Protein AF-A0A7S4BLP1-F1 (afdb_monomer_lite)

Radius of gyration: 31.44 Å; chains: 1; bounding box: 98×102×88 Å

pLDDT: mean 79.46, std 25.0, range [18.89, 98.88]

Structure (mmCIF, N/CA/C/O backbone):
data_AF-A0A7S4BLP1-F1
#
_entry.id   AF-A0A7S4BLP1-F1
#
loop_
_atom_site.group_PDB
_atom_site.id
_atom_site.type_symbol
_atom_site.label_atom_id
_atom_site.label_alt_id
_atom_site.label_comp_id
_atom_site.label_asym_id
_atom_site.label_entity_id
_atom_site.label_seq_id
_atom_site.pdbx_PDB_ins_code
_atom_site.Cartn_x
_atom_site.Cartn_y
_atom_site.Cartn_z
_atom_site.occupancy
_atom_site.B_iso_or_equiv
_atom_site.auth_seq_id
_atom_site.auth_comp_id
_atom_site.auth_asym_id
_atom_site.auth_atom_id
_atom_site.pdbx_PDB_model_num
ATOM 1 N N . GLN A 1 1 ? 25.844 -42.478 -13.214 1.00 31.22 1 GLN A N 1
ATOM 2 C CA . GLN A 1 1 ? 24.657 -43.185 -13.730 1.00 31.22 1 GLN A CA 1
ATOM 3 C C . GLN A 1 1 ? 24.084 -42.334 -14.843 1.00 31.22 1 GLN A C 1
ATOM 5 O O . GLN A 1 1 ? 23.686 -41.203 -14.614 1.00 31.22 1 GLN A O 1
ATOM 10 N N . PHE A 1 2 ? 24.258 -42.838 -16.055 1.00 18.89 2 PHE A N 1
ATOM 11 C CA . PHE A 1 2 ? 23.967 -42.209 -17.337 1.00 18.89 2 PHE A CA 1
ATOM 12 C C . PHE A 1 2 ? 22.534 -42.569 -17.782 1.00 18.89 2 PHE A C 1
ATOM 14 O O . PHE A 1 2 ? 22.037 -43.622 -17.389 1.00 18.89 2 PHE A O 1
ATOM 21 N N . LEU A 1 3 ? 22.015 -41.784 -18.738 1.00 21.33 3 LEU A N 1
ATOM 22 C CA . LEU A 1 3 ? 21.142 -42.179 -19.863 1.00 21.33 3 LEU A CA 1
ATOM 23 C C . LEU A 1 3 ? 19.593 -42.028 -19.774 1.00 21.33 3 LEU A C 1
ATOM 25 O O . LEU A 1 3 ? 18.916 -42.580 -18.917 1.00 21.33 3 LEU A O 1
ATOM 29 N N . VAL A 1 4 ? 19.100 -41.390 -20.855 1.00 23.88 4 VAL A N 1
ATOM 30 C CA . VAL A 1 4 ? 17.775 -41.396 -21.526 1.00 23.88 4 VAL A CA 1
ATOM 31 C C . VAL A 1 4 ? 16.712 -40.363 -21.111 1.00 23.88 4 VAL A C 1
ATOM 33 O O . VAL A 1 4 ? 15.869 -40.607 -20.258 1.00 23.88 4 VAL A O 1
ATOM 36 N N . LEU A 1 5 ? 16.638 -39.272 -21.886 1.00 23.25 5 LEU A N 1
ATOM 37 C CA . LEU A 1 5 ? 15.420 -38.480 -22.101 1.00 23.25 5 LEU A CA 1
ATOM 38 C C . LEU A 1 5 ? 15.256 -38.229 -23.610 1.00 23.25 5 LEU A C 1
ATOM 40 O O . LEU A 1 5 ? 15.847 -37.315 -24.174 1.00 23.25 5 LEU A O 1
ATOM 44 N N . ALA A 1 6 ? 14.481 -39.092 -24.269 1.00 23.00 6 ALA A N 1
ATOM 45 C CA . ALA A 1 6 ? 13.895 -38.847 -25.585 1.00 23.00 6 ALA A CA 1
ATOM 46 C C . ALA A 1 6 ? 12.719 -39.811 -25.818 1.00 23.00 6 ALA A C 1
ATOM 48 O O . ALA A 1 6 ? 12.950 -40.997 -26.035 1.00 23.00 6 ALA A O 1
ATOM 49 N N . ARG A 1 7 ? 11.479 -39.294 -25.808 1.00 21.62 7 ARG A N 1
ATOM 50 C CA . ARG A 1 7 ? 10.425 -39.482 -26.838 1.00 21.62 7 ARG A CA 1
ATOM 51 C C . ARG A 1 7 ? 9.001 -39.284 -26.293 1.00 21.62 7 ARG A C 1
ATOM 53 O O . ARG A 1 7 ? 8.615 -39.900 -25.311 1.00 21.62 7 ARG A O 1
ATOM 60 N N . HIS A 1 8 ? 8.236 -38.538 -27.100 1.00 22.56 8 HIS A N 1
ATOM 61 C CA . HIS A 1 8 ? 6.769 -38.402 -27.171 1.00 22.56 8 HIS A CA 1
ATOM 62 C C . HIS A 1 8 ? 6.143 -37.537 -26.062 1.00 22.56 8 HIS A C 1
ATOM 64 O O . HIS A 1 8 ? 6.372 -37.759 -24.887 1.00 22.56 8 HIS A O 1
ATOM 70 N N . VAL A 1 9 ? 5.403 -36.466 -26.374 1.00 22.56 9 VAL A N 1
ATOM 71 C CA . VAL A 1 9 ? 4.152 -36.465 -27.154 1.00 22.56 9 VAL A CA 1
ATOM 72 C C . VAL A 1 9 ? 4.018 -35.201 -28.023 1.00 22.56 9 VAL A C 1
ATOM 74 O O . VAL A 1 9 ? 3.982 -34.085 -27.517 1.00 22.56 9 VAL A O 1
ATOM 77 N N . LEU A 1 10 ? 3.872 -35.396 -29.337 1.00 25.16 10 LEU A N 1
ATOM 78 C CA . LEU A 1 10 ? 3.205 -34.464 -30.250 1.00 25.16 10 LEU A CA 1
ATOM 79 C C . LEU A 1 10 ? 1.748 -34.926 -30.366 1.00 25.16 10 LEU A C 1
ATOM 81 O O . LEU A 1 10 ? 1.500 -36.013 -30.886 1.00 25.16 10 LEU A O 1
ATOM 85 N N . LEU A 1 11 ? 0.794 -34.115 -29.910 1.00 23.36 11 LEU A N 1
ATOM 86 C CA . LEU A 1 11 ? -0.616 -34.222 -30.293 1.00 23.36 11 LEU A CA 1
ATOM 87 C C . LEU A 1 11 ? -1.167 -32.808 -30.552 1.00 23.36 11 LEU A C 1
ATOM 89 O O . LEU A 1 11 ? -0.959 -31.918 -29.728 1.00 23.36 11 LEU A O 1
ATOM 93 N N . PRO A 1 12 ? -1.850 -32.579 -31.689 1.00 25.97 12 PRO A N 1
ATOM 94 C CA . PRO A 1 12 ? -2.329 -31.263 -32.085 1.00 25.97 12 PRO A CA 1
ATOM 95 C C . PRO A 1 12 ? -3.640 -30.919 -31.367 1.00 25.97 12 PRO A C 1
ATOM 97 O O . PRO A 1 12 ? -4.594 -31.704 -31.365 1.00 25.97 12 PRO A O 1
ATOM 100 N N . LEU A 1 13 ? -3.720 -29.711 -30.808 1.00 23.73 13 LEU A N 1
ATOM 101 C CA . LEU A 1 13 ? -4.974 -29.125 -30.337 1.00 23.73 13 LEU A CA 1
ATOM 102 C C . LEU A 1 13 ? -5.891 -28.863 -31.543 1.00 23.73 13 LEU A C 1
ATOM 104 O O . LEU A 1 13 ? -5.728 -27.899 -32.287 1.00 23.73 13 LEU A O 1
ATOM 108 N N . ARG A 1 14 ? -6.871 -29.751 -31.744 1.00 24.14 14 ARG A N 1
ATOM 109 C CA . ARG A 1 14 ? -8.018 -29.521 -32.630 1.00 24.14 14 ARG A CA 1
ATOM 110 C C . ARG A 1 14 ? -8.888 -28.408 -32.044 1.00 24.14 14 ARG A C 1
ATOM 112 O O . ARG A 1 14 ? -9.509 -28.597 -30.999 1.00 24.14 14 ARG A O 1
ATOM 119 N N . ALA A 1 15 ? -8.998 -27.293 -32.761 1.00 27.09 15 ALA A N 1
ATOM 120 C CA . ALA A 1 15 ? -10.042 -26.300 -32.545 1.00 27.09 15 ALA A CA 1
ATOM 121 C C . ALA A 1 15 ? -11.425 -26.959 -32.712 1.00 27.09 15 ALA A C 1
ATOM 123 O O . ALA A 1 15 ? -11.778 -27.428 -33.798 1.00 27.09 15 ALA A O 1
ATOM 124 N N . ARG A 1 16 ? -12.216 -27.021 -31.635 1.00 25.55 16 ARG A N 1
ATOM 125 C CA . ARG A 1 16 ? -13.634 -27.389 -31.714 1.00 25.55 16 ARG A CA 1
ATOM 126 C C . ARG A 1 16 ? -14.407 -26.187 -32.255 1.00 25.55 16 ARG A C 1
ATOM 128 O O . ARG A 1 16 ? -14.534 -25.175 -31.578 1.00 25.55 16 ARG A O 1
ATOM 135 N N . ARG A 1 17 ? -14.920 -26.311 -33.482 1.00 26.41 17 ARG A N 1
ATOM 136 C CA . ARG A 1 17 ? -15.955 -25.426 -34.029 1.00 26.41 17 ARG A CA 1
ATOM 137 C C . ARG A 1 17 ? -17.260 -25.658 -33.258 1.00 26.41 17 ARG A C 1
ATOM 139 O O . ARG A 1 17 ? -17.723 -26.795 -33.194 1.00 26.41 17 ARG A O 1
ATOM 146 N N . CYS A 1 18 ? -17.858 -24.599 -32.716 1.00 26.31 18 CYS A N 1
ATOM 147 C CA . CYS A 1 18 ? -19.278 -24.604 -32.359 1.00 26.31 18 CYS A CA 1
ATOM 148 C C . CYS A 1 18 ? -20.124 -24.686 -33.646 1.00 26.31 18 CYS A C 1
ATOM 150 O O . CYS A 1 18 ? -19.774 -24.026 -34.629 1.00 26.31 18 CYS A O 1
ATOM 152 N N . PRO A 1 19 ? -21.213 -25.474 -33.682 1.00 26.70 19 PRO A N 1
ATOM 153 C CA . PRO A 1 19 ? -22.122 -25.489 -34.822 1.00 26.70 19 PRO A CA 1
ATOM 154 C C . PRO A 1 19 ? -23.013 -24.231 -34.808 1.00 26.70 19 PRO A C 1
ATOM 156 O O . PRO A 1 19 ? -23.399 -23.779 -33.727 1.00 26.70 19 PRO A O 1
ATOM 159 N N . PRO A 1 20 ? -23.371 -23.660 -35.973 1.00 27.92 20 PRO A N 1
ATOM 160 C CA . PRO A 1 20 ? -24.327 -22.564 -36.029 1.00 27.92 20 PRO A CA 1
ATOM 161 C C . PRO A 1 20 ? -25.741 -23.118 -35.814 1.00 27.92 20 PRO A C 1
ATOM 163 O O . PRO A 1 20 ? -26.139 -24.079 -36.472 1.00 27.92 20 PRO A O 1
ATOM 166 N N . GLN A 1 21 ? -26.511 -22.515 -34.907 1.00 27.33 21 GLN A N 1
ATOM 167 C CA . GLN A 1 21 ? -27.965 -22.682 -34.906 1.00 27.33 21 GLN A CA 1
ATOM 168 C C . GLN A 1 21 ? -28.602 -21.637 -35.834 1.00 27.33 21 GLN A C 1
ATOM 170 O O . GLN A 1 21 ? -28.181 -20.477 -35.803 1.00 27.33 21 GLN A O 1
ATOM 175 N N . PRO A 1 22 ? -29.595 -22.011 -36.660 1.00 28.11 22 PRO A N 1
ATOM 176 C CA . PRO A 1 22 ? -30.297 -21.066 -37.511 1.00 28.11 22 PRO A CA 1
ATOM 177 C C . PRO A 1 22 ? -31.365 -20.314 -36.708 1.00 28.11 22 PRO A C 1
ATOM 179 O O . PRO A 1 22 ? -32.176 -20.910 -36.003 1.00 28.11 22 PRO A O 1
ATOM 182 N N . PHE A 1 23 ? -31.357 -18.991 -36.842 1.00 25.31 23 PHE A N 1
ATOM 183 C CA . PHE A 1 23 ? -32.433 -18.108 -36.403 1.00 25.31 23 PHE A CA 1
ATOM 184 C C . PHE A 1 23 ? -33.606 -18.270 -37.383 1.00 25.31 23 PHE A C 1
ATOM 186 O O . PHE A 1 23 ? -33.492 -17.873 -38.543 1.00 25.31 23 PHE A O 1
ATOM 193 N N . ASP A 1 24 ? -34.712 -18.862 -36.933 1.00 25.02 24 ASP A N 1
ATOM 194 C CA . ASP A 1 24 ? -35.983 -18.851 -37.661 1.00 25.02 24 ASP A CA 1
ATOM 195 C C . ASP A 1 24 ? -36.857 -17.712 -37.122 1.00 25.02 24 ASP A C 1
ATOM 197 O O . ASP A 1 24 ? -37.000 -17.516 -35.914 1.00 25.02 24 ASP A O 1
ATOM 201 N N . SER A 1 25 ? -37.408 -16.924 -38.037 1.00 29.22 25 SER A N 1
ATOM 202 C CA . SER A 1 25 ? -38.233 -15.760 -37.742 1.00 29.22 25 SER A CA 1
ATOM 203 C C . SER A 1 25 ? -39.579 -15.941 -38.426 1.00 29.22 25 SER A C 1
ATOM 205 O O . SER A 1 25 ? -39.685 -15.711 -39.629 1.00 29.22 25 SER A O 1
ATOM 207 N N . ARG A 1 26 ? -40.612 -16.339 -37.663 1.00 24.73 26 ARG A N 1
ATOM 208 C CA . ARG A 1 26 ? -42.035 -16.030 -37.926 1.00 24.73 26 ARG A CA 1
ATOM 209 C C . ARG A 1 26 ? -42.996 -16.605 -36.874 1.00 24.73 26 ARG A C 1
ATOM 211 O O . ARG A 1 26 ? -42.962 -17.792 -36.574 1.00 24.73 26 ARG A O 1
ATOM 218 N N . SER A 1 27 ? -43.970 -15.754 -36.518 1.00 24.70 27 SER A N 1
ATOM 219 C CA . SER A 1 27 ? -45.305 -16.043 -35.940 1.00 24.70 27 SER A CA 1
ATOM 220 C C . SER A 1 27 ? -45.343 -16.402 -34.441 1.00 24.70 27 SER A C 1
ATOM 222 O O . SER A 1 27 ? -44.474 -17.116 -33.974 1.00 24.70 27 SER A O 1
ATOM 224 N N . LEU A 1 28 ? -46.279 -15.980 -33.579 1.00 25.36 28 LEU A N 1
ATOM 225 C CA . LEU A 1 28 ? -47.500 -15.154 -33.603 1.00 25.36 28 LEU A CA 1
ATOM 226 C C . LEU A 1 28 ? -47.819 -14.844 -32.112 1.00 25.36 28 LEU A C 1
ATOM 228 O O . LEU A 1 28 ? -47.749 -15.736 -31.279 1.00 25.36 28 LEU A O 1
ATOM 232 N N . LEU A 1 29 ? -48.000 -13.572 -31.744 1.00 25.80 29 LEU A N 1
ATOM 233 C CA . LEU A 1 29 ? -49.212 -12.951 -31.171 1.00 25.80 29 LEU A CA 1
ATOM 234 C C . LEU A 1 29 ? -49.813 -13.479 -29.836 1.00 25.80 29 LEU A C 1
ATOM 236 O O . LEU A 1 29 ? -50.162 -14.640 -29.679 1.00 25.80 29 LEU A O 1
ATOM 240 N N . THR A 1 30 ? -50.120 -12.484 -28.984 1.00 25.67 30 THR A N 1
ATOM 241 C CA . THR A 1 30 ? -51.085 -12.397 -27.858 1.00 25.67 30 THR A CA 1
ATOM 242 C C . THR A 1 30 ? -50.697 -12.913 -26.463 1.00 25.67 30 THR A C 1
ATOM 244 O O . THR A 1 30 ? -50.749 -14.099 -26.186 1.00 25.67 30 THR A O 1
ATOM 247 N N . SER A 1 31 ? -50.451 -11.989 -25.521 1.00 24.89 31 SER A N 1
ATOM 248 C CA . SER A 1 31 ? -51.402 -11.680 -24.431 1.00 24.89 31 SER A CA 1
ATOM 249 C C . SER A 1 31 ? -50.915 -10.480 -23.603 1.00 24.89 31 SER A C 1
ATOM 251 O O . SER A 1 31 ? -49.738 -10.364 -23.273 1.00 24.89 31 SER A O 1
ATOM 253 N N . THR A 1 32 ? -51.839 -9.577 -23.307 1.00 26.11 32 THR A N 1
ATOM 254 C CA . THR A 1 32 ? -51.706 -8.336 -22.536 1.00 26.11 32 THR A CA 1
ATOM 255 C C . THR A 1 32 ? -51.706 -8.569 -21.020 1.00 26.11 32 THR A C 1
ATOM 257 O O . THR A 1 32 ? -52.640 -9.192 -20.525 1.00 26.11 32 THR A O 1
ATOM 260 N N . SER A 1 33 ? -50.790 -7.942 -20.269 1.00 25.08 33 SER A N 1
ATOM 261 C CA . SER A 1 33 ? -51.113 -7.368 -18.947 1.00 25.08 33 SER A CA 1
ATOM 262 C C . SER A 1 33 ? -50.096 -6.302 -18.513 1.00 25.08 33 SER A C 1
ATOM 264 O O . SER A 1 33 ? -48.889 -6.528 -18.529 1.00 25.08 33 SER A O 1
ATOM 266 N N . THR A 1 34 ? -50.623 -5.148 -18.124 1.00 26.06 34 THR A N 1
ATOM 267 C CA . THR A 1 34 ? -49.995 -3.893 -17.679 1.00 26.06 34 THR A CA 1
ATOM 268 C C . THR A 1 34 ? -49.392 -3.938 -16.265 1.00 26.06 34 THR A C 1
ATOM 270 O O . THR A 1 34 ? -50.111 -4.286 -15.332 1.00 26.06 34 THR A O 1
ATOM 273 N N . ILE A 1 35 ? -48.139 -3.473 -16.094 1.00 28.88 35 ILE A N 1
ATOM 274 C CA . ILE A 1 35 ? -47.472 -3.090 -14.818 1.00 28.88 35 ILE A CA 1
ATOM 275 C C . ILE A 1 35 ? -46.548 -1.853 -15.093 1.00 28.88 35 ILE A C 1
ATOM 277 O O . ILE A 1 35 ? -46.034 -1.761 -16.209 1.00 28.88 35 ILE A O 1
ATOM 281 N N . PRO A 1 36 ? -46.378 -0.872 -14.165 1.00 27.00 36 PRO A N 1
ATOM 282 C CA . PRO A 1 36 ? -45.900 0.505 -14.430 1.00 27.00 36 PRO A CA 1
ATOM 283 C C . PRO A 1 36 ? -44.358 0.660 -14.525 1.00 27.00 36 PRO A C 1
ATOM 285 O O . PRO A 1 36 ? -43.639 -0.302 -14.257 1.00 27.00 36 PRO A O 1
ATOM 288 N N . PRO A 1 37 ? -43.812 1.834 -14.936 1.00 27.03 37 PRO A N 1
ATOM 289 C CA . PRO A 1 37 ? -42.485 1.911 -15.544 1.00 27.03 37 PRO A CA 1
ATOM 290 C C . PRO A 1 37 ? -41.358 1.810 -14.511 1.00 27.03 37 PRO A C 1
ATOM 292 O O . PRO A 1 37 ? -41.108 2.733 -13.738 1.00 27.03 37 PRO A O 1
ATOM 295 N N . SER A 1 38 ? -40.623 0.700 -14.547 1.00 26.56 38 SER A N 1
ATOM 296 C CA . SER A 1 38 ? -39.283 0.610 -13.974 1.00 26.56 38 SER A CA 1
ATOM 297 C C . SER A 1 38 ? -38.298 1.373 -14.859 1.00 26.56 38 SER A C 1
ATOM 299 O O . SER A 1 38 ? -38.238 1.138 -16.068 1.00 26.56 38 SER A O 1
ATOM 301 N N . GLN A 1 39 ? -37.513 2.261 -14.246 1.00 28.36 39 GLN A N 1
ATOM 302 C CA . GLN A 1 39 ? -36.346 2.886 -14.859 1.00 28.36 39 GLN A CA 1
ATOM 303 C C . GLN A 1 39 ? -35.482 1.819 -15.535 1.00 28.36 39 GLN A C 1
ATOM 305 O O . GLN A 1 39 ? -35.074 0.835 -14.919 1.00 28.36 39 GLN A O 1
ATOM 310 N N . SER A 1 40 ? -35.243 2.015 -16.828 1.00 24.00 40 SER A N 1
ATOM 311 C CA . SER A 1 40 ? -34.421 1.144 -17.650 1.00 24.00 40 SER A CA 1
ATOM 312 C C . SER A 1 40 ? -33.007 1.075 -17.076 1.00 24.00 40 SER A C 1
ATOM 314 O O . SER A 1 40 ? -32.254 2.050 -17.148 1.00 24.00 40 SER A O 1
ATOM 316 N N . PHE A 1 41 ? -32.628 -0.091 -16.558 1.00 23.39 41 PHE A N 1
ATOM 317 C CA . PHE A 1 41 ? -31.229 -0.483 -16.480 1.00 23.39 41 PHE A CA 1
ATOM 318 C C . PHE A 1 41 ? -30.679 -0.464 -17.910 1.00 23.39 41 PHE A C 1
ATOM 320 O O . PHE A 1 41 ? -31.031 -1.310 -18.733 1.00 23.39 41 PHE A O 1
ATOM 327 N N . LYS A 1 42 ? -29.853 0.537 -18.234 1.00 24.19 42 LYS A N 1
ATOM 328 C CA . LYS A 1 42 ? -28.989 0.448 -19.410 1.00 24.19 42 LYS A CA 1
ATOM 329 C C . LYS A 1 42 ? -28.015 -0.709 -19.152 1.00 24.19 42 LYS A C 1
ATOM 331 O O . LYS A 1 42 ? -27.390 -0.713 -18.090 1.00 24.19 42 LYS A O 1
ATOM 336 N N . PRO A 1 43 ? -27.870 -1.678 -20.071 1.00 25.75 43 PRO A N 1
ATOM 337 C CA . PRO A 1 43 ? -26.743 -2.597 -20.007 1.00 25.75 43 PRO A CA 1
ATOM 338 C C . PRO A 1 43 ? -25.434 -1.784 -20.050 1.00 25.75 43 PRO A C 1
ATOM 340 O O . PRO A 1 43 ? -25.444 -0.658 -20.569 1.00 25.75 43 PRO A O 1
ATOM 343 N N . PRO A 1 44 ? -24.321 -2.308 -19.501 1.00 27.34 44 PRO A N 1
ATOM 344 C CA . PRO A 1 44 ? -23.029 -1.637 -19.603 1.00 27.34 44 PRO A CA 1
ATOM 345 C C . PRO A 1 44 ? -22.751 -1.331 -21.080 1.00 27.34 44 PRO A C 1
ATOM 347 O O . PRO A 1 44 ? -23.166 -2.119 -21.941 1.00 27.34 44 PRO A O 1
ATOM 350 N N . PRO A 1 45 ? -22.113 -0.191 -21.410 1.00 26.80 45 PRO A N 1
ATOM 351 C CA . PRO A 1 45 ? -21.783 0.093 -22.793 1.00 26.80 45 PRO A CA 1
ATOM 352 C C . PRO A 1 45 ? -20.985 -1.095 -23.322 1.00 26.80 45 PRO A C 1
ATOM 354 O O . PRO A 1 45 ? -19.997 -1.517 -22.720 1.00 26.80 45 PRO A O 1
ATOM 357 N N . ALA A 1 46 ? -21.489 -1.668 -24.415 1.00 24.86 46 ALA A N 1
ATOM 358 C CA . ALA A 1 46 ? -20.800 -2.684 -25.180 1.00 24.86 46 ALA A CA 1
ATOM 359 C C . ALA A 1 46 ? -19.334 -2.273 -25.347 1.00 24.86 46 ALA A C 1
ATOM 361 O O . ALA A 1 46 ? -19.052 -1.091 -25.571 1.00 24.86 46 ALA A O 1
ATOM 362 N N . CYS A 1 47 ? -18.421 -3.246 -25.255 1.00 25.41 47 CYS A N 1
ATOM 363 C CA . CYS A 1 47 ? -17.064 -3.101 -25.763 1.00 25.41 47 CYS A CA 1
ATOM 364 C C . CYS A 1 47 ? -17.132 -2.312 -27.072 1.00 25.41 47 CYS A C 1
ATOM 366 O O . CYS A 1 47 ? -17.793 -2.745 -28.019 1.00 25.41 47 CYS A O 1
ATOM 368 N N . PHE A 1 48 ? -16.514 -1.131 -27.090 1.00 27.16 48 PHE A N 1
ATOM 369 C CA . PHE A 1 48 ? -16.406 -0.293 -28.275 1.00 27.16 48 PHE A CA 1
ATOM 370 C C . PHE A 1 48 ? -15.559 -1.050 -29.310 1.00 27.16 48 PHE A C 1
ATOM 372 O O . PHE A 1 48 ? -14.348 -0.904 -29.403 1.00 27.16 48 PHE A O 1
ATOM 379 N N . CYS A 1 49 ? -16.212 -1.925 -30.064 1.00 23.31 49 CYS A N 1
ATOM 380 C CA . CYS A 1 49 ? -15.718 -2.574 -31.268 1.00 23.31 49 CYS A CA 1
ATOM 381 C C . CYS A 1 49 ? -16.732 -2.299 -32.378 1.00 23.31 49 CYS A C 1
ATOM 383 O O . CYS A 1 49 ? -17.293 -3.215 -32.965 1.00 23.31 49 CYS A O 1
ATOM 385 N N . CYS A 1 50 ? -17.001 -1.018 -32.635 1.00 22.14 50 CYS A N 1
ATOM 386 C CA . CYS A 1 50 ? -17.699 -0.584 -33.837 1.00 22.14 50 CYS A CA 1
ATOM 387 C C . CYS A 1 50 ? -16.935 0.585 -34.459 1.00 22.14 50 CYS A C 1
ATOM 389 O O . CYS A 1 50 ? -16.821 1.661 -33.877 1.00 22.14 50 CYS A O 1
ATOM 391 N N . VAL A 1 51 ? -16.399 0.273 -35.637 1.00 32.09 51 VAL A N 1
ATOM 392 C CA . VAL A 1 51 ? -15.728 1.088 -36.651 1.00 32.09 51 VAL A CA 1
ATOM 393 C C . VAL A 1 51 ? -16.121 2.571 -36.592 1.00 32.09 51 VAL A C 1
ATOM 395 O O . VAL A 1 51 ? -17.192 2.964 -37.048 1.00 32.09 51 VAL A O 1
ATOM 398 N N . GLN A 1 52 ? -15.224 3.394 -36.053 1.00 29.84 52 GLN A N 1
ATOM 399 C CA . GLN A 1 52 ? -15.141 4.816 -36.380 1.00 29.84 52 GLN A CA 1
ATOM 400 C C . GLN A 1 52 ? -13.946 5.001 -37.309 1.00 29.84 52 GLN A C 1
ATOM 402 O O . GLN A 1 52 ? -12.956 4.299 -37.158 1.00 29.84 52 GLN A O 1
ATOM 407 N N . ASP A 1 53 ? -14.055 5.915 -38.268 1.00 36.62 53 ASP A N 1
ATOM 408 C CA . ASP A 1 53 ? -13.027 6.208 -39.270 1.00 36.62 53 ASP A CA 1
ATOM 409 C C . ASP A 1 53 ? -11.697 6.569 -38.577 1.00 36.62 53 ASP A C 1
ATOM 411 O O . ASP A 1 53 ? -11.502 7.663 -38.026 1.00 36.62 53 ASP A O 1
ATOM 415 N N . PHE A 1 54 ? -10.820 5.573 -38.484 1.00 47.56 54 PHE A N 1
ATOM 416 C CA . PHE A 1 54 ? -9.541 5.667 -37.803 1.00 47.56 54 PHE A CA 1
ATOM 417 C C . PHE A 1 54 ? -8.607 6.495 -38.688 1.00 47.56 54 PHE A C 1
ATOM 419 O O . PHE A 1 54 ? -8.705 6.462 -39.910 1.00 47.56 54 PHE A O 1
ATOM 426 N N . GLY A 1 55 ? -7.681 7.255 -38.103 1.00 47.09 55 GLY A N 1
ATOM 427 C CA . GLY A 1 55 ? -6.607 7.915 -38.860 1.00 47.09 55 GLY A CA 1
ATOM 428 C C . GLY A 1 55 ? -5.596 6.891 -39.395 1.00 47.09 55 GLY A C 1
ATOM 429 O O . GLY A 1 55 ? -4.412 6.960 -39.067 1.00 47.09 55 GLY A O 1
ATOM 430 N N . THR A 1 56 ? -6.087 5.900 -40.132 1.00 54.72 56 THR A N 1
ATOM 431 C CA . THR A 1 56 ? -5.394 4.714 -40.609 1.00 54.72 56 THR A CA 1
ATOM 432 C C . THR A 1 56 ? -5.319 4.826 -42.116 1.00 54.72 56 THR A C 1
ATOM 434 O O . THR A 1 56 ? -6.330 4.806 -42.816 1.00 54.72 56 THR A O 1
ATOM 437 N N . LEU A 1 57 ? -4.102 4.952 -42.631 1.00 57.97 57 LEU A N 1
ATOM 438 C CA . LEU A 1 57 ? -3.882 4.847 -44.060 1.00 57.97 57 LEU A CA 1
ATOM 439 C C . LEU A 1 57 ? -3.748 3.355 -44.374 1.00 57.97 57 LEU A C 1
ATOM 441 O O . LEU A 1 57 ? -2.754 2.719 -44.015 1.00 57.97 57 LEU A O 1
ATOM 445 N N . HIS A 1 58 ? -4.772 2.773 -44.995 1.00 60.09 58 HIS A N 1
ATOM 446 C CA . HIS A 1 58 ? -4.696 1.394 -45.467 1.00 60.09 58 HIS A CA 1
ATOM 447 C C . HIS A 1 58 ? -3.715 1.306 -46.639 1.00 60.09 58 HIS A C 1
ATOM 449 O O . HIS A 1 58 ? -3.945 1.894 -47.697 1.00 60.09 58 HIS A O 1
ATOM 455 N N . VAL A 1 59 ? -2.638 0.536 -46.468 1.00 61.31 59 VAL A N 1
ATOM 456 C CA . VAL A 1 59 ? -1.749 0.170 -47.574 1.00 61.31 59 VAL A CA 1
ATOM 457 C C . VAL A 1 59 ? -2.233 -1.169 -48.107 1.00 61.31 59 VAL A C 1
ATOM 459 O O . VAL A 1 59 ? -1.965 -2.225 -47.542 1.00 61.31 59 VAL A O 1
ATOM 462 N N . SER A 1 60 ? -2.994 -1.127 -49.196 1.00 54.91 60 SER A N 1
ATOM 463 C CA . SER A 1 60 ? -3.734 -2.278 -49.731 1.00 54.91 60 SER A CA 1
ATOM 464 C C . SER A 1 60 ? -2.872 -3.374 -50.378 1.00 54.91 60 SER A C 1
ATOM 466 O O . SER A 1 60 ? -3.432 -4.323 -50.921 1.00 54.91 60 SER A O 1
ATOM 468 N N . ARG A 1 61 ? -1.534 -3.265 -50.366 1.00 64.31 61 ARG A N 1
ATOM 469 C CA . ARG A 1 61 ? -0.628 -4.179 -51.091 1.00 64.31 61 ARG A CA 1
ATOM 470 C C . ARG A 1 61 ? 0.744 -4.387 -50.432 1.00 64.31 61 ARG A C 1
ATOM 472 O O . ARG A 1 61 ? 1.743 -4.356 -51.136 1.00 64.31 61 ARG A O 1
ATOM 479 N N . ALA A 1 62 ? 0.822 -4.562 -49.115 1.00 71.12 62 ALA A N 1
ATOM 480 C CA . ALA A 1 62 ? 2.046 -5.132 -48.543 1.00 71.12 62 ALA A CA 1
ATOM 481 C C . ALA A 1 62 ? 1.948 -6.662 -48.603 1.00 71.12 62 ALA A C 1
ATOM 483 O O . ALA A 1 62 ? 0.986 -7.224 -48.079 1.00 71.12 62 ALA A O 1
ATOM 484 N N . ALA A 1 63 ? 2.907 -7.317 -49.250 1.00 77.38 63 ALA A N 1
ATOM 485 C CA . ALA A 1 63 ? 3.002 -8.772 -49.317 1.00 77.38 63 ALA A CA 1
ATOM 486 C C . ALA A 1 63 ? 3.472 -9.383 -47.986 1.00 77.38 63 ALA A C 1
ATOM 488 O O . ALA A 1 63 ? 3.126 -10.523 -47.675 1.00 77.38 63 ALA A O 1
ATOM 489 N N . ASP A 1 64 ? 4.228 -8.619 -47.194 1.00 83.44 64 ASP A N 1
ATOM 490 C CA . ASP A 1 64 ? 4.754 -9.031 -45.899 1.00 83.44 64 ASP A CA 1
ATOM 491 C C . ASP A 1 64 ? 4.954 -7.846 -44.927 1.00 83.44 64 ASP A C 1
ATOM 493 O O . ASP A 1 64 ? 4.685 -6.673 -45.223 1.00 83.44 64 ASP A O 1
ATOM 497 N N . ALA A 1 65 ? 5.432 -8.168 -43.724 1.00 82.06 65 ALA A N 1
ATOM 498 C CA . ALA A 1 65 ? 5.748 -7.199 -42.682 1.00 82.06 65 ALA A CA 1
ATOM 499 C C . ALA A 1 65 ? 6.860 -6.211 -43.082 1.00 82.06 65 ALA A C 1
ATOM 501 O O . ALA A 1 65 ? 6.835 -5.057 -42.649 1.00 82.06 65 ALA A O 1
ATOM 502 N N . THR A 1 66 ? 7.818 -6.636 -43.907 1.00 83.12 66 THR A N 1
ATOM 503 C CA . THR A 1 66 ? 8.953 -5.814 -44.340 1.00 83.12 66 THR A CA 1
ATOM 504 C C . THR A 1 66 ? 8.488 -4.716 -45.295 1.00 83.12 66 THR A C 1
ATOM 506 O O . THR A 1 66 ? 8.857 -3.552 -45.116 1.00 83.12 66 THR A O 1
ATOM 509 N N . GLU A 1 67 ? 7.613 -5.037 -46.248 1.00 86.56 67 GLU A N 1
ATOM 510 C CA . GLU A 1 67 ? 6.973 -4.043 -47.116 1.00 86.56 67 GLU A CA 1
ATOM 511 C C . GLU A 1 67 ? 6.081 -3.081 -46.320 1.00 86.56 67 GLU A C 1
ATOM 513 O O . GLU A 1 67 ? 6.093 -1.869 -46.561 1.00 86.56 67 GLU A O 1
ATOM 518 N N . CYS A 1 68 ? 5.351 -3.592 -45.323 1.00 85.69 68 CYS A N 1
ATOM 519 C CA . CYS A 1 68 ? 4.519 -2.759 -44.456 1.00 85.69 68 CYS A CA 1
ATOM 520 C C . CYS A 1 68 ? 5.354 -1.753 -43.649 1.00 85.69 68 CYS A C 1
ATOM 522 O O . CYS A 1 68 ? 5.038 -0.558 -43.592 1.00 85.69 68 CYS A O 1
ATOM 524 N N . TYR A 1 69 ? 6.471 -2.214 -43.083 1.00 86.19 69 TYR A N 1
ATOM 525 C CA . TYR A 1 69 ? 7.441 -1.353 -42.423 1.00 86.19 69 TYR A CA 1
ATOM 526 C C . TYR A 1 69 ? 8.028 -0.307 -43.377 1.00 86.19 69 TYR A C 1
ATOM 528 O O . TYR A 1 69 ? 8.078 0.874 -43.031 1.00 86.19 69 TYR A O 1
ATOM 536 N N . ALA A 1 70 ? 8.443 -0.702 -44.584 1.00 85.56 70 ALA A N 1
ATOM 537 C CA . ALA A 1 70 ? 9.005 0.216 -45.573 1.00 85.56 70 ALA A CA 1
ATOM 538 C C . ALA A 1 70 ? 8.011 1.328 -45.945 1.00 85.56 70 ALA A C 1
ATOM 540 O O . ALA A 1 70 ? 8.385 2.504 -46.003 1.00 85.56 70 ALA A O 1
ATOM 541 N N . ALA A 1 71 ? 6.731 0.978 -46.109 1.00 87.19 71 ALA A N 1
ATOM 542 C CA . ALA A 1 71 ? 5.662 1.937 -46.356 1.00 87.19 71 ALA A CA 1
ATOM 543 C C . ALA A 1 71 ? 5.480 2.911 -45.176 1.00 87.19 71 ALA A C 1
ATOM 545 O O . ALA A 1 71 ? 5.351 4.121 -45.381 1.00 87.19 71 ALA A O 1
ATOM 546 N N . CYS A 1 72 ? 5.546 2.419 -43.934 1.00 85.75 72 CYS A N 1
ATOM 547 C CA . CYS A 1 72 ? 5.555 3.272 -42.746 1.00 85.75 72 CYS A CA 1
ATOM 548 C C . CYS A 1 72 ? 6.783 4.192 -42.701 1.00 85.75 72 CYS A C 1
ATOM 550 O O . CYS A 1 72 ? 6.651 5.392 -42.481 1.00 85.75 72 CYS A O 1
ATOM 552 N N . LYS A 1 73 ? 7.985 3.670 -42.953 1.00 84.12 73 LYS A N 1
ATOM 553 C CA . LYS A 1 73 ? 9.236 4.439 -42.928 1.00 84.12 73 LYS A CA 1
ATOM 554 C C . LYS A 1 73 ? 9.235 5.583 -43.946 1.00 84.12 73 LYS A C 1
ATOM 556 O O . LYS A 1 73 ? 9.685 6.683 -43.615 1.00 84.12 73 LYS A O 1
ATOM 561 N N . ALA A 1 74 ? 8.714 5.327 -45.147 1.00 85.50 74 ALA A N 1
ATOM 562 C CA . ALA A 1 74 ? 8.561 6.315 -46.214 1.00 85.50 74 ALA A CA 1
ATOM 563 C C . ALA A 1 74 ? 7.511 7.390 -45.883 1.00 85.50 74 ALA A C 1
ATOM 565 O O . ALA A 1 74 ? 7.603 8.522 -46.359 1.00 85.50 74 ALA A O 1
ATOM 566 N N . ASN A 1 75 ? 6.528 7.062 -45.044 1.00 83.62 75 ASN A N 1
ATOM 567 C CA . ASN A 1 75 ? 5.505 7.998 -44.615 1.00 83.62 75 ASN A CA 1
ATOM 568 C C . ASN A 1 75 ? 5.976 8.794 -43.385 1.00 83.62 75 ASN A C 1
ATOM 570 O O . ASN A 1 75 ? 6.041 8.289 -42.265 1.00 83.62 75 ASN A O 1
ATOM 574 N N . VAL A 1 76 ? 6.257 10.087 -43.572 1.00 79.38 76 VAL A N 1
ATOM 575 C CA . VAL A 1 76 ? 6.694 10.975 -42.480 1.00 79.38 76 VAL A CA 1
ATOM 576 C C . VAL A 1 76 ? 5.659 11.152 -41.369 1.00 79.38 76 VAL A C 1
ATOM 578 O O . VAL A 1 76 ? 6.041 11.489 -40.250 1.00 79.38 76 VAL A O 1
ATOM 581 N N . ALA A 1 77 ? 4.384 10.898 -41.660 1.00 79.25 77 ALA A N 1
ATOM 582 C CA . ALA A 1 77 ? 3.310 10.894 -40.680 1.00 79.25 77 ALA A CA 1
ATOM 583 C C . ALA A 1 77 ? 3.131 9.524 -40.013 1.00 79.25 77 ALA A C 1
ATOM 585 O O . ALA A 1 77 ? 2.360 9.430 -39.064 1.00 79.25 77 ALA A O 1
ATOM 586 N N . CYS A 1 78 ? 3.814 8.463 -40.471 1.00 80.81 78 CYS A N 1
ATOM 587 C CA . CYS A 1 78 ? 3.699 7.163 -39.825 1.00 80.81 78 CYS A CA 1
ATOM 588 C C . CYS A 1 78 ? 4.197 7.237 -38.384 1.00 80.81 78 CYS A C 1
ATOM 590 O O . CYS A 1 78 ? 5.331 7.620 -38.080 1.00 80.81 78 CYS A O 1
ATOM 592 N N . ALA A 1 79 ? 3.307 6.803 -37.516 1.00 75.56 79 ALA A N 1
ATOM 593 C CA . ALA A 1 79 ? 3.473 6.642 -36.101 1.00 75.56 79 ALA A CA 1
ATOM 594 C C . ALA A 1 79 ? 3.857 5.180 -35.807 1.00 75.56 79 ALA A C 1
ATOM 596 O O . ALA A 1 79 ? 4.927 4.889 -35.257 1.00 75.56 79 ALA A O 1
ATOM 597 N N . ALA A 1 80 ? 3.000 4.259 -36.235 1.00 80.12 80 ALA A N 1
ATOM 598 C CA . ALA A 1 80 ? 3.154 2.826 -36.056 1.00 80.12 80 ALA A CA 1
ATOM 599 C C . ALA A 1 80 ? 2.600 2.074 -37.265 1.00 80.12 80 ALA A C 1
ATOM 601 O O . ALA A 1 80 ? 1.913 2.648 -38.110 1.00 80.12 80 ALA A O 1
ATOM 602 N N . TRP A 1 81 ? 2.876 0.781 -37.327 1.00 84.31 81 TRP A N 1
ATOM 603 C CA . TRP A 1 81 ? 2.398 -0.091 -38.383 1.00 84.31 81 TRP A CA 1
ATOM 604 C C . TRP A 1 81 ? 2.032 -1.461 -37.824 1.00 84.31 81 TRP A C 1
ATOM 606 O O . TRP A 1 81 ? 2.600 -1.922 -36.831 1.00 84.31 81 TRP A O 1
ATOM 616 N N . SER A 1 82 ? 1.077 -2.114 -38.469 1.00 83.69 82 SER A N 1
ATOM 617 C CA . SER A 1 82 ? 0.701 -3.491 -38.171 1.00 83.69 82 SER A CA 1
ATOM 618 C C . SER A 1 82 ? 0.420 -4.245 -39.459 1.00 83.69 82 SER A C 1
ATOM 620 O O . SER A 1 82 ? -0.233 -3.732 -40.365 1.00 83.69 82 SER A O 1
ATOM 622 N N . PHE A 1 83 ? 0.919 -5.469 -39.518 1.00 82.75 83 PHE A N 1
ATOM 623 C CA . PHE A 1 83 ? 0.697 -6.441 -40.567 1.00 82.75 83 PHE A CA 1
ATOM 624 C C . PHE A 1 83 ? 0.073 -7.682 -39.934 1.00 82.75 83 PHE A C 1
ATOM 626 O O . PHE A 1 83 ? 0.662 -8.273 -39.034 1.00 82.75 83 PHE A O 1
ATOM 633 N N . ASP A 1 84 ? -1.121 -8.071 -40.368 1.00 80.12 84 ASP A N 1
ATOM 634 C CA . ASP A 1 84 ? -1.870 -9.193 -39.775 1.00 80.12 84 ASP A CA 1
ATOM 635 C C . ASP A 1 84 ? -1.627 -10.544 -40.478 1.00 80.12 84 ASP A C 1
ATOM 637 O O . ASP A 1 84 ? -2.314 -11.525 -40.199 1.00 80.12 84 ASP A O 1
ATOM 641 N N . GLY A 1 85 ? -0.652 -10.597 -41.390 1.00 77.62 85 GLY A N 1
ATOM 642 C CA . GLY A 1 85 ? -0.416 -11.731 -42.287 1.00 77.62 85 GLY A CA 1
ATOM 643 C C . GLY A 1 85 ? -1.058 -11.565 -43.670 1.00 77.62 85 GLY A C 1
ATOM 644 O O . GLY A 1 85 ? -0.738 -12.329 -44.577 1.00 77.62 85 GLY A O 1
ATOM 645 N N . SER A 1 86 ? -1.939 -10.576 -43.853 1.00 79.94 86 SER A N 1
ATOM 646 C CA . SER A 1 86 ? -2.651 -10.334 -45.115 1.00 79.94 86 SER A CA 1
ATOM 647 C C . SER A 1 86 ? -2.790 -8.860 -45.502 1.00 79.94 86 SER A C 1
ATOM 649 O O . SER A 1 86 ? -2.881 -8.543 -46.687 1.00 79.94 86 SER A O 1
ATOM 651 N N . ALA A 1 87 ? -2.805 -7.952 -44.526 1.00 82.62 87 ALA A N 1
ATOM 652 C CA . ALA A 1 87 ? -3.025 -6.531 -44.734 1.00 82.62 87 ALA A CA 1
ATOM 653 C C . ALA A 1 87 ? -2.053 -5.690 -43.908 1.00 82.62 87 ALA A C 1
ATOM 655 O O . ALA A 1 87 ? -1.776 -5.989 -42.747 1.00 82.62 87 ALA A O 1
ATOM 656 N N . CYS A 1 88 ? -1.578 -4.596 -44.508 1.00 85.69 88 CYS A N 1
ATOM 657 C CA . CYS A 1 88 ? -0.781 -3.582 -43.831 1.00 85.69 88 CYS A CA 1
ATOM 658 C C . CYS A 1 88 ? -1.633 -2.379 -43.433 1.00 85.69 88 CYS A C 1
ATOM 660 O O . CYS A 1 88 ? -2.359 -1.791 -44.243 1.00 85.69 88 CYS A O 1
ATOM 662 N N . GLN A 1 89 ? -1.488 -1.977 -42.178 1.00 85.00 89 GLN A N 1
ATOM 663 C CA . GLN A 1 89 ? -2.097 -0.785 -41.615 1.00 85.00 89 GLN A CA 1
ATOM 664 C C . GLN A 1 89 ? -0.992 0.171 -41.179 1.00 85.00 89 GLN A C 1
ATOM 666 O O . GLN A 1 89 ? -0.158 -0.181 -40.344 1.00 85.00 89 GLN A O 1
ATOM 671 N N . ILE A 1 90 ? -1.000 1.383 -41.735 1.00 84.62 90 ILE A N 1
ATOM 672 C CA . ILE A 1 90 ? -0.167 2.485 -41.259 1.00 84.62 90 ILE A CA 1
ATOM 673 C C . ILE A 1 90 ? -1.026 3.368 -40.373 1.00 84.62 90 ILE A C 1
ATOM 675 O O . ILE A 1 90 ? -2.034 3.931 -40.805 1.00 84.62 90 ILE A O 1
ATOM 679 N N . HIS A 1 91 ? -0.579 3.538 -39.140 1.00 81.19 91 HIS A N 1
ATOM 680 C CA . HIS A 1 91 ? -1.197 4.437 -38.186 1.00 81.19 91 HIS A CA 1
ATOM 681 C C . HIS A 1 91 ? -0.443 5.754 -38.229 1.00 81.19 91 HIS A C 1
ATOM 683 O O . HIS A 1 91 ? 0.778 5.752 -38.077 1.00 81.19 91 HIS A O 1
ATOM 689 N N . THR A 1 92 ? -1.142 6.871 -38.439 1.00 76.06 92 THR A N 1
ATOM 690 C CA . THR A 1 92 ? -0.525 8.212 -38.451 1.00 76.06 92 THR A CA 1
ATOM 691 C C . THR A 1 92 ? -0.824 9.027 -37.194 1.00 76.06 92 THR A C 1
ATOM 693 O O . THR A 1 92 ? -0.297 10.122 -37.024 1.00 76.06 92 THR A O 1
ATOM 696 N N . ASN A 1 93 ? -1.668 8.506 -36.299 1.00 70.06 93 ASN A N 1
ATOM 697 C CA . ASN A 1 93 ? -2.014 9.129 -35.025 1.00 70.06 93 ASN A CA 1
ATOM 698 C C . ASN A 1 93 ? -2.033 8.077 -33.902 1.00 70.06 93 ASN A C 1
ATOM 700 O O . ASN A 1 93 ? -2.780 7.105 -33.993 1.00 70.06 93 ASN A O 1
ATOM 704 N N . PHE A 1 94 ? -1.245 8.296 -32.843 1.00 61.91 94 PHE A N 1
ATOM 705 C CA . PHE A 1 94 ? -1.167 7.406 -31.677 1.00 61.91 94 PHE A CA 1
ATOM 706 C C . PHE A 1 94 ? -2.442 7.339 -30.855 1.00 61.91 94 PHE A C 1
ATOM 708 O O . PHE A 1 94 ? -2.751 6.272 -30.334 1.00 61.91 94 PHE A O 1
ATOM 715 N N . ASP A 1 95 ? -3.209 8.425 -30.805 1.00 55.16 95 ASP A N 1
ATOM 716 C CA . ASP A 1 95 ? -4.464 8.494 -30.047 1.00 55.16 95 ASP A CA 1
ATOM 717 C C . ASP A 1 95 ? -5.548 7.584 -30.645 1.00 55.16 95 ASP A C 1
ATOM 719 O O . ASP A 1 95 ? -6.634 7.435 -30.088 1.00 55.16 95 ASP A O 1
ATOM 723 N N . ARG A 1 96 ? -5.280 7.017 -31.828 1.00 57.50 96 ARG A N 1
ATOM 724 C CA . ARG A 1 96 ? -6.212 6.213 -32.621 1.00 57.50 96 ARG A CA 1
ATOM 725 C C . ARG A 1 96 ? -5.620 4.878 -33.071 1.00 57.50 96 ARG A C 1
ATOM 727 O O . ARG A 1 96 ? -6.208 4.235 -33.937 1.00 57.50 96 ARG A O 1
ATOM 734 N N . ILE A 1 97 ? -4.476 4.466 -32.514 1.00 59.03 97 ILE A N 1
ATOM 735 C CA . ILE A 1 97 ? -3.942 3.120 -32.748 1.00 59.03 97 ILE A CA 1
ATOM 736 C C . ILE A 1 97 ? -4.855 2.129 -32.016 1.00 59.03 97 ILE A C 1
ATOM 738 O O . ILE A 1 97 ? -5.045 2.279 -30.806 1.00 59.03 97 ILE A O 1
ATOM 742 N N . PRO A 1 98 ? -5.422 1.121 -32.703 1.00 53.75 98 PRO A N 1
ATOM 743 C CA . PRO A 1 98 ? -6.163 0.059 -32.037 1.00 53.75 98 PRO A CA 1
ATOM 744 C C . PRO A 1 98 ? -5.281 -0.600 -30.966 1.00 53.75 98 PRO A C 1
ATOM 746 O O . PRO A 1 98 ? -4.078 -0.750 -31.203 1.00 53.75 98 PRO A O 1
ATOM 749 N N . PRO A 1 99 ? -5.829 -1.029 -29.812 1.00 50.53 99 PRO A N 1
ATOM 750 C CA . PRO A 1 99 ? -5.085 -1.844 -28.854 1.00 50.53 99 PRO A CA 1
ATOM 751 C C . PRO A 1 99 ? -4.376 -2.960 -29.619 1.00 50.53 99 PRO A C 1
ATOM 753 O O . PRO A 1 99 ? -5.030 -3.649 -30.402 1.00 50.53 99 PRO A O 1
ATOM 756 N N . ALA A 1 100 ? -3.050 -3.051 -29.471 1.00 44.53 100 ALA A N 1
ATOM 757 C CA . ALA A 1 100 ? -2.189 -3.832 -30.353 1.00 44.53 100 ALA A CA 1
ATOM 758 C C . ALA A 1 100 ? -2.832 -5.176 -30.725 1.00 44.53 100 ALA A C 1
ATOM 760 O O . ALA A 1 100 ? -3.128 -5.994 -29.850 1.00 44.53 100 ALA A O 1
ATOM 761 N N . HIS A 1 101 ? -3.043 -5.396 -32.025 1.00 45.09 101 HIS A N 1
ATOM 762 C CA . HIS A 1 101 ? -3.456 -6.680 -32.579 1.00 45.09 101 HIS A CA 1
ATOM 763 C C . HIS A 1 101 ? -2.292 -7.674 -32.465 1.00 45.09 101 HIS A C 1
ATOM 765 O O . HIS A 1 101 ? -1.737 -8.123 -33.463 1.00 45.09 101 HIS A O 1
ATOM 771 N N . ASN A 1 102 ? -1.919 -8.042 -31.237 1.00 43.09 102 ASN A N 1
ATOM 772 C CA . ASN A 1 102 ? -1.094 -9.211 -30.959 1.00 43.09 102 ASN A CA 1
ATOM 773 C C . ASN A 1 102 ? -1.960 -10.460 -31.170 1.00 43.09 102 ASN A C 1
ATOM 775 O O . ASN A 1 102 ? -2.218 -11.241 -30.256 1.00 43.09 102 ASN A O 1
ATOM 779 N N . CYS A 1 103 ? -2.493 -10.616 -32.377 1.00 47.78 103 CYS A N 1
ATOM 780 C CA . CYS A 1 103 ? -3.118 -11.850 -32.792 1.00 47.78 103 CYS A CA 1
ATOM 781 C C . CYS A 1 103 ? -1.984 -12.841 -33.054 1.00 47.78 103 CYS A C 1
ATOM 783 O O . CYS A 1 103 ? -1.033 -12.523 -33.764 1.00 47.78 103 CYS A O 1
ATOM 785 N N . ALA A 1 104 ? -2.076 -14.041 -32.482 1.00 55.28 104 ALA A N 1
ATOM 786 C CA . ALA A 1 104 ? -1.135 -15.131 -32.735 1.00 55.28 104 ALA A CA 1
ATOM 787 C C . ALA A 1 104 ? -1.343 -15.709 -34.150 1.00 55.28 104 ALA A C 1
ATOM 789 O O . ALA A 1 104 ? -1.732 -16.864 -34.319 1.00 55.28 104 ALA A O 1
ATOM 790 N N . VAL A 1 105 ? -1.148 -14.878 -35.172 1.00 67.06 105 VAL A N 1
ATOM 791 C CA . VAL A 1 105 ? -1.205 -15.245 -36.586 1.00 67.06 105 VAL A CA 1
ATOM 792 C C . VAL A 1 105 ? 0.228 -15.337 -37.092 1.00 67.06 105 VAL A C 1
ATOM 794 O O . VAL A 1 105 ? 1.035 -14.432 -36.896 1.00 67.06 105 VAL A O 1
ATOM 797 N N . VAL A 1 106 ? 0.565 -16.463 -37.718 1.00 66.38 106 VAL A N 1
ATOM 798 C CA . VAL A 1 106 ? 1.899 -16.684 -38.289 1.00 66.38 106 VAL A CA 1
ATOM 799 C C . VAL A 1 106 ? 2.174 -15.617 -39.349 1.00 66.38 106 VAL A C 1
ATOM 801 O O . VAL A 1 106 ? 1.366 -15.424 -40.251 1.00 66.38 106 VAL A O 1
ATOM 804 N N . GLY A 1 107 ? 3.313 -14.933 -39.235 1.00 69.62 107 GLY A N 1
ATOM 805 C CA . GLY A 1 107 ? 3.700 -13.854 -40.147 1.00 69.62 107 GLY A CA 1
ATOM 806 C C . GLY A 1 107 ? 3.109 -12.485 -39.804 1.00 69.62 107 GLY A C 1
ATOM 807 O O . GLY A 1 107 ? 3.508 -11.506 -40.428 1.00 69.62 107 GLY A O 1
ATOM 808 N N . ALA A 1 108 ? 2.223 -12.385 -38.806 1.00 75.50 108 ALA A N 1
ATOM 809 C CA . ALA A 1 108 ? 1.808 -11.090 -38.291 1.00 75.50 108 ALA A CA 1
ATOM 810 C C . ALA A 1 108 ? 2.969 -10.403 -37.561 1.00 75.50 108 ALA A C 1
ATOM 812 O O . ALA A 1 108 ? 3.746 -11.035 -36.841 1.00 75.50 108 ALA A O 1
ATOM 813 N N . ALA A 1 109 ? 3.076 -9.095 -37.746 1.00 77.75 109 ALA A N 1
ATOM 814 C CA . ALA A 1 109 ? 4.072 -8.262 -37.101 1.00 77.75 109 ALA A CA 1
ATOM 815 C C . ALA A 1 109 ? 3.493 -6.874 -36.861 1.00 77.75 109 ALA A C 1
ATOM 817 O O . ALA A 1 109 ? 2.669 -6.378 -37.622 1.00 77.75 109 ALA A O 1
ATOM 818 N N . SER A 1 110 ? 3.956 -6.209 -35.817 1.00 78.88 110 SER A N 1
ATOM 819 C CA . SER A 1 110 ? 3.645 -4.803 -35.598 1.00 78.88 110 SER A CA 1
ATOM 820 C C . SER A 1 110 ? 4.871 -4.100 -35.061 1.00 78.88 110 SER A C 1
ATOM 822 O O . SER A 1 110 ? 5.709 -4.719 -34.403 1.00 78.88 110 SER A O 1
ATOM 824 N N . GLY A 1 111 ? 4.968 -2.808 -35.325 1.00 76.19 111 GLY A N 1
ATOM 825 C CA . GLY A 1 111 ? 6.081 -2.010 -34.859 1.00 76.19 111 GLY A CA 1
ATOM 826 C C . GLY A 1 111 ? 5.757 -0.529 -34.845 1.00 76.19 111 GLY A C 1
ATOM 827 O O . GLY A 1 111 ? 4.721 -0.068 -35.322 1.00 76.19 111 GLY A O 1
ATOM 828 N N . VAL A 1 112 ? 6.681 0.238 -34.286 1.00 76.56 112 VAL A N 1
ATOM 829 C CA . VAL A 1 112 ? 6.678 1.697 -34.385 1.00 76.56 112 VAL A CA 1
ATOM 830 C C . VAL A 1 112 ? 7.629 2.132 -35.494 1.00 76.56 112 VAL A C 1
ATOM 832 O O . VAL A 1 112 ? 8.477 1.358 -35.937 1.00 76.56 112 VAL A O 1
ATOM 835 N N . ARG A 1 113 ? 7.510 3.378 -35.953 1.00 79.44 113 ARG A N 1
ATOM 836 C CA . ARG A 1 113 ? 8.495 3.951 -36.874 1.00 79.44 113 ARG A CA 1
ATOM 837 C C . ARG A 1 113 ? 9.857 4.116 -36.182 1.00 79.44 113 ARG A C 1
ATOM 839 O O . ARG A 1 113 ? 9.936 4.780 -35.149 1.00 79.44 113 ARG A O 1
ATOM 846 N N . GLY A 1 114 ? 10.912 3.576 -36.791 1.00 79.81 114 GLY A N 1
ATOM 847 C CA . GLY A 1 114 ? 12.307 3.693 -36.353 1.00 79.81 114 GLY A CA 1
ATOM 848 C C . GLY A 1 114 ? 13.128 2.471 -36.774 1.00 79.81 114 GLY A C 1
ATOM 849 O O . GLY A 1 114 ? 12.565 1.398 -36.964 1.00 79.81 114 GLY A O 1
ATOM 850 N N . ASP A 1 115 ? 14.445 2.637 -36.916 1.00 83.50 115 ASP A N 1
ATOM 851 C CA . ASP A 1 115 ? 15.370 1.523 -37.148 1.00 83.50 115 ASP A CA 1
ATOM 852 C C . ASP A 1 115 ? 16.210 1.267 -35.892 1.00 83.50 115 ASP A C 1
ATOM 854 O O . ASP A 1 115 ? 16.703 2.205 -35.260 1.00 83.50 115 ASP A O 1
ATOM 858 N N . TRP A 1 116 ? 16.437 -0.005 -35.581 1.00 85.75 116 TRP A N 1
ATOM 859 C CA . TRP A 1 116 ? 17.540 -0.415 -34.726 1.00 85.75 116 TRP A CA 1
ATOM 860 C C . TRP A 1 116 ? 18.860 -0.141 -35.437 1.00 85.75 116 TRP A C 1
ATOM 862 O O . TRP A 1 116 ? 18.976 -0.369 -36.640 1.00 85.75 116 TRP A O 1
ATOM 872 N N . GLY A 1 117 ? 19.863 0.310 -34.697 1.00 83.38 117 GLY A N 1
ATOM 873 C CA . GLY A 1 117 ? 21.218 0.496 -35.196 1.00 83.38 117 GLY A CA 1
ATOM 874 C C . GLY A 1 117 ? 22.241 0.452 -34.070 1.00 83.38 117 GLY A C 1
ATOM 875 O O . GLY A 1 117 ? 21.909 0.621 -32.894 1.00 83.38 117 GLY A O 1
ATOM 876 N N . ALA A 1 118 ? 23.502 0.206 -34.426 1.00 78.06 118 ALA A N 1
ATOM 877 C CA . ALA A 1 118 ? 24.600 0.351 -33.477 1.00 78.06 118 ALA A CA 1
ATOM 878 C C . ALA A 1 118 ? 24.680 1.808 -32.994 1.00 78.06 118 ALA A C 1
ATOM 880 O O . ALA A 1 118 ? 24.392 2.740 -33.752 1.00 78.06 118 ALA A O 1
ATOM 881 N N . GLU A 1 119 ? 25.075 2.008 -31.736 1.00 68.62 119 GLU A N 1
ATOM 882 C CA . GLU A 1 119 ? 25.261 3.349 -31.182 1.00 68.62 119 GLU A CA 1
ATOM 883 C C . GLU A 1 119 ? 26.214 4.153 -32.079 1.00 68.62 119 GLU A C 1
ATOM 885 O O . GLU A 1 119 ? 27.358 3.758 -32.323 1.00 68.62 119 GLU A O 1
ATOM 890 N N . LYS A 1 120 ? 25.747 5.295 -32.596 1.00 56.16 120 LYS A N 1
ATOM 891 C CA . LYS A 1 120 ? 26.627 6.238 -33.285 1.00 56.16 120 LYS A CA 1
ATOM 892 C C . LYS A 1 120 ? 27.519 6.850 -32.216 1.00 56.16 120 LYS A C 1
ATOM 894 O O . LYS A 1 120 ? 27.061 7.704 -31.463 1.00 56.16 120 LYS A O 1
ATOM 899 N N . GLY A 1 121 ? 28.765 6.394 -32.123 1.00 40.84 121 GLY A N 1
ATOM 900 C CA . GLY A 1 121 ? 29.716 6.892 -31.137 1.00 40.84 121 GLY A CA 1
ATOM 901 C C . GLY A 1 121 ? 29.833 8.415 -31.193 1.00 40.84 121 GLY A C 1
ATOM 902 O O . GLY A 1 121 ? 30.559 8.958 -32.019 1.00 40.84 121 GLY A O 1
ATOM 903 N N . ARG A 1 122 ? 29.165 9.124 -30.279 1.00 35.91 122 ARG A N 1
ATOM 904 C CA . ARG A 1 122 ? 29.624 10.441 -29.833 1.00 35.91 122 ARG A CA 1
ATOM 905 C C . ARG A 1 122 ? 30.749 10.187 -28.838 1.00 35.91 122 ARG A C 1
ATOM 907 O O . ARG A 1 122 ? 30.563 10.269 -27.630 1.00 35.91 122 ARG A O 1
ATOM 914 N N . LEU A 1 123 ? 31.920 9.834 -29.366 1.00 30.67 123 LEU A N 1
ATOM 915 C CA . LEU A 1 123 ? 33.175 10.028 -28.649 1.00 30.67 123 LEU A CA 1
ATOM 916 C C . LEU A 1 123 ? 33.268 11.524 -28.345 1.00 30.67 123 LEU A C 1
ATOM 918 O O . LEU A 1 123 ? 33.341 12.345 -29.259 1.00 30.67 123 LEU A O 1
ATOM 922 N N . GLY A 1 124 ? 33.179 11.877 -27.065 1.00 26.41 124 GLY A N 1
ATOM 923 C CA . GLY A 1 124 ? 33.373 13.244 -26.618 1.00 26.41 124 GLY A CA 1
ATOM 924 C C . GLY A 1 124 ? 34.762 13.723 -27.026 1.00 26.41 124 GLY A C 1
ATOM 925 O O . GLY A 1 124 ? 35.766 13.172 -26.581 1.00 26.41 124 GLY A O 1
ATOM 926 N N . ARG A 1 125 ? 34.825 14.784 -27.834 1.00 24.97 125 ARG A N 1
ATOM 927 C CA . ARG A 1 125 ? 35.899 15.754 -27.649 1.00 24.97 125 ARG A CA 1
ATOM 928 C C . ARG A 1 125 ? 35.615 16.437 -26.320 1.00 24.97 125 ARG A C 1
ATOM 930 O O . ARG A 1 125 ? 34.625 17.148 -26.184 1.00 24.97 125 ARG A O 1
ATOM 937 N N . GLN A 1 126 ? 36.467 16.172 -25.339 1.00 28.50 126 GLN A N 1
ATOM 938 C CA . GLN A 1 126 ? 36.748 17.136 -24.289 1.00 28.50 126 GLN A CA 1
ATOM 939 C C . GLN A 1 126 ? 37.330 18.370 -24.992 1.00 28.50 126 GLN A C 1
ATOM 941 O O . GLN A 1 126 ? 38.516 18.408 -25.303 1.00 28.50 126 GLN A O 1
ATOM 946 N N . GLU A 1 127 ? 36.484 19.342 -25.324 1.00 27.06 127 GLU A N 1
ATOM 947 C CA . GLU A 1 127 ? 36.945 20.713 -25.513 1.00 27.06 127 GLU A CA 1
ATOM 948 C C . GLU A 1 127 ? 37.015 21.332 -24.121 1.00 27.06 127 GLU A C 1
ATOM 950 O O . GLU A 1 127 ? 36.014 21.644 -23.479 1.00 27.06 127 GLU A O 1
ATOM 955 N N . SER A 1 128 ? 38.241 21.387 -23.611 1.00 33.03 128 SER A N 1
ATOM 956 C CA . SER A 1 128 ? 38.636 22.306 -22.562 1.00 33.03 128 SER A CA 1
ATOM 957 C C . SER A 1 128 ? 38.558 23.724 -23.128 1.00 33.03 128 SER A C 1
ATOM 959 O O . SER A 1 128 ? 39.499 24.167 -23.781 1.00 33.03 128 SER A O 1
ATOM 961 N N . GLU A 1 129 ? 37.461 24.429 -22.881 1.00 29.31 129 GLU A N 1
ATOM 962 C CA . GLU A 1 129 ? 37.445 25.887 -22.959 1.00 29.31 129 GLU A CA 1
ATOM 963 C C . GLU A 1 129 ? 36.885 26.464 -21.659 1.00 29.31 129 GLU A C 1
ATOM 965 O O . GLU A 1 129 ? 35.763 26.179 -21.234 1.00 29.31 129 GLU A O 1
ATOM 970 N N . ASP A 1 130 ? 37.751 27.246 -21.017 1.00 34.91 130 ASP A N 1
ATOM 971 C CA . ASP A 1 130 ? 37.448 28.216 -19.978 1.00 34.91 130 ASP A CA 1
ATOM 972 C C . ASP A 1 130 ? 36.212 29.042 -20.352 1.00 34.91 130 ASP A C 1
ATOM 974 O O . ASP A 1 130 ? 36.219 29.790 -21.325 1.00 34.91 130 ASP A O 1
ATOM 978 N N . MET A 1 131 ? 35.177 28.973 -19.521 1.00 27.80 131 MET A N 1
ATOM 979 C CA . MET A 1 131 ? 34.087 29.948 -19.498 1.00 27.80 131 MET A CA 1
ATOM 980 C C . MET A 1 131 ? 33.889 30.415 -18.058 1.00 27.80 131 MET A C 1
ATOM 982 O O . MET A 1 131 ? 32.904 30.111 -17.383 1.00 27.80 131 MET A O 1
ATOM 986 N N . GLY A 1 132 ? 34.873 31.174 -17.580 1.00 27.22 132 GLY A N 1
ATOM 987 C CA . GLY A 1 132 ? 34.598 32.258 -16.652 1.00 27.22 132 GLY A CA 1
ATOM 988 C C . GLY A 1 132 ? 33.962 33.418 -17.420 1.00 27.22 132 GLY A C 1
ATOM 989 O O . GLY A 1 132 ? 34.484 33.829 -18.450 1.00 27.22 132 GLY A O 1
ATOM 990 N N . GLY A 1 133 ? 32.864 33.969 -16.900 1.00 25.44 133 GLY A N 1
ATOM 991 C CA . GLY A 1 133 ? 32.415 35.315 -17.266 1.00 25.44 133 GLY A CA 1
ATOM 992 C C . GLY A 1 133 ? 30.968 35.446 -17.745 1.00 25.44 133 GLY A C 1
ATOM 993 O O . GLY A 1 133 ? 30.666 35.250 -18.911 1.00 25.44 133 GLY A O 1
ATOM 994 N N . GLY A 1 134 ? 30.114 35.926 -16.836 1.00 24.69 134 GLY A N 1
ATOM 995 C CA . GLY A 1 134 ? 29.228 37.059 -17.121 1.00 24.69 134 GLY A CA 1
ATOM 996 C C . GLY A 1 134 ? 27.905 36.791 -17.840 1.00 24.69 134 GLY A C 1
ATOM 997 O O . GLY A 1 134 ? 27.806 36.951 -19.048 1.00 24.69 134 GLY A O 1
ATOM 998 N N . ILE A 1 135 ? 26.832 36.593 -17.066 1.00 27.47 135 ILE A N 1
ATOM 999 C CA . ILE A 1 135 ? 25.511 37.110 -17.454 1.00 27.47 135 ILE A CA 1
ATOM 1000 C C . ILE A 1 135 ? 25.300 38.400 -16.663 1.00 27.47 135 ILE A C 1
ATOM 1002 O O . ILE A 1 135 ? 24.930 38.377 -15.490 1.00 27.47 135 ILE A O 1
ATOM 1006 N N . GLY A 1 136 ? 25.586 39.525 -17.318 1.00 24.50 136 GLY A N 1
ATOM 1007 C CA . GLY A 1 136 ? 25.091 40.831 -16.911 1.00 24.50 136 GLY A CA 1
ATOM 1008 C C . GLY A 1 136 ? 23.589 40.906 -17.177 1.00 24.50 136 GLY A C 1
ATOM 1009 O O . GLY A 1 136 ? 23.129 40.609 -18.278 1.00 24.50 136 GLY A O 1
ATOM 1010 N N . ARG A 1 137 ? 22.826 41.296 -16.156 1.00 29.14 137 ARG A N 1
ATOM 1011 C CA . ARG A 1 137 ? 21.489 41.868 -16.316 1.00 29.14 137 ARG A CA 1
ATOM 1012 C C . ARG A 1 137 ? 21.601 43.360 -16.049 1.00 29.14 137 ARG A C 1
ATOM 1014 O O . ARG A 1 137 ? 22.010 43.759 -14.962 1.00 29.14 137 ARG A O 1
ATOM 1021 N N . GLU A 1 138 ? 21.232 44.144 -17.052 1.00 27.61 138 GLU A N 1
ATOM 1022 C CA . GLU A 1 138 ? 20.907 45.559 -16.927 1.00 27.61 138 GLU A CA 1
ATOM 1023 C C . GLU A 1 138 ? 19.765 45.736 -15.917 1.00 27.61 138 GLU A C 1
ATOM 1025 O O . GLU A 1 138 ? 18.680 45.179 -16.088 1.00 27.61 138 GLU A O 1
ATOM 1030 N N . LEU A 1 139 ? 20.005 46.535 -14.881 1.00 30.36 139 LEU A N 1
ATOM 1031 C CA . LEU A 1 139 ? 18.980 47.308 -14.188 1.00 30.36 139 LEU A CA 1
ATOM 1032 C C . LEU A 1 139 ? 19.552 48.711 -13.982 1.00 30.36 139 LEU A C 1
ATOM 1034 O O . LEU A 1 139 ? 20.688 48.867 -13.538 1.00 30.36 139 LEU A O 1
ATOM 1038 N N . GLY A 1 140 ? 18.771 49.694 -14.421 1.00 27.58 140 GLY A N 1
ATOM 1039 C CA . GLY A 1 140 ? 19.162 51.085 -14.578 1.00 27.58 140 GLY A CA 1
ATOM 1040 C C . GLY A 1 140 ? 19.393 51.861 -13.282 1.00 27.58 140 GLY A C 1
ATOM 1041 O O . GLY A 1 140 ? 19.021 51.445 -12.187 1.00 27.58 140 GLY A O 1
ATOM 1042 N N . ASP A 1 141 ? 20.017 53.013 -13.512 1.00 26.98 141 ASP A N 1
ATOM 1043 C CA . ASP A 1 141 ? 20.381 54.106 -12.615 1.00 26.98 141 ASP A CA 1
ATOM 1044 C C . ASP A 1 141 ? 19.374 54.479 -11.519 1.00 26.98 141 ASP A C 1
ATOM 1046 O O . ASP A 1 141 ? 18.159 54.480 -11.719 1.00 26.98 141 ASP A O 1
ATOM 1050 N N . GLY A 1 142 ? 19.922 54.961 -10.396 1.00 26.91 142 GLY A N 1
ATOM 1051 C CA . GLY A 1 142 ? 19.150 55.655 -9.365 1.00 26.91 142 GLY A CA 1
ATOM 1052 C C . GLY A 1 142 ? 19.919 56.019 -8.092 1.00 26.91 142 GLY A C 1
ATOM 1053 O O . GLY A 1 142 ? 19.614 55.493 -7.033 1.00 26.91 142 GLY A O 1
ATOM 1054 N N . THR A 1 143 ? 20.901 56.919 -8.214 1.00 28.59 143 THR A N 1
ATOM 1055 C CA . THR A 1 143 ? 21.285 57.983 -7.251 1.00 28.59 143 THR A CA 1
ATOM 1056 C C . THR A 1 143 ?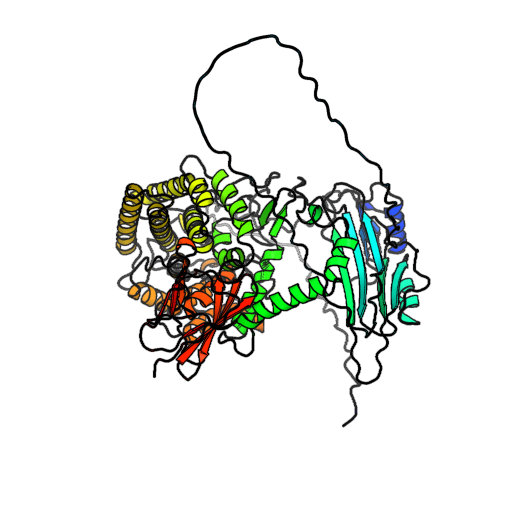 21.379 57.705 -5.733 1.00 28.59 143 THR A C 1
ATOM 1058 O O . THR A 1 143 ? 20.371 57.563 -5.057 1.00 28.59 143 THR A O 1
ATOM 1061 N N . GLY A 1 144 ? 22.598 57.878 -5.195 1.00 26.22 144 GLY A N 1
ATOM 1062 C CA . GLY A 1 144 ? 22.932 58.809 -4.097 1.00 26.22 144 GLY A CA 1
ATOM 1063 C C . GLY A 1 144 ? 22.364 58.582 -2.685 1.00 26.22 144 GLY A C 1
ATOM 1064 O O . GLY A 1 144 ? 21.166 58.687 -2.464 1.00 26.22 144 GLY A O 1
ATOM 1065 N N . GLY A 1 145 ? 23.250 58.453 -1.689 1.00 26.36 145 GLY A N 1
ATOM 1066 C CA . GLY A 1 145 ? 22.878 58.664 -0.284 1.00 26.36 145 GLY A CA 1
ATOM 1067 C C . GLY A 1 145 ? 23.853 58.068 0.726 1.00 26.36 145 GLY A C 1
ATOM 1068 O O . GLY A 1 145 ? 23.915 56.858 0.906 1.00 26.36 145 GLY A O 1
ATOM 1069 N N . THR A 1 146 ? 24.611 58.938 1.382 1.00 27.39 146 THR A N 1
ATOM 1070 C CA . THR A 1 146 ? 25.444 58.684 2.563 1.00 27.39 146 THR A CA 1
ATOM 1071 C C . THR A 1 146 ? 24.621 58.580 3.858 1.00 27.39 146 THR A C 1
ATOM 1073 O O . THR A 1 146 ? 23.543 59.155 3.943 1.00 27.39 146 THR A O 1
ATOM 1076 N N . GLU A 1 147 ? 25.247 57.968 4.876 1.00 27.98 147 GLU A N 1
ATOM 1077 C CA . GLU A 1 147 ? 24.969 58.016 6.331 1.00 27.98 147 GLU A CA 1
ATOM 1078 C C . GLU A 1 147 ? 23.917 57.075 6.954 1.00 27.98 147 GLU A C 1
ATOM 1080 O O . GLU A 1 147 ? 22.792 56.948 6.488 1.00 27.98 147 GLU A O 1
ATOM 1085 N N . GLY A 1 148 ? 24.281 56.516 8.124 1.00 26.53 148 GLY A N 1
ATOM 1086 C CA . GLY A 1 148 ? 23.334 56.335 9.233 1.00 26.53 148 GLY A CA 1
ATOM 1087 C C . GLY A 1 148 ? 23.213 54.937 9.851 1.00 26.53 148 GLY A C 1
ATOM 1088 O O . GLY A 1 148 ? 22.483 54.090 9.363 1.00 26.53 148 GLY A O 1
ATOM 1089 N N . ALA A 1 149 ? 23.893 54.754 10.984 1.00 26.22 149 ALA A N 1
ATOM 1090 C CA . ALA A 1 149 ? 23.797 53.693 11.996 1.00 26.22 149 ALA A CA 1
ATOM 1091 C C . ALA A 1 149 ? 22.416 53.040 12.279 1.00 26.22 149 ALA A C 1
ATOM 1093 O O . ALA A 1 149 ? 21.397 53.722 12.306 1.00 26.22 149 ALA A O 1
ATOM 1094 N N . GLY A 1 150 ? 22.430 51.764 12.715 1.00 25.38 150 GLY A N 1
ATOM 1095 C CA . GLY A 1 150 ? 21.412 51.227 13.644 1.00 25.38 150 GLY A CA 1
ATOM 1096 C C . GLY A 1 150 ? 21.036 49.737 13.522 1.00 25.38 150 GLY A C 1
ATOM 1097 O O . GLY A 1 150 ? 20.235 49.371 12.679 1.00 25.38 150 GLY A O 1
ATOM 1098 N N . ALA A 1 151 ? 21.601 48.916 14.417 1.00 27.08 151 ALA A N 1
ATOM 1099 C CA . ALA A 1 151 ? 21.180 47.607 14.963 1.00 27.08 151 ALA A CA 1
ATOM 1100 C C . ALA A 1 151 ? 19.953 46.830 14.405 1.00 27.08 151 ALA A C 1
ATOM 1102 O O . ALA A 1 151 ? 18.833 47.321 14.447 1.00 27.08 151 ALA A O 1
ATOM 1103 N N . HIS A 1 152 ? 20.140 45.533 14.097 1.00 28.06 152 HIS A N 1
ATOM 1104 C CA . HIS A 1 152 ? 19.560 44.364 14.806 1.00 28.06 152 HIS A CA 1
ATOM 1105 C C . HIS A 1 152 ? 19.836 43.051 14.037 1.00 28.06 152 HIS A C 1
ATOM 1107 O O . HIS A 1 152 ? 19.839 43.020 12.810 1.00 28.06 152 HIS A O 1
ATOM 1113 N N . GLY A 1 153 ? 20.130 41.971 14.770 1.00 26.05 153 GLY A N 1
ATOM 1114 C CA . GLY A 1 153 ? 20.588 40.690 14.221 1.00 26.05 153 GLY A CA 1
ATOM 1115 C C . GLY A 1 153 ? 19.493 39.720 13.771 1.00 26.05 153 GLY A C 1
ATOM 1116 O O . GLY A 1 153 ? 18.365 39.783 14.244 1.00 26.05 153 GLY A O 1
ATOM 1117 N N . ALA A 1 154 ? 19.882 38.767 12.920 1.00 28.11 154 ALA A N 1
ATOM 1118 C CA . ALA A 1 154 ? 19.316 37.419 12.815 1.00 28.11 154 ALA A CA 1
ATOM 1119 C C . ALA A 1 154 ? 20.257 36.540 11.966 1.00 28.11 154 ALA A C 1
ATOM 1121 O O . ALA A 1 154 ? 20.712 36.953 10.900 1.00 28.11 154 ALA A O 1
ATOM 1122 N N . GLY A 1 155 ? 20.587 35.351 12.477 1.00 25.16 155 GLY A N 1
ATOM 1123 C CA . GLY A 1 155 ? 21.531 34.404 11.883 1.00 25.16 155 GLY A CA 1
ATOM 1124 C C . GLY A 1 155 ? 20.982 33.688 10.647 1.00 25.16 155 GLY A C 1
ATOM 1125 O O . GLY A 1 155 ? 19.868 33.170 10.653 1.00 25.16 155 GLY A O 1
ATOM 1126 N N . GLY A 1 156 ? 21.801 33.645 9.596 1.00 25.67 156 GLY A N 1
ATOM 1127 C CA . GLY A 1 156 ? 21.549 32.900 8.367 1.00 25.67 156 GLY A CA 1
ATOM 1128 C C . GLY A 1 156 ? 21.868 31.412 8.518 1.00 25.67 156 GLY A C 1
ATOM 1129 O O . GLY A 1 156 ? 22.971 31.032 8.911 1.00 25.67 156 GLY A O 1
ATOM 1130 N N . ALA A 1 157 ? 20.891 30.578 8.167 1.00 27.20 157 ALA A N 1
ATOM 1131 C CA . ALA A 1 157 ? 21.031 29.142 7.988 1.00 27.20 157 ALA A CA 1
ATOM 1132 C C . ALA A 1 157 ? 21.786 28.840 6.681 1.00 27.20 157 ALA A C 1
ATOM 1134 O O . ALA A 1 157 ? 21.375 29.251 5.596 1.00 27.20 157 ALA A O 1
ATOM 1135 N N . GLY A 1 158 ? 22.897 28.112 6.792 1.00 25.75 158 GLY A N 1
ATOM 1136 C CA . GLY A 1 158 ? 23.650 27.591 5.656 1.00 25.75 158 GLY A CA 1
ATOM 1137 C C . GLY A 1 158 ? 22.958 26.378 5.033 1.00 25.75 158 GLY A C 1
ATOM 1138 O O . GLY A 1 158 ? 22.804 25.342 5.678 1.00 25.75 158 GLY A O 1
ATOM 1139 N N . GLY A 1 159 ? 22.585 26.488 3.757 1.00 25.95 159 GLY A N 1
ATOM 1140 C CA . GLY A 1 159 ? 22.170 25.357 2.931 1.00 25.95 159 GLY A CA 1
ATOM 1141 C C . GLY A 1 159 ? 23.361 24.450 2.615 1.00 25.95 159 GLY A C 1
ATOM 1142 O O . GLY A 1 159 ? 24.224 24.800 1.809 1.00 25.95 159 GLY A O 1
ATOM 1143 N N . ARG A 1 160 ? 23.421 23.274 3.250 1.00 25.88 160 ARG A N 1
ATOM 1144 C CA . ARG A 1 160 ? 24.377 22.212 2.908 1.00 25.88 160 ARG A CA 1
ATOM 1145 C C . ARG A 1 160 ? 23.936 21.515 1.622 1.00 25.88 160 ARG A C 1
ATOM 1147 O O . ARG A 1 160 ? 22.921 20.828 1.592 1.00 25.88 160 ARG A O 1
ATOM 1154 N N . ARG A 1 161 ? 24.753 21.667 0.576 1.00 25.20 161 ARG A N 1
ATOM 1155 C CA . ARG A 1 161 ? 24.797 20.767 -0.583 1.00 25.20 161 ARG A CA 1
ATOM 1156 C C . ARG A 1 161 ? 25.118 19.350 -0.104 1.00 25.20 161 ARG A C 1
ATOM 1158 O O . ARG A 1 161 ? 26.081 19.155 0.635 1.00 25.20 161 ARG A O 1
ATOM 1165 N N . VAL A 1 162 ? 24.331 18.380 -0.556 1.00 25.48 162 VAL A N 1
ATOM 1166 C CA . VAL A 1 162 ? 24.618 16.949 -0.424 1.00 25.48 162 VAL A CA 1
ATOM 1167 C C . VAL A 1 162 ? 25.823 16.643 -1.314 1.00 25.48 162 VAL A C 1
ATOM 1169 O O . VAL A 1 162 ? 25.732 16.690 -2.539 1.00 25.48 162 VAL A O 1
ATOM 1172 N N . GLY A 1 163 ? 26.978 16.426 -0.689 1.00 24.16 163 GLY A N 1
ATOM 1173 C CA . GLY A 1 163 ? 28.180 15.948 -1.359 1.00 24.16 163 GLY A CA 1
ATOM 1174 C C . GLY A 1 163 ? 28.077 14.443 -1.575 1.00 24.16 163 GLY A C 1
ATOM 1175 O O . GLY A 1 163 ? 27.928 13.693 -0.615 1.00 24.16 163 GLY A O 1
ATOM 1176 N N . VAL A 1 164 ? 28.166 14.015 -2.832 1.00 26.88 164 VAL A N 1
ATOM 1177 C CA . VAL A 1 164 ? 28.425 12.620 -3.195 1.00 26.88 164 VAL A CA 1
ATOM 1178 C C . VAL A 1 164 ? 29.828 12.278 -2.690 1.00 26.88 164 VAL A C 1
ATOM 1180 O O . VAL A 1 164 ? 30.812 12.898 -3.098 1.00 26.88 164 VAL A O 1
ATOM 1183 N N . GLY A 1 165 ? 29.902 11.355 -1.733 1.00 25.22 165 GLY A N 1
ATOM 1184 C CA . GLY A 1 165 ? 31.148 10.891 -1.138 1.00 25.22 165 GLY A CA 1
ATOM 1185 C C . GLY A 1 165 ? 32.016 10.179 -2.171 1.00 25.22 165 GLY A C 1
ATOM 1186 O O . GLY A 1 165 ? 31.580 9.246 -2.834 1.00 25.22 165 GLY A O 1
ATOM 1187 N N . ARG A 1 166 ? 33.261 10.638 -2.294 1.00 23.58 166 ARG A N 1
ATOM 1188 C CA . ARG A 1 166 ? 34.344 9.963 -3.013 1.00 23.58 166 ARG A CA 1
ATOM 1189 C C . ARG A 1 166 ? 34.720 8.717 -2.203 1.00 23.58 166 ARG A C 1
ATOM 1191 O O . ARG A 1 166 ? 35.317 8.859 -1.138 1.00 23.58 166 ARG A O 1
ATOM 1198 N N . VAL A 1 167 ? 34.358 7.525 -2.672 1.00 27.23 167 VAL A N 1
ATOM 1199 C CA . VAL A 1 167 ? 34.843 6.265 -2.089 1.00 27.23 167 VAL A CA 1
ATOM 1200 C C . VAL A 1 167 ? 36.241 5.990 -2.646 1.00 27.23 167 VAL A C 1
ATOM 1202 O O . VAL A 1 167 ? 36.493 6.139 -3.842 1.00 27.23 167 VAL A O 1
ATOM 1205 N N . GLY A 1 168 ? 37.177 5.720 -1.735 1.00 25.48 168 GLY A N 1
ATOM 1206 C CA . GLY A 1 168 ? 38.592 5.513 -2.020 1.00 25.48 168 GLY A CA 1
ATOM 1207 C C . GLY A 1 168 ? 38.847 4.228 -2.802 1.00 25.48 168 GLY A C 1
ATOM 1208 O O . GLY A 1 168 ? 38.185 3.218 -2.589 1.00 25.48 168 GLY A O 1
ATOM 1209 N N . GLY A 1 169 ? 39.829 4.288 -3.703 1.00 27.53 169 GLY A N 1
ATOM 1210 C CA . GLY A 1 169 ? 40.294 3.137 -4.465 1.00 27.53 169 GLY A CA 1
ATOM 1211 C C . GLY A 1 169 ? 40.873 2.061 -3.550 1.00 27.53 169 GLY A C 1
ATOM 1212 O O . GLY A 1 169 ? 41.760 2.339 -2.742 1.00 27.53 169 GLY A O 1
ATOM 1213 N N . SER A 1 170 ? 40.365 0.842 -3.707 1.00 26.50 170 SER A N 1
ATOM 1214 C CA . SER A 1 170 ? 40.936 -0.382 -3.151 1.00 26.50 170 SER A CA 1
ATOM 1215 C C . SER A 1 170 ? 41.651 -1.167 -4.253 1.00 26.50 170 SER A C 1
ATOM 1217 O O . SER A 1 170 ? 41.359 -1.017 -5.438 1.00 26.50 170 SER A O 1
ATOM 1219 N N . ALA A 1 171 ? 42.646 -1.933 -3.825 1.00 26.14 171 ALA A N 1
ATOM 1220 C CA . ALA A 1 171 ? 43.709 -2.535 -4.607 1.00 26.14 171 ALA A CA 1
ATOM 1221 C C . ALA A 1 171 ? 43.231 -3.528 -5.679 1.00 26.14 171 ALA A C 1
ATOM 1223 O O . ALA A 1 171 ? 42.275 -4.276 -5.507 1.00 26.14 171 ALA A O 1
ATOM 1224 N N . ILE A 1 172 ? 43.977 -3.517 -6.780 1.00 27.81 172 ILE A N 1
ATOM 1225 C CA . ILE A 1 172 ? 43.847 -4.376 -7.951 1.00 27.81 172 ILE A CA 1
ATOM 1226 C C . ILE A 1 172 ? 44.323 -5.781 -7.557 1.00 27.81 172 ILE A C 1
ATOM 1228 O O . ILE A 1 172 ? 45.490 -5.946 -7.205 1.00 27.81 172 ILE A O 1
ATOM 1232 N N . ASP A 1 173 ? 43.432 -6.771 -7.616 1.00 26.73 173 ASP A N 1
ATOM 1233 C CA . ASP A 1 173 ? 43.803 -8.189 -7.608 1.00 26.73 173 ASP A CA 1
ATOM 1234 C C . ASP A 1 173 ? 44.219 -8.607 -9.033 1.00 26.73 173 ASP A C 1
ATOM 1236 O O . ASP A 1 173 ? 43.508 -8.373 -10.015 1.00 26.73 173 ASP A O 1
ATOM 1240 N N . GLU A 1 174 ? 45.416 -9.178 -9.158 1.00 30.97 174 GLU A N 1
ATOM 1241 C CA . GLU A 1 174 ? 46.095 -9.530 -10.411 1.00 30.97 174 GLU A CA 1
ATOM 1242 C C . GLU A 1 174 ? 45.647 -10.904 -10.954 1.00 30.97 174 GLU A C 1
ATOM 1244 O O . GLU A 1 174 ? 46.463 -11.773 -11.262 1.00 30.97 174 GLU A O 1
ATOM 1249 N N . SER A 1 175 ? 44.340 -11.104 -11.147 1.00 31.89 175 SER A N 1
ATOM 1250 C CA . SER A 1 175 ? 43.791 -12.225 -11.934 1.00 31.89 175 SER A CA 1
ATOM 1251 C C . SER A 1 175 ? 42.871 -11.705 -13.048 1.00 31.89 175 SER A C 1
ATOM 1253 O O . SER A 1 175 ? 41.656 -11.865 -13.061 1.00 31.89 175 SER A O 1
ATOM 1255 N N . GLY A 1 176 ? 43.481 -10.996 -14.000 1.00 33.47 176 GLY A N 1
ATOM 1256 C CA . GLY A 1 176 ? 42.794 -10.220 -15.031 1.00 33.47 176 GLY A CA 1
ATOM 1257 C C . GLY A 1 176 ? 41.909 -11.024 -15.991 1.00 33.47 176 GLY A C 1
ATOM 1258 O O . GLY A 1 176 ? 42.380 -11.524 -17.011 1.00 33.47 176 GLY A O 1
ATOM 1259 N N . ALA A 1 177 ? 40.600 -10.992 -15.749 1.00 34.47 177 ALA A N 1
ATOM 1260 C CA . ALA A 1 177 ? 39.579 -10.981 -16.791 1.00 34.47 177 ALA A CA 1
ATOM 1261 C C . ALA A 1 177 ? 38.973 -9.568 -16.830 1.00 34.47 177 ALA A C 1
ATOM 1263 O O . ALA A 1 177 ? 38.157 -9.205 -15.992 1.00 34.47 177 ALA A O 1
ATOM 1264 N N . ARG A 1 178 ? 39.406 -8.718 -17.771 1.00 40.31 178 ARG A N 1
ATOM 1265 C CA . ARG A 1 178 ? 38.735 -7.426 -17.999 1.00 40.31 178 ARG A CA 1
ATOM 1266 C C . ARG A 1 178 ? 37.357 -7.698 -18.599 1.00 40.31 178 ARG A C 1
ATOM 1268 O O . ARG A 1 178 ? 37.291 -8.263 -19.690 1.00 40.31 178 ARG A O 1
ATOM 1275 N N . ALA A 1 179 ? 36.296 -7.245 -17.932 1.00 47.25 179 ALA A N 1
ATOM 1276 C CA . ALA A 1 179 ? 34.959 -7.178 -18.510 1.00 47.25 179 ALA A CA 1
ATOM 1277 C C . ALA A 1 179 ? 35.013 -6.471 -19.879 1.00 47.25 179 ALA A C 1
ATOM 1279 O O . ALA A 1 179 ? 35.639 -5.414 -20.032 1.00 47.25 179 ALA A O 1
ATOM 1280 N N . SER A 1 180 ? 34.400 -7.067 -20.904 1.00 50.81 180 SER A N 1
ATOM 1281 C CA . SER A 1 180 ? 34.296 -6.422 -22.215 1.00 50.81 180 SER A CA 1
ATOM 1282 C C . SER A 1 180 ? 33.390 -5.196 -22.104 1.00 50.81 180 SER A C 1
ATOM 1284 O O . SER A 1 180 ? 32.319 -5.295 -21.509 1.00 50.81 180 SER A O 1
ATOM 1286 N N . SER A 1 181 ? 33.762 -4.057 -22.702 1.00 60.84 181 SER A N 1
ATOM 1287 C CA . SER A 1 181 ? 32.871 -2.890 -22.742 1.00 60.84 181 SER A CA 1
ATOM 1288 C C . SER A 1 181 ? 31.505 -3.278 -23.340 1.00 60.84 181 SER A C 1
ATOM 1290 O O . SER A 1 181 ? 31.488 -3.852 -24.435 1.00 60.84 181 SER A O 1
ATOM 1292 N N . PRO A 1 182 ? 30.371 -2.964 -22.678 1.00 72.31 182 PRO A N 1
ATOM 1293 C CA . PRO A 1 182 ? 29.054 -3.399 -23.129 1.00 72.31 182 PRO A CA 1
ATOM 1294 C C . PRO A 1 182 ? 28.766 -2.925 -24.552 1.00 72.31 182 PRO A C 1
ATOM 1296 O O . PRO A 1 182 ? 28.853 -1.725 -24.846 1.00 72.31 182 PRO A O 1
ATOM 1299 N N . ARG A 1 183 ? 28.379 -3.849 -25.437 1.00 84.75 183 ARG A N 1
ATOM 1300 C CA . ARG A 1 183 ? 27.936 -3.494 -26.793 1.00 84.75 183 ARG A CA 1
ATOM 1301 C C . ARG A 1 183 ? 26.426 -3.373 -26.807 1.00 84.75 183 ARG A C 1
ATOM 1303 O O . ARG A 1 183 ? 25.727 -4.273 -26.349 1.00 84.75 183 ARG A O 1
ATOM 1310 N N . CYS A 1 184 ? 25.949 -2.259 -27.348 1.00 90.56 184 CYS A N 1
ATOM 1311 C CA . CYS A 1 184 ? 24.540 -1.909 -27.360 1.00 90.56 184 CYS A CA 1
ATOM 1312 C C . CYS A 1 184 ? 24.026 -1.724 -28.787 1.00 90.56 184 CYS A C 1
ATOM 1314 O O . CYS A 1 184 ? 24.705 -1.154 -29.645 1.00 90.56 184 CYS A O 1
ATOM 1316 N N . LEU A 1 185 ? 22.793 -2.164 -29.001 1.00 93.00 185 LEU A N 1
ATOM 1317 C CA . LEU A 1 185 ? 21.972 -1.848 -30.157 1.00 93.00 185 LEU A CA 1
ATOM 1318 C C . LEU A 1 185 ? 20.832 -0.948 -29.690 1.00 93.00 185 LEU A C 1
ATOM 1320 O O . LEU A 1 185 ? 20.159 -1.284 -28.718 1.00 93.00 185 LEU A O 1
ATOM 1324 N N . SER A 1 186 ? 20.607 0.171 -30.368 1.00 91.94 186 SER A N 1
ATOM 1325 C CA . SER A 1 186 ? 19.618 1.168 -29.961 1.00 91.94 186 SER A CA 1
ATOM 1326 C C . SER A 1 186 ? 18.600 1.421 -31.063 1.00 91.94 186 SER A C 1
ATOM 1328 O O . SER A 1 186 ? 18.943 1.510 -32.239 1.00 91.94 186 SER A O 1
ATOM 1330 N N . LEU A 1 187 ? 17.350 1.579 -30.655 1.00 89.75 187 LEU A N 1
ATOM 1331 C CA . LEU A 1 187 ? 16.253 2.115 -31.442 1.00 89.75 187 LEU A CA 1
ATOM 1332 C C . LEU A 1 187 ? 15.970 3.524 -30.927 1.00 89.75 187 LEU A C 1
ATOM 1334 O O . LEU A 1 187 ? 15.615 3.697 -29.761 1.00 89.75 187 LEU A O 1
ATOM 1338 N N . GLU A 1 188 ? 16.111 4.527 -31.789 1.00 86.38 188 GLU A N 1
ATOM 1339 C CA . GLU A 1 188 ? 15.787 5.914 -31.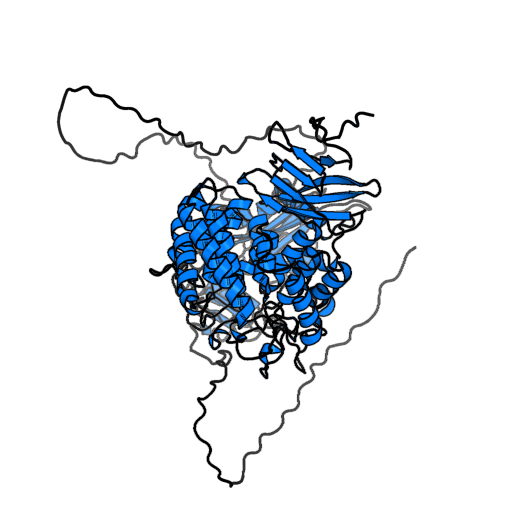457 1.00 86.38 188 GLU A CA 1
ATOM 1340 C C . GLU A 1 188 ? 14.532 6.379 -32.173 1.00 86.38 188 GLU A C 1
ATOM 1342 O O . GLU A 1 188 ? 14.302 6.106 -33.354 1.00 86.38 188 GLU A O 1
ATOM 1347 N N . ARG A 1 189 ? 13.735 7.153 -31.444 1.00 81.44 189 ARG A N 1
ATOM 1348 C CA . ARG A 1 189 ? 12.499 7.717 -31.938 1.00 81.44 189 ARG A CA 1
ATOM 1349 C C . ARG A 1 189 ? 12.378 9.184 -31.560 1.00 81.44 189 ARG A C 1
ATOM 1351 O O . ARG A 1 189 ? 12.054 9.535 -30.428 1.00 81.44 189 ARG A O 1
ATOM 1358 N N . VAL A 1 190 ? 12.590 10.040 -32.553 1.00 80.44 190 VAL A N 1
ATOM 1359 C CA . VAL A 1 190 ? 12.486 11.495 -32.413 1.00 80.44 190 VAL A CA 1
ATOM 1360 C C . VAL A 1 190 ? 11.021 11.917 -32.251 1.00 80.44 190 VAL A C 1
ATOM 1362 O O . VAL A 1 190 ? 10.126 11.359 -32.889 1.00 80.44 190 VAL A O 1
ATOM 1365 N N . GLY A 1 191 ? 10.773 12.913 -31.402 1.00 80.56 191 GLY A N 1
ATOM 1366 C CA . GLY A 1 191 ? 9.464 13.536 -31.210 1.00 80.56 191 GLY A CA 1
ATOM 1367 C C . GLY A 1 191 ? 9.237 13.979 -29.768 1.00 80.56 191 GLY A C 1
ATOM 1368 O O . GLY A 1 191 ? 10.156 13.930 -28.954 1.00 80.56 191 GLY A O 1
ATOM 1369 N N . THR A 1 192 ? 8.008 14.396 -29.473 1.00 82.25 192 THR A N 1
ATOM 1370 C CA . THR A 1 192 ? 7.565 14.872 -28.146 1.00 82.25 192 THR A CA 1
ATOM 1371 C C . THR A 1 192 ? 6.305 14.162 -27.635 1.00 82.25 192 THR A C 1
ATOM 1373 O O . THR A 1 192 ? 5.766 14.521 -26.593 1.00 82.25 192 THR A O 1
ATOM 1376 N N . HIS A 1 193 ? 5.826 13.146 -28.355 1.00 81.12 193 HIS A N 1
ATOM 1377 C CA . HIS A 1 193 ? 4.721 12.267 -27.956 1.00 81.12 193 HIS A CA 1
ATOM 1378 C C . HIS A 1 193 ? 5.202 11.159 -27.001 1.00 81.12 193 HIS A C 1
ATOM 1380 O O . HIS A 1 193 ? 6.397 10.884 -26.919 1.00 81.12 193 HIS A O 1
ATOM 1386 N N . ALA A 1 194 ? 4.286 10.468 -26.315 1.00 82.88 194 ALA A N 1
ATOM 1387 C CA . ALA A 1 194 ? 4.618 9.518 -25.239 1.00 82.88 194 ALA A CA 1
ATOM 1388 C C . ALA A 1 194 ? 5.566 8.376 -25.619 1.00 82.88 194 ALA A C 1
ATOM 1390 O O . ALA A 1 194 ? 6.335 7.897 -24.789 1.00 82.88 194 ALA A O 1
ATOM 1391 N N . GLN A 1 195 ? 5.528 7.948 -26.875 1.00 79.31 195 GLN A N 1
ATOM 1392 C CA . GLN A 1 195 ? 6.385 6.894 -27.406 1.00 79.31 195 GLN A CA 1
ATOM 1393 C C . GLN A 1 195 ? 7.694 7.433 -28.021 1.00 79.31 195 GLN A C 1
ATOM 1395 O O . GLN A 1 195 ? 8.479 6.646 -28.547 1.00 79.31 195 GLN A O 1
ATOM 1400 N N . ALA A 1 196 ? 7.926 8.752 -28.035 1.00 85.62 196 ALA A N 1
ATOM 1401 C CA . ALA A 1 196 ? 9.219 9.325 -28.409 1.00 85.62 196 ALA A CA 1
ATOM 1402 C C . ALA A 1 196 ? 10.243 9.060 -27.304 1.00 85.62 196 ALA A C 1
ATOM 1404 O O . ALA A 1 196 ? 9.923 9.125 -26.116 1.00 85.62 196 ALA A O 1
ATOM 1405 N N . GLY A 1 197 ? 11.477 8.760 -27.699 1.00 90.31 197 GLY A N 1
ATOM 1406 C CA . GLY A 1 197 ? 12.497 8.268 -26.790 1.00 90.31 197 GLY A CA 1
ATOM 1407 C C . GLY A 1 197 ? 13.423 7.262 -27.453 1.00 90.31 197 GLY A C 1
ATOM 1408 O O . GLY A 1 197 ? 13.655 7.314 -28.660 1.00 90.31 197 GLY A O 1
ATOM 1409 N N . SER A 1 198 ? 13.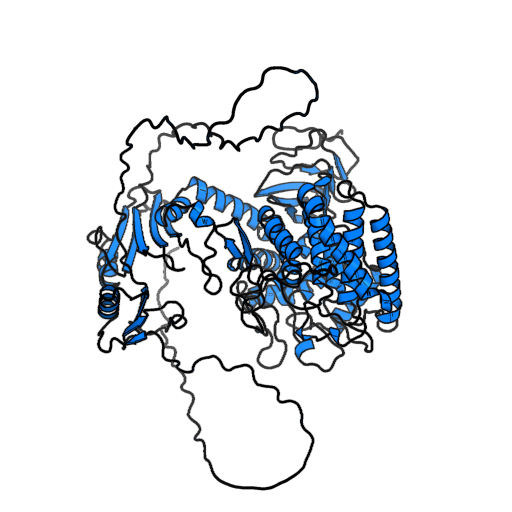944 6.335 -26.661 1.00 91.94 198 SER A N 1
ATOM 1410 C CA . SER A 1 198 ? 14.788 5.258 -27.164 1.00 91.94 198 SER A CA 1
ATOM 1411 C C . SER A 1 198 ? 14.633 3.966 -26.366 1.00 91.94 198 SER A C 1
ATOM 1413 O O . SER A 1 198 ? 14.191 3.978 -25.215 1.00 91.94 198 SER A O 1
ATOM 1415 N N . ALA A 1 199 ? 14.982 2.848 -26.996 1.00 93.19 199 ALA A N 1
ATOM 1416 C CA . ALA A 1 199 ? 15.136 1.538 -26.372 1.00 93.19 199 ALA A CA 1
ATOM 1417 C C . ALA A 1 199 ? 16.480 0.938 -26.799 1.00 93.19 199 ALA A C 1
ATOM 1419 O O . ALA A 1 199 ? 16.891 1.116 -27.944 1.00 93.19 199 ALA A O 1
ATOM 1420 N N . SER A 1 200 ? 17.170 0.236 -25.904 1.00 94.12 200 SER A N 1
ATOM 1421 C CA . SER A 1 200 ? 18.470 -0.372 -26.191 1.00 94.12 200 SER A CA 1
ATOM 1422 C C . SER A 1 200 ? 18.570 -1.779 -25.632 1.00 94.12 200 SER A C 1
ATOM 1424 O O . SER A 1 200 ? 18.166 -2.027 -24.499 1.00 94.12 200 SER A O 1
ATOM 1426 N N . LEU A 1 201 ? 19.166 -2.672 -26.417 1.00 93.69 201 LEU A N 1
ATOM 1427 C CA . LEU A 1 201 ? 19.596 -4.001 -26.000 1.00 93.69 201 LEU A CA 1
ATOM 1428 C C . LEU A 1 201 ? 21.112 -3.986 -25.858 1.00 93.69 201 LEU A C 1
ATOM 1430 O O . LEU A 1 201 ? 21.811 -3.681 -26.823 1.00 93.69 201 LEU A O 1
ATOM 1434 N N . CYS A 1 202 ? 21.616 -4.306 -24.675 1.00 92.69 202 CYS A N 1
ATOM 1435 C CA . CYS A 1 202 ? 23.045 -4.338 -24.397 1.00 92.69 202 CYS A CA 1
ATOM 1436 C C . CYS A 1 202 ? 23.457 -5.717 -23.886 1.00 92.69 202 CYS A C 1
ATOM 1438 O O . CYS A 1 202 ? 22.710 -6.345 -23.140 1.00 92.69 202 CYS A O 1
ATOM 1440 N N . GLY A 1 203 ? 24.642 -6.175 -24.287 1.00 90.19 203 GLY A N 1
ATOM 1441 C CA . GLY A 1 203 ? 25.237 -7.427 -23.824 1.00 90.19 203 GLY A CA 1
ATOM 1442 C C . GLY A 1 203 ? 26.535 -7.181 -23.060 1.00 90.19 203 GLY A C 1
ATOM 1443 O O . GLY A 1 203 ? 27.323 -6.316 -23.456 1.00 90.19 203 GLY A O 1
ATOM 1444 N N . SER A 1 204 ? 26.743 -7.944 -21.989 1.00 87.44 204 SER A N 1
ATOM 1445 C CA . SER A 1 204 ? 27.969 -7.997 -21.180 1.00 87.44 204 SER A CA 1
ATOM 1446 C C . SER A 1 204 ? 28.148 -9.405 -20.591 1.00 87.44 204 SER A C 1
ATOM 1448 O O . SER A 1 204 ? 27.300 -10.277 -20.785 1.00 87.44 204 SER A O 1
ATOM 1450 N N . GLY A 1 205 ? 29.235 -9.643 -19.868 1.00 75.94 205 GLY A N 1
ATOM 1451 C CA . GLY A 1 205 ? 29.456 -10.874 -19.118 1.00 75.94 205 GLY A CA 1
ATOM 1452 C C . GLY A 1 205 ? 30.866 -10.969 -18.551 1.00 75.94 205 GLY A C 1
ATOM 1453 O O . GLY A 1 205 ? 31.731 -10.141 -18.845 1.00 75.94 205 GLY A O 1
ATOM 1454 N N . GLU A 1 206 ? 31.097 -12.033 -17.791 1.00 69.06 206 GLU A N 1
ATOM 1455 C CA . GLU A 1 206 ? 32.390 -12.360 -17.203 1.00 69.06 206 GLU A CA 1
ATOM 1456 C C . GLU A 1 206 ? 32.737 -13.813 -17.541 1.00 69.06 206 GLU A C 1
ATOM 1458 O O . GLU A 1 206 ? 32.193 -14.765 -16.974 1.00 69.06 206 GLU A O 1
ATOM 1463 N N . ALA A 1 207 ? 33.615 -13.999 -18.530 1.00 67.56 207 ALA A N 1
ATOM 1464 C CA . ALA A 1 207 ? 34.194 -15.295 -18.873 1.00 67.56 207 ALA A CA 1
ATOM 1465 C C . ALA A 1 207 ? 35.371 -15.150 -19.848 1.00 67.56 207 ALA A C 1
ATOM 1467 O O . ALA A 1 207 ? 35.412 -14.241 -20.682 1.00 67.56 207 ALA A O 1
ATOM 1468 N N . ALA A 1 208 ? 36.298 -16.110 -19.809 1.00 65.38 208 ALA A N 1
ATOM 1469 C CA . ALA A 1 208 ? 37.307 -16.253 -20.851 1.00 65.38 208 ALA A CA 1
ATOM 1470 C C . ALA A 1 208 ? 36.635 -16.572 -22.202 1.00 65.38 208 ALA A C 1
ATOM 1472 O O . ALA A 1 208 ? 35.827 -17.494 -22.305 1.00 65.38 208 ALA A O 1
ATOM 1473 N N . GLY A 1 209 ? 36.973 -15.809 -23.246 1.00 71.19 209 GLY A N 1
ATOM 1474 C CA . GLY A 1 209 ? 36.388 -15.986 -24.581 1.00 71.19 209 GLY A CA 1
ATOM 1475 C C . GLY A 1 209 ? 34.955 -15.461 -24.728 1.00 71.19 209 GLY A C 1
ATOM 1476 O O . GLY A 1 209 ? 34.236 -15.931 -25.608 1.00 71.19 209 GLY A O 1
ATOM 1477 N N . LEU A 1 210 ? 34.531 -14.523 -23.874 1.00 83.69 210 LEU A N 1
ATOM 1478 C CA . LEU A 1 210 ? 33.275 -13.793 -24.037 1.00 83.69 210 LEU A CA 1
ATOM 1479 C C . LEU A 1 210 ? 33.277 -12.985 -25.345 1.00 83.69 210 LEU A C 1
ATOM 1481 O O . LEU A 1 210 ? 34.135 -12.130 -25.568 1.00 83.69 210 LEU A O 1
ATOM 1485 N N . GLU A 1 211 ? 32.266 -13.212 -26.176 1.00 88.38 211 GLU A N 1
ATOM 1486 C CA . GLU A 1 211 ? 32.012 -12.470 -27.407 1.00 88.38 211 GLU A CA 1
ATOM 1487 C C . GLU A 1 211 ? 30.630 -11.815 -27.318 1.00 88.38 211 GLU A C 1
ATOM 1489 O O . GLU A 1 211 ? 29.613 -12.496 -27.175 1.00 88.38 211 GLU A O 1
ATOM 1494 N N . VAL A 1 212 ? 30.579 -10.486 -27.430 1.00 89.75 212 VAL A N 1
ATOM 1495 C CA . VAL A 1 212 ? 29.317 -9.750 -27.574 1.00 89.75 212 VAL A CA 1
ATOM 1496 C C . VAL A 1 212 ? 29.180 -9.283 -29.019 1.00 89.75 212 VAL A C 1
ATOM 1498 O O . VAL A 1 212 ? 30.042 -8.575 -29.555 1.00 89.75 212 VAL A O 1
ATOM 1501 N N . SER A 1 213 ? 28.065 -9.638 -29.647 1.00 91.19 213 SER A N 1
ATOM 1502 C CA . SER A 1 213 ? 27.714 -9.206 -30.998 1.00 91.19 213 SER A CA 1
ATOM 1503 C C . SER A 1 213 ? 26.322 -8.581 -31.015 1.00 91.19 213 SER A C 1
ATOM 1505 O O . SER A 1 213 ? 25.427 -8.962 -30.261 1.00 91.19 213 SER A O 1
ATOM 1507 N N . VAL A 1 214 ? 26.155 -7.571 -31.862 1.00 92.38 214 VAL A N 1
ATOM 1508 C CA . VAL A 1 214 ? 24.890 -6.867 -32.082 1.00 92.38 214 VAL A CA 1
ATOM 1509 C C . VAL A 1 214 ? 24.623 -6.811 -33.574 1.00 92.38 214 VAL A C 1
ATOM 1511 O O . VAL A 1 214 ? 25.559 -6.707 -34.370 1.00 92.38 214 VAL A O 1
ATOM 1514 N N . GLY A 1 215 ? 23.353 -6.858 -33.953 1.00 92.06 215 GLY A N 1
ATOM 1515 C CA . GLY A 1 215 ? 22.957 -6.810 -35.351 1.00 92.06 215 GLY A CA 1
ATOM 1516 C C . GLY A 1 215 ? 21.522 -6.349 -35.522 1.00 92.06 215 GLY A C 1
ATOM 1517 O O . GLY A 1 215 ? 20.676 -6.580 -34.657 1.00 92.06 215 GLY A O 1
ATOM 1518 N N . ALA A 1 216 ? 21.257 -5.706 -36.652 1.00 92.62 216 ALA A N 1
ATOM 1519 C CA . ALA A 1 216 ? 19.913 -5.371 -37.094 1.00 92.62 216 ALA A CA 1
ATOM 1520 C C . ALA A 1 216 ? 19.694 -5.891 -38.516 1.00 92.62 216 ALA A C 1
ATOM 1522 O O . ALA A 1 216 ? 20.652 -6.025 -39.275 1.00 92.62 216 ALA A O 1
ATOM 1523 N N . ALA A 1 217 ? 18.447 -6.195 -38.868 1.00 90.56 217 ALA A N 1
ATOM 1524 C CA . ALA A 1 217 ? 18.089 -6.668 -40.203 1.00 90.56 217 ALA A CA 1
ATOM 1525 C C . ALA A 1 217 ? 16.649 -6.294 -40.580 1.00 90.56 217 ALA A C 1
ATOM 1527 O O . ALA A 1 217 ? 15.844 -5.892 -39.732 1.00 90.56 217 ALA A O 1
ATOM 1528 N N . ALA A 1 218 ? 16.331 -6.455 -41.867 1.00 84.62 218 ALA A N 1
ATOM 1529 C CA . ALA A 1 218 ? 14.999 -6.243 -42.434 1.00 84.62 218 ALA A CA 1
ATOM 1530 C C . ALA A 1 218 ? 13.966 -7.297 -41.995 1.00 84.62 218 ALA A C 1
ATOM 1532 O O . ALA A 1 218 ? 12.771 -7.007 -42.000 1.00 84.62 218 ALA A O 1
ATOM 1533 N N . ASP A 1 219 ? 14.424 -8.484 -41.592 1.00 83.25 219 ASP A N 1
ATOM 1534 C CA . ASP A 1 219 ? 13.594 -9.616 -41.188 1.00 83.25 219 ASP A CA 1
ATOM 1535 C C . ASP A 1 219 ? 14.298 -10.481 -40.116 1.00 83.25 219 ASP A C 1
ATOM 1537 O O . ASP A 1 219 ? 15.526 -10.479 -39.981 1.00 83.25 219 ASP A O 1
ATOM 1541 N N . LEU A 1 220 ? 13.515 -11.240 -39.342 1.00 84.94 220 LEU A N 1
ATOM 1542 C CA . LEU A 1 220 ? 14.033 -12.105 -38.271 1.00 84.94 220 LEU A CA 1
ATOM 1543 C C . LEU A 1 220 ? 14.807 -13.330 -38.789 1.00 84.94 220 LEU A C 1
ATOM 1545 O O . LEU A 1 220 ? 15.655 -13.857 -38.068 1.00 84.94 220 LEU A O 1
ATOM 1549 N N . SER A 1 221 ? 14.537 -13.793 -40.014 1.00 88.12 221 SER A N 1
ATOM 1550 C CA . SER A 1 221 ? 15.190 -14.981 -40.582 1.00 88.12 221 SER A CA 1
ATOM 1551 C C . SER A 1 221 ? 16.660 -14.716 -40.912 1.00 88.12 221 SER A C 1
ATOM 1553 O O . SER A 1 221 ? 17.508 -15.580 -40.678 1.00 88.12 221 SER A O 1
ATOM 1555 N N . THR A 1 222 ? 16.984 -13.494 -41.338 1.00 90.50 222 THR A N 1
ATOM 1556 C CA . THR A 1 222 ? 18.356 -13.021 -41.532 1.00 90.50 222 THR A CA 1
ATOM 1557 C C . THR A 1 222 ? 19.124 -13.034 -40.208 1.00 90.50 222 THR A C 1
ATOM 1559 O O . THR A 1 222 ? 20.198 -13.631 -40.127 1.00 90.50 222 THR A O 1
ATOM 1562 N N . ILE A 1 223 ? 18.551 -12.473 -39.134 1.00 91.38 223 ILE A N 1
ATOM 1563 C CA . ILE A 1 223 ? 19.158 -12.508 -37.788 1.00 91.38 223 ILE A CA 1
ATOM 1564 C C . ILE A 1 223 ? 19.405 -13.953 -37.341 1.00 91.38 223 ILE A C 1
ATOM 1566 O O . ILE A 1 223 ? 20.502 -14.291 -36.894 1.00 91.38 223 ILE A O 1
ATOM 1570 N N . TRP A 1 224 ? 18.401 -14.819 -37.498 1.00 93.44 224 TRP A N 1
ATOM 1571 C CA . TRP A 1 224 ? 18.502 -16.225 -37.119 1.00 93.44 224 TRP A CA 1
ATOM 1572 C C . TRP A 1 224 ? 19.563 -16.982 -37.924 1.00 93.44 224 TRP A C 1
ATOM 1574 O O . TRP A 1 224 ? 20.291 -17.798 -37.364 1.00 93.44 224 TRP A O 1
ATOM 1584 N N . THR A 1 225 ? 19.694 -16.696 -39.220 1.00 93.75 225 THR A N 1
ATOM 1585 C CA . THR A 1 225 ? 20.702 -17.327 -40.084 1.00 93.75 225 THR A CA 1
ATOM 1586 C C . THR A 1 225 ? 22.111 -17.036 -39.578 1.00 93.75 225 THR A C 1
ATOM 1588 O O . THR A 1 225 ? 22.890 -17.969 -39.414 1.00 93.75 225 THR A O 1
ATOM 1591 N N . HIS A 1 226 ? 22.419 -15.780 -39.240 1.00 92.94 226 HIS A N 1
ATOM 1592 C CA . HIS A 1 226 ? 23.717 -15.432 -38.653 1.00 92.94 226 HIS A CA 1
ATOM 1593 C C . HIS A 1 226 ? 23.928 -16.120 -37.296 1.00 92.94 226 HIS A C 1
ATOM 1595 O O . HIS A 1 226 ? 24.918 -16.829 -37.115 1.00 92.94 226 HIS A O 1
ATOM 1601 N N . PHE A 1 227 ? 22.955 -16.010 -36.385 1.00 94.81 227 PHE A N 1
ATOM 1602 C CA . PHE A 1 227 ? 23.064 -16.589 -35.045 1.00 94.81 227 PHE A CA 1
ATOM 1603 C C . PHE A 1 227 ? 23.220 -18.119 -35.059 1.00 94.81 227 PHE A C 1
ATOM 1605 O O . PHE A 1 227 ? 24.049 -18.668 -34.338 1.00 94.81 227 PHE A O 1
ATOM 1612 N N . SER A 1 228 ? 22.451 -18.823 -35.891 1.00 95.25 228 SER A N 1
ATOM 1613 C CA . SER A 1 228 ? 22.423 -20.293 -35.923 1.00 95.25 228 SER A CA 1
ATOM 1614 C C . SER A 1 228 ? 23.721 -20.935 -36.424 1.00 95.25 228 SER A C 1
ATOM 1616 O O . SER A 1 228 ? 23.979 -22.095 -36.104 1.00 95.25 228 SER A O 1
ATOM 1618 N N . LEU A 1 229 ? 24.551 -20.201 -37.174 1.00 91.31 229 LEU A N 1
ATOM 1619 C CA . LEU A 1 229 ? 25.802 -20.723 -37.728 1.00 91.31 229 LEU A CA 1
ATOM 1620 C C . LEU A 1 229 ? 26.929 -20.792 -36.692 1.00 91.31 229 LEU A C 1
ATOM 1622 O O . LEU A 1 229 ? 27.696 -21.754 -36.686 1.00 91.31 229 LEU A O 1
ATOM 1626 N N . ASN A 1 230 ? 27.069 -19.775 -35.839 1.00 87.12 230 ASN A N 1
ATOM 1627 C CA . ASN A 1 230 ? 28.227 -19.645 -34.944 1.00 87.12 230 ASN A CA 1
ATOM 1628 C C . ASN A 1 230 ? 27.911 -19.036 -33.563 1.00 87.12 230 ASN A C 1
ATOM 1630 O O . ASN A 1 230 ? 28.841 -18.758 -32.796 1.00 87.12 230 ASN A O 1
ATOM 1634 N N . GLY A 1 231 ? 26.631 -18.822 -33.244 1.00 90.50 231 GLY A N 1
ATOM 1635 C CA . GLY A 1 231 ? 26.182 -18.158 -32.019 1.00 90.50 231 GLY A CA 1
ATOM 1636 C C . GLY A 1 231 ? 26.489 -16.657 -31.974 1.00 90.50 231 GLY A C 1
ATOM 1637 O O . GLY A 1 231 ? 26.490 -16.083 -30.889 1.00 90.50 231 GLY A O 1
ATOM 1638 N N . SER A 1 232 ? 26.791 -16.031 -33.117 1.00 91.12 232 SER A N 1
ATOM 1639 C CA . SER A 1 232 ? 27.176 -14.622 -33.243 1.00 91.12 232 SER A CA 1
ATOM 1640 C C . SER A 1 232 ? 26.329 -13.900 -34.296 1.00 91.12 232 SER A C 1
ATOM 1642 O O . SER A 1 232 ? 25.744 -14.503 -35.191 1.00 91.12 232 SER A O 1
ATOM 1644 N N . LEU A 1 233 ? 26.270 -12.577 -34.188 1.00 92.38 233 LEU A N 1
ATOM 1645 C CA . LEU A 1 233 ? 25.631 -11.668 -35.141 1.00 92.38 233 LEU A CA 1
ATOM 1646 C C . LEU A 1 233 ? 26.661 -10.971 -36.045 1.00 92.38 233 LEU A C 1
ATOM 1648 O O . LEU A 1 233 ? 26.371 -9.940 -36.658 1.00 92.38 233 LEU A O 1
ATOM 1652 N N . ASP A 1 234 ? 27.879 -11.510 -36.126 1.00 85.50 234 ASP A N 1
ATOM 1653 C CA . ASP A 1 234 ? 28.923 -10.993 -37.008 1.00 85.50 234 ASP A CA 1
ATOM 1654 C C . ASP A 1 234 ? 28.446 -10.957 -38.466 1.00 85.50 234 ASP A C 1
ATOM 1656 O O . ASP A 1 234 ? 27.819 -11.889 -38.972 1.00 85.50 234 ASP A O 1
ATOM 1660 N N . GLY A 1 235 ? 28.716 -9.838 -39.140 1.00 83.38 235 GLY A N 1
ATOM 1661 C CA . GLY A 1 235 ? 28.178 -9.526 -40.470 1.00 83.38 235 GLY A CA 1
ATOM 1662 C C . GLY A 1 235 ? 26.891 -8.693 -40.457 1.00 83.38 235 GLY A C 1
ATOM 1663 O O . GLY A 1 235 ? 26.600 -8.036 -41.455 1.00 83.38 235 GLY A O 1
ATOM 1664 N N . LEU A 1 236 ? 26.173 -8.627 -39.328 1.00 88.31 236 LEU A N 1
ATOM 1665 C CA . LEU A 1 236 ? 25.020 -7.728 -39.139 1.00 88.31 236 LEU A CA 1
ATOM 1666 C C . LEU A 1 236 ? 25.371 -6.449 -38.364 1.00 88.31 236 LEU A C 1
ATOM 1668 O O . LEU A 1 236 ? 24.555 -5.532 -38.252 1.00 88.31 236 LEU A O 1
ATOM 1672 N N . ASN A 1 237 ? 26.589 -6.361 -37.832 1.00 82.81 237 ASN A N 1
ATOM 1673 C CA . ASN A 1 237 ? 27.055 -5.185 -37.108 1.00 82.81 237 ASN A CA 1
ATOM 1674 C C . ASN A 1 237 ? 27.113 -3.948 -38.028 1.00 82.81 237 ASN A C 1
ATOM 1676 O O . ASN A 1 237 ? 27.659 -4.006 -39.128 1.00 82.81 237 ASN A O 1
ATOM 1680 N N . GLY A 1 238 ? 26.575 -2.820 -37.560 1.00 79.75 238 GLY A N 1
ATOM 1681 C CA . GLY A 1 238 ? 26.495 -1.570 -38.326 1.00 79.75 238 GLY A CA 1
ATOM 1682 C C . GLY A 1 238 ? 25.346 -1.503 -39.339 1.00 79.75 238 GLY A C 1
ATOM 1683 O O . GLY A 1 238 ? 25.116 -0.436 -39.907 1.00 79.75 238 GLY A O 1
ATOM 1684 N N . GLN A 1 239 ? 24.599 -2.594 -39.536 1.00 86.12 239 GLN A N 1
ATOM 1685 C CA . GLN A 1 239 ? 23.346 -2.558 -40.287 1.00 86.12 239 GLN A CA 1
ATOM 1686 C C . GLN A 1 239 ? 22.247 -1.861 -39.475 1.00 86.12 239 GLN A C 1
ATOM 1688 O O . GLN A 1 239 ? 22.337 -1.738 -38.248 1.00 86.12 239 GLN A O 1
ATOM 1693 N N . THR A 1 240 ? 21.203 -1.407 -40.168 1.00 86.25 240 THR A N 1
ATOM 1694 C CA . THR A 1 240 ? 19.995 -0.865 -39.546 1.00 86.25 240 THR A CA 1
ATOM 1695 C C . THR A 1 240 ? 18.749 -1.577 -40.057 1.00 86.25 240 THR A C 1
ATOM 1697 O O . THR A 1 240 ? 18.711 -2.032 -41.201 1.00 86.25 240 THR A O 1
ATOM 1700 N N . GLY A 1 241 ? 17.720 -1.691 -39.220 1.00 85.31 241 GLY A N 1
ATOM 1701 C CA . GLY A 1 241 ? 16.475 -2.344 -39.621 1.00 85.31 241 GLY A CA 1
ATOM 1702 C C . GLY A 1 241 ? 15.388 -2.363 -38.545 1.00 85.31 241 GLY A C 1
ATOM 1703 O O . GLY A 1 241 ? 15.638 -1.968 -37.407 1.00 85.31 241 GLY A O 1
ATOM 1704 N N . PRO A 1 242 ? 14.171 -2.823 -38.884 1.00 79.44 242 PRO A N 1
ATOM 1705 C CA . PRO A 1 242 ? 13.041 -2.923 -37.957 1.00 79.44 242 PRO A CA 1
ATOM 1706 C C . PRO A 1 242 ? 13.237 -3.991 -36.872 1.00 79.44 242 PRO A C 1
ATOM 1708 O O . PRO A 1 242 ? 12.586 -3.928 -35.828 1.00 79.44 242 PRO A O 1
ATOM 1711 N N . HIS A 1 243 ? 14.144 -4.946 -37.088 1.00 86.38 243 HIS A N 1
ATOM 1712 C CA . HIS A 1 243 ? 14.483 -5.985 -36.123 1.00 86.38 243 HIS A CA 1
ATOM 1713 C C . HIS A 1 243 ? 15.909 -5.799 -35.618 1.00 86.38 243 HIS A C 1
ATOM 1715 O O . HIS A 1 243 ? 16.823 -5.553 -36.405 1.00 86.38 243 HIS A O 1
ATOM 1721 N N . GLY A 1 244 ? 16.093 -5.949 -34.308 1.00 89.38 244 GLY A N 1
ATOM 1722 C CA . GLY A 1 244 ? 17.380 -5.835 -33.639 1.00 89.38 244 GLY A CA 1
ATOM 1723 C C . GLY A 1 244 ? 17.616 -6.993 -32.677 1.00 89.38 244 GLY A C 1
ATOM 1724 O O . GLY A 1 244 ? 16.675 -7.486 -32.057 1.00 89.38 244 GLY A O 1
ATOM 1725 N N . ALA A 1 245 ? 18.870 -7.423 -32.558 1.00 92.94 245 ALA A N 1
ATOM 1726 C CA . ALA A 1 245 ? 19.282 -8.485 -31.654 1.00 92.94 245 ALA A CA 1
ATOM 1727 C C . ALA A 1 245 ? 20.652 -8.204 -31.023 1.00 92.94 245 ALA A C 1
ATOM 1729 O O . ALA A 1 245 ? 21.517 -7.544 -31.609 1.00 92.94 245 ALA A O 1
ATOM 1730 N N . VAL A 1 246 ? 20.842 -8.758 -29.827 1.00 93.06 246 VAL A N 1
ATOM 1731 C CA . VAL A 1 246 ? 22.130 -8.870 -29.143 1.00 93.06 246 VAL A CA 1
ATOM 1732 C C . VAL A 1 246 ? 22.371 -10.339 -28.825 1.00 93.06 246 VAL A C 1
ATOM 1734 O O . VAL A 1 246 ? 21.452 -11.040 -28.402 1.00 93.06 246 VAL A O 1
ATOM 1737 N N . ALA A 1 247 ? 23.593 -10.807 -29.047 1.00 92.19 247 ALA A N 1
ATOM 1738 C CA . ALA A 1 247 ? 24.026 -12.141 -28.672 1.00 92.19 247 ALA A CA 1
ATOM 1739 C C . ALA A 1 247 ? 25.272 -12.034 -27.796 1.00 92.19 247 ALA A C 1
ATOM 1741 O O . ALA A 1 247 ? 26.223 -11.316 -28.121 1.00 92.19 247 ALA A O 1
ATOM 1742 N N . VAL A 1 248 ? 25.245 -12.763 -26.685 1.00 91.00 248 VAL A N 1
ATOM 1743 C CA . VAL A 1 248 ? 26.388 -12.954 -25.799 1.00 91.00 248 VAL A CA 1
ATOM 1744 C C . VAL A 1 248 ? 26.779 -14.417 -25.891 1.00 91.00 248 VAL A C 1
ATOM 1746 O O . VAL A 1 248 ? 25.963 -15.304 -25.636 1.00 91.00 248 VAL A O 1
ATOM 1749 N N . LYS A 1 249 ? 28.019 -14.667 -26.287 1.00 89.38 249 LYS A N 1
ATOM 1750 C CA . LYS A 1 249 ? 28.564 -16.002 -26.478 1.00 89.38 249 LYS A CA 1
ATOM 1751 C C . LYS A 1 249 ? 29.701 -16.214 -25.496 1.00 89.38 249 LYS A C 1
ATOM 1753 O O . LYS A 1 249 ? 30.610 -15.399 -25.396 1.00 89.38 249 LYS A O 1
ATOM 1758 N N . VAL A 1 250 ? 29.629 -17.325 -24.776 1.00 87.62 250 VAL A N 1
ATOM 1759 C CA . VAL A 1 250 ? 30.614 -17.734 -23.776 1.00 87.62 250 VAL A CA 1
ATOM 1760 C C . VAL A 1 250 ? 31.033 -19.162 -24.073 1.00 87.62 250 VAL A C 1
ATOM 1762 O O . VAL A 1 250 ? 30.197 -20.010 -24.390 1.00 87.62 250 VAL A O 1
ATOM 1765 N N . ARG A 1 251 ? 32.330 -19.442 -23.946 1.00 86.62 251 ARG A N 1
ATOM 1766 C CA . ARG A 1 251 ? 32.855 -20.804 -23.954 1.00 86.62 251 ARG A CA 1
ATOM 1767 C C . ARG A 1 251 ? 33.074 -21.263 -22.515 1.00 86.62 251 ARG A C 1
ATOM 1769 O O . ARG A 1 251 ? 33.857 -20.663 -21.788 1.00 86.62 251 ARG A O 1
ATOM 1776 N N . LEU A 1 252 ? 32.393 -22.336 -22.123 1.00 87.75 252 LEU A N 1
ATOM 1777 C CA . LEU A 1 252 ? 32.564 -22.965 -20.815 1.00 87.75 252 LEU A CA 1
ATOM 1778 C C . LEU A 1 252 ? 33.360 -24.258 -20.977 1.00 87.75 252 LEU A C 1
ATOM 1780 O O . LEU A 1 252 ? 32.990 -25.124 -21.770 1.00 87.75 252 LEU A O 1
ATOM 1784 N N . GLU A 1 253 ? 34.447 -24.380 -20.226 1.00 89.12 253 GLU A N 1
ATOM 1785 C CA . GLU A 1 253 ? 35.168 -25.642 -20.097 1.00 89.12 253 GLU A CA 1
ATOM 1786 C C . GLU A 1 253 ? 34.403 -26.575 -19.133 1.00 89.12 253 GLU A C 1
ATOM 1788 O O . GLU A 1 253 ? 33.573 -26.112 -18.340 1.00 89.12 253 GLU A O 1
ATOM 1793 N N . PRO A 1 254 ? 34.623 -27.903 -19.183 1.00 91.88 254 PRO A N 1
ATOM 1794 C CA . PRO A 1 254 ? 33.941 -28.824 -18.283 1.00 91.88 254 PRO A CA 1
ATOM 1795 C C . PRO A 1 254 ? 34.105 -28.407 -16.818 1.00 91.88 254 PRO A C 1
ATOM 1797 O O . PRO A 1 254 ? 35.213 -28.135 -16.364 1.00 91.88 254 PRO A O 1
ATOM 1800 N N . MET A 1 255 ? 32.996 -28.400 -16.075 1.00 89.94 255 MET A N 1
ATOM 1801 C CA . MET A 1 255 ? 32.942 -28.026 -14.654 1.00 89.94 255 MET A CA 1
ATOM 1802 C C . MET A 1 255 ? 33.245 -26.549 -14.340 1.00 89.94 255 MET A C 1
ATOM 1804 O O . MET A 1 255 ? 33.371 -26.213 -13.162 1.00 89.94 255 MET A O 1
ATOM 1808 N N . THR A 1 256 ? 33.312 -25.653 -15.333 1.00 88.31 256 THR A N 1
ATOM 1809 C CA . THR A 1 256 ? 33.418 -24.206 -15.081 1.00 88.31 256 THR A CA 1
ATOM 1810 C C . THR A 1 256 ? 32.055 -23.510 -15.084 1.00 88.31 256 THR A C 1
ATOM 1812 O O . THR A 1 256 ? 31.041 -24.054 -15.527 1.00 88.31 256 THR A O 1
ATOM 1815 N N . ARG A 1 257 ? 32.024 -22.291 -14.538 1.00 82.81 257 ARG A N 1
ATOM 1816 C CA . ARG A 1 257 ? 30.874 -21.379 -14.567 1.00 82.81 257 ARG A CA 1
ATOM 1817 C C . ARG A 1 257 ? 31.287 -20.096 -15.282 1.00 82.81 257 ARG A C 1
ATOM 1819 O O . ARG A 1 257 ? 32.454 -19.722 -15.235 1.00 82.81 257 ARG A O 1
ATOM 1826 N N . GLY A 1 258 ? 30.330 -19.439 -15.918 1.00 78.88 258 GLY A N 1
ATOM 1827 C CA . GLY A 1 258 ? 30.497 -18.115 -16.509 1.00 78.88 258 GLY A CA 1
ATOM 1828 C C . GLY A 1 258 ? 29.147 -17.415 -16.573 1.00 78.88 258 GLY A C 1
ATOM 1829 O O . GLY A 1 258 ? 28.108 -18.084 -16.573 1.00 78.88 258 GLY A O 1
ATOM 1830 N N . SER A 1 259 ? 29.165 -16.087 -16.595 1.00 79.44 259 SER A N 1
ATOM 1831 C CA . SER A 1 259 ? 27.966 -15.254 -16.673 1.00 79.44 259 SER A CA 1
ATOM 1832 C C . SER A 1 259 ? 27.853 -14.614 -18.058 1.00 79.44 259 SER A C 1
ATOM 1834 O O . SER A 1 259 ? 28.839 -14.200 -18.669 1.00 79.44 259 SER A O 1
ATOM 1836 N N . ALA A 1 260 ? 26.627 -14.557 -18.571 1.00 84.94 260 ALA A N 1
ATOM 1837 C CA . ALA A 1 260 ? 26.278 -13.843 -19.789 1.00 84.94 260 ALA A CA 1
ATOM 1838 C C . ALA A 1 260 ? 25.025 -13.022 -19.496 1.00 84.94 260 ALA A C 1
ATOM 1840 O O . ALA A 1 260 ? 23.988 -13.580 -19.132 1.00 84.94 260 ALA A O 1
ATOM 1841 N N . SER A 1 261 ? 25.130 -11.708 -19.655 1.00 86.19 261 SER A N 1
ATOM 1842 C CA . SER A 1 261 ? 24.107 -10.755 -19.240 1.00 86.19 261 SER A CA 1
ATOM 1843 C C . SER A 1 261 ? 23.585 -9.987 -20.444 1.00 86.19 261 SER A C 1
ATOM 1845 O O . SER A 1 261 ? 24.348 -9.478 -21.267 1.00 86.19 261 SER A O 1
ATOM 1847 N N . VAL A 1 262 ? 22.262 -9.882 -20.535 1.00 90.81 262 VAL A N 1
ATOM 1848 C CA . VAL A 1 262 ? 21.573 -9.035 -21.508 1.00 90.81 262 VAL A CA 1
ATOM 1849 C C . VAL A 1 262 ? 20.657 -8.093 -20.747 1.00 90.81 262 VAL A C 1
ATOM 1851 O O . VAL A 1 262 ? 19.850 -8.539 -19.935 1.00 90.81 262 VAL A O 1
ATOM 1854 N N . ALA A 1 263 ? 20.756 -6.800 -21.040 1.00 91.81 263 ALA A N 1
ATOM 1855 C CA . ALA A 1 263 ? 19.897 -5.778 -20.462 1.00 91.81 263 ALA A CA 1
ATOM 1856 C C . ALA A 1 263 ? 19.072 -5.080 -21.544 1.00 91.81 263 ALA A C 1
ATOM 1858 O O . ALA A 1 263 ? 19.586 -4.714 -22.606 1.00 91.81 263 ALA A O 1
ATOM 1859 N N . LEU A 1 264 ? 17.792 -4.863 -21.238 1.00 93.88 264 LEU A N 1
ATOM 1860 C CA . LEU A 1 264 ? 16.898 -3.987 -21.985 1.00 93.88 264 LEU A CA 1
ATOM 1861 C C . LEU A 1 264 ? 16.748 -2.680 -21.207 1.00 93.88 264 LEU A C 1
ATOM 1863 O O . LEU A 1 264 ? 16.179 -2.665 -20.119 1.00 93.88 264 LEU A O 1
ATOM 1867 N N . GLY A 1 265 ? 17.229 -1.584 -21.782 1.00 93.62 265 GLY A N 1
ATOM 1868 C CA . GLY A 1 265 ? 17.022 -0.238 -21.255 1.00 93.62 265 GLY A CA 1
ATOM 1869 C C . GLY A 1 265 ? 16.053 0.544 -22.126 1.00 93.62 265 GLY A C 1
ATOM 1870 O O . GLY A 1 265 ? 15.991 0.351 -23.341 1.00 93.62 265 GLY A O 1
ATOM 1871 N N . TRP A 1 266 ? 15.309 1.466 -21.526 1.00 94.62 266 TRP A N 1
ATOM 1872 C CA . TRP A 1 266 ? 14.436 2.384 -22.250 1.00 94.62 266 TRP A CA 1
ATOM 1873 C C . TRP A 1 266 ? 14.487 3.783 -21.658 1.00 94.62 266 TRP A C 1
ATOM 1875 O O . TRP A 1 266 ? 14.764 3.977 -20.475 1.00 94.62 266 TRP A O 1
ATOM 1885 N N . ARG A 1 267 ? 14.181 4.774 -22.495 1.00 94.38 267 ARG A N 1
ATOM 1886 C CA . ARG A 1 267 ? 14.011 6.158 -22.071 1.00 94.38 267 ARG A CA 1
ATOM 1887 C C . ARG A 1 267 ? 12.891 6.823 -22.860 1.00 94.38 267 ARG A C 1
ATOM 1889 O O . ARG A 1 267 ? 13.126 7.286 -23.971 1.00 94.38 267 ARG A O 1
ATOM 1896 N N . PHE A 1 268 ? 11.705 6.935 -22.262 1.00 93.94 268 PHE A N 1
ATOM 1897 C CA . PHE A 1 268 ? 10.543 7.611 -22.850 1.00 93.94 268 PHE A CA 1
ATOM 1898 C C . PHE A 1 268 ? 10.180 8.860 -22.030 1.00 93.94 268 PHE A C 1
ATOM 1900 O O . PHE A 1 268 ? 9.397 8.772 -21.082 1.00 93.94 268 PHE A O 1
ATOM 1907 N N . PRO A 1 269 ? 10.772 10.032 -22.321 1.00 94.25 269 PRO A N 1
ATOM 1908 C CA . PRO A 1 269 ? 10.656 11.208 -21.458 1.00 94.25 269 PRO A CA 1
ATOM 1909 C C . PRO A 1 269 ? 9.256 11.826 -21.387 1.00 94.25 269 PRO A C 1
ATOM 1911 O O . PRO A 1 269 ? 8.953 12.473 -20.391 1.00 94.25 269 PRO A O 1
ATOM 1914 N N . PHE A 1 270 ? 8.400 11.630 -22.392 1.00 93.12 270 PHE A N 1
ATOM 1915 C CA . PHE A 1 270 ? 7.170 12.410 -22.574 1.00 93.12 270 PHE A CA 1
ATOM 1916 C C . PHE A 1 270 ? 5.888 11.672 -22.159 1.00 93.12 270 PHE A C 1
ATOM 1918 O O . PHE A 1 270 ? 4.922 11.681 -22.915 1.00 93.12 270 PHE A O 1
ATOM 1925 N N . ARG A 1 271 ? 5.853 11.022 -20.983 1.00 92.50 271 ARG A N 1
ATOM 1926 C CA . ARG A 1 271 ? 4.633 10.354 -20.472 1.00 92.50 271 ARG A CA 1
ATOM 1927 C C . ARG A 1 271 ? 3.396 11.228 -20.683 1.00 92.50 271 ARG A C 1
ATOM 1929 O O . ARG A 1 271 ? 3.378 12.377 -20.244 1.00 92.50 271 ARG A O 1
ATOM 1936 N N . ASP A 1 272 ? 2.381 10.634 -21.297 1.00 89.94 272 ASP A N 1
ATOM 1937 C CA . ASP A 1 272 ? 1.066 11.235 -21.459 1.00 89.94 272 ASP A CA 1
ATOM 1938 C C . ASP A 1 272 ? 0.161 10.904 -20.269 1.00 89.94 272 ASP A C 1
ATOM 1940 O O . ASP A 1 272 ? 0.192 9.794 -19.727 1.00 89.94 272 ASP A O 1
ATOM 1944 N N . PHE A 1 273 ? -0.651 11.880 -19.891 1.00 89.56 273 PHE A N 1
ATOM 1945 C CA . PHE A 1 273 ? -1.811 11.726 -19.038 1.00 89.56 273 PHE A CA 1
ATOM 1946 C C . PHE A 1 273 ? -2.993 12.414 -19.723 1.00 89.56 273 PHE A C 1
ATOM 1948 O O . PHE A 1 273 ? -3.134 13.634 -19.665 1.00 89.56 273 PHE A O 1
ATOM 1955 N N . MET A 1 274 ? -3.842 11.631 -20.390 1.00 86.31 274 MET A N 1
ATOM 1956 C CA . MET A 1 274 ? -5.083 12.108 -21.014 1.00 86.31 274 MET A CA 1
ATOM 1957 C C . MET A 1 274 ? -4.866 13.276 -21.999 1.00 86.31 274 MET A C 1
ATOM 1959 O O . MET A 1 274 ? -5.651 14.229 -22.045 1.00 86.31 274 MET A O 1
ATOM 1963 N N . GLY A 1 275 ? -3.796 13.207 -22.795 1.00 82.31 275 GLY A N 1
ATOM 1964 C CA . GLY A 1 275 ? -3.404 14.230 -23.768 1.00 82.31 275 GLY A CA 1
ATOM 1965 C C . GLY A 1 275 ? -2.506 15.341 -23.210 1.00 82.31 275 GLY A C 1
ATOM 1966 O O . GLY A 1 275 ? -2.124 16.241 -23.960 1.00 82.31 275 GLY A O 1
ATOM 1967 N N . ALA A 1 276 ? -2.192 15.324 -21.911 1.00 87.25 276 ALA A N 1
ATOM 1968 C CA . ALA A 1 276 ? -1.238 16.234 -21.289 1.00 87.25 276 ALA A CA 1
ATOM 1969 C C . ALA A 1 276 ? 0.096 15.524 -21.017 1.00 87.25 276 ALA A C 1
ATOM 1971 O O . ALA A 1 276 ? 0.154 14.510 -20.321 1.00 87.25 276 ALA A O 1
ATOM 1972 N N . THR A 1 277 ? 1.200 16.089 -21.504 1.00 91.25 277 THR A N 1
ATOM 1973 C CA . THR A 1 277 ? 2.539 15.560 -21.222 1.00 91.25 277 THR A CA 1
ATOM 1974 C C . THR A 1 277 ? 2.954 15.880 -19.784 1.00 91.25 277 THR A C 1
ATOM 1976 O O . THR A 1 277 ? 3.309 17.015 -19.474 1.00 91.25 277 THR A O 1
ATOM 1979 N N . VAL A 1 278 ? 2.958 14.868 -18.914 1.00 93.81 278 VAL A N 1
ATOM 1980 C CA . VAL A 1 278 ? 3.437 14.946 -17.516 1.00 93.81 278 VAL A CA 1
ATOM 1981 C C . VAL A 1 278 ? 4.881 14.458 -17.353 1.00 93.81 278 VAL A C 1
ATOM 1983 O O . VAL A 1 278 ? 5.560 14.782 -16.380 1.00 93.81 278 VAL A O 1
ATOM 1986 N N . GLY A 1 279 ? 5.372 13.693 -18.330 1.00 95.19 279 GLY A N 1
ATOM 1987 C CA . GLY A 1 279 ? 6.746 13.207 -18.379 1.00 95.19 279 GLY A CA 1
ATOM 1988 C C . GLY A 1 279 ? 7.097 12.118 -17.353 1.00 95.19 279 GLY A C 1
ATOM 1989 O O . GLY A 1 279 ? 6.310 11.780 -16.472 1.00 95.19 279 GLY A O 1
ATOM 1990 N N . ASN A 1 280 ? 8.285 11.524 -17.496 1.00 95.62 280 ASN A N 1
ATOM 1991 C CA . ASN A 1 280 ? 8.811 10.507 -16.574 1.00 95.62 280 ASN A CA 1
ATOM 1992 C C . ASN A 1 280 ? 10.020 11.038 -15.791 1.00 95.62 280 ASN A C 1
ATOM 1994 O O . ASN A 1 280 ? 10.962 11.546 -16.396 1.00 95.62 280 ASN A O 1
ATOM 1998 N N . TYR A 1 281 ? 10.042 10.824 -14.473 1.00 95.19 281 TYR A N 1
ATOM 1999 C CA . TYR A 1 281 ? 11.133 11.242 -13.582 1.00 95.19 281 TYR A CA 1
ATOM 2000 C C . TYR A 1 281 ? 12.496 10.680 -14.000 1.00 95.19 281 TYR A C 1
ATOM 2002 O O . TYR A 1 281 ? 13.485 11.409 -14.075 1.00 95.19 281 TYR A O 1
ATOM 2010 N N . TYR A 1 282 ? 12.541 9.392 -14.366 1.00 93.69 282 TYR A N 1
ATOM 2011 C CA . TYR A 1 282 ? 13.786 8.726 -14.760 1.00 93.69 282 TYR A CA 1
ATOM 2012 C C . TYR A 1 282 ? 14.474 9.402 -15.955 1.00 93.69 282 TYR A C 1
ATOM 2014 O O . TYR A 1 282 ? 15.673 9.230 -16.143 1.00 93.69 282 TYR A O 1
ATOM 2022 N N . ALA A 1 283 ? 13.761 10.193 -16.765 1.00 93.62 283 ALA A N 1
ATOM 2023 C CA . ALA A 1 283 ? 14.357 10.888 -17.900 1.00 93.62 283 ALA A CA 1
ATOM 2024 C C . ALA A 1 283 ? 15.352 11.987 -17.493 1.00 93.62 283 ALA A C 1
ATOM 2026 O O . ALA A 1 283 ? 16.169 12.383 -18.327 1.00 93.62 283 ALA A O 1
ATOM 2027 N N . GLY A 1 284 ? 15.285 12.464 -16.245 1.00 92.19 284 GLY A N 1
ATOM 2028 C CA . GLY A 1 284 ? 16.299 13.327 -15.637 1.00 92.19 284 GLY A CA 1
ATOM 2029 C C . GLY A 1 284 ? 17.479 12.563 -15.023 1.00 92.19 284 GLY A C 1
ATOM 2030 O O . GLY A 1 284 ? 18.490 13.181 -14.713 1.00 92.19 284 GLY A O 1
ATOM 2031 N N . ILE A 1 285 ? 17.364 11.238 -14.863 1.00 90.56 285 ILE A N 1
ATOM 2032 C CA . ILE A 1 285 ? 18.392 10.368 -14.268 1.00 90.56 285 ILE A CA 1
ATOM 2033 C C . ILE A 1 285 ? 19.250 9.723 -15.360 1.00 90.56 285 ILE A C 1
ATOM 2035 O O . ILE A 1 285 ? 20.475 9.771 -15.305 1.00 90.56 285 ILE A O 1
ATOM 2039 N N . VAL A 1 286 ? 18.608 9.132 -16.372 1.00 91.94 286 VAL A N 1
ATOM 2040 C CA . VAL A 1 286 ? 19.294 8.463 -17.486 1.00 91.94 286 VAL A CA 1
ATOM 2041 C C . VAL A 1 286 ? 19.303 9.351 -18.726 1.00 91.94 286 VAL A C 1
ATOM 2043 O O . VAL A 1 286 ? 18.295 9.966 -19.087 1.00 91.94 286 VAL A O 1
ATOM 2046 N N . ARG A 1 287 ? 20.447 9.406 -19.413 1.00 90.38 287 ARG A N 1
ATOM 2047 C CA . ARG A 1 287 ? 20.638 10.241 -20.610 1.00 90.38 287 ARG A CA 1
ATOM 2048 C C . ARG A 1 287 ? 19.919 9.663 -21.828 1.00 90.38 287 ARG A C 1
ATOM 2050 O O . ARG A 1 287 ? 19.268 10.389 -22.574 1.00 90.38 287 ARG A O 1
ATOM 2057 N N . ASP A 1 288 ? 20.036 8.355 -22.009 1.00 90.25 288 ASP A N 1
ATOM 2058 C CA . ASP A 1 288 ? 19.494 7.574 -23.122 1.00 90.25 288 ASP A CA 1
ATOM 2059 C C . ASP A 1 288 ? 19.236 6.118 -22.683 1.00 90.25 288 ASP A C 1
ATOM 2061 O O . ASP A 1 288 ? 19.641 5.698 -21.596 1.00 90.25 288 ASP A O 1
ATOM 2065 N N . SER A 1 289 ? 18.538 5.336 -23.507 1.00 93.62 289 SER A N 1
ATOM 2066 C CA . SER A 1 289 ? 18.235 3.933 -23.209 1.00 93.62 289 SER A CA 1
ATOM 2067 C C . SER A 1 289 ? 19.469 3.040 -23.068 1.00 93.62 289 SER A C 1
ATOM 2069 O O . SER A 1 289 ? 19.418 2.074 -22.311 1.00 93.62 289 SER A O 1
ATOM 2071 N N . ALA A 1 290 ? 20.580 3.357 -23.740 1.00 92.31 290 ALA A N 1
ATOM 2072 C CA . ALA A 1 290 ? 21.819 2.590 -23.624 1.00 92.31 290 ALA A CA 1
ATOM 2073 C C . ALA A 1 290 ? 22.481 2.832 -22.263 1.00 92.31 290 ALA A C 1
ATOM 2075 O O . ALA A 1 290 ? 22.935 1.889 -21.625 1.00 92.31 290 ALA A O 1
ATOM 2076 N N . SER A 1 291 ? 22.482 4.076 -21.776 1.00 90.62 291 SER A N 1
ATOM 2077 C CA . SER A 1 291 ? 22.910 4.406 -20.416 1.00 90.62 291 SER A CA 1
ATOM 2078 C C . SER A 1 291 ? 22.035 3.717 -19.368 1.00 90.62 291 SER A C 1
ATOM 2080 O O . SER A 1 291 ? 22.576 3.166 -18.419 1.00 90.62 291 SER A O 1
ATOM 2082 N N . ALA A 1 292 ? 20.715 3.647 -19.583 1.00 91.88 292 ALA A N 1
ATOM 2083 C CA . ALA A 1 292 ? 19.807 2.919 -18.697 1.00 91.88 292 ALA A CA 1
ATOM 2084 C C . ALA A 1 292 ? 20.108 1.411 -18.665 1.00 91.88 292 ALA A C 1
ATOM 2086 O O . ALA A 1 292 ? 20.178 0.824 -17.594 1.00 91.88 292 ALA A O 1
ATOM 2087 N N . ALA A 1 293 ? 20.336 0.792 -19.828 1.00 91.75 293 ALA A N 1
ATOM 2088 C CA . ALA A 1 293 ? 20.696 -0.623 -19.916 1.00 91.75 293 ALA A CA 1
ATOM 2089 C C . ALA A 1 293 ? 22.050 -0.916 -19.252 1.00 91.75 293 ALA A C 1
ATOM 2091 O O . ALA A 1 293 ? 22.195 -1.924 -18.572 1.00 91.75 293 ALA A O 1
ATOM 2092 N N . ARG A 1 294 ? 23.038 -0.031 -19.432 1.00 88.19 294 ARG A N 1
ATOM 2093 C CA . ARG A 1 294 ? 24.377 -0.183 -18.849 1.00 88.19 294 ARG A CA 1
ATOM 2094 C C . ARG A 1 294 ? 24.380 -0.113 -17.328 1.00 88.19 294 ARG A C 1
ATOM 2096 O O . ARG A 1 294 ? 25.193 -0.803 -16.739 1.00 88.19 294 ARG A O 1
ATOM 2103 N N . LEU A 1 295 ? 23.474 0.646 -16.706 1.00 83.81 295 LEU A N 1
ATOM 2104 C CA . LEU A 1 295 ? 23.329 0.646 -15.242 1.00 83.81 295 LEU A CA 1
ATOM 2105 C C . LEU A 1 295 ? 22.999 -0.751 -14.691 1.00 83.81 295 LEU A C 1
ATOM 2107 O O . LEU A 1 295 ? 23.462 -1.096 -13.617 1.00 83.81 295 LEU A O 1
ATOM 2111 N N . LEU A 1 296 ? 22.246 -1.563 -15.442 1.00 79.81 296 LEU A N 1
ATOM 2112 C CA . LEU A 1 296 ? 21.905 -2.949 -15.079 1.00 79.81 296 LEU A CA 1
ATOM 2113 C C . LEU A 1 296 ? 22.951 -3.981 -15.533 1.00 79.81 296 LEU A C 1
ATOM 2115 O O . LEU A 1 296 ? 22.793 -5.173 -15.291 1.00 79.81 296 LEU A O 1
ATOM 2119 N N . LEU A 1 297 ? 23.967 -3.549 -16.281 1.00 82.75 297 LEU A N 1
ATOM 2120 C CA . LEU A 1 297 ? 25.120 -4.376 -16.657 1.00 82.75 297 LEU A CA 1
ATOM 2121 C C . LEU A 1 297 ? 26.365 -4.008 -15.852 1.00 82.75 297 LEU A C 1
ATOM 2123 O O . LEU A 1 297 ? 27.413 -4.609 -16.057 1.00 82.75 297 LEU A O 1
ATOM 2127 N N . ASP A 1 298 ? 26.257 -2.992 -15.000 1.00 73.81 298 ASP A N 1
ATOM 2128 C CA . ASP A 1 298 ? 27.252 -2.672 -13.998 1.00 73.81 298 ASP A CA 1
ATOM 2129 C C . ASP A 1 298 ? 27.122 -3.698 -12.871 1.00 73.81 298 ASP A C 1
ATOM 2131 O O . ASP A 1 298 ? 26.084 -3.770 -12.199 1.00 73.81 298 ASP A O 1
ATOM 2135 N N . ASP A 1 299 ? 28.148 -4.538 -12.727 1.00 70.62 299 ASP A N 1
ATOM 2136 C CA . ASP A 1 299 ? 28.119 -5.671 -11.802 1.00 70.62 299 ASP A CA 1
ATOM 2137 C C . ASP A 1 299 ? 28.002 -5.206 -10.348 1.00 70.62 299 ASP A C 1
ATOM 2139 O O . ASP A 1 299 ? 27.333 -5.870 -9.560 1.00 70.62 299 ASP A O 1
ATOM 2143 N N . GLU A 1 300 ? 28.554 -4.041 -9.992 1.00 77.81 300 GLU A N 1
ATOM 2144 C CA . GLU A 1 300 ? 28.441 -3.481 -8.640 1.00 77.81 300 GLU A CA 1
ATOM 2145 C C . GLU A 1 300 ? 26.994 -3.072 -8.328 1.00 77.81 300 GLU A C 1
ATOM 2147 O O . GLU A 1 300 ? 26.396 -3.586 -7.382 1.00 77.81 300 GLU A O 1
ATOM 2152 N N . THR A 1 301 ? 26.390 -2.213 -9.158 1.00 78.00 301 THR A N 1
ATOM 2153 C CA . THR A 1 301 ? 25.007 -1.744 -8.955 1.00 78.00 301 THR A CA 1
ATOM 2154 C C . THR A 1 301 ? 24.009 -2.903 -8.949 1.00 78.00 301 THR A C 1
ATOM 2156 O O . THR A 1 301 ? 23.149 -2.993 -8.072 1.00 78.00 301 THR A O 1
ATOM 2159 N N . SER A 1 302 ? 24.138 -3.824 -9.906 1.00 78.81 302 SER A N 1
ATOM 2160 C CA . SER A 1 302 ? 23.210 -4.950 -10.049 1.00 78.81 302 SER A CA 1
ATOM 2161 C C . SER A 1 302 ? 23.363 -5.966 -8.919 1.00 78.81 302 SER A C 1
ATOM 2163 O O . SER A 1 302 ? 22.362 -6.498 -8.438 1.00 78.81 302 SER A O 1
ATOM 2165 N N . SER A 1 303 ? 24.595 -6.223 -8.465 1.00 81.25 303 SER A N 1
ATOM 2166 C CA . SER A 1 303 ? 24.839 -7.109 -7.321 1.00 81.25 303 SER A CA 1
ATOM 2167 C C . SER A 1 303 ? 24.260 -6.528 -6.038 1.00 81.25 303 SER A C 1
ATOM 2169 O O . SER A 1 303 ? 23.607 -7.264 -5.306 1.00 81.25 303 SER A O 1
ATOM 2171 N N . LEU A 1 304 ? 24.413 -5.219 -5.804 1.00 82.69 304 LEU A N 1
ATOM 2172 C CA . LEU A 1 304 ? 23.818 -4.543 -4.648 1.00 82.69 304 LEU A CA 1
ATOM 2173 C C . LEU A 1 304 ? 22.284 -4.617 -4.667 1.00 82.69 304 LEU A C 1
ATOM 2175 O O . LEU A 1 304 ? 21.667 -4.921 -3.647 1.00 82.69 304 LEU A O 1
ATOM 2179 N N . ASP A 1 305 ? 21.651 -4.391 -5.822 1.00 84.50 305 ASP A N 1
ATOM 2180 C CA . ASP A 1 305 ? 20.195 -4.516 -5.956 1.00 84.50 305 ASP A CA 1
ATOM 2181 C C . ASP A 1 305 ? 19.718 -5.954 -5.691 1.00 84.50 305 ASP A C 1
ATOM 2183 O O . ASP A 1 305 ? 18.738 -6.162 -4.966 1.00 84.50 305 ASP A O 1
ATOM 2187 N N . ILE A 1 306 ? 20.415 -6.955 -6.241 1.00 87.44 306 ILE A N 1
ATOM 2188 C CA . ILE A 1 306 ? 20.117 -8.377 -6.015 1.00 87.44 306 ILE A CA 1
ATOM 2189 C C . ILE A 1 306 ? 20.313 -8.744 -4.544 1.00 87.44 306 ILE A C 1
ATOM 2191 O O . ILE A 1 306 ? 19.463 -9.428 -3.975 1.00 87.44 306 ILE A O 1
ATOM 2195 N N . GLU A 1 307 ? 21.402 -8.299 -3.920 1.00 87.88 307 GLU A N 1
ATOM 2196 C CA . GLU A 1 307 ? 21.709 -8.559 -2.516 1.00 87.88 307 GLU A CA 1
ATOM 2197 C C . GLU A 1 307 ? 20.634 -7.968 -1.602 1.00 87.88 307 GLU A C 1
ATOM 2199 O O . GLU A 1 307 ? 20.059 -8.690 -0.785 1.00 87.88 307 GLU A O 1
ATOM 2204 N N . HIS A 1 308 ? 20.281 -6.694 -1.785 1.00 88.44 308 HIS A N 1
ATOM 2205 C CA . HIS A 1 308 ? 19.243 -6.042 -0.991 1.00 88.44 308 HIS A CA 1
ATOM 2206 C C . HIS A 1 308 ? 17.881 -6.727 -1.149 1.00 88.44 308 HIS A C 1
ATOM 2208 O O . HIS A 1 308 ? 17.208 -6.998 -0.151 1.00 88.44 308 HIS A O 1
ATOM 2214 N N . TRP A 1 309 ? 17.464 -7.052 -2.377 1.00 92.12 309 TRP A N 1
ATOM 2215 C CA . TRP A 1 309 ? 16.195 -7.752 -2.599 1.00 92.12 309 TRP A CA 1
ATOM 2216 C C . TRP A 1 309 ? 16.218 -9.197 -2.105 1.00 92.12 309 TRP A C 1
ATOM 2218 O O . TRP A 1 309 ? 15.202 -9.680 -1.601 1.00 92.12 309 TRP A O 1
ATOM 2228 N N . SER A 1 310 ? 17.363 -9.876 -2.186 1.00 93.00 310 SER A N 1
ATOM 2229 C CA . SER A 1 310 ? 17.570 -11.180 -1.557 1.00 93.00 310 SER A CA 1
ATOM 2230 C C . SER A 1 310 ? 17.381 -11.068 -0.043 1.00 93.00 310 SER A C 1
ATOM 2232 O O . SER A 1 310 ? 16.585 -11.816 0.527 1.00 93.00 310 SER A O 1
ATOM 2234 N N . GLY A 1 311 ? 17.980 -10.050 0.584 1.00 91.94 311 GLY A N 1
ATOM 2235 C CA . GLY A 1 311 ? 17.791 -9.700 1.990 1.00 91.94 311 GLY A CA 1
ATOM 2236 C C . GLY A 1 311 ? 16.317 -9.519 2.353 1.00 91.94 311 GLY A C 1
ATOM 2237 O O . GLY A 1 311 ? 15.821 -10.233 3.225 1.00 91.94 311 GLY A O 1
ATOM 2238 N N . VAL A 1 312 ? 15.588 -8.657 1.631 1.00 93.88 312 VAL A N 1
ATOM 2239 C CA . VAL A 1 312 ? 14.137 -8.459 1.819 1.00 93.88 312 VAL A CA 1
ATOM 2240 C C . VAL A 1 312 ? 13.382 -9.779 1.674 1.00 93.88 312 VAL A C 1
ATOM 2242 O O . VAL A 1 312 ? 12.625 -10.151 2.566 1.00 93.88 312 VAL A O 1
ATOM 2245 N N . SER A 1 313 ? 13.588 -10.510 0.574 1.00 95.44 313 SER A N 1
ATOM 2246 C CA . SER A 1 313 ? 12.852 -11.747 0.296 1.00 95.44 313 SER A CA 1
ATOM 2247 C C . SER A 1 313 ? 13.102 -12.825 1.354 1.00 95.44 313 SER A C 1
ATOM 2249 O O . SER A 1 313 ? 12.162 -13.505 1.769 1.00 95.44 313 SER A O 1
ATOM 2251 N N . SER A 1 314 ? 14.332 -12.924 1.869 1.00 95.38 314 SER A N 1
ATOM 2252 C CA . SER A 1 314 ? 14.708 -13.901 2.891 1.00 95.38 314 SER A CA 1
ATOM 2253 C C . SER A 1 314 ? 13.916 -13.732 4.190 1.00 95.38 314 SER A C 1
ATOM 2255 O O . SER A 1 314 ? 13.580 -14.733 4.818 1.00 95.38 314 SER A O 1
ATOM 2257 N N . CYS A 1 315 ? 13.514 -12.505 4.544 1.00 96.06 315 CYS A N 1
ATOM 2258 C CA . CYS A 1 315 ? 12.685 -12.250 5.723 1.00 96.06 315 CYS A CA 1
ATOM 2259 C C . CYS A 1 315 ? 11.282 -12.875 5.617 1.00 96.06 315 CYS A C 1
ATOM 2261 O O . CYS A 1 315 ? 10.691 -13.260 6.628 1.00 96.06 315 CYS A O 1
ATOM 2263 N N . PHE A 1 316 ? 10.731 -12.964 4.401 1.00 97.00 316 PHE A N 1
ATOM 2264 C CA . PHE A 1 316 ? 9.344 -13.389 4.172 1.00 97.00 316 PHE A CA 1
ATOM 2265 C C . PHE A 1 316 ? 9.214 -14.831 3.677 1.00 97.00 316 PHE A C 1
ATOM 2267 O O . PHE A 1 316 ? 8.237 -15.493 4.015 1.00 97.00 316 PHE A O 1
ATOM 2274 N N . ILE A 1 317 ? 10.158 -15.306 2.858 1.00 96.56 317 ILE A N 1
ATOM 2275 C CA . ILE A 1 317 ? 10.105 -16.634 2.217 1.00 96.56 317 ILE A CA 1
ATOM 2276 C C . ILE A 1 317 ? 11.378 -17.466 2.418 1.00 96.56 317 ILE A C 1
ATOM 2278 O O . ILE A 1 317 ? 11.504 -18.535 1.817 1.00 96.56 317 ILE A O 1
ATOM 2282 N N . GLY A 1 318 ? 12.331 -16.989 3.225 1.00 94.88 318 GLY A N 1
ATOM 2283 C CA . GLY A 1 318 ? 13.534 -17.747 3.565 1.00 94.88 318 GLY A CA 1
ATOM 2284 C C . GLY A 1 318 ? 13.215 -18.997 4.387 1.00 94.88 318 GLY A C 1
ATOM 2285 O O . GLY A 1 318 ? 12.200 -19.052 5.077 1.00 94.88 318 GLY A O 1
ATOM 2286 N N . GLU A 1 319 ? 14.104 -19.993 4.348 1.00 94.06 319 GLU A N 1
ATOM 2287 C CA . GLU A 1 319 ? 13.913 -21.278 5.047 1.00 94.06 319 GLU A CA 1
ATOM 2288 C C . GLU A 1 319 ? 13.734 -21.130 6.566 1.00 94.06 319 GLU A C 1
ATOM 2290 O O . GLU A 1 319 ? 13.061 -21.949 7.186 1.00 94.06 319 GLU A O 1
ATOM 2295 N N . ALA A 1 320 ? 14.320 -20.085 7.158 1.00 93.81 320 ALA A N 1
ATOM 2296 C CA . ALA A 1 320 ? 14.204 -19.785 8.582 1.00 93.81 320 ALA A CA 1
ATOM 2297 C C . ALA A 1 320 ? 12.917 -19.023 8.949 1.00 93.81 320 ALA A C 1
ATOM 2299 O O . ALA A 1 320 ? 12.539 -19.019 10.120 1.00 93.81 320 ALA A O 1
ATOM 2300 N N . SER A 1 321 ? 12.237 -18.399 7.977 1.00 96.88 321 SER A N 1
ATOM 2301 C CA . SER A 1 321 ? 11.055 -17.570 8.231 1.00 96.88 321 SER A CA 1
ATOM 2302 C C . SER A 1 321 ? 9.922 -18.400 8.832 1.00 96.88 321 SER A C 1
ATOM 2304 O O . SER A 1 321 ? 9.587 -19.482 8.352 1.00 96.88 321 SER A O 1
ATOM 2306 N N . SER A 1 322 ? 9.286 -17.872 9.877 1.00 97.75 322 SER A N 1
ATOM 2307 C CA . SER A 1 322 ? 8.111 -18.488 10.504 1.00 97.75 322 SER A CA 1
ATOM 2308 C C . SER A 1 322 ? 6.792 -18.105 9.837 1.00 97.75 322 SER A C 1
ATOM 2310 O O . SER A 1 322 ? 5.729 -18.549 10.278 1.00 97.75 322 SER A O 1
ATOM 2312 N N . LEU A 1 323 ? 6.825 -17.294 8.776 1.00 98.19 323 LEU A N 1
ATOM 2313 C CA . LEU A 1 323 ? 5.641 -17.080 7.955 1.00 98.19 323 LEU A CA 1
ATOM 2314 C C . LEU A 1 323 ? 5.342 -18.342 7.132 1.00 98.19 323 LEU A C 1
ATOM 2316 O O . LEU A 1 323 ? 6.254 -18.929 6.547 1.00 98.19 323 LEU A O 1
ATOM 2320 N N . PRO A 1 324 ? 4.067 -18.755 6.996 1.00 97.38 324 PRO A N 1
ATOM 2321 C CA . PRO A 1 324 ? 3.714 -19.755 6.003 1.00 97.38 324 PRO A CA 1
ATOM 2322 C C . PRO A 1 324 ? 4.173 -19.302 4.618 1.00 97.38 324 PRO A C 1
ATOM 2324 O O . PRO A 1 324 ? 3.932 -18.159 4.227 1.00 97.38 324 PRO A O 1
ATOM 2327 N N . ARG A 1 325 ? 4.769 -20.211 3.840 1.00 95.94 325 ARG A N 1
ATOM 2328 C CA . ARG A 1 325 ? 5.322 -19.878 2.517 1.00 95.94 325 ARG A CA 1
ATOM 2329 C C . ARG A 1 325 ? 4.314 -19.181 1.600 1.00 95.94 325 ARG A C 1
ATOM 2331 O O . ARG A 1 325 ? 4.678 -18.259 0.881 1.00 95.94 325 ARG A O 1
ATOM 2338 N N . TRP A 1 326 ? 3.040 -19.580 1.656 1.00 96.94 326 TRP A N 1
ATOM 2339 C CA . TRP A 1 326 ? 1.988 -18.936 0.870 1.00 96.94 326 TRP A CA 1
ATOM 2340 C C . TRP A 1 326 ? 1.780 -17.462 1.239 1.00 96.94 326 TRP A C 1
ATOM 2342 O O . TRP A 1 326 ? 1.481 -16.660 0.356 1.00 96.94 326 TRP A O 1
ATOM 2352 N N . LEU A 1 327 ? 1.949 -17.097 2.515 1.00 98.25 327 LEU A N 1
ATOM 2353 C CA . LEU A 1 327 ? 1.789 -15.727 2.992 1.00 98.25 327 LEU A CA 1
ATOM 2354 C C . LEU A 1 327 ? 2.972 -14.886 2.527 1.00 98.25 327 LEU A C 1
ATOM 2356 O O . LEU A 1 327 ? 2.756 -13.852 1.906 1.00 98.25 327 LEU A O 1
ATOM 2360 N N . GLY A 1 328 ? 4.202 -15.359 2.749 1.00 97.56 328 GLY A N 1
ATOM 2361 C CA . GLY A 1 328 ? 5.408 -14.672 2.281 1.00 97.56 328 GLY A CA 1
ATOM 2362 C C . GLY A 1 328 ? 5.407 -14.445 0.765 1.00 97.56 328 GLY A C 1
ATOM 2363 O O . GLY A 1 328 ? 5.638 -13.324 0.311 1.00 97.56 328 GLY A O 1
ATOM 2364 N N . ASP A 1 329 ? 5.052 -15.475 -0.014 1.00 96.38 329 ASP A N 1
ATOM 2365 C CA . ASP A 1 329 ? 4.896 -15.370 -1.470 1.00 96.38 329 ASP A CA 1
ATOM 2366 C C . ASP A 1 329 ? 3.841 -14.313 -1.837 1.00 96.38 329 ASP A C 1
ATOM 2368 O O . ASP A 1 329 ? 4.086 -13.479 -2.710 1.00 96.38 329 ASP A O 1
ATOM 2372 N N . SER A 1 330 ? 2.679 -14.327 -1.172 1.00 96.94 330 SER A N 1
ATOM 2373 C CA . SER A 1 330 ? 1.586 -13.381 -1.443 1.00 96.94 330 SER A CA 1
ATOM 2374 C C . SER A 1 330 ? 1.985 -11.940 -1.124 1.00 96.94 330 SER A C 1
ATOM 2376 O O . SER A 1 330 ? 1.710 -11.046 -1.920 1.00 96.94 330 SER A O 1
ATOM 2378 N N . LEU A 1 331 ? 2.676 -11.706 -0.002 1.00 97.00 331 LEU A N 1
ATOM 2379 C CA . LEU A 1 331 ? 3.161 -10.381 0.390 1.00 97.00 331 LEU A CA 1
ATOM 2380 C C . LEU A 1 331 ? 4.142 -9.828 -0.651 1.00 97.00 331 LEU A C 1
ATOM 2382 O O . LEU A 1 331 ? 3.901 -8.755 -1.205 1.00 97.00 331 LEU A O 1
ATOM 2386 N N . LEU A 1 332 ? 5.190 -10.580 -1.000 1.00 95.50 332 LEU A N 1
ATOM 2387 C CA . LEU A 1 332 ? 6.197 -10.128 -1.968 1.00 95.50 332 LEU A CA 1
ATOM 2388 C C . LEU A 1 332 ? 5.597 -9.915 -3.360 1.00 95.50 332 LEU A C 1
ATOM 2390 O O . LEU A 1 332 ? 5.878 -8.908 -4.009 1.00 95.50 332 LEU A O 1
ATOM 2394 N N . ASN A 1 333 ? 4.728 -10.824 -3.813 1.00 95.06 333 ASN A N 1
ATOM 2395 C CA . ASN A 1 333 ? 4.088 -10.672 -5.115 1.00 95.06 333 ASN A CA 1
ATOM 2396 C C . ASN A 1 333 ? 3.054 -9.545 -5.137 1.00 95.06 333 ASN A C 1
ATOM 2398 O O . ASN A 1 333 ? 2.876 -8.954 -6.197 1.00 95.06 333 ASN A O 1
ATOM 2402 N N . SER A 1 334 ? 2.430 -9.170 -4.014 1.00 94.38 334 SER A N 1
ATOM 2403 C CA . SER A 1 334 ? 1.496 -8.031 -3.964 1.00 94.38 334 SER A CA 1
ATOM 2404 C C . SER A 1 334 ? 2.144 -6.695 -4.353 1.00 94.38 334 SER A C 1
ATOM 2406 O O . SER A 1 334 ? 1.473 -5.802 -4.875 1.00 94.38 334 SER A O 1
ATOM 2408 N N . LEU A 1 335 ? 3.473 -6.584 -4.218 1.00 92.75 335 LEU A N 1
ATOM 2409 C CA . LEU A 1 335 ? 4.235 -5.411 -4.648 1.00 92.75 335 LEU A CA 1
ATOM 2410 C C . LEU A 1 335 ? 4.117 -5.148 -6.156 1.00 92.75 335 LEU A C 1
ATOM 2412 O O . LEU A 1 335 ? 4.363 -4.019 -6.581 1.00 92.75 335 LEU A O 1
ATOM 2416 N N . HIS A 1 336 ? 3.677 -6.121 -6.971 1.00 89.50 336 HIS A N 1
ATOM 2417 C CA . HIS A 1 336 ? 3.411 -5.909 -8.400 1.00 89.50 336 HIS A CA 1
ATOM 2418 C C . HIS A 1 336 ? 2.455 -4.733 -8.662 1.00 89.50 336 HIS A C 1
ATOM 2420 O O . HIS A 1 336 ? 2.538 -4.114 -9.722 1.00 89.50 336 HIS A O 1
ATOM 2426 N N . HIS A 1 337 ? 1.574 -4.401 -7.711 1.00 89.25 337 HIS A N 1
ATOM 2427 C CA . HIS A 1 337 ? 0.611 -3.308 -7.839 1.00 89.25 337 HIS A CA 1
ATOM 2428 C C . HIS A 1 337 ? 1.291 -1.946 -8.110 1.00 89.25 337 HIS A C 1
ATOM 2430 O O . HIS A 1 337 ? 0.754 -1.107 -8.836 1.00 89.25 337 HIS A O 1
ATOM 2436 N N . THR A 1 338 ? 2.530 -1.767 -7.640 1.00 88.12 338 THR A N 1
ATOM 2437 C CA . THR A 1 338 ? 3.382 -0.577 -7.863 1.00 88.12 338 THR A CA 1
ATOM 2438 C C . THR A 1 338 ? 3.773 -0.356 -9.327 1.00 88.12 338 THR A C 1
ATOM 2440 O O . THR A 1 338 ? 4.223 0.719 -9.711 1.00 88.12 338 THR A O 1
ATOM 2443 N N . ARG A 1 339 ? 3.543 -1.339 -10.207 1.00 88.31 339 ARG A N 1
ATOM 2444 C CA . ARG A 1 339 ? 3.722 -1.174 -11.661 1.00 88.31 339 ARG A CA 1
ATOM 2445 C C . ARG A 1 339 ? 2.746 -0.169 -12.271 1.00 88.31 339 ARG A C 1
ATOM 2447 O O . ARG A 1 339 ? 2.980 0.311 -13.376 1.00 88.31 339 ARG A O 1
ATOM 2454 N N . SER A 1 340 ? 1.657 0.138 -11.565 1.00 88.38 340 SER A N 1
ATOM 2455 C CA . SER A 1 340 ? 0.704 1.187 -11.939 1.00 88.38 340 SER A CA 1
ATOM 2456 C C . SER A 1 340 ? 1.129 2.590 -11.481 1.00 88.38 340 SER A C 1
ATOM 2458 O O . SER A 1 340 ? 0.471 3.573 -11.832 1.00 88.38 340 SER A O 1
ATOM 2460 N N . SER A 1 341 ? 2.213 2.702 -10.705 1.00 90.75 341 SER A N 1
ATOM 2461 C CA . SER A 1 341 ? 2.707 3.974 -10.194 1.00 90.75 341 SER A CA 1
ATOM 2462 C C . SER A 1 341 ? 3.399 4.803 -11.283 1.00 90.75 341 SER A C 1
ATOM 2464 O O . SER A 1 341 ? 3.942 4.306 -12.272 1.00 90.75 341 SER A O 1
ATOM 2466 N N . MET A 1 342 ? 3.372 6.114 -11.097 1.00 92.94 342 MET A N 1
ATOM 2467 C CA . MET A 1 342 ? 3.849 7.135 -12.011 1.00 92.94 342 MET A CA 1
ATOM 2468 C C . MET A 1 342 ? 4.757 8.084 -11.236 1.00 92.94 342 MET A C 1
ATOM 2470 O O . MET A 1 342 ? 4.279 8.901 -10.450 1.00 92.94 342 MET A O 1
ATOM 2474 N N . TRP A 1 343 ? 6.063 8.005 -11.488 1.00 94.00 343 TRP A N 1
ATOM 2475 C CA . TRP A 1 343 ? 6.996 9.042 -11.057 1.00 94.00 343 TRP A CA 1
ATOM 2476 C C . TRP A 1 343 ? 7.172 10.053 -12.184 1.00 94.00 343 TRP A C 1
ATOM 2478 O O . TRP A 1 343 ? 7.709 9.731 -13.249 1.00 94.00 343 TRP A O 1
ATOM 2488 N N . LEU A 1 344 ? 6.664 11.260 -11.968 1.00 95.25 344 LEU A N 1
ATOM 2489 C CA . LEU A 1 344 ? 6.525 12.289 -12.991 1.00 95.25 344 LEU A CA 1
ATOM 2490 C C . LEU A 1 344 ? 7.774 13.158 -13.104 1.00 95.25 344 LEU A C 1
ATOM 2492 O O . LEU A 1 344 ? 8.586 13.226 -12.183 1.00 95.25 344 LEU A O 1
ATOM 2496 N N . ALA A 1 345 ? 7.932 13.832 -14.244 1.00 95.31 345 ALA A N 1
ATOM 2497 C CA . ALA A 1 345 ? 9.118 14.649 -14.513 1.00 95.31 345 ALA A CA 1
ATOM 2498 C C . ALA A 1 345 ? 9.315 15.793 -13.498 1.00 95.31 345 ALA A C 1
ATOM 2500 O O . ALA A 1 345 ? 10.445 16.210 -13.263 1.00 95.31 345 ALA A O 1
ATOM 2501 N N . ASP A 1 346 ? 8.235 16.264 -12.874 1.00 93.56 346 ASP A N 1
ATOM 2502 C CA . ASP A 1 346 ? 8.247 17.291 -11.825 1.00 93.56 346 ASP A CA 1
ATOM 2503 C C . ASP A 1 346 ? 8.465 16.734 -10.403 1.00 93.56 346 ASP A C 1
ATOM 2505 O O . ASP A 1 346 ? 8.388 17.473 -9.423 1.00 93.56 346 ASP A O 1
ATOM 2509 N N . GLY A 1 347 ? 8.741 15.434 -10.278 1.00 92.25 347 GLY A N 1
ATOM 2510 C CA . GLY A 1 347 ? 9.009 14.765 -9.009 1.00 92.25 347 GLY A CA 1
ATOM 2511 C C . GLY A 1 347 ? 7.765 14.270 -8.272 1.00 92.25 347 GLY A C 1
ATOM 2512 O O . GLY A 1 347 ? 7.921 13.566 -7.272 1.00 92.25 347 GLY A O 1
ATOM 2513 N N . ARG A 1 348 ? 6.544 14.562 -8.749 1.00 94.94 348 ARG A N 1
ATOM 2514 C CA . ARG A 1 348 ? 5.322 13.995 -8.159 1.00 94.94 348 ARG A CA 1
ATOM 2515 C C . ARG A 1 348 ? 5.277 12.477 -8.338 1.00 94.94 348 ARG A C 1
ATOM 2517 O O . ARG A 1 348 ? 5.654 11.948 -9.385 1.00 94.94 348 ARG A O 1
ATOM 2524 N N . TRP A 1 349 ? 4.759 11.788 -7.325 1.00 93.44 349 TRP A N 1
ATOM 2525 C CA . TRP A 1 349 ? 4.453 10.359 -7.372 1.00 93.44 349 TRP A CA 1
ATOM 2526 C C . TRP A 1 349 ? 2.944 10.156 -7.342 1.00 93.44 349 TRP A C 1
ATOM 2528 O O . TRP A 1 349 ? 2.283 10.631 -6.416 1.00 93.44 349 TRP A O 1
ATOM 2538 N N . ARG A 1 350 ? 2.405 9.470 -8.348 1.00 94.31 350 ARG A N 1
ATOM 2539 C CA . ARG A 1 350 ? 0.979 9.149 -8.457 1.00 94.31 350 ARG A CA 1
ATOM 2540 C C . ARG A 1 350 ? 0.754 7.691 -8.773 1.00 94.31 350 ARG A C 1
ATOM 2542 O O . ARG A 1 350 ? 1.674 7.020 -9.225 1.00 94.31 350 ARG A O 1
ATOM 2549 N N . GLN A 1 351 ? -0.457 7.196 -8.592 1.00 92.94 351 GLN A N 1
ATOM 2550 C CA . GLN A 1 351 ? -0.768 5.822 -8.952 1.00 92.94 351 GLN A CA 1
ATOM 2551 C C . GLN A 1 351 ? -2.218 5.651 -9.381 1.00 92.94 351 GLN A C 1
ATOM 2553 O O . GLN A 1 351 ? -3.122 6.267 -8.820 1.00 92.94 351 GLN A O 1
ATOM 2558 N N . TRP A 1 352 ? -2.442 4.799 -10.380 1.00 91.88 352 TRP A N 1
ATOM 2559 C CA . TRP A 1 352 ? -3.795 4.379 -10.726 1.00 91.88 352 TRP A CA 1
ATOM 2560 C C . TRP A 1 352 ? -4.378 3.474 -9.642 1.00 91.88 352 TRP A C 1
ATOM 2562 O O . TRP A 1 352 ? -3.679 2.658 -9.049 1.00 91.88 352 TRP A O 1
ATOM 2572 N N . GLU A 1 353 ? -5.680 3.577 -9.416 1.00 91.12 353 GLU A N 1
ATOM 2573 C CA . GLU A 1 353 ? -6.403 2.689 -8.514 1.00 91.12 353 GLU A CA 1
ATOM 2574 C C . GLU A 1 353 ? -6.213 1.222 -8.917 1.00 91.12 353 GLU A C 1
ATOM 2576 O O . GLU A 1 353 ? -5.912 0.389 -8.064 1.00 91.12 353 GLU A O 1
ATOM 2581 N N . SER A 1 354 ? -6.331 0.916 -10.213 1.00 89.62 354 SER A N 1
ATOM 2582 C CA . SER A 1 354 ? -5.998 -0.388 -10.791 1.00 89.62 354 SER A CA 1
ATOM 2583 C C . SER A 1 354 ? -5.879 -0.317 -12.318 1.00 89.62 354 SER A C 1
ATOM 2585 O O . SER A 1 354 ? -6.071 0.735 -12.922 1.00 89.62 354 SER A O 1
ATOM 2587 N N . PHE A 1 355 ? -5.607 -1.444 -12.983 1.00 85.19 355 PHE A N 1
ATOM 2588 C CA . PHE A 1 355 ? -5.598 -1.499 -14.455 1.00 85.19 355 PHE A CA 1
ATOM 2589 C C . PHE A 1 355 ? -7.000 -1.399 -15.074 1.00 85.19 355 PHE A C 1
ATOM 2591 O O . PHE A 1 355 ? -7.143 -1.043 -16.240 1.00 85.19 355 PHE A O 1
ATOM 2598 N N . SER A 1 356 ? -8.038 -1.696 -14.294 1.00 82.88 356 SER A N 1
ATOM 2599 C CA . SER A 1 356 ? -9.445 -1.640 -14.710 1.00 82.88 356 SER A CA 1
ATOM 2600 C C . SER A 1 356 ? -10.182 -0.401 -14.206 1.00 82.88 356 SER A C 1
ATOM 2602 O O . SER A 1 356 ? -11.313 -0.162 -14.620 1.00 82.88 356 SER A O 1
ATOM 2604 N N . CYS A 1 357 ? -9.568 0.372 -13.309 1.00 86.25 357 CYS A N 1
ATOM 2605 C CA . CYS A 1 357 ? -10.150 1.583 -12.754 1.00 86.25 357 CYS A CA 1
ATOM 2606 C C . CYS A 1 357 ? -9.115 2.712 -12.791 1.00 86.25 357 CYS A C 1
ATOM 2608 O O . CYS A 1 357 ? -8.140 2.732 -12.044 1.00 86.25 357 CYS A O 1
ATOM 2610 N N . VAL A 1 358 ? -9.354 3.658 -13.696 1.00 87.62 358 VAL A N 1
ATOM 2611 C CA . VAL A 1 358 ? -8.496 4.808 -14.010 1.00 87.62 358 VAL A CA 1
ATOM 2612 C C . VAL A 1 358 ? -8.732 5.996 -13.064 1.00 87.62 358 VAL A C 1
ATOM 2614 O O . VAL A 1 358 ? -8.655 7.154 -13.469 1.00 87.62 358 VAL A O 1
ATOM 2617 N N . ASN A 1 359 ? -9.064 5.733 -11.803 1.00 91.94 359 ASN A N 1
ATOM 2618 C CA . ASN A 1 359 ? -8.981 6.755 -10.765 1.00 91.94 359 ASN A CA 1
ATOM 2619 C C . ASN A 1 359 ? -7.517 6.910 -10.334 1.00 91.94 359 ASN A C 1
ATOM 2621 O O . ASN A 1 359 ? -6.758 5.945 -10.400 1.00 91.94 359 ASN A O 1
ATOM 2625 N N . VAL A 1 360 ? -7.104 8.101 -9.903 1.00 94.38 360 VAL A N 1
ATOM 2626 C CA . VAL A 1 360 ? -5.727 8.342 -9.433 1.00 94.38 360 VAL A CA 1
ATOM 2627 C C . VAL A 1 360 ? -5.722 8.570 -7.931 1.00 94.38 360 VAL A C 1
ATOM 2629 O O . VAL A 1 360 ? -6.419 9.467 -7.464 1.00 94.38 360 VAL A O 1
ATOM 2632 N N . ASP A 1 361 ? -4.905 7.798 -7.212 1.00 93.94 361 ASP A N 1
ATOM 2633 C CA . ASP A 1 361 ? -4.643 7.926 -5.772 1.00 93.94 361 ASP A CA 1
ATOM 2634 C C . ASP A 1 361 ? -5.905 8.182 -4.945 1.00 93.94 361 ASP A C 1
ATOM 2636 O O . ASP A 1 361 ? -6.047 9.221 -4.295 1.00 93.94 361 ASP A O 1
ATOM 2640 N N . SER A 1 362 ? -6.862 7.259 -4.998 1.00 93.56 362 SER A N 1
ATOM 2641 C CA . SER A 1 362 ? -8.015 7.318 -4.104 1.00 93.56 362 SER A CA 1
ATOM 2642 C C . SER A 1 362 ? -7.555 7.081 -2.665 1.00 93.56 362 SER A C 1
ATOM 2644 O O . SER A 1 362 ? -6.921 6.064 -2.382 1.00 93.56 362 SER A O 1
ATOM 2646 N N . VAL A 1 363 ? -7.876 8.003 -1.753 1.00 95.88 363 VAL A N 1
ATOM 2647 C CA . VAL A 1 363 ? -7.321 8.040 -0.385 1.00 95.88 363 VAL A CA 1
ATOM 2648 C C . VAL A 1 363 ? -7.599 6.741 0.378 1.00 95.88 363 VAL A C 1
ATOM 2650 O O . VAL A 1 363 ? -6.719 6.209 1.049 1.00 95.88 363 VAL A O 1
ATOM 2653 N N . HIS A 1 364 ? -8.822 6.216 0.259 1.00 92.44 364 HIS A N 1
ATOM 2654 C CA . HIS A 1 364 ? -9.254 4.991 0.942 1.00 92.44 364 HIS A CA 1
ATOM 2655 C C . HIS A 1 364 ? -8.569 3.731 0.388 1.00 92.44 364 HIS A C 1
ATOM 2657 O O . HIS A 1 364 ? -8.154 2.890 1.175 1.00 92.44 364 HIS A O 1
ATOM 2663 N N . ASN A 1 365 ? -8.346 3.661 -0.928 1.00 90.88 365 ASN A N 1
ATOM 2664 C CA . ASN A 1 365 ? -7.638 2.555 -1.579 1.00 90.88 365 ASN A CA 1
ATOM 2665 C C . ASN A 1 365 ? -6.144 2.574 -1.266 1.00 90.88 365 ASN A C 1
ATOM 2667 O O . ASN A 1 365 ? -5.526 1.531 -1.063 1.00 90.88 365 ASN A O 1
ATOM 2671 N N . ASP A 1 366 ? -5.543 3.770 -1.228 1.00 90.38 366 ASP A N 1
ATOM 2672 C CA . ASP A 1 366 ? -4.198 3.913 -0.683 1.00 90.38 366 ASP A CA 1
ATOM 2673 C C . ASP A 1 366 ? -4.157 3.370 0.739 1.00 90.38 366 ASP A C 1
ATOM 2675 O O . ASP A 1 366 ? -3.251 2.585 1.033 1.00 90.38 366 ASP A O 1
ATOM 2679 N N . GLY A 1 367 ? -5.216 3.668 1.514 1.00 87.06 367 GLY A N 1
ATOM 2680 C CA . GLY A 1 367 ? -5.568 3.114 2.825 1.00 87.06 367 GLY A CA 1
ATOM 2681 C C . GLY A 1 367 ? -5.218 1.651 3.030 1.00 87.06 367 GLY A C 1
ATOM 2682 O O . GLY A 1 367 ? -4.748 1.297 4.101 1.00 87.06 367 GLY A O 1
ATOM 2683 N N . GLU A 1 368 ? -5.384 0.798 2.028 1.00 89.88 368 GLU A N 1
ATOM 2684 C CA . GLU A 1 368 ? -5.184 -0.652 2.143 1.00 89.88 368 GLU A CA 1
ATOM 2685 C C . GLU A 1 368 ? -3.793 -1.122 1.685 1.00 89.88 368 GLU A C 1
ATOM 2687 O O . GLU A 1 368 ? -3.412 -2.266 1.926 1.00 89.88 368 GLU A O 1
ATOM 2692 N N . ARG A 1 369 ? -3.008 -0.247 1.041 1.00 90.62 369 ARG A N 1
ATOM 2693 C CA . ARG A 1 369 ? -1.694 -0.551 0.437 1.00 90.62 369 ARG A CA 1
ATOM 2694 C C . ARG A 1 369 ? -0.525 0.274 0.991 1.00 90.62 369 ARG A C 1
ATOM 2696 O O . ARG A 1 369 ? 0.598 0.105 0.517 1.00 90.62 369 ARG A O 1
ATOM 2703 N N . HIS A 1 370 ? -0.747 1.142 1.982 1.00 92.56 370 HIS A N 1
ATOM 2704 C CA . HIS A 1 370 ? 0.304 2.013 2.535 1.00 92.56 370 HIS A CA 1
ATOM 2705 C C . HIS A 1 370 ? 1.506 1.303 3.127 1.00 92.56 370 HIS A C 1
ATOM 2707 O O . HIS A 1 370 ? 2.605 1.812 2.939 1.00 92.56 370 HIS A O 1
ATOM 2713 N N . VAL A 1 371 ? 1.330 0.199 3.862 1.00 95.06 371 VAL A N 1
ATOM 2714 C CA . VAL A 1 371 ? 2.424 -0.407 4.642 1.00 95.06 371 VAL A CA 1
ATOM 2715 C C . VAL A 1 371 ? 3.682 -0.615 3.787 1.00 95.06 371 VAL A C 1
ATOM 2717 O O . VAL A 1 371 ? 4.729 -0.053 4.122 1.00 95.06 371 VAL A O 1
ATOM 2720 N N . PRO A 1 372 ? 3.621 -1.319 2.638 1.00 93.75 372 PRO A N 1
ATOM 2721 C CA . PRO A 1 372 ? 4.792 -1.454 1.782 1.00 93.75 372 PRO A CA 1
ATOM 2722 C C . PRO A 1 372 ? 5.238 -0.135 1.137 1.00 93.75 372 PRO A C 1
ATOM 2724 O O . PRO A 1 372 ? 6.411 -0.001 0.807 1.00 93.75 372 PRO A O 1
ATOM 2727 N N . TYR A 1 373 ? 4.358 0.853 0.954 1.00 91.69 373 TYR A N 1
ATOM 2728 C CA . TYR A 1 373 ? 4.732 2.134 0.339 1.00 91.69 373 TYR A CA 1
ATOM 2729 C C . TYR A 1 373 ? 5.506 3.017 1.307 1.00 91.69 373 TYR A C 1
ATOM 2731 O O . TYR A 1 373 ? 6.479 3.653 0.915 1.00 91.69 373 TYR A O 1
ATOM 2739 N N . LEU A 1 374 ? 5.118 3.014 2.575 1.00 92.12 374 LEU A N 1
ATOM 2740 C CA . LEU A 1 374 ? 5.829 3.695 3.643 1.00 92.12 374 LEU A CA 1
ATOM 2741 C C . LEU A 1 374 ? 7.141 2.978 3.983 1.00 92.12 374 LEU A C 1
ATOM 2743 O O . LEU A 1 374 ? 8.146 3.630 4.263 1.00 92.12 374 LEU A O 1
ATOM 2747 N N . MET A 1 375 ? 7.158 1.647 3.883 1.00 92.62 375 MET A N 1
ATOM 2748 C CA . MET A 1 375 ? 8.370 0.840 4.019 1.00 92.62 375 MET A CA 1
ATOM 2749 C C . MET A 1 375 ? 9.377 1.106 2.887 1.00 92.62 375 MET A C 1
ATOM 2751 O O . MET A 1 375 ? 10.547 1.344 3.170 1.00 92.62 375 MET A O 1
ATOM 2755 N N . LEU A 1 376 ? 8.956 1.068 1.618 1.00 91.00 376 LEU A N 1
ATOM 2756 C CA . LEU A 1 376 ? 9.869 1.097 0.461 1.00 91.00 376 LEU A CA 1
ATOM 2757 C C . LEU A 1 376 ? 10.092 2.497 -0.121 1.00 91.00 376 LEU A C 1
ATOM 2759 O O . LEU A 1 376 ? 11.193 2.811 -0.567 1.00 91.00 376 LEU A O 1
ATOM 2763 N N . TRP A 1 377 ? 9.061 3.344 -0.128 1.00 89.69 377 TRP A N 1
ATOM 2764 C CA . TRP A 1 377 ? 9.085 4.666 -0.767 1.00 89.69 377 TRP A CA 1
ATOM 2765 C C . TRP A 1 377 ? 8.514 5.777 0.129 1.00 89.69 377 TRP A C 1
ATOM 2767 O O . TRP A 1 377 ? 7.697 6.579 -0.342 1.00 89.69 377 TRP A O 1
ATOM 2777 N N . PRO A 1 378 ? 8.965 5.915 1.391 1.00 91.19 378 PRO A N 1
ATOM 2778 C CA . PRO A 1 378 ? 8.426 6.914 2.318 1.00 91.19 378 PRO A CA 1
ATOM 2779 C C . PRO A 1 378 ? 8.536 8.346 1.778 1.00 91.19 378 PRO A C 1
ATOM 2781 O O . PRO A 1 378 ? 7.643 9.160 1.988 1.00 91.19 378 PRO A O 1
ATOM 2784 N N . ALA A 1 379 ? 9.588 8.652 1.009 1.00 87.31 379 ALA A N 1
ATOM 2785 C CA . ALA A 1 379 ? 9.803 9.972 0.412 1.00 87.31 379 ALA A CA 1
ATOM 2786 C C . ALA A 1 379 ? 8.781 10.344 -0.682 1.00 87.31 379 ALA A C 1
ATOM 2788 O O . ALA A 1 379 ? 8.640 11.520 -1.013 1.00 87.31 379 ALA A O 1
ATOM 2789 N N . SER A 1 380 ? 8.065 9.365 -1.244 1.00 85.62 380 SER A N 1
ATOM 2790 C CA . SER A 1 380 ? 7.051 9.603 -2.280 1.00 85.62 380 SER A CA 1
ATOM 2791 C C . SER A 1 380 ? 5.708 10.069 -1.699 1.00 85.62 380 SER A C 1
ATOM 2793 O O . SER A 1 380 ? 4.972 10.828 -2.335 1.00 85.62 380 SER A O 1
ATOM 2795 N N . LEU A 1 381 ? 5.408 9.668 -0.461 1.00 90.56 381 LEU A N 1
ATOM 2796 C CA . LEU A 1 381 ? 4.107 9.862 0.178 1.00 90.56 381 LEU A CA 1
ATOM 2797 C C . LEU A 1 381 ? 3.754 11.331 0.478 1.00 90.56 381 LEU A C 1
ATOM 2799 O O . LEU A 1 381 ? 2.601 11.702 0.246 1.00 90.56 381 LEU A O 1
ATOM 2803 N N . PRO A 1 382 ? 4.691 12.215 0.891 1.00 94.25 382 PRO A N 1
ATOM 2804 C CA . PRO A 1 382 ? 4.388 13.631 1.099 1.00 94.25 382 PRO A CA 1
ATOM 2805 C C . PRO A 1 382 ? 3.807 14.326 -0.138 1.00 94.25 382 PRO A C 1
ATOM 2807 O O . PRO A 1 382 ? 2.943 15.190 -0.009 1.00 94.25 382 PRO A O 1
ATOM 2810 N N . SER A 1 383 ? 4.239 13.948 -1.349 1.00 94.00 383 SER A N 1
ATOM 2811 C CA . SER A 1 383 ? 3.686 14.506 -2.595 1.00 94.00 383 SER A CA 1
ATOM 2812 C C . SER A 1 383 ? 2.197 14.187 -2.755 1.00 94.00 383 SER A C 1
ATOM 2814 O O . SER A 1 383 ? 1.432 15.030 -3.226 1.00 94.00 383 SER A O 1
ATOM 2816 N N . LYS A 1 384 ? 1.792 12.977 -2.362 1.00 94.06 384 LYS A N 1
ATOM 2817 C CA . LYS A 1 384 ? 0.406 12.511 -2.425 1.00 94.06 384 LYS A CA 1
ATOM 2818 C C . LYS A 1 384 ? -0.454 13.198 -1.360 1.00 94.06 384 LYS A C 1
ATOM 2820 O O . LYS A 1 384 ? -1.495 13.763 -1.678 1.00 94.06 384 LYS A O 1
ATOM 2825 N N . MET A 1 385 ? 0.049 13.258 -0.124 1.00 96.81 385 MET A N 1
ATOM 2826 C CA . MET A 1 385 ? -0.620 13.930 0.997 1.00 96.81 385 MET A CA 1
ATOM 2827 C C . MET A 1 385 ? -0.890 15.416 0.741 1.00 96.81 385 MET A C 1
ATOM 2829 O O . MET A 1 385 ? -1.966 15.907 1.079 1.00 96.81 385 MET A O 1
ATOM 2833 N N . ARG A 1 386 ? 0.058 16.132 0.122 1.00 97.56 386 ARG A N 1
ATOM 2834 C CA . ARG A 1 386 ? -0.146 17.533 -0.277 1.00 97.56 386 ARG A CA 1
ATOM 2835 C C . ARG A 1 386 ? -1.258 17.669 -1.307 1.00 97.56 386 ARG A C 1
ATOM 2837 O O . ARG A 1 386 ? -2.168 18.452 -1.091 1.00 97.56 386 ARG A O 1
ATOM 2844 N N . ALA A 1 387 ? -1.252 16.845 -2.353 1.00 97.25 387 ALA A N 1
ATOM 2845 C CA . ALA A 1 387 ? -2.276 16.913 -3.394 1.00 97.25 387 ALA A CA 1
ATOM 2846 C C . ALA A 1 387 ? -3.686 16.591 -2.874 1.00 97.25 387 ALA A C 1
ATOM 2848 O O . ALA A 1 387 ? -4.645 17.267 -3.240 1.00 97.25 387 ALA A O 1
ATOM 2849 N N . TRP A 1 388 ? -3.827 15.609 -1.979 1.00 97.75 388 TRP A N 1
ATOM 2850 C CA . TRP A 1 388 ? -5.103 15.374 -1.295 1.00 97.75 388 TRP A CA 1
ATOM 2851 C C . TRP A 1 388 ? -5.517 16.556 -0.420 1.00 97.75 388 TRP A C 1
ATOM 2853 O O . TRP A 1 388 ? -6.694 16.907 -0.381 1.00 97.75 388 TRP A O 1
ATOM 2863 N N . GLY A 1 389 ? -4.553 17.179 0.263 1.00 97.94 389 GLY A N 1
ATOM 2864 C CA . GLY A 1 389 ? -4.805 18.350 1.093 1.00 97.94 389 GLY A CA 1
ATOM 2865 C C . GLY A 1 389 ? -5.236 19.580 0.290 1.00 97.94 389 GLY A C 1
ATOM 2866 O O . GLY A 1 389 ? -6.178 20.262 0.690 1.00 97.94 389 GLY A O 1
ATOM 2867 N N . ASP A 1 390 ? -4.607 19.818 -0.862 1.00 97.50 390 ASP A N 1
ATOM 2868 C CA . ASP A 1 390 ? -4.964 20.874 -1.819 1.00 97.50 390 ASP A CA 1
ATOM 2869 C C . ASP A 1 390 ? -6.358 20.643 -2.419 1.00 97.50 390 ASP A C 1
ATOM 2871 O O . ASP A 1 390 ? -7.098 21.589 -2.687 1.00 97.50 390 ASP A O 1
ATOM 2875 N N . GLY A 1 391 ? -6.739 19.372 -2.581 1.00 96.00 391 GLY A N 1
ATOM 2876 C CA . GLY A 1 391 ? -8.072 18.943 -2.990 1.00 96.00 391 GLY A CA 1
ATOM 2877 C C . GLY A 1 391 ? -9.141 19.009 -1.894 1.00 96.00 391 GLY A C 1
ATOM 2878 O O . GLY A 1 391 ? -10.282 18.626 -2.145 1.00 96.00 391 GLY A O 1
ATOM 2879 N N . ALA A 1 392 ? -8.819 19.442 -0.671 1.00 97.00 392 ALA A N 1
ATOM 2880 C CA . ALA A 1 392 ? -9.818 19.579 0.383 1.00 97.00 392 ALA A CA 1
ATOM 2881 C C . ALA A 1 392 ? -10.728 20.792 0.128 1.00 97.00 392 ALA A C 1
ATOM 2883 O O . ALA A 1 392 ? -10.268 21.905 -0.128 1.00 97.00 392 ALA A O 1
ATOM 2884 N N . ILE A 1 393 ? -12.040 20.602 0.256 1.00 96.81 393 ILE A N 1
ATOM 2885 C CA . ILE A 1 393 ? -13.024 21.668 0.019 1.00 96.81 393 ILE A CA 1
ATOM 2886 C C . ILE A 1 393 ? -13.268 22.518 1.277 1.00 96.81 393 ILE A C 1
ATOM 2888 O O . ILE A 1 393 ? -12.851 22.184 2.387 1.00 96.81 393 ILE A O 1
ATOM 2892 N N . SER A 1 394 ? -13.971 23.644 1.119 1.00 96.00 394 SER A N 1
ATOM 2893 C CA . SER A 1 394 ? -14.120 24.681 2.156 1.00 96.00 394 SER A CA 1
ATOM 2894 C C . SER A 1 394 ? -14.750 24.208 3.472 1.00 96.00 394 SER A C 1
ATOM 2896 O O . SER A 1 394 ? -14.456 24.778 4.520 1.00 96.00 394 SER A O 1
ATOM 2898 N N . ASN A 1 395 ? -15.579 23.161 3.446 1.00 96.25 395 ASN A N 1
ATOM 2899 C CA . ASN A 1 395 ? -16.175 22.571 4.649 1.00 96.25 395 ASN A CA 1
ATOM 2900 C C . ASN A 1 395 ? -15.240 21.593 5.389 1.00 96.25 395 ASN A C 1
ATOM 2902 O O . ASN A 1 395 ? -15.657 20.998 6.377 1.00 96.25 395 ASN A O 1
ATOM 2906 N N . GLY A 1 396 ? -14.005 21.408 4.912 1.00 97.56 396 GLY A N 1
ATOM 2907 C CA . GLY A 1 396 ? -12.996 20.534 5.506 1.00 97.56 396 GLY A CA 1
ATOM 2908 C C . GLY A 1 396 ? -12.943 19.116 4.944 1.00 97.56 396 GLY A C 1
ATOM 2909 O O . GLY A 1 396 ? -12.005 18.394 5.264 1.00 97.56 396 GLY A O 1
ATOM 2910 N N . MET A 1 397 ? -13.892 18.708 4.099 1.00 98.25 397 MET A N 1
ATOM 2911 C CA . MET A 1 397 ? -13.878 17.382 3.482 1.00 98.25 397 MET A CA 1
ATOM 2912 C C . MET A 1 397 ? -12.694 17.230 2.520 1.00 98.25 397 MET A C 1
ATOM 2914 O O . MET A 1 397 ? -12.544 18.029 1.593 1.00 98.25 397 MET A O 1
ATOM 2918 N N . VAL A 1 398 ? -11.909 16.167 2.693 1.00 98.31 398 VAL A N 1
ATOM 2919 C CA . VAL A 1 398 ? -10.938 15.717 1.688 1.00 98.31 398 VAL A CA 1
ATOM 2920 C C . VAL A 1 398 ? -11.695 14.951 0.605 1.00 98.31 398 VAL A C 1
ATOM 2922 O O . VAL A 1 398 ? -12.550 14.118 0.913 1.00 98.31 398 VAL A O 1
ATOM 2925 N N . GLN A 1 399 ? -11.436 15.268 -0.662 1.00 96.81 399 GLN A N 1
ATOM 2926 C CA . GLN A 1 399 ? -12.077 14.583 -1.784 1.00 96.81 399 GLN A CA 1
ATOM 2927 C C . GLN A 1 399 ? -11.462 13.196 -2.014 1.00 96.81 399 GLN A C 1
ATOM 2929 O O . GLN A 1 399 ? -10.314 12.944 -1.663 1.00 96.81 399 GLN A O 1
ATOM 2934 N N . GLU A 1 400 ? -12.249 12.289 -2.591 1.00 95.38 400 GLU A N 1
ATOM 2935 C CA . GLU A 1 400 ? -11.928 10.861 -2.682 1.00 95.38 400 GLU A CA 1
ATOM 2936 C C . GLU A 1 400 ? -10.602 10.562 -3.385 1.00 95.38 400 GLU A C 1
ATOM 2938 O O . GLU A 1 400 ? -9.885 9.667 -2.948 1.00 95.38 400 GLU A O 1
ATOM 2943 N N . GLN A 1 401 ? -10.300 11.272 -4.473 1.00 94.62 401 GLN A N 1
ATOM 2944 C CA . GLN A 1 401 ? -9.215 10.920 -5.390 1.00 94.62 401 GLN A CA 1
ATOM 2945 C C . GLN A 1 401 ? -8.746 12.112 -6.227 1.00 94.62 401 GLN A C 1
ATOM 2947 O O . GLN A 1 401 ? -9.440 13.124 -6.324 1.00 94.62 401 GLN A O 1
ATOM 2952 N N . LEU A 1 402 ? -7.583 11.967 -6.866 1.00 95.00 402 LEU A N 1
ATOM 2953 C CA . LEU A 1 402 ? -6.886 13.002 -7.642 1.00 95.00 402 LEU A CA 1
ATOM 2954 C C . LEU A 1 402 ? -7.216 12.998 -9.145 1.00 95.00 402 LEU A C 1
ATOM 2956 O O . LEU A 1 402 ? -6.777 13.884 -9.880 1.00 95.00 402 LEU A O 1
ATOM 2960 N N . ALA A 1 403 ? -7.989 12.014 -9.611 1.00 92.44 403 ALA A N 1
ATOM 2961 C CA . ALA A 1 403 ? -8.679 12.032 -10.900 1.00 92.44 403 ALA A CA 1
ATOM 2962 C C . ALA A 1 403 ? -9.820 11.003 -10.894 1.00 92.44 403 ALA A C 1
ATOM 2964 O O . ALA A 1 403 ? -9.651 9.910 -10.358 1.00 92.44 403 ALA A O 1
ATOM 2965 N N . CYS A 1 404 ? -10.963 11.327 -11.508 1.00 88.62 404 CYS A N 1
ATOM 2966 C CA . CYS A 1 404 ? -12.133 10.448 -11.581 1.00 88.62 404 CYS A CA 1
ATOM 2967 C C . CYS A 1 404 ? -12.318 9.920 -12.988 1.00 88.62 404 CYS A C 1
ATOM 2969 O O . CYS A 1 404 ? -12.509 10.715 -13.902 1.00 88.62 404 CYS A O 1
ATOM 2971 N N . GLY A 1 405 ? -12.346 8.602 -13.155 1.00 80.81 405 GLY A N 1
ATOM 2972 C CA . GLY A 1 405 ? -12.443 8.030 -14.493 1.00 80.81 405 GLY A CA 1
ATOM 2973 C C . GLY A 1 405 ? -13.177 6.703 -14.622 1.00 80.81 405 GLY A C 1
ATOM 2974 O O . GLY A 1 405 ? -13.465 6.287 -15.737 1.00 80.81 405 GLY A O 1
ATOM 2975 N N . CYS A 1 406 ? -13.522 6.031 -13.522 1.00 76.56 406 CYS A N 1
ATOM 2976 C CA . CYS A 1 406 ? -14.130 4.695 -13.633 1.00 76.56 406 CYS A CA 1
ATOM 2977 C C . CYS A 1 406 ? -15.601 4.730 -14.070 1.00 76.56 406 CYS A C 1
ATOM 2979 O O . CYS A 1 406 ? -16.088 3.784 -14.680 1.00 76.56 406 CYS A O 1
ATOM 2981 N N . PHE A 1 407 ? -16.291 5.849 -13.827 1.00 71.25 407 PHE A N 1
ATOM 2982 C CA . PHE A 1 407 ? -17.687 6.056 -14.238 1.00 71.25 407 PHE A CA 1
ATOM 2983 C C . PHE A 1 407 ? -17.897 7.305 -15.106 1.00 71.25 407 PHE A C 1
ATOM 2985 O O . PHE A 1 407 ? -19.006 7.542 -15.574 1.00 71.25 407 PHE A O 1
ATOM 2992 N N . ASN A 1 408 ? -16.848 8.104 -15.317 1.00 75.06 408 ASN A N 1
ATOM 2993 C CA . ASN A 1 408 ? -16.894 9.402 -15.992 1.00 75.06 408 ASN A CA 1
ATOM 2994 C C . ASN A 1 408 ? -15.655 9.584 -16.880 1.00 75.06 408 ASN A C 1
ATOM 2996 O O . ASN A 1 408 ? -14.705 8.815 -16.790 1.00 75.06 408 ASN A O 1
ATOM 3000 N N . ALA A 1 409 ? -15.641 10.619 -17.722 1.00 80.75 409 ALA A N 1
ATOM 3001 C CA . ALA A 1 409 ? -14.433 10.983 -18.457 1.00 80.75 409 ALA A CA 1
ATOM 3002 C C . ALA A 1 409 ? -13.310 11.394 -17.487 1.00 80.75 409 ALA A C 1
ATOM 3004 O O . ALA A 1 409 ? -13.546 12.198 -16.584 1.00 80.75 409 ALA A O 1
ATOM 3005 N N . VAL A 1 410 ? -12.097 10.877 -17.707 1.00 82.75 410 VAL A N 1
ATOM 3006 C CA . VAL A 1 410 ? -10.920 11.252 -16.912 1.00 82.75 410 VAL A CA 1
ATOM 3007 C C . VAL A 1 410 ? -10.553 12.712 -17.220 1.00 82.75 410 VAL A C 1
ATOM 3009 O O . VAL A 1 410 ? -10.438 13.069 -18.399 1.00 82.75 410 VAL A O 1
ATOM 3012 N N . PRO A 1 411 ? -10.355 13.574 -16.205 1.00 85.00 411 PRO A N 1
ATOM 3013 C CA . PRO A 1 411 ? -9.852 14.926 -16.413 1.00 85.00 411 PRO A CA 1
ATOM 3014 C C . PRO A 1 411 ? -8.521 14.927 -17.173 1.00 85.00 411 PRO A C 1
ATOM 3016 O O . PRO A 1 411 ? -7.650 14.100 -16.917 1.00 85.00 411 PRO A O 1
ATOM 3019 N N . ARG A 1 412 ? -8.329 15.901 -18.073 1.00 84.44 412 ARG A N 1
ATOM 3020 C CA . ARG A 1 412 ? -7.034 16.091 -18.756 1.00 84.44 412 ARG A CA 1
ATOM 3021 C C . ARG A 1 412 ? -5.930 16.550 -17.806 1.00 84.44 412 ARG A C 1
ATOM 3023 O O . ARG A 1 412 ? -4.759 16.283 -18.043 1.00 84.44 412 ARG A O 1
ATOM 3030 N N . ALA A 1 413 ? -6.304 17.278 -16.757 1.00 89.19 413 ALA A N 1
ATOM 3031 C CA . ALA A 1 413 ? -5.380 17.727 -15.734 1.00 89.19 413 ALA A CA 1
ATOM 3032 C C . ALA A 1 413 ? -5.283 16.672 -14.629 1.00 89.19 413 ALA A C 1
ATOM 3034 O O . ALA A 1 413 ? -6.277 16.329 -13.985 1.00 89.19 413 ALA A O 1
ATOM 3035 N N . LEU A 1 414 ? -4.068 16.183 -14.407 1.00 91.12 414 LEU A N 1
ATOM 3036 C CA . LEU A 1 414 ? -3.729 15.405 -13.224 1.00 91.12 414 LEU A CA 1
ATOM 3037 C C . LEU A 1 414 ? -3.911 16.263 -11.958 1.00 91.12 414 LEU A C 1
ATOM 3039 O O . LEU A 1 414 ? -3.735 17.478 -12.020 1.00 91.12 414 LEU A O 1
ATOM 3043 N N . ASP A 1 415 ? -4.218 15.631 -10.825 1.00 93.81 415 ASP A N 1
ATOM 3044 C CA . ASP A 1 415 ? -4.503 16.287 -9.537 1.00 93.81 415 ASP A CA 1
ATOM 3045 C C . ASP A 1 415 ? -5.779 17.143 -9.543 1.00 93.81 415 ASP A C 1
ATOM 3047 O O . ASP A 1 415 ? -5.925 18.096 -8.781 1.00 93.81 415 ASP A O 1
ATOM 3051 N N . THR A 1 416 ? -6.748 16.766 -10.380 1.00 93.44 416 THR A N 1
ATOM 3052 C CA . THR A 1 416 ? -8.102 17.324 -10.326 1.00 93.44 416 THR A CA 1
ATOM 3053 C C . THR A 1 416 ? -8.920 16.540 -9.305 1.00 93.44 416 THR A C 1
ATOM 3055 O O . THR A 1 416 ? -9.563 15.541 -9.641 1.00 93.44 416 THR A O 1
ATOM 3058 N N . ALA A 1 417 ? -8.880 16.999 -8.053 1.00 94.62 417 ALA A N 1
ATOM 3059 C CA . ALA A 1 417 ? -9.566 16.358 -6.940 1.00 94.62 417 ALA A CA 1
ATOM 3060 C C . ALA A 1 417 ? -11.083 16.242 -7.174 1.00 94.62 417 ALA A C 1
ATOM 3062 O O . ALA A 1 417 ? -11.757 17.185 -7.599 1.00 94.62 417 ALA A O 1
ATOM 3063 N N . CYS A 1 418 ? -11.637 15.059 -6.924 1.00 93.62 418 CYS A N 1
ATOM 3064 C CA . CYS A 1 418 ? -13.027 14.743 -7.238 1.00 93.62 418 CYS A CA 1
ATOM 3065 C C . CYS A 1 418 ? -13.511 13.514 -6.453 1.00 93.62 418 CYS A C 1
ATOM 3067 O O . CYS A 1 418 ? -12.774 12.921 -5.668 1.00 93.62 418 CYS A O 1
ATOM 3069 N N . GLY A 1 419 ? -14.770 13.140 -6.674 1.00 92.50 419 GLY A N 1
ATOM 3070 C CA . GLY A 1 419 ? -15.353 11.901 -6.173 1.00 92.50 419 GLY A CA 1
ATOM 3071 C C . GLY A 1 419 ? -16.434 12.129 -5.130 1.00 92.50 419 GLY A C 1
ATOM 3072 O O . GLY A 1 419 ? -17.102 13.166 -5.110 1.00 92.50 419 GLY A O 1
ATOM 3073 N N . ARG A 1 420 ? -16.667 11.102 -4.324 1.00 93.94 420 ARG A N 1
ATOM 3074 C CA . ARG A 1 420 ? -17.860 10.969 -3.491 1.00 93.94 420 ARG A CA 1
ATOM 3075 C C . ARG A 1 420 ? -17.692 11.582 -2.105 1.00 93.94 420 ARG A C 1
ATOM 3077 O O . ARG A 1 420 ? -16.587 11.840 -1.638 1.00 93.94 420 ARG A O 1
ATOM 3084 N N . ARG A 1 421 ? -18.820 11.774 -1.411 1.00 95.69 421 ARG A N 1
ATOM 3085 C CA . ARG A 1 421 ? -18.843 12.149 0.009 1.00 95.69 421 ARG A CA 1
ATOM 3086 C C . ARG A 1 421 ? -18.785 10.882 0.861 1.00 95.69 421 ARG A C 1
ATOM 3088 O O . ARG A 1 421 ? -19.807 10.221 1.062 1.00 95.69 421 ARG A O 1
ATOM 3095 N N . MET A 1 422 ? -17.590 10.547 1.336 1.00 96.81 422 MET A N 1
ATOM 3096 C CA . MET A 1 422 ? -17.309 9.259 1.973 1.00 96.81 422 MET A CA 1
ATOM 3097 C C . MET A 1 422 ? -16.785 9.418 3.399 1.00 96.81 422 MET A C 1
ATOM 3099 O O . MET A 1 422 ? -16.061 10.367 3.698 1.00 96.81 422 MET A O 1
ATOM 3103 N N . ALA A 1 423 ? -17.152 8.488 4.280 1.00 96.50 423 ALA A N 1
ATOM 3104 C CA . ALA A 1 423 ? -16.748 8.526 5.685 1.00 96.50 423 ALA A CA 1
ATOM 3105 C C . ALA A 1 423 ? -15.283 8.115 5.909 1.00 96.50 423 ALA A C 1
ATOM 3107 O O . ALA A 1 423 ? -14.665 8.558 6.872 1.00 96.50 423 ALA A O 1
ATOM 3108 N N . ASP A 1 424 ? -14.721 7.283 5.040 1.00 97.69 424 ASP A N 1
ATOM 3109 C CA . ASP A 1 424 ? -13.380 6.706 5.164 1.00 97.69 424 ASP A CA 1
ATOM 3110 C C . ASP A 1 424 ? -12.276 7.571 4.537 1.00 97.69 424 ASP A C 1
ATOM 3112 O O . ASP A 1 424 ? -11.145 7.522 5.002 1.00 97.69 424 ASP A O 1
ATOM 3116 N N . VAL A 1 425 ? -12.584 8.441 3.570 1.00 98.12 425 VAL A N 1
ATOM 3117 C CA . VAL A 1 425 ? -11.595 9.308 2.890 1.00 98.12 425 VAL A CA 1
ATOM 3118 C C . VAL A 1 425 ? -10.922 10.296 3.849 1.00 98.12 425 VAL A C 1
ATOM 3120 O O . VAL A 1 425 ? -9.718 10.222 4.091 1.00 98.12 425 VAL A O 1
ATOM 3123 N N . SER A 1 426 ? -11.695 11.212 4.442 1.00 98.31 426 SER A N 1
ATOM 3124 C CA . SER A 1 426 ? -11.157 12.204 5.386 1.00 98.31 426 SER A CA 1
ATOM 3125 C C . SER A 1 426 ? -10.560 11.536 6.628 1.00 98.31 426 SER A C 1
ATOM 3127 O O . SER A 1 426 ? -9.611 12.056 7.207 1.00 98.31 426 SER A O 1
ATOM 3129 N N . ALA A 1 427 ? -11.108 10.385 7.039 1.00 98.50 427 ALA A N 1
ATOM 3130 C CA . ALA A 1 427 ? -10.576 9.609 8.153 1.00 98.50 427 ALA A CA 1
ATOM 3131 C C . ALA A 1 427 ? -9.183 9.050 7.827 1.00 98.50 427 ALA A C 1
ATOM 3133 O O . ALA A 1 427 ? -8.244 9.306 8.575 1.00 98.50 427 ALA A O 1
ATOM 3134 N N . MET A 1 428 ? -9.029 8.386 6.678 1.00 98.12 428 MET A N 1
ATOM 3135 C CA . MET A 1 428 ? -7.747 7.856 6.216 1.00 98.12 428 MET A CA 1
ATOM 3136 C C . MET A 1 428 ? -6.695 8.946 6.017 1.00 98.12 428 MET A C 1
ATOM 3138 O O . MET A 1 428 ? -5.545 8.733 6.384 1.00 98.12 428 MET A O 1
ATOM 3142 N N . TYR A 1 429 ? -7.069 10.132 5.522 1.00 98.56 429 TYR A N 1
ATOM 3143 C CA . TYR A 1 429 ? -6.140 11.264 5.420 1.00 98.56 429 TYR A CA 1
ATOM 3144 C C . TYR A 1 429 ? -5.529 11.641 6.783 1.00 98.56 429 TYR A C 1
ATOM 3146 O O . TYR A 1 429 ? -4.319 11.834 6.900 1.00 98.56 429 TYR A O 1
ATOM 3154 N N . ILE A 1 430 ? -6.354 11.715 7.835 1.00 98.75 430 ILE A N 1
ATOM 3155 C CA . ILE A 1 430 ? -5.893 12.015 9.201 1.00 98.75 430 ILE A CA 1
ATOM 3156 C C . ILE A 1 430 ? -5.006 10.879 9.721 1.00 98.75 430 ILE A C 1
ATOM 3158 O O . ILE A 1 430 ? -3.929 11.133 10.262 1.00 98.75 430 ILE A O 1
ATOM 3162 N N . THR A 1 431 ? -5.446 9.632 9.536 1.00 98.44 431 THR A N 1
ATOM 3163 C CA . THR A 1 431 ? -4.709 8.430 9.943 1.00 98.44 431 THR A CA 1
ATOM 3164 C C . THR A 1 431 ? -3.333 8.360 9.280 1.00 98.44 431 THR A C 1
ATOM 3166 O O . THR A 1 431 ? -2.350 8.079 9.956 1.00 98.44 431 THR A O 1
ATOM 3169 N N . TYR A 1 432 ? -3.226 8.705 7.998 1.00 97.44 432 TYR A N 1
ATOM 3170 C CA . TYR A 1 432 ? -1.958 8.732 7.267 1.00 97.44 432 TYR A CA 1
ATOM 3171 C C . TYR A 1 432 ? -1.015 9.832 7.676 1.00 97.44 432 TYR A C 1
ATOM 3173 O O . TYR A 1 432 ? 0.193 9.611 7.702 1.00 97.44 432 TYR A O 1
ATOM 3181 N N . LEU A 1 433 ? -1.535 11.006 8.025 1.00 98.00 433 LEU A N 1
ATOM 3182 C CA . LEU A 1 433 ? -0.673 12.042 8.568 1.00 98.00 433 LEU A CA 1
ATOM 3183 C C . LEU A 1 433 ? -0.051 11.595 9.900 1.00 98.00 433 LEU A C 1
ATOM 3185 O O . LEU A 1 433 ? 1.131 11.849 10.134 1.00 98.00 433 LEU A O 1
ATOM 3189 N N . LEU A 1 434 ? -0.822 10.903 10.747 1.00 98.00 434 LEU A N 1
ATOM 3190 C CA . LEU A 1 434 ? -0.302 10.313 11.981 1.00 98.00 434 LEU A CA 1
ATOM 3191 C C . LEU A 1 434 ? 0.721 9.211 11.697 1.00 98.00 434 LEU A C 1
ATOM 3193 O O . LEU A 1 434 ? 1.781 9.200 12.314 1.00 98.00 434 LEU A O 1
ATOM 3197 N N . GLU A 1 435 ? 0.422 8.301 10.779 1.00 96.56 435 GLU A N 1
ATOM 3198 C CA . GLU A 1 435 ? 1.333 7.211 10.447 1.00 96.56 435 GLU A CA 1
ATOM 3199 C C . GLU A 1 435 ? 2.663 7.738 9.892 1.00 96.56 435 GLU A C 1
ATOM 3201 O O . GLU A 1 435 ? 3.732 7.341 10.355 1.00 96.56 435 GLU A O 1
ATOM 3206 N N . LEU A 1 436 ? 2.617 8.705 8.967 1.00 95.75 436 LEU A N 1
ATOM 3207 C CA . LEU A 1 436 ? 3.811 9.379 8.456 1.00 95.75 436 LEU A CA 1
ATOM 3208 C C . LEU A 1 436 ? 4.605 10.039 9.581 1.00 95.75 436 LEU A C 1
ATOM 3210 O O . LEU A 1 436 ? 5.830 9.938 9.591 1.00 95.75 436 LEU A O 1
ATOM 3214 N N . TRP A 1 437 ? 3.935 10.681 10.538 1.00 96.19 437 TRP A N 1
ATOM 3215 C CA . TRP A 1 437 ? 4.593 11.241 11.715 1.00 96.19 437 TRP A CA 1
ATOM 3216 C C . TRP A 1 437 ? 5.299 10.162 12.545 1.00 96.19 437 TRP A C 1
ATOM 3218 O O . TRP A 1 437 ? 6.493 10.298 12.814 1.00 96.19 437 TRP A O 1
ATOM 3228 N N . GLN A 1 438 ? 4.601 9.077 12.892 1.00 95.56 438 GLN A N 1
ATOM 3229 C CA . GLN A 1 438 ? 5.146 7.970 13.685 1.00 95.56 438 GLN A CA 1
ATOM 3230 C C . GLN A 1 438 ? 6.292 7.251 12.974 1.00 95.56 438 GLN A C 1
ATOM 3232 O O . GLN A 1 438 ? 7.219 6.790 13.624 1.00 95.56 438 GLN A O 1
ATOM 3237 N N . TRP A 1 439 ? 6.275 7.168 11.648 1.00 95.12 439 TRP A N 1
ATOM 3238 C CA . TRP A 1 439 ? 7.307 6.453 10.903 1.00 95.12 439 TRP A CA 1
ATOM 3239 C C . TRP A 1 439 ? 8.490 7.345 10.519 1.00 95.12 439 TRP A C 1
ATOM 3241 O O . TRP A 1 439 ? 9.618 6.870 10.481 1.00 95.12 439 TRP A O 1
ATOM 3251 N N . THR A 1 440 ? 8.285 8.634 10.248 1.00 94.12 440 THR A N 1
ATOM 3252 C CA . THR A 1 440 ? 9.347 9.498 9.689 1.00 94.12 440 THR A CA 1
ATOM 3253 C C . THR A 1 440 ? 9.848 10.582 10.634 1.00 94.12 440 THR A C 1
ATOM 3255 O O . THR A 1 440 ? 10.909 11.149 10.379 1.00 94.12 440 THR A O 1
ATOM 3258 N N . ALA A 1 441 ? 9.101 10.891 11.700 1.00 94.81 441 ALA A N 1
ATOM 3259 C CA . ALA A 1 441 ? 9.331 12.053 12.556 1.00 94.81 441 ALA A CA 1
ATOM 3260 C C . ALA A 1 441 ? 9.414 13.393 11.785 1.00 94.81 441 ALA A C 1
ATOM 3262 O O . ALA A 1 441 ? 10.029 14.354 12.258 1.00 94.81 441 ALA A O 1
ATOM 3263 N N . ASP A 1 442 ? 8.784 13.495 10.605 1.00 96.31 442 ASP A N 1
ATOM 3264 C CA . ASP A 1 442 ? 8.753 14.730 9.814 1.00 96.31 442 ASP A CA 1
ATOM 3265 C C . ASP A 1 442 ? 7.755 15.743 10.400 1.00 96.31 442 ASP A C 1
ATOM 3267 O O . ASP A 1 442 ? 6.608 15.893 9.969 1.00 96.31 442 ASP A O 1
ATOM 3271 N N . GLY A 1 443 ? 8.205 16.465 11.425 1.00 97.19 443 GLY A N 1
ATOM 3272 C CA . GLY A 1 443 ? 7.394 17.477 12.097 1.00 97.19 443 GLY A CA 1
ATOM 3273 C C . GLY A 1 443 ? 7.095 18.697 11.221 1.00 97.19 443 GLY A C 1
ATOM 3274 O O . GLY A 1 443 ? 6.137 19.422 11.494 1.00 97.19 443 GLY A O 1
ATOM 3275 N N . ALA A 1 444 ? 7.888 18.942 10.172 1.00 97.88 444 ALA A N 1
ATOM 3276 C CA . ALA A 1 444 ? 7.633 20.030 9.233 1.00 97.88 444 ALA A CA 1
ATOM 3277 C C . ALA A 1 444 ? 6.414 19.705 8.364 1.00 97.88 444 ALA A C 1
ATOM 3279 O O . ALA A 1 444 ? 5.505 20.530 8.265 1.00 97.88 444 ALA A O 1
ATOM 3280 N N . LEU A 1 445 ? 6.350 18.480 7.834 1.00 97.31 445 LEU A N 1
ATOM 3281 C CA . LEU A 1 445 ? 5.194 17.987 7.090 1.00 97.31 445 LEU A CA 1
ATOM 3282 C C . LEU A 1 445 ? 3.920 17.988 7.945 1.00 97.31 445 LEU A C 1
ATOM 3284 O O . LEU A 1 445 ? 2.864 18.417 7.483 1.00 97.31 445 LEU A O 1
ATOM 3288 N N . VAL A 1 446 ? 4.011 17.562 9.210 1.00 98.31 446 VAL A N 1
ATOM 3289 C CA . VAL A 1 446 ? 2.860 17.599 10.128 1.00 98.31 446 VAL A CA 1
ATOM 3290 C C . VAL A 1 446 ? 2.367 19.026 10.340 1.00 98.31 446 VAL A C 1
ATOM 3292 O O . VAL A 1 446 ? 1.170 19.265 10.225 1.00 98.31 446 VAL A O 1
ATOM 3295 N N . LYS A 1 447 ? 3.255 19.995 10.603 1.00 98.44 447 LYS A N 1
ATOM 3296 C CA . LYS A 1 447 ? 2.860 21.409 10.756 1.00 98.44 447 LYS A CA 1
ATOM 3297 C C . LYS A 1 447 ? 2.202 21.967 9.499 1.00 98.44 447 LYS A C 1
ATOM 3299 O O . LYS A 1 447 ? 1.231 22.710 9.609 1.00 98.44 447 LYS A O 1
ATOM 3304 N N . GLU A 1 448 ? 2.732 21.609 8.333 1.00 98.50 448 GLU A N 1
ATOM 3305 C CA . GLU A 1 448 ? 2.204 22.014 7.031 1.00 98.50 448 GLU A CA 1
ATOM 3306 C C . GLU A 1 448 ? 0.774 21.495 6.818 1.00 98.50 448 GLU A C 1
ATOM 3308 O O . GLU A 1 448 ? -0.122 22.266 6.475 1.00 98.50 448 GLU A O 1
ATOM 3313 N N . LEU A 1 449 ? 0.544 20.201 7.058 1.00 98.62 449 LEU A N 1
ATOM 3314 C CA . LEU A 1 449 ? -0.714 19.527 6.718 1.00 98.62 449 LEU A CA 1
ATOM 3315 C C . LEU A 1 449 ? -1.746 19.514 7.855 1.00 98.62 449 LEU A C 1
ATOM 3317 O O . LEU A 1 449 ? -2.934 19.281 7.613 1.00 98.62 449 LEU A O 1
ATOM 3321 N N . TRP A 1 450 ? -1.335 19.812 9.091 1.00 98.69 450 TRP A N 1
ATOM 3322 C CA . TRP A 1 450 ? -2.217 19.832 10.259 1.00 98.69 450 TRP A CA 1
ATOM 3323 C C . TRP A 1 450 ? -3.469 20.703 10.080 1.00 98.69 450 TRP A C 1
ATOM 3325 O O . TRP A 1 450 ? -4.555 20.229 10.418 1.00 98.69 450 TRP A O 1
ATOM 3335 N N . PRO A 1 451 ? -3.408 21.929 9.515 1.00 98.62 451 PRO A N 1
ATOM 3336 C CA . PRO A 1 451 ? -4.609 22.730 9.302 1.00 98.62 451 PRO A CA 1
ATOM 3337 C C . PRO A 1 451 ? -5.667 22.024 8.446 1.00 98.62 451 PRO A C 1
ATOM 3339 O O . PRO A 1 451 ? -6.860 22.199 8.695 1.00 98.62 451 PRO A O 1
ATOM 3342 N N . VAL A 1 452 ? -5.254 21.227 7.454 1.00 98.75 452 VAL A N 1
ATOM 3343 C CA . VAL A 1 452 ? -6.177 20.441 6.625 1.00 98.75 452 VAL A CA 1
ATOM 3344 C C . VAL A 1 452 ? -6.721 19.255 7.418 1.00 98.75 452 VAL A C 1
ATOM 3346 O O . VAL A 1 452 ? -7.936 19.088 7.485 1.00 98.75 452 VAL A O 1
ATOM 3349 N N . ALA A 1 453 ? -5.856 18.492 8.094 1.00 98.81 453 ALA A N 1
ATOM 3350 C CA . ALA A 1 453 ? -6.268 17.349 8.913 1.00 98.81 453 ALA A CA 1
ATOM 3351 C C . ALA A 1 453 ? -7.243 17.751 10.036 1.00 98.81 453 ALA A C 1
ATOM 3353 O O . ALA A 1 453 ? -8.253 17.083 10.257 1.00 98.81 453 ALA A O 1
ATOM 3354 N N . LYS A 1 454 ? -7.009 18.893 10.694 1.00 98.88 454 LYS A N 1
ATOM 3355 C CA . LYS A 1 454 ? -7.916 19.463 11.699 1.00 98.88 454 LYS A CA 1
ATOM 3356 C C . LYS A 1 454 ? -9.283 19.802 11.104 1.00 98.88 454 LYS A C 1
ATOM 3358 O O . LYS A 1 454 ? -10.304 19.476 11.706 1.00 98.88 454 LYS A O 1
ATOM 3363 N N . ARG A 1 455 ? -9.335 20.419 9.916 1.00 98.88 455 ARG A N 1
ATOM 3364 C CA . ARG A 1 455 ? -10.610 20.689 9.221 1.00 98.88 455 ARG A CA 1
ATOM 3365 C C . ARG A 1 455 ? -11.314 19.404 8.786 1.00 98.88 455 ARG A C 1
ATOM 3367 O O . ARG A 1 455 ? -12.531 19.333 8.912 1.00 98.88 455 ARG A O 1
ATOM 3374 N N . ALA A 1 456 ? -10.573 18.388 8.356 1.00 98.88 456 ALA A N 1
ATOM 3375 C CA . ALA A 1 456 ? -11.115 17.070 8.035 1.00 98.88 456 ALA A CA 1
ATOM 3376 C C . ALA A 1 456 ? -11.726 16.383 9.268 1.00 98.88 456 ALA A C 1
ATOM 3378 O O . ALA A 1 456 ? -12.811 15.809 9.185 1.00 98.88 456 ALA A O 1
ATOM 3379 N N . ALA A 1 457 ? -11.086 16.504 10.434 1.00 98.88 457 ALA A N 1
ATOM 3380 C CA . ALA A 1 457 ? -11.622 16.007 11.699 1.00 98.88 457 ALA A CA 1
ATOM 3381 C C . ALA A 1 457 ? -12.870 16.793 12.144 1.00 98.88 457 ALA A C 1
ATOM 3383 O O . ALA A 1 457 ? -13.856 16.193 12.564 1.00 98.88 457 ALA A O 1
ATOM 3384 N N . LEU A 1 458 ? -12.881 18.120 11.984 1.00 98.88 458 LEU A N 1
ATOM 3385 C CA . LEU A 1 458 ? -14.076 18.939 12.227 1.00 98.88 458 LEU A CA 1
ATOM 3386 C C . LEU A 1 458 ? -15.229 18.565 11.287 1.00 98.88 458 LEU A C 1
ATOM 3388 O O . LEU A 1 458 ? -16.369 18.464 11.732 1.00 98.88 458 LEU A O 1
ATOM 3392 N N . TRP A 1 459 ? -14.938 18.296 10.014 1.00 98.75 459 TRP A N 1
ATOM 3393 C CA . TRP A 1 459 ? -15.922 17.786 9.065 1.00 98.75 459 TRP A CA 1
ATOM 3394 C C . TRP A 1 459 ? -16.480 16.429 9.515 1.00 98.75 459 TRP A C 1
ATOM 3396 O O . TRP A 1 459 ? -17.694 16.257 9.546 1.00 98.75 459 TRP A O 1
ATOM 3406 N N . GLN A 1 460 ? -15.625 15.495 9.953 1.00 98.62 460 GLN A N 1
ATOM 3407 C CA . GLN A 1 460 ? -16.050 14.207 10.522 1.00 98.62 460 GLN A CA 1
ATOM 3408 C C . GLN A 1 460 ? -16.991 14.377 11.726 1.00 98.62 460 GLN A C 1
ATOM 3410 O O . GLN A 1 460 ? -17.957 13.626 11.865 1.00 98.62 460 GLN A O 1
ATOM 3415 N N . MET A 1 461 ? -16.734 15.357 12.596 1.00 98.81 461 MET A N 1
ATOM 3416 C CA . MET A 1 461 ? -17.621 15.682 13.718 1.00 98.81 461 MET A CA 1
ATOM 3417 C C . MET A 1 461 ? -18.957 16.265 13.245 1.00 98.81 461 MET A C 1
ATOM 3419 O O . MET A 1 461 ? -20.002 15.891 13.774 1.00 98.81 461 MET A O 1
ATOM 3423 N N . ASP A 1 462 ? -18.937 17.152 12.248 1.00 98.69 462 ASP A N 1
ATOM 3424 C CA . ASP A 1 462 ? -20.137 17.801 11.711 1.00 98.69 462 ASP A CA 1
ATOM 3425 C C . ASP A 1 462 ? -21.083 16.795 11.044 1.00 98.69 462 ASP A C 1
ATOM 3427 O O . ASP A 1 462 ? -22.266 16.727 11.381 1.00 98.69 462 ASP A O 1
ATOM 3431 N N . VAL A 1 463 ? -20.554 15.914 10.188 1.00 98.38 463 VAL A N 1
ATOM 3432 C CA . VAL A 1 463 ? -21.347 14.857 9.531 1.00 98.38 463 VAL A CA 1
ATOM 3433 C C . VAL A 1 463 ? -21.854 13.779 10.493 1.00 98.38 463 VAL A C 1
ATOM 3435 O O . VAL A 1 463 ? -22.687 12.958 10.109 1.00 98.38 463 VAL A O 1
ATOM 3438 N N . SER A 1 464 ? -21.362 13.792 11.734 1.00 98.69 464 SER A N 1
ATOM 3439 C CA . SER A 1 464 ? -21.748 12.881 12.814 1.00 98.69 464 SER A CA 1
ATOM 3440 C C . SER A 1 464 ? -22.610 13.554 13.885 1.00 98.69 464 SER A C 1
ATOM 3442 O O . SER A 1 464 ? -22.967 12.921 14.875 1.00 98.69 464 SER A O 1
ATOM 3444 N N . LYS A 1 465 ? -22.961 14.835 13.720 1.00 97.50 465 LYS A N 1
ATOM 3445 C CA . LYS A 1 465 ? -23.626 15.642 14.753 1.00 97.50 465 LYS A CA 1
ATOM 3446 C C . LYS A 1 465 ? -24.996 15.104 15.173 1.00 97.50 465 LYS A C 1
ATOM 3448 O O . LYS A 1 465 ? -25.370 15.260 16.331 1.00 97.50 465 LYS A O 1
ATOM 3453 N N . GLU A 1 466 ? -25.734 14.499 14.245 1.00 95.75 466 GLU A N 1
ATOM 3454 C CA . GLU A 1 466 ? -27.098 14.013 14.488 1.00 95.75 466 GLU A CA 1
ATOM 3455 C C . GLU A 1 466 ? -27.127 12.731 15.328 1.00 95.75 466 GLU A C 1
ATOM 3457 O O . GLU A 1 466 ? -27.900 12.638 16.277 1.00 95.75 466 GLU A O 1
ATOM 3462 N N . LEU A 1 467 ? -26.272 11.756 15.000 1.00 97.75 467 LEU A N 1
ATOM 3463 C CA . LEU A 1 467 ? -26.307 10.421 15.608 1.00 97.75 467 LEU A CA 1
ATOM 3464 C C . LEU A 1 467 ? -25.111 10.114 16.511 1.00 97.75 467 LEU A C 1
ATOM 3466 O O . LEU A 1 467 ? -25.089 9.062 17.133 1.00 97.75 467 LEU A O 1
ATOM 3470 N N . GLY A 1 468 ? -24.096 10.978 16.559 1.00 98.25 468 GLY A N 1
ATOM 3471 C CA . GLY A 1 468 ? -22.790 10.676 17.154 1.00 98.25 468 GLY A CA 1
ATOM 3472 C C . GLY A 1 468 ? -21.856 9.878 16.234 1.00 98.25 468 GLY A C 1
ATOM 3473 O O . GLY A 1 468 ? -20.687 9.716 16.559 1.00 98.25 468 GLY A O 1
ATOM 3474 N N . VAL A 1 469 ? -22.346 9.423 15.078 1.00 98.62 469 VAL A N 1
ATOM 3475 C CA . VAL A 1 469 ? -21.611 8.703 14.023 1.00 98.62 469 VAL A CA 1
ATOM 3476 C C . VAL A 1 469 ? -22.035 9.220 12.643 1.00 98.62 469 VAL A C 1
ATOM 3478 O O . VAL A 1 469 ? -23.108 9.827 12.548 1.00 98.62 469 VAL A O 1
ATOM 3481 N N . PRO A 1 470 ? -21.248 8.991 11.572 1.00 98.50 470 PRO A N 1
ATOM 3482 C CA . PRO A 1 470 ? -21.534 9.573 10.265 1.00 98.50 470 PRO A CA 1
ATOM 3483 C C . PRO A 1 470 ? -22.901 9.168 9.705 1.00 98.50 470 PRO A C 1
ATOM 3485 O O . PRO A 1 470 ? -23.199 7.978 9.572 1.00 98.50 470 PRO A O 1
ATOM 3488 N N . PHE A 1 471 ? -23.702 10.164 9.321 1.00 97.88 471 PHE A N 1
ATOM 3489 C CA . PHE A 1 471 ? -25.047 9.958 8.786 1.00 97.88 471 PHE A CA 1
ATOM 3490 C C . PHE A 1 471 ? -25.054 9.815 7.255 1.00 97.88 471 PHE A C 1
ATOM 3492 O O . PHE A 1 471 ? -24.622 10.726 6.546 1.00 97.88 471 PHE A O 1
ATOM 3499 N N . GLN A 1 472 ? -25.578 8.692 6.744 1.00 96.50 472 GLN A N 1
ATOM 3500 C CA . GLN A 1 472 ? -25.839 8.449 5.310 1.00 96.50 472 GLN A CA 1
ATOM 3501 C C . GLN A 1 472 ? -24.664 8.791 4.364 1.00 96.50 472 GLN A C 1
ATOM 3503 O O . GLN A 1 472 ? -24.830 9.438 3.328 1.00 96.50 472 GLN A O 1
ATOM 3508 N N . LEU A 1 473 ? -23.451 8.352 4.714 1.00 96.88 473 LEU A N 1
ATOM 3509 C CA . LEU A 1 473 ? -22.251 8.543 3.887 1.00 96.88 473 LEU A CA 1
ATOM 3510 C C . LEU A 1 473 ? -21.864 7.287 3.101 1.00 96.88 473 LEU A C 1
ATOM 3512 O O . LEU A 1 473 ? -22.123 6.161 3.530 1.00 96.88 473 LEU A O 1
ATOM 3516 N N . GLN A 1 474 ? -21.205 7.492 1.958 1.00 96.44 474 GLN A N 1
ATOM 3517 C CA . GLN A 1 474 ? -20.582 6.412 1.188 1.00 96.44 474 GLN A CA 1
ATOM 3518 C C . GLN A 1 474 ? -19.279 5.929 1.851 1.00 96.44 474 GLN A C 1
ATOM 3520 O O . GLN A 1 474 ? -18.784 6.540 2.801 1.00 96.44 474 GLN A O 1
ATOM 3525 N N . SER A 1 475 ? -18.741 4.825 1.343 1.00 95.44 475 SER A N 1
ATOM 3526 C CA . SER A 1 475 ? -17.449 4.238 1.713 1.00 95.44 475 SER A CA 1
ATOM 3527 C C . SER A 1 475 ? -16.880 3.444 0.537 1.00 95.44 475 SER A C 1
ATOM 3529 O O . SER A 1 475 ? -17.558 3.323 -0.490 1.00 95.44 475 SER A O 1
ATOM 3531 N N . THR A 1 476 ? -15.662 2.911 0.678 1.00 93.81 476 THR A N 1
ATOM 3532 C CA . THR A 1 476 ? -14.984 2.061 -0.323 1.00 93.81 476 THR A CA 1
ATOM 3533 C C . THR A 1 476 ? -15.888 0.925 -0.829 1.00 93.81 476 THR A C 1
ATOM 3535 O O . THR A 1 476 ? -15.861 0.561 -2.000 1.00 93.81 476 THR A O 1
ATOM 3538 N N . TYR A 1 477 ? -16.815 0.460 0.017 1.00 93.44 477 TYR A N 1
ATOM 3539 C CA . TYR A 1 477 ? -17.840 -0.541 -0.281 1.00 93.44 477 TYR A CA 1
ATOM 3540 C C . TYR A 1 477 ? -19.033 0.013 -1.071 1.00 93.44 477 TYR A C 1
ATOM 3542 O O . TYR A 1 477 ? -20.204 -0.142 -0.702 1.00 93.44 477 TYR A O 1
ATOM 3550 N N . ASP A 1 478 ? -18.752 0.660 -2.191 1.00 87.75 478 ASP A N 1
ATOM 3551 C CA . ASP A 1 478 ? -19.753 1.318 -3.021 1.00 87.75 478 ASP A CA 1
ATOM 3552 C C . ASP A 1 478 ? -20.788 0.360 -3.629 1.00 87.75 478 ASP A C 1
ATOM 3554 O O . ASP A 1 478 ? -21.980 0.681 -3.684 1.00 87.75 478 ASP A O 1
ATOM 3558 N N . GLY A 1 479 ? -20.376 -0.865 -3.960 1.00 88.25 479 GLY A N 1
ATOM 3559 C CA . GLY A 1 479 ? -21.255 -1.947 -4.402 1.00 88.25 479 GLY A CA 1
ATOM 3560 C C . GLY A 1 479 ? -22.293 -2.382 -3.357 1.00 88.25 479 GLY A C 1
ATOM 3561 O O . GLY A 1 479 ? -23.304 -2.996 -3.716 1.00 88.25 479 GLY A O 1
ATOM 3562 N N . LEU A 1 480 ? -22.096 -2.043 -2.074 1.00 91.69 480 LEU A N 1
ATOM 3563 C CA . LEU A 1 480 ? -23.038 -2.350 -0.991 1.00 91.69 480 LEU A CA 1
ATOM 3564 C C . LEU A 1 480 ? -24.097 -1.264 -0.776 1.00 91.69 480 LEU A C 1
ATOM 3566 O O . LEU A 1 480 ? -25.076 -1.521 -0.060 1.00 91.69 480 LEU A O 1
ATOM 3570 N N . ASN A 1 481 ? -23.920 -0.084 -1.382 1.00 92.00 481 ASN A N 1
ATOM 3571 C CA . ASN A 1 481 ? -24.825 1.062 -1.292 1.00 92.00 481 ASN A CA 1
ATOM 3572 C C . ASN A 1 481 ? -25.241 1.407 0.150 1.00 92.00 481 ASN A C 1
ATOM 3574 O O . ASN A 1 481 ? -26.427 1.581 0.444 1.00 92.00 481 ASN A O 1
ATOM 3578 N N . LEU A 1 482 ? -24.278 1.449 1.075 1.00 92.94 482 LEU A N 1
ATOM 3579 C CA . LEU A 1 482 ? -24.555 1.620 2.504 1.00 92.94 482 LEU A CA 1
ATOM 3580 C C . LEU A 1 482 ? -25.019 3.035 2.889 1.00 92.94 482 LEU A C 1
ATOM 3582 O O . LEU A 1 482 ? -25.687 3.191 3.907 1.00 92.94 482 LEU A O 1
ATOM 3586 N N . GLN A 1 483 ? -24.781 4.039 2.043 1.00 94.88 483 GLN A N 1
ATOM 3587 C CA . GLN A 1 483 ? -25.224 5.425 2.243 1.00 94.88 483 GLN A CA 1
ATOM 3588 C C . GLN A 1 483 ? -26.747 5.590 2.348 1.00 94.88 483 GLN A C 1
ATOM 3590 O O . GLN A 1 483 ? -27.226 6.628 2.780 1.00 94.88 483 GLN A O 1
ATOM 3595 N N . ARG A 1 484 ? -27.531 4.578 1.951 1.00 94.81 484 ARG A N 1
ATOM 3596 C CA . ARG A 1 484 ? -28.998 4.593 2.082 1.00 94.81 484 ARG A CA 1
ATOM 3597 C C . ARG A 1 484 ? -29.497 4.344 3.510 1.00 94.81 484 ARG A C 1
ATOM 3599 O O . ARG A 1 484 ? -30.699 4.421 3.743 1.00 94.81 484 ARG A O 1
ATOM 3606 N N . TYR A 1 485 ? -28.609 3.968 4.429 1.00 95.75 485 TYR A N 1
ATOM 3607 C CA . TYR A 1 485 ? -28.938 3.694 5.826 1.00 95.75 485 TYR A CA 1
ATOM 3608 C C . TYR A 1 485 ? -28.394 4.794 6.728 1.00 95.75 485 TYR A C 1
ATOM 3610 O O . TYR A 1 485 ? -27.353 5.379 6.442 1.00 95.75 485 TYR A O 1
ATOM 3618 N N . ASN A 1 486 ? -29.089 5.044 7.838 1.00 97.25 486 ASN A N 1
ATOM 3619 C CA . ASN A 1 486 ? -28.764 6.141 8.745 1.00 97.25 486 ASN A CA 1
ATOM 3620 C C . ASN A 1 486 ? -27.342 6.034 9.306 1.00 97.25 486 ASN A C 1
ATOM 3622 O O . ASN A 1 486 ? -26.606 7.010 9.232 1.00 97.25 486 ASN A O 1
ATOM 3626 N N . ALA A 1 487 ? -26.944 4.860 9.803 1.00 97.94 487 ALA A N 1
ATOM 3627 C CA . ALA A 1 487 ? -25.578 4.601 10.252 1.00 97.94 487 ALA A CA 1
ATOM 3628 C C . ALA A 1 487 ? -25.099 3.202 9.841 1.00 97.94 487 ALA A C 1
ATOM 3630 O O . ALA A 1 487 ? -25.901 2.284 9.634 1.00 97.94 487 ALA A O 1
ATOM 3631 N N . THR A 1 488 ? -23.778 3.046 9.737 1.00 98.38 488 THR A N 1
ATOM 3632 C CA . THR A 1 488 ? -23.096 1.795 9.371 1.00 98.38 488 THR A CA 1
ATOM 3633 C C . THR A 1 488 ? -21.919 1.561 10.310 1.00 98.38 488 THR A C 1
ATOM 3635 O O . THR A 1 488 ? -21.279 2.525 10.740 1.00 98.38 488 THR A O 1
ATOM 3638 N N . THR A 1 489 ? -21.610 0.304 10.638 1.00 98.69 489 THR A N 1
ATOM 3639 C CA . THR A 1 489 ? -20.468 0.000 11.523 1.00 98.69 489 THR A CA 1
ATOM 3640 C C . THR A 1 489 ? -19.157 0.434 10.898 1.00 98.69 489 THR A C 1
ATOM 3642 O O . THR A 1 489 ? -18.388 1.127 11.553 1.00 98.69 489 THR A O 1
ATOM 3645 N N . TYR A 1 490 ? -18.946 0.143 9.615 1.00 98.50 490 TYR A N 1
ATOM 3646 C CA . TYR A 1 490 ? -17.723 0.529 8.912 1.00 98.50 490 TYR A CA 1
ATOM 3647 C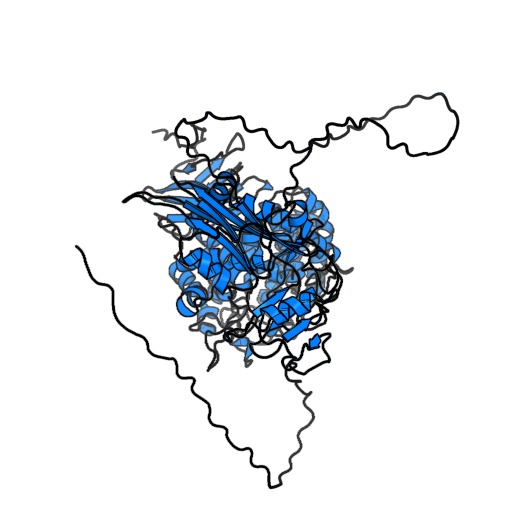 C . TYR A 1 490 ? -17.441 2.042 9.008 1.00 98.50 490 TYR A C 1
ATOM 3649 O O . TYR A 1 490 ? -16.376 2.452 9.468 1.00 98.50 490 TYR A O 1
ATOM 3657 N N . ASN A 1 491 ? -18.426 2.887 8.676 1.00 98.69 491 ASN A N 1
ATOM 3658 C CA . ASN A 1 491 ? -18.260 4.345 8.733 1.00 98.69 491 ASN A CA 1
ATOM 3659 C C . ASN A 1 491 ? -18.084 4.845 10.172 1.00 98.69 491 ASN A C 1
ATOM 3661 O O . ASN A 1 491 ? -17.304 5.763 10.420 1.00 98.69 491 ASN A O 1
ATOM 3665 N N . SER A 1 492 ? -18.799 4.240 11.124 1.00 98.81 492 SER A N 1
ATOM 3666 C CA . SER A 1 492 ? -18.718 4.606 12.542 1.00 98.81 492 SER A CA 1
ATOM 3667 C C . SER A 1 492 ? -17.335 4.304 13.121 1.00 98.81 492 SER A C 1
ATOM 3669 O O . SER A 1 492 ? -16.745 5.153 13.785 1.00 98.81 492 SER A O 1
ATOM 3671 N N . MET A 1 493 ? -16.772 3.136 12.804 1.00 98.75 493 MET A N 1
ATOM 3672 C CA . MET A 1 493 ? -15.427 2.751 13.232 1.00 98.75 493 MET A CA 1
ATOM 3673 C C . MET A 1 493 ? -14.356 3.652 12.597 1.00 98.75 493 MET A C 1
ATOM 3675 O O . MET A 1 493 ? -13.391 4.017 13.267 1.00 98.75 493 MET A O 1
ATOM 3679 N N . PHE A 1 494 ? -14.545 4.086 11.344 1.00 98.75 494 PHE A N 1
ATOM 3680 C CA . PHE A 1 494 ? -13.657 5.061 10.697 1.00 98.75 494 PHE A CA 1
ATOM 3681 C C . PHE A 1 494 ? -13.699 6.433 11.369 1.00 98.75 494 PHE A C 1
ATOM 3683 O O . PHE A 1 494 ? -12.655 7.054 11.567 1.00 98.75 494 PHE A O 1
ATOM 3690 N N . HIS A 1 495 ? -14.883 6.887 11.781 1.00 98.88 495 HIS A N 1
ATOM 3691 C CA . HIS A 1 495 ? -15.014 8.107 12.572 1.00 98.88 495 HIS A CA 1
ATOM 3692 C C . HIS A 1 495 ? -14.260 7.993 13.906 1.00 98.88 495 HIS A C 1
ATOM 3694 O O . HIS A 1 495 ? -13.491 8.886 14.258 1.00 98.88 495 HIS A O 1
ATOM 3700 N N . MET A 1 496 ? -14.404 6.871 14.616 1.00 98.88 496 MET A N 1
ATOM 3701 C CA . MET A 1 496 ? -13.687 6.622 15.872 1.00 98.88 496 MET A CA 1
ATOM 3702 C C . MET A 1 496 ? -12.162 6.610 15.680 1.00 98.88 496 MET A C 1
ATOM 3704 O O . MET A 1 496 ? -11.440 7.233 16.461 1.00 98.88 496 MET A O 1
ATOM 3708 N N . LEU A 1 497 ? -11.669 5.961 14.619 1.00 98.88 497 LEU A N 1
ATOM 3709 C CA . LEU A 1 497 ? -10.251 5.985 14.248 1.00 98.88 497 LEU A CA 1
ATOM 3710 C C . LEU A 1 497 ? -9.769 7.413 13.965 1.00 98.88 497 LEU A C 1
ATOM 3712 O O . LEU A 1 497 ? -8.738 7.820 14.499 1.00 98.88 497 LEU A O 1
ATOM 3716 N N . ALA A 1 498 ? -10.527 8.189 13.184 1.00 98.88 498 ALA A N 1
ATOM 3717 C CA . ALA A 1 498 ? -10.193 9.573 12.860 1.00 98.88 498 ALA A CA 1
ATOM 3718 C C . ALA A 1 498 ? -10.086 10.446 14.115 1.00 98.88 498 ALA A C 1
ATOM 3720 O O . ALA A 1 498 ? -9.153 11.238 14.226 1.00 98.88 498 ALA A O 1
ATOM 3721 N N . MET A 1 499 ? -11.005 10.290 15.075 1.00 98.88 499 MET A N 1
ATOM 3722 C CA . MET A 1 499 ? -10.965 11.043 16.332 1.00 98.88 499 MET A CA 1
ATOM 3723 C C . MET A 1 499 ? -9.733 10.680 17.168 1.00 98.88 499 MET A C 1
ATOM 3725 O O . MET A 1 499 ? -9.054 11.581 17.658 1.00 98.88 499 MET A O 1
ATOM 3729 N N . LYS A 1 500 ? -9.372 9.391 17.270 1.00 98.81 500 LYS A N 1
ATOM 3730 C CA . LYS A 1 500 ? -8.141 8.977 17.970 1.00 98.81 500 LYS A CA 1
ATOM 3731 C C . LYS A 1 500 ? -6.881 9.481 17.277 1.00 98.81 500 LYS A C 1
ATOM 3733 O O . LYS A 1 500 ? -5.986 9.992 17.946 1.00 98.81 500 LYS A O 1
ATOM 3738 N N . ALA A 1 501 ? -6.816 9.373 15.952 1.00 98.81 501 ALA A N 1
ATOM 3739 C CA . ALA A 1 501 ? -5.662 9.829 15.188 1.00 98.81 501 ALA A CA 1
ATOM 3740 C C . ALA A 1 501 ? -5.494 11.357 15.269 1.00 98.81 501 ALA A C 1
ATOM 3742 O O . ALA A 1 501 ? -4.392 11.849 15.515 1.00 98.81 501 ALA A O 1
ATOM 3743 N N . ALA A 1 502 ? -6.592 12.112 15.151 1.00 98.88 502 ALA A N 1
ATOM 3744 C CA . ALA A 1 502 ? -6.593 13.564 15.306 1.00 98.88 502 ALA A CA 1
ATOM 3745 C C . ALA A 1 502 ? -6.189 13.995 16.724 1.00 98.88 502 ALA A C 1
ATOM 3747 O O . ALA A 1 502 ? -5.399 14.926 16.865 1.00 98.88 502 ALA A O 1
ATOM 3748 N N . ALA A 1 503 ? -6.676 13.309 17.765 1.00 98.88 503 ALA A N 1
ATOM 3749 C CA . ALA A 1 503 ? -6.278 13.571 19.146 1.00 98.88 503 ALA A CA 1
ATOM 3750 C C . ALA A 1 503 ? -4.782 13.296 19.370 1.00 98.88 503 ALA A C 1
ATOM 3752 O O . ALA A 1 503 ? -4.099 14.110 19.989 1.00 98.88 503 ALA A O 1
ATOM 3753 N N . ALA A 1 504 ? -4.251 12.193 18.832 1.00 98.56 504 ALA A N 1
ATOM 3754 C CA . ALA A 1 504 ? -2.830 11.862 18.925 1.00 98.56 504 ALA A CA 1
ATOM 3755 C C . ALA A 1 504 ? -1.947 12.914 18.230 1.00 98.56 504 ALA A C 1
ATOM 3757 O O . ALA A 1 504 ? -0.988 13.404 18.827 1.00 98.56 504 ALA A O 1
ATOM 3758 N N . LEU A 1 505 ? -2.311 13.331 17.011 1.00 98.69 505 LEU A N 1
ATOM 3759 C CA . LEU A 1 505 ? -1.639 14.426 16.304 1.00 98.69 505 LEU A CA 1
ATOM 3760 C C . LEU A 1 505 ? -1.711 15.734 17.096 1.00 98.69 505 LEU A C 1
ATOM 3762 O O . LEU A 1 505 ? -0.683 16.376 17.295 1.00 98.69 505 LEU A O 1
ATOM 3766 N N . ALA A 1 506 ? -2.891 16.103 17.598 1.00 98.75 506 ALA A N 1
ATOM 3767 C CA . ALA A 1 506 ? -3.099 17.318 18.379 1.00 98.75 506 ALA A CA 1
ATOM 3768 C C . ALA A 1 506 ? -2.270 17.339 19.674 1.00 98.75 506 ALA A C 1
ATOM 3770 O O . ALA A 1 506 ? -1.720 18.378 20.031 1.00 98.75 506 ALA A O 1
ATOM 3771 N N . ARG A 1 507 ? -2.125 16.194 20.353 1.00 98.12 507 ARG A N 1
ATOM 3772 C CA . ARG A 1 507 ? -1.302 16.046 21.568 1.00 98.12 507 ARG A CA 1
ATOM 3773 C C . ARG A 1 507 ? 0.198 15.962 21.293 1.00 98.12 507 ARG A C 1
ATOM 3775 O O . ARG A 1 507 ? 0.979 16.060 22.237 1.00 98.12 507 ARG A O 1
ATOM 3782 N N . SER A 1 508 ? 0.617 15.766 20.043 1.00 97.12 508 SER A N 1
ATOM 3783 C CA . SER A 1 508 ? 2.039 15.727 19.699 1.00 97.12 508 SER A CA 1
ATOM 3784 C C . SER A 1 508 ? 2.728 17.047 20.061 1.00 97.12 508 SER A C 1
ATOM 3786 O O . SER A 1 508 ? 2.131 18.122 19.986 1.00 97.12 508 SER A O 1
ATOM 3788 N N . SER A 1 509 ? 4.019 16.987 20.385 1.00 94.12 509 SER A N 1
ATOM 3789 C CA . SER A 1 509 ? 4.836 18.176 20.680 1.00 94.12 509 SER A CA 1
ATOM 3790 C C . SER A 1 509 ? 4.951 19.152 19.501 1.00 94.12 509 SER A C 1
ATOM 3792 O O . SER A 1 509 ? 5.308 20.314 19.683 1.00 94.12 509 SER A O 1
ATOM 3794 N N . ILE A 1 510 ? 4.651 18.683 18.289 1.00 96.88 510 ILE A N 1
ATOM 3795 C CA . ILE A 1 510 ? 4.727 19.445 17.044 1.00 96.88 510 ILE A CA 1
ATOM 3796 C C . ILE A 1 510 ? 3.499 20.339 16.847 1.00 96.88 510 ILE A C 1
ATOM 3798 O O . ILE A 1 510 ? 3.644 21.452 16.335 1.00 96.88 510 ILE A O 1
ATOM 3802 N N . VAL A 1 511 ? 2.321 19.857 17.252 1.00 98.06 511 VAL A N 1
ATOM 3803 C CA . VAL A 1 511 ? 1.037 20.558 17.110 1.00 98.06 511 VAL A CA 1
ATOM 3804 C C . VAL A 1 511 ? 0.628 21.243 18.412 1.00 98.06 511 VAL A C 1
ATOM 3806 O O . VAL A 1 511 ? 0.310 22.429 18.395 1.00 98.06 511 VAL A O 1
ATOM 3809 N N . ASN A 1 512 ? 0.665 20.507 19.527 1.00 97.56 512 ASN A N 1
ATOM 3810 C CA . ASN A 1 512 ? 0.354 20.980 20.875 1.00 97.56 512 ASN A CA 1
ATOM 3811 C C . ASN A 1 512 ? -0.997 21.726 20.993 1.00 97.56 512 ASN A C 1
ATOM 3813 O O . ASN A 1 512 ? -1.079 22.832 21.524 1.00 97.56 512 ASN A O 1
ATOM 3817 N N . ASP A 1 513 ? -2.069 21.110 20.492 1.00 98.44 513 ASP A N 1
ATOM 3818 C CA . ASP A 1 513 ? -3.445 21.621 20.501 1.00 98.44 513 ASP A CA 1
ATOM 3819 C C . ASP A 1 513 ? -4.330 20.782 21.441 1.00 98.44 513 ASP A C 1
ATOM 3821 O O . ASP A 1 513 ? -5.187 19.999 21.022 1.00 98.44 513 ASP A O 1
ATOM 3825 N N . ALA A 1 514 ? -4.088 20.915 22.748 1.00 98.12 514 ALA A N 1
ATOM 3826 C CA . ALA A 1 514 ? -4.770 20.122 23.774 1.00 98.12 514 ALA A CA 1
ATOM 3827 C C . ALA A 1 514 ? -6.301 20.296 23.756 1.00 98.12 514 ALA A C 1
ATOM 3829 O O . ALA A 1 514 ? -7.031 19.320 23.915 1.00 98.12 514 ALA A O 1
ATOM 3830 N N . GLN A 1 515 ? -6.792 21.512 23.493 1.00 98.56 515 GLN A N 1
ATOM 3831 C CA . GLN A 1 515 ? -8.229 21.798 23.431 1.00 98.56 515 GLN A CA 1
ATOM 3832 C C . GLN A 1 515 ? -8.907 21.054 22.271 1.00 98.56 515 GLN A C 1
ATOM 3834 O O . GLN A 1 515 ? -10.010 20.515 22.415 1.00 98.56 515 GLN A O 1
ATOM 3839 N N . PHE A 1 516 ? -8.262 21.007 21.102 1.00 98.81 516 PHE A N 1
ATOM 3840 C CA . PHE A 1 516 ? -8.798 20.235 19.990 1.00 98.81 516 PHE A CA 1
ATOM 3841 C C . PHE A 1 516 ? -8.726 18.727 20.252 1.00 98.81 516 PHE A C 1
ATOM 3843 O O . PHE A 1 516 ? -9.662 18.010 19.893 1.00 98.81 516 PHE A O 1
ATOM 3850 N N . ALA A 1 517 ? -7.676 18.250 20.928 1.00 98.88 517 ALA A N 1
ATOM 3851 C CA . ALA A 1 517 ? -7.591 16.854 21.348 1.00 98.88 517 ALA A CA 1
ATOM 3852 C C . ALA A 1 517 ? -8.767 16.455 22.257 1.00 98.88 517 ALA A C 1
ATOM 3854 O O . ALA A 1 517 ? -9.411 15.443 22.002 1.00 98.88 517 ALA A O 1
ATOM 3855 N N . GLU A 1 518 ? -9.120 17.283 23.245 1.00 98.81 518 GLU A N 1
ATOM 3856 C CA . GLU A 1 518 ? -10.292 17.059 24.110 1.00 98.81 518 GLU A CA 1
ATOM 3857 C C . GLU A 1 518 ? -11.610 17.033 23.320 1.00 98.81 518 GLU A C 1
ATOM 3859 O O . GLU A 1 518 ? -12.504 16.235 23.606 1.00 98.81 518 GLU A O 1
ATOM 3864 N N . SER A 1 519 ? -11.728 17.869 22.285 1.00 98.81 519 SER A N 1
ATOM 3865 C CA . SER A 1 519 ? -12.896 17.865 21.393 1.00 98.81 519 SER A CA 1
ATOM 3866 C C . SER A 1 519 ? -13.004 16.558 20.597 1.00 98.81 519 SER A C 1
ATOM 3868 O O . SER A 1 519 ? -14.108 16.038 20.414 1.00 98.81 519 SER A O 1
ATOM 3870 N N . CYS A 1 520 ? -11.864 16.017 20.155 1.00 98.88 520 CYS A N 1
ATOM 3871 C CA . CYS A 1 520 ? -11.776 14.714 19.495 1.00 98.88 520 CYS A CA 1
ATOM 3872 C C . CYS A 1 520 ? -12.140 13.574 20.449 1.00 98.88 520 CYS A C 1
ATOM 3874 O O . CYS A 1 520 ? -12.961 12.731 20.093 1.00 98.88 520 CYS A O 1
ATOM 3876 N N . ASP A 1 521 ? -11.624 13.587 21.678 1.00 98.81 521 ASP A N 1
ATOM 3877 C CA . ASP A 1 521 ? -11.957 12.582 22.694 1.00 98.81 521 ASP A CA 1
ATOM 3878 C C . ASP A 1 521 ? -13.457 12.599 23.028 1.00 98.81 521 ASP A C 1
ATOM 3880 O O . ASP A 1 521 ? -14.111 11.558 23.068 1.00 98.81 521 ASP A O 1
ATOM 3884 N N . ALA A 1 522 ? -14.056 13.785 23.167 1.00 98.75 522 ALA A N 1
ATOM 3885 C CA . ALA A 1 522 ? -15.494 13.908 23.391 1.00 98.75 522 ALA A CA 1
ATOM 3886 C C . ALA A 1 522 ? -16.328 13.392 22.201 1.00 98.75 522 ALA A C 1
ATOM 3888 O O . ALA A 1 522 ? -17.415 12.846 22.399 1.00 98.75 522 ALA A O 1
ATOM 3889 N N . ALA A 1 523 ? -15.858 13.575 20.962 1.00 98.81 523 ALA A N 1
ATOM 3890 C CA . ALA A 1 523 ? -16.505 13.012 19.777 1.00 98.81 523 ALA A CA 1
ATOM 3891 C C . ALA A 1 523 ? -16.381 11.482 19.726 1.00 98.81 523 ALA A C 1
ATOM 3893 O O . ALA A 1 523 ? -17.371 10.810 19.441 1.00 98.81 523 ALA A O 1
ATOM 3894 N N . LEU A 1 524 ? -15.218 10.936 20.092 1.00 98.75 524 LEU A N 1
ATOM 3895 C CA . LEU A 1 524 ? -14.998 9.496 20.209 1.00 98.75 524 LEU A CA 1
ATOM 3896 C C . LEU A 1 524 ? -15.966 8.845 21.209 1.00 98.75 524 LEU A C 1
ATOM 3898 O O . LEU A 1 524 ? -16.572 7.825 20.890 1.00 98.75 524 LEU A O 1
ATOM 3902 N N . GLU A 1 525 ? -16.164 9.438 22.388 1.00 98.50 525 GLU A N 1
ATOM 3903 C CA . GLU A 1 525 ? -17.085 8.890 23.397 1.00 98.50 525 GLU A CA 1
ATOM 3904 C C . GLU A 1 525 ? -18.557 8.945 22.958 1.00 98.50 525 GLU A C 1
ATOM 3906 O O . GLU A 1 525 ? -19.332 8.014 23.215 1.00 98.50 525 GLU A O 1
ATOM 3911 N N . ARG A 1 526 ? -18.952 9.994 22.221 1.00 98.69 526 ARG A N 1
ATOM 3912 C CA . ARG A 1 526 ? -20.278 10.045 21.582 1.00 98.69 526 ARG A CA 1
ATOM 3913 C C . ARG A 1 526 ? -20.438 8.938 20.544 1.00 98.69 526 ARG A C 1
ATOM 3915 O O . ARG A 1 526 ? -21.472 8.276 20.530 1.00 98.69 526 ARG A O 1
ATOM 3922 N N . ALA A 1 527 ? -19.415 8.707 19.725 1.00 98.75 527 ALA A N 1
ATOM 3923 C CA . ALA A 1 527 ? -19.431 7.659 18.715 1.00 98.75 527 ALA A CA 1
ATOM 3924 C C . ALA A 1 527 ? -19.517 6.257 19.329 1.00 98.75 527 ALA A C 1
ATOM 3926 O O . ALA A 1 527 ? -20.334 5.457 18.884 1.00 98.75 527 ALA A O 1
ATOM 3927 N N . ARG A 1 528 ? -18.764 5.979 20.404 1.00 98.31 528 ARG A N 1
ATOM 3928 C CA . ARG A 1 528 ? -18.873 4.724 21.174 1.00 98.31 528 ARG A CA 1
ATOM 3929 C C . ARG A 1 528 ? -20.294 4.489 21.670 1.00 98.31 528 ARG A C 1
ATOM 3931 O O . ARG A 1 528 ? -20.867 3.430 21.443 1.00 98.31 528 ARG A O 1
ATOM 3938 N N . SER A 1 529 ? -20.888 5.512 22.281 1.00 98.31 529 SER A N 1
ATOM 3939 C CA . SER A 1 529 ? -22.267 5.442 22.775 1.00 98.31 529 SER A CA 1
ATOM 3940 C C . SER A 1 529 ? -23.269 5.172 21.646 1.00 98.31 529 SER A C 1
ATOM 3942 O O . SER A 1 529 ? -24.196 4.381 21.812 1.00 98.31 529 SER A O 1
ATOM 3944 N N . ALA A 1 530 ? -23.075 5.797 20.485 1.00 98.50 530 ALA A N 1
ATOM 3945 C CA . ALA A 1 530 ? -23.931 5.615 19.319 1.00 98.50 530 ALA A CA 1
ATOM 3946 C C . ALA A 1 530 ? -23.788 4.225 18.682 1.00 98.50 530 ALA A C 1
ATOM 3948 O O . ALA A 1 530 ? -24.796 3.609 18.341 1.00 98.50 530 ALA A O 1
ATOM 3949 N N . VAL A 1 531 ? -22.565 3.698 18.553 1.00 98.38 531 VAL A N 1
ATOM 3950 C CA . VAL A 1 531 ? -22.319 2.330 18.065 1.00 98.38 531 VAL A CA 1
ATOM 3951 C C . VAL A 1 531 ? -23.004 1.308 18.973 1.00 98.38 531 VAL A C 1
ATOM 3953 O O . VAL A 1 531 ? -23.710 0.428 18.473 1.00 98.38 531 VAL A O 1
ATOM 3956 N N . ASP A 1 532 ? -22.886 1.471 20.292 1.00 97.06 532 ASP A N 1
ATOM 3957 C CA . ASP A 1 532 ? -23.543 0.614 21.282 1.00 97.06 532 ASP A CA 1
ATOM 3958 C C . ASP A 1 532 ? -25.067 0.605 21.134 1.00 97.06 532 ASP A C 1
ATOM 3960 O O . ASP A 1 532 ? -25.694 -0.450 21.203 1.00 97.06 532 ASP A O 1
ATOM 3964 N N . GLN A 1 533 ? -25.669 1.774 20.921 1.00 97.38 533 GLN A N 1
ATOM 3965 C CA . GLN A 1 533 ? -27.123 1.913 20.844 1.00 97.38 533 GLN A CA 1
ATOM 3966 C C . GLN A 1 533 ? -27.696 1.487 19.489 1.00 97.38 533 GLN A C 1
ATOM 3968 O O . GLN A 1 533 ? -28.773 0.893 19.429 1.00 97.38 533 GLN A O 1
ATOM 3973 N N . LEU A 1 534 ? -27.011 1.819 18.395 1.00 98.12 534 LEU A N 1
ATOM 3974 C CA . LEU A 1 534 ? -27.564 1.716 17.044 1.00 98.12 534 LEU A CA 1
ATOM 3975 C C . LEU A 1 534 ? -27.134 0.441 16.315 1.00 98.12 534 LEU A C 1
ATOM 3977 O O . LEU A 1 534 ? -27.876 -0.066 15.469 1.00 98.12 534 LEU A O 1
ATOM 3981 N N . LEU A 1 535 ? -25.930 -0.062 16.594 1.00 98.31 535 LEU A N 1
ATOM 3982 C CA . LEU A 1 535 ? -25.257 -1.034 15.730 1.00 98.31 535 LEU A CA 1
ATOM 3983 C C . LEU A 1 535 ? -24.895 -2.329 16.452 1.00 98.31 535 LEU A C 1
ATOM 3985 O O . LEU A 1 535 ? -24.945 -3.385 15.825 1.00 98.31 535 LEU A O 1
ATOM 3989 N N . TRP A 1 536 ? -24.608 -2.300 17.752 1.00 98.38 536 TRP A N 1
ATOM 3990 C CA . TRP A 1 536 ? -24.386 -3.528 18.511 1.00 98.38 536 TRP A CA 1
ATOM 3991 C C . TRP A 1 536 ? -25.682 -4.351 18.635 1.00 98.38 536 TRP A C 1
ATOM 3993 O O . TRP A 1 536 ? -26.724 -3.878 19.098 1.00 98.38 536 TRP A O 1
ATOM 4003 N N . ASN A 1 537 ? -25.642 -5.608 18.192 1.00 97.62 537 ASN A N 1
ATOM 4004 C CA . ASN A 1 537 ? -26.724 -6.567 18.378 1.00 97.62 537 ASN A CA 1
ATOM 4005 C C . ASN A 1 537 ? -26.432 -7.432 19.606 1.00 97.62 537 ASN A C 1
ATOM 4007 O O . ASN A 1 537 ? -25.703 -8.415 19.517 1.00 97.62 537 ASN A O 1
ATOM 4011 N N . GLU A 1 538 ? -27.037 -7.091 20.744 1.00 95.88 538 GLU A N 1
ATOM 4012 C CA . GLU A 1 538 ? -26.826 -7.815 22.003 1.00 95.88 538 GLU A CA 1
ATOM 4013 C C . GLU A 1 538 ? -27.277 -9.285 21.938 1.00 95.88 538 GLU A C 1
ATOM 4015 O O . GLU A 1 538 ? -26.629 -10.152 22.523 1.00 95.88 538 GLU A O 1
ATOM 4020 N N . ALA A 1 539 ? -28.356 -9.584 21.207 1.00 95.62 539 ALA A N 1
ATOM 4021 C CA . ALA A 1 539 ? -28.872 -10.946 21.071 1.00 95.62 539 ALA A CA 1
ATOM 4022 C C . ALA A 1 539 ? -28.012 -11.793 20.122 1.00 95.62 539 ALA A C 1
ATOM 4024 O O . ALA A 1 539 ? -27.746 -12.958 20.403 1.00 95.62 539 ALA A O 1
ATOM 4025 N N . GLY A 1 540 ? -27.570 -11.196 19.012 1.00 94.75 540 GLY A N 1
ATOM 4026 C CA . GLY A 1 540 ? -26.717 -11.856 18.024 1.00 94.75 540 GLY A CA 1
ATOM 4027 C C . GLY A 1 540 ? -25.232 -11.887 18.393 1.00 94.75 540 GLY A C 1
ATOM 4028 O O . GLY A 1 540 ? -24.498 -12.695 17.839 1.00 94.75 540 GLY A O 1
ATOM 4029 N N . LYS A 1 541 ? -24.788 -11.026 19.319 1.00 97.38 541 LYS A N 1
ATOM 4030 C CA . LYS A 1 541 ? -23.378 -10.819 19.695 1.00 97.38 541 LYS A CA 1
ATOM 4031 C C . LYS A 1 541 ? -22.492 -10.369 18.526 1.00 97.38 541 LYS A C 1
ATOM 4033 O O . LYS A 1 541 ? -21.357 -10.806 18.388 1.00 97.38 541 LYS A O 1
ATOM 4038 N N . PHE A 1 542 ? -22.995 -9.459 17.694 1.00 98.44 542 PHE A N 1
ATOM 4039 C CA . PHE A 1 542 ? -22.232 -8.892 16.579 1.00 98.44 542 PHE A CA 1
ATOM 4040 C C . PHE A 1 542 ? -22.642 -7.450 16.274 1.00 98.44 542 PHE A C 1
ATOM 4042 O O . PHE A 1 542 ? -23.747 -7.020 16.605 1.00 98.44 542 PHE A O 1
ATOM 4049 N N . TYR A 1 543 ? -21.777 -6.702 15.588 1.00 98.62 543 TYR A N 1
ATOM 4050 C CA . TYR A 1 543 ? -22.153 -5.416 15.003 1.00 98.62 543 TYR A CA 1
ATOM 4051 C C . TYR A 1 543 ? -22.956 -5.604 13.723 1.00 98.62 543 TYR A C 1
ATOM 4053 O O . TYR A 1 543 ? -22.475 -6.204 12.757 1.00 98.62 543 TYR A O 1
ATOM 4061 N N . ARG A 1 544 ? -24.153 -5.021 13.680 1.00 98.31 544 ARG A N 1
ATOM 4062 C CA . ARG A 1 544 ? -24.909 -4.868 12.439 1.00 98.31 544 ARG A CA 1
ATOM 4063 C C . ARG A 1 544 ? -24.054 -4.123 11.419 1.00 98.31 544 ARG A C 1
ATOM 4065 O O . ARG A 1 544 ? -23.402 -3.139 11.749 1.00 98.31 544 ARG A O 1
ATOM 4072 N N . SER A 1 545 ? -24.103 -4.529 10.159 1.00 97.44 545 SER A N 1
ATOM 4073 C CA . SER A 1 545 ? -23.478 -3.782 9.066 1.00 97.44 545 SER A CA 1
ATOM 4074 C C . SER A 1 545 ? -24.039 -2.355 8.992 1.00 97.44 545 SER A C 1
ATOM 4076 O O . SER A 1 545 ? -23.296 -1.387 8.828 1.00 97.44 545 SER A O 1
ATOM 4078 N N . TYR A 1 546 ? -25.353 -2.219 9.190 1.00 97.38 546 TYR A N 1
ATOM 4079 C CA . TYR A 1 546 ? -26.081 -0.958 9.125 1.00 97.38 546 TYR A CA 1
ATOM 4080 C C . TYR A 1 546 ? -27.341 -0.979 10.003 1.00 97.38 546 TYR A C 1
ATOM 4082 O O . TYR A 1 546 ? -27.829 -2.036 10.404 1.00 97.38 546 TYR A O 1
ATOM 4090 N N . THR A 1 547 ? -27.908 0.194 10.280 1.00 96.75 547 THR A N 1
ATOM 4091 C CA . THR A 1 547 ? -29.149 0.336 11.060 1.00 96.75 547 THR A CA 1
ATOM 4092 C C . THR A 1 547 ? -30.380 -0.203 10.325 1.00 96.75 547 THR A C 1
ATOM 4094 O O . THR A 1 547 ? -30.620 0.158 9.173 1.00 96.75 547 THR A O 1
ATOM 4097 N N . GLY A 1 548 ? -31.229 -0.969 11.016 1.00 92.50 548 GLY A N 1
ATOM 4098 C CA . GLY A 1 548 ? -32.547 -1.392 10.517 1.00 92.50 548 GLY A CA 1
ATOM 4099 C C . GLY A 1 548 ? -32.640 -2.846 10.045 1.00 92.50 548 GLY A C 1
ATOM 4100 O O . GLY A 1 548 ? -33.722 -3.283 9.662 1.00 92.50 548 GLY A O 1
ATOM 4101 N N . ALA A 1 549 ? -31.545 -3.609 10.083 1.00 92.81 549 ALA A N 1
ATOM 4102 C CA . ALA A 1 549 ? -31.568 -5.057 9.895 1.00 92.81 549 ALA A CA 1
ATOM 4103 C C . ALA A 1 549 ? -30.392 -5.728 10.615 1.00 92.81 549 ALA A C 1
ATOM 4105 O O . ALA A 1 549 ? -29.378 -5.094 10.894 1.00 92.81 549 ALA A O 1
ATOM 4106 N N . ASP A 1 550 ? -30.500 -7.036 10.823 1.00 94.88 550 ASP A N 1
ATOM 4107 C CA . ASP A 1 550 ? -29.447 -7.872 11.405 1.00 94.88 550 ASP A CA 1
ATOM 4108 C C . ASP A 1 550 ? -28.528 -8.449 10.311 1.00 94.88 550 ASP A C 1
ATOM 4110 O O . ASP A 1 550 ? -28.267 -9.647 10.246 1.00 94.88 550 ASP A O 1
ATOM 4114 N N . ALA A 1 551 ? -28.067 -7.579 9.408 1.00 95.88 551 ALA A N 1
ATOM 4115 C CA . ALA A 1 551 ? -27.041 -7.914 8.423 1.00 95.88 551 ALA A CA 1
ATOM 4116 C C . ALA A 1 551 ? -25.648 -7.792 9.049 1.00 95.88 551 ALA A C 1
ATOM 4118 O O . ALA A 1 551 ? -25.439 -6.909 9.875 1.00 95.88 551 ALA A O 1
ATOM 4119 N N . ILE A 1 552 ? -24.689 -8.616 8.632 1.00 97.31 552 ILE A N 1
ATOM 4120 C CA . ILE A 1 552 ? -23.312 -8.601 9.143 1.00 97.31 552 ILE A CA 1
ATOM 4121 C C . ILE A 1 552 ? -22.319 -8.484 7.987 1.00 97.31 552 ILE A C 1
ATOM 4123 O O . ILE A 1 552 ? -22.455 -9.147 6.958 1.00 97.31 552 ILE A O 1
ATOM 4127 N N . MET A 1 553 ? -21.339 -7.598 8.146 1.00 97.69 553 MET A N 1
ATOM 4128 C CA . MET A 1 553 ? -20.306 -7.318 7.152 1.00 97.69 553 MET A CA 1
ATOM 4129 C C . MET A 1 553 ? -18.963 -7.832 7.658 1.00 97.69 553 MET A C 1
ATOM 4131 O O . MET A 1 553 ? -18.581 -7.519 8.782 1.00 97.69 553 MET A O 1
ATOM 4135 N N . ALA A 1 554 ? -18.256 -8.599 6.826 1.00 97.75 554 ALA A N 1
ATOM 4136 C CA . ALA A 1 554 ? -17.019 -9.273 7.222 1.00 97.75 554 ALA A CA 1
ATOM 4137 C C . ALA A 1 554 ? -15.882 -8.300 7.559 1.00 97.75 554 ALA A C 1
ATOM 4139 O O . ALA A 1 554 ? -15.068 -8.586 8.430 1.00 97.75 554 ALA A O 1
ATOM 4140 N N . ASP A 1 555 ? -15.856 -7.145 6.893 1.00 96.75 555 ASP A N 1
ATOM 4141 C CA . ASP A 1 555 ? -14.791 -6.152 7.029 1.00 96.75 555 ASP A CA 1
ATOM 4142 C C . ASP A 1 555 ? -15.224 -4.881 7.777 1.00 96.75 555 ASP A C 1
ATOM 4144 O O . ASP A 1 555 ? -14.633 -3.813 7.641 1.00 96.75 555 ASP A O 1
ATOM 4148 N N . ALA A 1 556 ? -16.282 -4.970 8.590 1.00 97.56 556 ALA A N 1
ATOM 4149 C CA . ALA A 1 556 ? -16.828 -3.819 9.312 1.00 97.56 556 ALA A CA 1
ATOM 4150 C C . ALA A 1 556 ? -15.828 -3.173 10.293 1.00 97.56 556 ALA A C 1
ATOM 4152 O O . ALA A 1 556 ? -16.007 -2.018 10.680 1.00 97.56 556 ALA A O 1
ATOM 4153 N N . LEU A 1 557 ? -14.797 -3.918 10.706 1.00 98.44 557 LEU A N 1
ATOM 4154 C CA . LEU A 1 557 ? -13.836 -3.534 11.739 1.00 98.44 557 LEU A CA 1
ATOM 4155 C C . LEU A 1 557 ? -12.423 -3.257 11.193 1.00 98.44 557 LEU A C 1
ATOM 4157 O O . LEU A 1 557 ? -11.483 -3.201 11.984 1.00 98.44 557 LEU A O 1
ATOM 4161 N N . TYR A 1 558 ? -12.245 -3.032 9.885 1.00 98.31 558 TYR A N 1
ATOM 4162 C CA . TYR A 1 558 ? -10.943 -2.627 9.329 1.00 98.31 558 TYR A CA 1
ATOM 4163 C C . TYR A 1 558 ? -10.281 -1.441 10.070 1.00 98.31 558 TYR A C 1
ATOM 4165 O O . TYR A 1 558 ? -9.087 -1.515 10.360 1.00 98.31 558 TYR A O 1
ATOM 4173 N N . PRO A 1 559 ? -11.007 -0.397 10.522 1.00 98.56 559 PRO A N 1
ATOM 4174 C CA . PRO A 1 559 ? -10.396 0.680 11.310 1.00 98.56 559 PRO A CA 1
ATOM 4175 C C . PRO A 1 559 ? -9.699 0.214 12.592 1.00 98.56 559 PRO A C 1
ATOM 4177 O O . PRO A 1 559 ? -8.759 0.860 13.052 1.00 98.56 559 PRO A O 1
ATOM 4180 N N . GLN A 1 560 ? -10.128 -0.911 13.173 1.00 98.62 560 GLN A N 1
ATOM 4181 C CA . GLN A 1 560 ? -9.462 -1.499 14.330 1.00 98.62 560 GLN A CA 1
ATOM 4182 C C . GLN A 1 560 ? -8.101 -2.107 13.949 1.00 98.62 560 GLN A C 1
ATOM 4184 O O . GLN A 1 560 ? -7.170 -1.984 14.738 1.00 98.62 560 GLN A O 1
ATOM 4189 N N . VAL A 1 561 ? -7.943 -2.663 12.739 1.00 98.50 561 VAL A N 1
ATOM 4190 C CA . VAL A 1 561 ? -6.641 -3.125 12.210 1.00 98.50 561 VAL A CA 1
ATOM 4191 C C . VAL A 1 561 ? -5.643 -1.969 12.149 1.00 98.50 561 VAL A C 1
ATOM 4193 O O . VAL A 1 561 ? -4.509 -2.098 12.617 1.00 98.50 561 VAL A O 1
ATOM 4196 N N . LEU A 1 562 ? -6.078 -0.825 11.614 1.00 98.25 562 LEU A N 1
ATOM 4197 C CA . LEU A 1 562 ? -5.268 0.393 11.544 1.00 98.25 562 LEU A CA 1
ATOM 4198 C C . LEU A 1 562 ? -4.941 0.924 12.946 1.00 98.25 562 LEU A C 1
ATOM 4200 O O . LEU A 1 562 ? -3.791 1.234 13.240 1.00 98.25 562 LEU A O 1
ATOM 4204 N N . SER A 1 563 ? -5.934 0.971 13.840 1.00 98.31 563 SER A N 1
ATOM 4205 C CA . SER A 1 563 ? -5.750 1.416 15.228 1.00 98.31 563 SER A CA 1
ATOM 4206 C C . SER A 1 563 ? -4.751 0.542 15.995 1.00 98.31 563 SER A C 1
ATOM 4208 O O . SER A 1 563 ? -3.931 1.069 16.748 1.00 98.31 563 SER A O 1
ATOM 4210 N N . ASP A 1 564 ? -4.798 -0.779 15.797 1.00 97.56 564 ASP A N 1
ATOM 4211 C CA . ASP A 1 564 ? -3.843 -1.718 16.393 1.00 97.56 564 ASP A CA 1
ATOM 4212 C C . ASP A 1 564 ? -2.438 -1.501 15.815 1.00 97.56 564 ASP A C 1
ATOM 4214 O O . ASP A 1 564 ? -1.473 -1.403 16.568 1.00 97.56 564 ASP A O 1
ATOM 4218 N N . SER A 1 565 ? -2.319 -1.352 14.493 1.00 95.38 565 SER A N 1
ATOM 4219 C CA . SER A 1 565 ? -1.027 -1.183 13.807 1.00 95.38 565 SER A CA 1
ATOM 4220 C C . SER A 1 565 ? -0.321 0.135 14.147 1.00 95.38 565 SER A C 1
ATOM 4222 O O . SER A 1 565 ? 0.903 0.179 14.143 1.00 95.38 565 SER A O 1
ATOM 4224 N N . LEU A 1 566 ? -1.080 1.186 14.475 1.00 95.75 566 LEU A N 1
ATOM 4225 C CA . LEU A 1 566 ? -0.562 2.499 14.890 1.00 95.75 566 LEU A CA 1
ATOM 4226 C C . LEU A 1 566 ? -0.383 2.638 16.411 1.00 95.75 566 LEU A C 1
ATOM 4228 O O . LEU A 1 566 ? -0.058 3.722 16.906 1.00 95.75 566 LEU A O 1
ATOM 4232 N N . GLY A 1 567 ? -0.674 1.581 17.176 1.00 95.81 567 GLY A N 1
ATOM 4233 C CA . GLY A 1 567 ? -0.541 1.595 18.633 1.00 95.81 567 GLY A CA 1
ATOM 4234 C C . GLY A 1 567 ? -1.540 2.522 19.330 1.00 95.81 567 GLY A C 1
ATOM 4235 O O . GLY A 1 567 ? -1.333 2.911 20.478 1.00 95.81 567 GLY A O 1
ATOM 4236 N N . LEU A 1 568 ? -2.645 2.872 18.666 1.00 97.06 568 LEU A N 1
ATOM 4237 C CA . LEU A 1 568 ? -3.684 3.737 19.227 1.00 97.06 568 LEU A CA 1
ATOM 4238 C C . LEU A 1 568 ? -4.549 3.000 20.259 1.00 97.06 568 LEU A C 1
ATOM 4240 O O . LEU A 1 568 ? -5.275 3.636 21.024 1.00 97.06 568 LEU A O 1
ATOM 4244 N N . GLY A 1 569 ? -4.497 1.667 20.295 1.00 94.88 569 GLY A N 1
ATOM 4245 C CA . GLY A 1 569 ? -5.289 0.816 21.185 1.00 94.88 569 GLY A CA 1
ATOM 4246 C C . GLY A 1 569 ? -6.730 0.601 20.697 1.00 94.88 569 GLY A C 1
ATOM 4247 O O . GLY A 1 569 ? -7.086 1.039 19.599 1.00 94.88 569 GLY A O 1
ATOM 4248 N N . PRO A 1 570 ? -7.604 -0.022 21.503 1.00 96.19 570 PRO A N 1
ATOM 4249 C CA . PRO A 1 570 ? -8.946 -0.422 21.074 1.00 96.19 570 PRO A CA 1
ATOM 4250 C C . PRO A 1 570 ? -9.859 0.761 20.709 1.00 96.19 570 PRO A C 1
ATOM 4252 O O . PRO A 1 570 ? -9.885 1.794 21.393 1.00 96.19 570 PRO A O 1
ATOM 4255 N N . LEU A 1 571 ? -10.620 0.611 19.624 1.00 97.88 571 LEU A N 1
ATOM 4256 C CA . LEU A 1 571 ? -11.747 1.470 19.256 1.00 97.88 571 LEU A CA 1
ATOM 4257 C C . LEU A 1 571 ? -12.977 1.076 20.083 1.00 97.88 571 LEU A C 1
ATOM 4259 O O . LEU A 1 571 ? -13.579 1.946 20.716 1.00 97.88 571 LEU A O 1
ATOM 4263 N N . ASP A 1 572 ? -13.249 -0.225 20.185 1.00 95.38 572 ASP A N 1
ATOM 4264 C CA . ASP A 1 572 ? -14.266 -0.834 21.054 1.00 95.38 572 ASP A CA 1
ATOM 4265 C C . ASP A 1 572 ? -13.649 -1.990 21.875 1.00 95.38 572 ASP A C 1
ATOM 4267 O O . ASP A 1 572 ? -12.468 -2.305 21.743 1.00 95.38 572 ASP A O 1
ATOM 4271 N N . LYS A 1 573 ? -14.429 -2.611 22.756 1.00 95.38 573 LYS A N 1
ATOM 4272 C CA . LYS A 1 573 ? -14.037 -3.712 23.635 1.00 95.38 573 LYS A CA 1
ATOM 4273 C C . LYS A 1 573 ? -13.574 -4.920 22.821 1.00 95.38 573 LYS A C 1
ATOM 4275 O O . LYS A 1 573 ? -14.317 -5.428 21.981 1.00 95.38 573 LYS A O 1
ATOM 4280 N N . ASP A 1 574 ? -12.403 -5.454 23.162 1.00 96.50 574 ASP A N 1
ATOM 4281 C CA . ASP A 1 574 ? -11.835 -6.636 22.499 1.00 96.50 574 ASP A CA 1
ATOM 4282 C C . ASP A 1 574 ? -12.768 -7.854 22.536 1.00 96.50 574 ASP A C 1
ATOM 4284 O O . ASP A 1 574 ? -12.850 -8.591 21.557 1.00 96.50 574 ASP A O 1
ATOM 4288 N N . GLU A 1 575 ? -13.536 -8.031 23.617 1.00 96.62 575 GLU A N 1
ATOM 4289 C CA . GLU A 1 575 ? -14.554 -9.085 23.720 1.00 96.62 575 GLU A CA 1
ATOM 4290 C C . GLU A 1 575 ? -15.597 -8.990 22.595 1.00 96.62 575 GLU A C 1
ATOM 4292 O O . GLU A 1 575 ? -15.923 -9.992 21.963 1.00 96.62 575 GLU A O 1
ATOM 4297 N N . ARG A 1 576 ? -16.097 -7.785 22.295 1.00 97.25 576 ARG A N 1
ATOM 4298 C CA . ARG A 1 576 ? -17.087 -7.588 21.228 1.00 97.25 576 ARG A CA 1
ATOM 4299 C C . ARG A 1 576 ? -16.489 -7.772 19.843 1.00 97.25 576 ARG A C 1
ATOM 4301 O O . ARG A 1 576 ? -17.164 -8.311 18.970 1.00 97.25 576 ARG A O 1
ATOM 4308 N N . VAL A 1 577 ? -15.234 -7.358 19.649 1.00 98.12 577 VAL A N 1
ATOM 4309 C CA . VAL A 1 577 ? -14.499 -7.631 18.407 1.00 98.12 577 VAL A CA 1
ATOM 4310 C C . VAL A 1 577 ? -14.423 -9.141 18.187 1.00 98.12 577 VAL A C 1
ATOM 4312 O O . VAL A 1 577 ? -14.832 -9.611 17.132 1.00 98.12 577 VAL A O 1
ATOM 4315 N N . LEU A 1 578 ? -13.993 -9.911 19.191 1.00 97.69 578 LEU A N 1
ATOM 4316 C CA . LEU A 1 578 ? -13.917 -11.373 19.105 1.00 97.69 578 LEU A CA 1
ATOM 4317 C C . LEU A 1 578 ? -15.282 -12.015 18.819 1.00 97.69 578 LEU A C 1
ATOM 4319 O O . LEU A 1 578 ? -15.384 -12.838 17.913 1.00 97.69 578 LEU A O 1
ATOM 4323 N N . LEU A 1 579 ? -16.338 -11.603 19.526 1.00 98.38 579 LEU A N 1
ATOM 4324 C CA . LEU A 1 579 ? -17.698 -12.098 19.284 1.00 98.38 579 LEU A CA 1
ATOM 4325 C C . LEU A 1 579 ? -18.174 -11.808 17.850 1.00 98.38 579 LEU A C 1
ATOM 4327 O O . LEU A 1 579 ? -18.717 -12.690 17.186 1.00 98.38 579 LEU A O 1
ATOM 4331 N N . HIS A 1 580 ? -17.905 -10.604 17.336 1.00 98.62 580 HIS A N 1
ATOM 4332 C CA . HIS A 1 580 ? -18.221 -10.258 15.953 1.00 98.62 580 HIS A CA 1
ATOM 4333 C C . HIS A 1 580 ? -17.430 -11.104 14.947 1.00 98.62 580 HIS A C 1
ATOM 4335 O O . HIS A 1 580 ? -18.013 -11.568 13.973 1.00 98.62 580 HIS A O 1
ATOM 4341 N N . LEU A 1 581 ? -16.133 -11.339 15.174 1.00 98.50 581 LEU A N 1
ATOM 4342 C CA . LEU A 1 581 ? -15.303 -12.170 14.295 1.00 98.50 581 LEU A CA 1
ATOM 4343 C C . LEU A 1 581 ? -15.807 -13.618 14.220 1.00 98.50 581 LEU A C 1
ATOM 4345 O O . LEU A 1 581 ? -15.841 -14.194 13.129 1.00 98.50 581 LEU A O 1
ATOM 4349 N N . GLU A 1 582 ? -16.214 -14.197 15.350 1.00 98.25 582 GLU A N 1
ATOM 4350 C CA . GLU A 1 582 ? -16.819 -15.533 15.389 1.00 98.25 582 GLU A CA 1
ATOM 4351 C C . GLU A 1 582 ? -18.120 -15.579 14.587 1.00 98.25 582 GLU A C 1
ATOM 4353 O O . GLU A 1 582 ? -18.336 -16.495 13.789 1.00 98.25 582 GLU A O 1
ATOM 4358 N N . GLU A 1 583 ? -18.958 -14.553 14.723 1.00 98.44 583 GLU A N 1
ATOM 4359 C CA . GLU A 1 583 ? -20.206 -14.476 13.975 1.00 98.44 583 GLU A CA 1
ATOM 4360 C C . GLU A 1 583 ? -19.986 -14.251 12.471 1.00 98.44 583 GLU A C 1
ATOM 4362 O O . GLU A 1 583 ? -20.690 -14.845 11.650 1.00 98.44 583 GLU A O 1
ATOM 4367 N N . VAL A 1 584 ? -18.971 -13.467 12.090 1.00 98.38 584 VAL A N 1
ATOM 4368 C CA . VAL A 1 584 ? -18.534 -13.326 10.693 1.00 98.38 584 VAL A CA 1
ATOM 4369 C C . VAL A 1 584 ? -18.134 -14.685 10.127 1.00 98.38 584 VAL A C 1
ATOM 4371 O O . VAL A 1 584 ? -18.590 -15.034 9.043 1.00 98.38 584 VAL A O 1
ATOM 4374 N N . LEU A 1 585 ? -17.341 -15.491 10.840 1.00 97.75 585 LEU A N 1
ATOM 4375 C CA . LEU A 1 585 ? -17.013 -16.839 10.361 1.00 97.75 585 LEU A CA 1
ATOM 4376 C C . LEU A 1 585 ? -18.249 -17.730 10.263 1.00 97.75 585 LEU A C 1
ATOM 4378 O O . LEU A 1 585 ? -18.389 -18.489 9.309 1.00 97.75 585 LEU A O 1
ATOM 4382 N N . ARG A 1 586 ? -19.167 -17.638 11.224 1.00 97.62 586 ARG A N 1
ATOM 4383 C CA . ARG A 1 586 ? -20.380 -18.455 11.211 1.00 97.62 586 ARG A CA 1
ATOM 4384 C C . ARG A 1 586 ? -21.279 -18.139 10.014 1.00 97.62 586 ARG A C 1
ATOM 4386 O O . ARG A 1 586 ? -21.899 -19.051 9.469 1.00 97.62 586 ARG A O 1
ATOM 4393 N N . GLN A 1 587 ? -21.403 -16.864 9.644 1.00 96.50 587 GLN A N 1
ATOM 4394 C CA . GLN A 1 587 ? -22.357 -16.420 8.625 1.00 96.50 587 GLN A CA 1
ATOM 4395 C C . GLN A 1 587 ? -21.744 -16.223 7.237 1.00 96.50 587 GLN A C 1
ATOM 4397 O O . GLN A 1 587 ? -22.409 -16.509 6.243 1.00 96.50 587 GLN A O 1
ATOM 4402 N N . ASN A 1 588 ? -20.513 -15.724 7.154 1.00 97.25 588 ASN A N 1
ATOM 4403 C CA . ASN A 1 588 ? -19.920 -15.229 5.913 1.00 97.25 588 ASN A CA 1
ATOM 4404 C C . ASN A 1 588 ? -18.878 -16.185 5.327 1.00 97.25 588 ASN A C 1
ATOM 4406 O O . ASN A 1 588 ? -18.379 -15.921 4.240 1.00 97.25 588 ASN A O 1
ATOM 4410 N N . ASP A 1 589 ? -18.515 -17.273 6.003 1.00 96.88 589 ASP A N 1
ATOM 4411 C CA . ASP A 1 589 ? -17.474 -18.166 5.504 1.00 96.88 589 ASP A CA 1
ATOM 4412 C C . ASP A 1 589 ? -17.876 -18.898 4.210 1.00 96.88 589 ASP A C 1
ATOM 4414 O O . ASP A 1 589 ? -19.003 -19.368 4.041 1.00 96.88 589 ASP A O 1
ATOM 4418 N N . SER A 1 590 ? -16.928 -19.001 3.279 1.00 95.19 590 SER A N 1
ATOM 4419 C CA . SER A 1 590 ? -17.081 -19.707 2.005 1.00 95.19 590 SER A CA 1
ATOM 4420 C C . SER A 1 590 ? -15.771 -20.408 1.613 1.00 95.19 590 SER A C 1
ATOM 4422 O O . SER A 1 590 ? -14.726 -20.158 2.224 1.00 95.19 590 SER A O 1
ATOM 4424 N N . PRO A 1 591 ? -15.769 -21.267 0.575 1.00 93.62 591 PRO A N 1
ATOM 4425 C CA . PRO A 1 591 ? -14.543 -21.912 0.101 1.00 93.62 591 PRO A CA 1
ATOM 4426 C C . PRO A 1 591 ? -13.450 -20.954 -0.406 1.00 93.62 591 PRO A C 1
ATOM 4428 O O . PRO A 1 591 ? -12.291 -21.353 -0.433 1.00 93.62 591 PRO A O 1
ATOM 4431 N N . PHE A 1 592 ? -13.796 -19.719 -0.794 1.00 94.25 592 PHE A N 1
ATOM 4432 C CA . PHE A 1 592 ? -12.867 -18.757 -1.421 1.00 94.25 592 PHE A CA 1
ATOM 4433 C C . PHE A 1 592 ? -12.509 -17.567 -0.516 1.00 94.25 592 PHE A C 1
ATOM 4435 O O . PHE A 1 592 ? -11.694 -16.717 -0.876 1.00 94.25 592 PHE A O 1
ATOM 4442 N N . GLY A 1 593 ? -13.143 -17.480 0.654 1.00 96.06 593 GLY A N 1
ATOM 4443 C CA . GLY A 1 593 ? -13.006 -16.361 1.578 1.00 96.06 593 GLY A CA 1
ATOM 4444 C C . GLY A 1 593 ? -14.324 -15.968 2.233 1.00 96.06 593 GLY A C 1
ATOM 4445 O O . GLY A 1 593 ? -15.330 -16.665 2.104 1.00 96.06 593 GLY A O 1
ATOM 4446 N N . LEU A 1 594 ? -14.319 -14.849 2.946 1.00 97.69 594 LEU A N 1
ATOM 4447 C CA . LEU A 1 594 ? -15.491 -14.309 3.619 1.00 97.69 594 LEU A CA 1
ATOM 4448 C C . LEU A 1 594 ? -16.346 -13.538 2.611 1.00 97.69 594 LEU A C 1
ATOM 4450 O O . LEU A 1 594 ? -15.872 -12.598 1.973 1.00 97.69 594 LEU A O 1
ATOM 4454 N N . LEU A 1 595 ? -17.618 -13.913 2.488 1.00 96.50 595 LEU A N 1
ATOM 4455 C CA . LEU A 1 595 ? -18.624 -13.095 1.819 1.00 96.50 595 LEU A CA 1
ATOM 4456 C C . LEU A 1 595 ? -18.608 -11.707 2.457 1.00 96.50 595 LEU A C 1
ATOM 4458 O O . LEU A 1 595 ? -18.628 -11.587 3.684 1.00 96.50 595 LEU A O 1
ATOM 4462 N N . VAL A 1 596 ? -18.585 -10.651 1.650 1.00 95.94 596 VAL A N 1
ATOM 4463 C CA . VAL A 1 596 ? -18.474 -9.290 2.180 1.00 95.94 596 VAL A CA 1
ATOM 4464 C C . VAL A 1 596 ? -19.630 -8.967 3.122 1.00 95.94 596 VAL A C 1
ATOM 4466 O O . VAL A 1 596 ? -19.422 -8.314 4.146 1.00 95.94 596 VAL A O 1
ATOM 4469 N N . GLN A 1 597 ? -20.834 -9.476 2.838 1.00 95.56 597 GLN A N 1
ATOM 4470 C CA . GLN A 1 597 ? -21.981 -9.262 3.700 1.00 95.56 597 GLN A CA 1
ATOM 4471 C C . GLN A 1 597 ? -23.010 -10.398 3.655 1.00 95.56 597 GLN A C 1
ATOM 4473 O O . GLN A 1 597 ? -23.288 -10.990 2.617 1.00 95.56 597 GLN A O 1
ATOM 4478 N N . THR A 1 598 ? -23.667 -10.650 4.782 1.00 94.31 598 THR A N 1
ATOM 4479 C CA . THR A 1 598 ? -24.824 -11.548 4.873 1.00 94.31 598 THR A CA 1
ATOM 4480 C C . THR A 1 598 ? -25.981 -10.873 5.608 1.00 94.31 598 THR A C 1
ATOM 4482 O O . THR A 1 598 ? -25.835 -9.797 6.186 1.00 94.31 598 THR A O 1
ATOM 4485 N N . GLY A 1 599 ? -27.186 -11.439 5.496 1.00 90.06 599 GLY A N 1
ATOM 4486 C CA . GLY A 1 599 ? -28.410 -10.878 6.087 1.00 90.06 599 GLY A CA 1
ATOM 4487 C C . GLY A 1 599 ? -29.193 -9.896 5.200 1.00 90.06 599 GLY A C 1
ATOM 4488 O O . GLY A 1 599 ? -30.289 -9.485 5.580 1.00 90.06 599 GLY A O 1
ATOM 4489 N N . ARG A 1 600 ? -28.725 -9.585 3.977 1.00 87.69 600 ARG A N 1
ATOM 4490 C CA . ARG A 1 600 ? -29.558 -8.980 2.912 1.00 87.69 600 ARG A CA 1
ATOM 4491 C C . ARG A 1 600 ? -29.764 -9.931 1.737 1.00 87.69 600 ARG A C 1
ATOM 4493 O O . ARG A 1 600 ? -28.961 -10.820 1.471 1.00 87.69 600 ARG A O 1
ATOM 4500 N N . ARG A 1 601 ? -30.835 -9.701 0.972 1.00 76.94 601 ARG A N 1
ATOM 4501 C CA . ARG A 1 601 ? -31.130 -10.417 -0.282 1.00 76.94 601 ARG A CA 1
ATOM 4502 C C . ARG A 1 601 ? -30.607 -9.650 -1.503 1.00 76.94 601 ARG A C 1
ATOM 4504 O O . ARG A 1 601 ? -31.387 -9.252 -2.360 1.00 76.94 601 ARG A O 1
ATOM 4511 N N . VAL A 1 602 ? -29.297 -9.415 -1.558 1.00 80.75 602 VAL A N 1
ATOM 4512 C CA . VAL A 1 602 ? -28.616 -8.721 -2.666 1.00 80.75 602 VAL A CA 1
ATOM 4513 C C . VAL A 1 602 ? -27.487 -9.616 -3.180 1.00 80.75 602 VAL A C 1
ATOM 4515 O O . VAL A 1 602 ? -26.813 -10.253 -2.379 1.00 80.75 602 VAL A O 1
ATOM 4518 N N . GLN A 1 603 ? -27.303 -9.721 -4.501 1.00 72.25 603 GLN A N 1
ATOM 4519 C CA . GLN A 1 603 ? -26.294 -10.625 -5.073 1.00 72.25 603 GLN A CA 1
ATOM 4520 C C . GLN A 1 603 ? -24.860 -10.161 -4.781 1.00 72.25 603 GLN A C 1
ATOM 4522 O O . GLN A 1 603 ? -24.045 -10.987 -4.393 1.00 72.25 603 GLN A O 1
ATOM 4527 N N . SER A 1 604 ? -24.570 -8.857 -4.894 1.00 75.31 604 SER A N 1
ATOM 4528 C CA . SER A 1 604 ? -23.231 -8.293 -4.644 1.00 75.31 604 SER A CA 1
ATOM 4529 C C . SER A 1 604 ? -22.733 -8.468 -3.206 1.00 75.31 604 SER A C 1
ATOM 4531 O O . SER A 1 604 ? -21.534 -8.388 -2.962 1.00 75.31 604 SER A O 1
ATOM 4533 N N . ASP A 1 605 ? -23.633 -8.747 -2.262 1.00 87.50 605 ASP A N 1
ATOM 4534 C CA . ASP A 1 605 ? -23.285 -9.058 -0.874 1.00 87.50 605 ASP A CA 1
ATOM 4535 C C . ASP A 1 605 ? -22.589 -10.424 -0.745 1.00 87.50 605 ASP A C 1
ATOM 4537 O O . ASP A 1 605 ? -21.824 -10.648 0.189 1.00 87.50 605 ASP A O 1
ATOM 4541 N N . LYS A 1 606 ? -22.839 -11.334 -1.695 1.00 87.69 606 LYS A N 1
ATOM 4542 C CA . LYS A 1 606 ? -22.367 -12.724 -1.677 1.00 87.69 606 LYS A CA 1
ATOM 4543 C C . LYS A 1 606 ? -21.044 -12.927 -2.414 1.00 87.69 606 LYS A C 1
ATOM 4545 O O . LYS A 1 606 ? -20.756 -14.044 -2.826 1.00 87.69 606 LYS A O 1
ATOM 4550 N N . GLU A 1 607 ? -20.261 -11.874 -2.594 1.00 93.38 607 GLU A N 1
ATOM 4551 C CA . GLU A 1 607 ? -18.939 -11.961 -3.214 1.00 93.38 607 GLU A CA 1
ATOM 4552 C C . GLU A 1 607 ? -17.846 -11.710 -2.166 1.00 93.38 607 GLU A C 1
ATOM 4554 O O . GLU A 1 607 ? -18.103 -11.106 -1.122 1.00 93.38 607 GLU A O 1
ATOM 4559 N N . VAL A 1 608 ? -16.625 -12.178 -2.422 1.00 95.38 608 VAL A N 1
ATOM 4560 C CA . VAL A 1 608 ? -15.488 -11.995 -1.507 1.00 95.38 608 VAL A CA 1
ATOM 4561 C C . VAL A 1 608 ? -14.742 -10.728 -1.888 1.00 95.38 608 VAL A C 1
ATOM 4563 O O . VAL A 1 608 ? -14.158 -10.639 -2.965 1.00 95.38 608 VAL A O 1
ATOM 4566 N N . TRP A 1 609 ? -14.737 -9.755 -0.987 1.00 95.38 609 TRP A N 1
ATOM 4567 C CA . TRP A 1 609 ? -13.898 -8.565 -1.080 1.00 95.38 609 TRP A CA 1
ATOM 4568 C C . TRP A 1 609 ? -12.549 -8.900 -0.428 1.00 95.38 609 TRP A C 1
ATOM 4570 O O . TRP A 1 609 ? -12.488 -9.187 0.767 1.00 95.38 609 TRP A O 1
ATOM 4580 N N . ASN A 1 610 ? -11.463 -8.899 -1.209 1.00 95.12 610 ASN A N 1
ATOM 4581 C CA . ASN A 1 610 ? -10.224 -9.620 -0.869 1.00 95.12 610 ASN A CA 1
ATOM 4582 C C . ASN A 1 610 ? -9.414 -9.079 0.341 1.00 95.12 610 ASN A C 1
ATOM 4584 O O . ASN A 1 610 ? -8.430 -9.706 0.730 1.00 95.12 610 ASN A O 1
ATOM 4588 N N . MET A 1 611 ? -9.825 -7.970 0.965 1.00 94.69 611 MET A N 1
ATOM 4589 C CA . MET A 1 611 ? -9.243 -7.420 2.200 1.00 94.69 611 MET A CA 1
ATOM 4590 C C . MET A 1 611 ? -9.838 -8.032 3.479 1.00 94.69 611 MET A C 1
ATOM 4592 O O . MET A 1 611 ? -9.163 -8.070 4.508 1.00 94.69 611 MET A O 1
ATOM 4596 N N . ALA A 1 612 ? -11.063 -8.574 3.414 1.00 96.94 612 ALA A N 1
ATOM 4597 C CA . ALA A 1 612 ? -11.806 -9.024 4.594 1.00 96.94 612 ALA A CA 1
ATOM 4598 C C . ALA A 1 612 ? -11.102 -10.173 5.332 1.00 96.94 612 ALA A C 1
ATOM 4600 O O . ALA A 1 612 ? -10.999 -10.174 6.557 1.00 96.94 612 ALA A O 1
ATOM 4601 N N . ASN A 1 613 ? -10.581 -11.154 4.591 1.00 98.19 613 ASN A N 1
ATOM 4602 C CA . ASN A 1 613 ? -9.891 -12.313 5.158 1.00 98.19 613 ASN A CA 1
ATOM 4603 C C . ASN A 1 613 ? -8.585 -11.932 5.886 1.00 98.19 613 ASN A C 1
ATOM 4605 O O . ASN A 1 613 ? -8.417 -12.345 7.038 1.00 98.19 613 ASN A O 1
ATOM 4609 N N . PRO A 1 614 ? -7.672 -11.142 5.281 1.00 98.19 614 PRO A N 1
ATOM 4610 C CA . PRO A 1 614 ? -6.506 -10.639 5.999 1.00 98.19 614 PRO A CA 1
ATOM 4611 C C . PRO A 1 614 ? -6.843 -9.773 7.219 1.00 98.19 614 PRO A C 1
ATOM 4613 O O . PRO A 1 614 ? -6.198 -9.914 8.262 1.00 98.19 614 PRO A O 1
ATOM 4616 N N . ASN A 1 615 ? -7.870 -8.923 7.127 1.00 98.50 615 ASN A N 1
ATOM 4617 C CA . ASN A 1 615 ? -8.306 -8.078 8.240 1.00 98.50 615 ASN A CA 1
ATOM 4618 C C . ASN A 1 615 ? -8.855 -8.916 9.401 1.00 98.50 615 ASN A C 1
ATOM 4620 O O . ASN A 1 615 ? -8.457 -8.711 10.548 1.00 98.50 615 ASN A O 1
ATOM 4624 N N . TRP A 1 616 ? -9.677 -9.929 9.108 1.00 98.62 616 TRP A N 1
ATOM 4625 C CA . TRP A 1 616 ? -10.166 -10.890 10.100 1.00 98.62 616 TRP A CA 1
ATOM 4626 C C . TRP A 1 616 ? -9.009 -11.574 10.838 1.00 98.62 616 TRP A C 1
ATOM 4628 O O . TRP A 1 616 ? -8.970 -11.595 12.071 1.00 98.62 616 TRP A O 1
ATOM 4638 N N . ALA A 1 617 ? -8.030 -12.090 10.085 1.00 98.69 617 ALA A N 1
ATOM 4639 C CA . ALA A 1 617 ? -6.870 -12.775 10.651 1.00 98.69 617 ALA A CA 1
ATOM 4640 C C . ALA A 1 617 ? -6.046 -11.847 11.553 1.00 98.69 617 ALA A C 1
ATOM 4642 O O . ALA A 1 617 ? -5.687 -12.218 12.671 1.00 98.69 617 ALA A O 1
ATOM 4643 N N . THR A 1 618 ? -5.808 -10.621 11.091 1.00 98.62 618 THR A N 1
ATOM 4644 C CA . THR A 1 618 ? -5.074 -9.590 11.826 1.00 98.62 618 THR A CA 1
ATOM 4645 C C . THR A 1 618 ? -5.753 -9.259 13.155 1.00 98.62 618 THR A C 1
ATOM 4647 O O . THR A 1 618 ? -5.107 -9.298 14.204 1.00 98.62 618 THR A O 1
ATOM 4650 N N . LEU A 1 619 ? -7.067 -9.004 13.140 1.00 98.62 619 LEU A N 1
ATOM 4651 C CA . LEU A 1 619 ? -7.835 -8.695 14.349 1.00 98.62 619 LEU A CA 1
ATOM 4652 C C . LEU A 1 619 ? -7.814 -9.851 15.354 1.00 98.62 619 LEU A C 1
ATOM 4654 O O . LEU A 1 619 ? -7.626 -9.606 16.548 1.00 98.62 619 LEU A O 1
ATOM 4658 N N . SER A 1 620 ? -7.969 -11.090 14.873 1.00 98.25 620 SER A N 1
ATOM 4659 C CA . SER A 1 620 ? -7.918 -12.303 15.698 1.00 98.25 620 SER A CA 1
ATOM 4660 C C . SER A 1 620 ? -6.559 -12.462 16.389 1.00 98.25 620 SER A C 1
ATOM 4662 O O . SER A 1 620 ? -6.505 -12.700 17.595 1.00 98.25 620 SER A O 1
ATOM 4664 N N . ILE A 1 621 ? -5.452 -12.298 15.655 1.00 98.38 621 ILE A N 1
ATOM 4665 C CA . ILE A 1 621 ? -4.092 -12.470 16.196 1.00 98.38 621 ILE A CA 1
ATOM 4666 C C . ILE A 1 621 ? -3.783 -11.414 17.269 1.00 98.38 621 ILE A C 1
ATOM 4668 O O . ILE A 1 621 ? -3.292 -11.763 18.346 1.00 98.38 621 ILE A O 1
ATOM 4672 N N . TRP A 1 622 ? -4.128 -10.141 17.033 1.00 97.06 622 TRP A N 1
ATOM 4673 C CA . TRP A 1 622 ? -3.935 -9.067 18.023 1.00 97.06 622 TRP A CA 1
ATOM 4674 C C . TRP A 1 622 ? -4.615 -9.363 19.364 1.00 97.06 622 TRP A C 1
ATOM 4676 O O . TRP A 1 622 ? -4.086 -9.026 20.423 1.00 97.06 622 TRP A O 1
ATOM 4686 N N . ARG A 1 623 ? -5.749 -10.067 19.327 1.00 96.44 623 ARG A N 1
ATOM 4687 C CA . ARG A 1 623 ? -6.562 -10.429 20.498 1.00 96.44 623 ARG A CA 1
ATOM 4688 C C . ARG A 1 623 ? -6.264 -11.829 21.034 1.00 96.44 623 ARG A C 1
ATOM 4690 O O . ARG A 1 623 ? -7.097 -12.417 21.714 1.00 96.44 623 ARG A O 1
ATOM 4697 N N . ARG A 1 624 ? -5.056 -12.346 20.763 1.00 89.94 624 ARG A N 1
ATOM 4698 C CA . ARG A 1 624 ? -4.564 -13.662 21.219 1.00 89.94 624 ARG A CA 1
ATOM 4699 C C . ARG A 1 624 ? -5.458 -14.831 20.783 1.00 89.94 624 ARG A C 1
ATOM 4701 O O . ARG A 1 624 ? -5.529 -15.845 21.475 1.00 89.94 624 ARG A O 1
ATOM 4708 N N . GLY A 1 625 ? -6.132 -14.693 19.643 1.00 90.25 625 GLY A N 1
ATOM 4709 C CA . GLY A 1 625 ? -6.805 -15.808 18.990 1.00 90.25 625 GLY A CA 1
ATOM 4710 C C . GLY A 1 625 ? -5.807 -16.860 18.502 1.00 90.25 625 GLY A C 1
ATOM 4711 O O . GLY A 1 625 ? -4.600 -16.620 18.431 1.00 90.25 625 GLY A O 1
ATOM 4712 N N . ASP A 1 626 ? -6.319 -18.034 18.139 1.00 96.81 626 ASP A N 1
ATOM 4713 C CA . ASP A 1 626 ? -5.502 -19.106 17.570 1.00 96.81 626 ASP A CA 1
ATOM 4714 C C . ASP A 1 626 ? -4.864 -18.643 16.246 1.00 96.81 626 ASP A C 1
ATOM 4716 O O . ASP A 1 626 ? -5.554 -18.359 15.261 1.00 96.81 626 ASP A O 1
ATOM 4720 N N . VAL A 1 627 ? -3.530 -18.549 16.236 1.00 98.00 627 VAL A N 1
ATOM 4721 C CA . VAL A 1 627 ? -2.763 -18.049 15.089 1.00 98.00 627 VAL A CA 1
ATOM 4722 C C . VAL A 1 627 ? -2.930 -18.954 13.868 1.00 98.00 627 VAL A C 1
ATOM 4724 O O . VAL A 1 627 ? -3.082 -18.453 12.755 1.00 98.00 627 VAL A O 1
ATOM 4727 N N . ALA A 1 628 ? -2.950 -20.277 14.047 1.00 97.88 628 ALA A N 1
ATOM 4728 C CA . ALA A 1 628 ? -3.102 -21.214 12.938 1.00 97.88 628 ALA A CA 1
ATOM 4729 C C . ALA A 1 628 ? -4.496 -21.097 12.305 1.00 97.88 628 ALA A C 1
ATOM 4731 O O . ALA A 1 628 ? -4.620 -21.068 11.079 1.00 97.88 628 ALA A O 1
ATOM 4732 N N . ARG A 1 629 ? -5.541 -20.944 13.127 1.00 98.06 629 ARG A N 1
ATOM 4733 C CA . ARG A 1 629 ? -6.909 -20.679 12.669 1.00 98.06 629 ARG A CA 1
ATOM 4734 C C . ARG A 1 629 ? -6.989 -19.361 11.905 1.00 98.06 629 ARG A C 1
ATOM 4736 O O . ARG A 1 629 ? -7.555 -19.334 10.815 1.00 98.06 629 ARG A O 1
ATOM 4743 N N . ALA A 1 630 ? -6.407 -18.291 12.441 1.00 98.50 630 ALA A N 1
ATOM 4744 C CA . ALA A 1 630 ? -6.401 -16.984 11.794 1.00 98.50 630 ALA A CA 1
ATOM 4745 C C . ALA A 1 630 ? -5.699 -17.006 10.434 1.00 98.50 630 ALA A C 1
ATOM 4747 O O . ALA A 1 630 ? -6.262 -16.555 9.435 1.00 98.50 630 ALA A O 1
ATOM 4748 N N . LEU A 1 631 ? -4.518 -17.617 10.367 1.00 98.56 631 LEU A N 1
ATOM 4749 C CA . LEU A 1 631 ? -3.805 -17.812 9.109 1.00 98.56 631 LEU A CA 1
ATOM 4750 C C . LEU A 1 631 ? -4.590 -18.710 8.143 1.00 98.56 631 LEU A C 1
ATOM 4752 O O . LEU A 1 631 ? -4.585 -18.447 6.945 1.00 98.56 631 LEU A O 1
ATOM 4756 N N . GLY A 1 632 ? -5.325 -19.707 8.642 1.00 98.38 632 GLY A N 1
ATOM 4757 C CA . GLY A 1 632 ? -6.231 -20.528 7.837 1.00 98.38 632 GLY A CA 1
ATOM 4758 C C . GLY A 1 632 ? -7.360 -19.727 7.180 1.00 98.38 632 GLY A C 1
ATOM 4759 O O . GLY A 1 632 ? -7.682 -19.970 6.019 1.00 98.38 632 GLY A O 1
ATOM 4760 N N . VAL A 1 633 ? -7.927 -18.733 7.874 1.00 98.31 633 VAL A N 1
ATOM 4761 C CA . VAL A 1 633 ? -8.946 -17.829 7.305 1.00 98.31 633 VAL A CA 1
ATOM 4762 C C . VAL A 1 633 ? -8.347 -16.948 6.210 1.00 98.31 633 VAL A C 1
ATOM 4764 O O . VAL A 1 633 ? -8.941 -16.827 5.138 1.00 98.31 633 VAL A O 1
ATOM 4767 N N . ALA A 1 634 ? -7.163 -16.373 6.434 1.00 98.38 634 ALA A N 1
ATOM 4768 C CA . ALA A 1 634 ? -6.459 -15.585 5.419 1.00 98.38 634 ALA A CA 1
ATOM 4769 C C . ALA A 1 634 ? -6.071 -16.428 4.186 1.00 98.38 634 ALA A C 1
ATOM 4771 O O . ALA A 1 634 ? -6.225 -15.977 3.046 1.00 98.38 634 ALA A O 1
ATOM 4772 N N . ALA A 1 635 ? -5.629 -17.672 4.404 1.00 98.06 635 ALA A N 1
ATOM 4773 C CA . ALA A 1 635 ? -5.182 -18.582 3.352 1.00 98.06 635 ALA A CA 1
ATOM 4774 C C . ALA A 1 635 ? -6.274 -18.896 2.321 1.00 98.06 635 ALA A C 1
ATOM 4776 O O . ALA A 1 635 ? -5.960 -19.019 1.140 1.00 98.06 635 ALA A O 1
ATOM 4777 N N . LYS A 1 636 ? -7.553 -18.969 2.727 1.00 96.62 636 LYS A N 1
ATOM 4778 C CA . LYS A 1 636 ? -8.673 -19.252 1.806 1.00 96.62 636 LYS A CA 1
ATOM 4779 C C . LYS A 1 636 ? -8.718 -18.314 0.605 1.00 96.62 636 LYS A C 1
ATOM 4781 O O . LYS A 1 636 ? -9.102 -18.742 -0.475 1.00 96.62 636 LYS A O 1
ATOM 4786 N N . THR A 1 637 ? -8.316 -17.060 0.794 1.00 95.31 637 THR A N 1
ATOM 4787 C CA . THR A 1 637 ? -8.265 -16.069 -0.281 1.00 95.31 637 THR A CA 1
ATOM 4788 C C . THR A 1 637 ? -6.857 -15.955 -0.856 1.00 95.31 637 THR A C 1
ATOM 4790 O O . THR A 1 637 ? -6.677 -16.079 -2.063 1.00 95.31 637 THR A O 1
ATOM 4793 N N . LEU A 1 638 ? -5.839 -15.761 -0.014 1.00 97.00 638 LEU A N 1
ATOM 4794 C CA . LEU A 1 638 ? -4.477 -15.488 -0.487 1.00 97.00 638 LEU A CA 1
ATOM 4795 C C . LEU A 1 638 ? -3.833 -16.710 -1.164 1.00 97.00 638 LEU A C 1
ATOM 4797 O O . LEU A 1 638 ? -3.318 -16.609 -2.279 1.00 97.00 638 LEU A O 1
ATOM 4801 N N . ASP A 1 639 ? -3.923 -17.892 -0.547 1.00 96.81 639 ASP A N 1
ATOM 4802 C CA . ASP A 1 639 ? -3.367 -19.115 -1.133 1.00 96.81 639 ASP A CA 1
ATOM 4803 C C . ASP A 1 639 ? -4.213 -19.635 -2.305 1.00 96.81 639 ASP A C 1
ATOM 4805 O O . ASP A 1 639 ? -3.679 -20.284 -3.202 1.00 96.81 639 ASP A O 1
ATOM 4809 N N . TRP A 1 640 ? -5.504 -19.289 -2.378 1.00 95.50 640 TRP A N 1
ATOM 4810 C CA . TRP A 1 640 ? -6.315 -19.561 -3.569 1.00 95.50 640 TRP A CA 1
ATOM 4811 C C . TRP A 1 640 ? -5.731 -18.878 -4.811 1.00 95.50 640 TRP A C 1
ATOM 4813 O O . TRP A 1 640 ? -5.492 -19.537 -5.829 1.00 95.50 640 TRP A O 1
ATOM 4823 N N . TRP A 1 641 ? -5.422 -17.581 -4.720 1.00 95.12 641 TRP A N 1
ATOM 4824 C CA . TRP A 1 641 ? -4.811 -16.838 -5.826 1.00 95.12 641 TRP A CA 1
ATOM 4825 C C . TRP A 1 641 ? -3.400 -17.327 -6.161 1.00 95.12 641 TRP A C 1
ATOM 4827 O O . TRP A 1 641 ? -3.036 -17.416 -7.337 1.00 95.12 641 TRP A O 1
ATOM 4837 N N . ARG A 1 642 ? -2.624 -17.712 -5.145 1.00 95.50 642 ARG A N 1
ATOM 4838 C CA . ARG A 1 642 ? -1.267 -18.240 -5.319 1.00 95.50 642 ARG A CA 1
ATOM 4839 C C . ARG A 1 642 ? -1.235 -19.638 -5.934 1.00 95.50 642 ARG A C 1
ATOM 4841 O O . ARG A 1 642 ? -0.547 -19.863 -6.925 1.00 95.50 642 ARG A O 1
ATOM 4848 N N . SER A 1 643 ? -1.934 -20.586 -5.323 1.00 95.44 643 SER A N 1
ATOM 4849 C CA . SER A 1 643 ? -1.778 -22.018 -5.592 1.00 95.44 643 SER A CA 1
ATOM 4850 C C . SER A 1 643 ? -2.783 -22.549 -6.604 1.00 95.44 643 SER A C 1
ATOM 4852 O O . SER A 1 643 ? -2.446 -23.452 -7.376 1.00 95.44 643 SER A O 1
ATOM 4854 N N . VAL A 1 644 ? -4.003 -22.001 -6.615 1.00 94.44 644 VAL A N 1
ATOM 4855 C CA . VAL A 1 644 ? -5.085 -22.481 -7.484 1.00 94.44 644 VAL A CA 1
ATOM 4856 C C . VAL A 1 644 ? -5.178 -21.652 -8.759 1.00 94.44 644 VAL A C 1
ATOM 4858 O O . VAL A 1 644 ? -5.042 -22.218 -9.842 1.00 94.44 644 VAL A O 1
ATOM 4861 N N . GLN A 1 645 ? -5.342 -20.330 -8.646 1.00 94.12 645 GLN A N 1
ATOM 4862 C CA . GLN A 1 645 ? -5.401 -19.445 -9.820 1.00 94.12 645 GLN A CA 1
ATOM 4863 C C . GLN A 1 645 ? -4.026 -19.239 -10.459 1.00 94.12 645 GLN A C 1
ATOM 4865 O O . GLN A 1 645 ? -3.935 -19.095 -11.674 1.00 94.12 645 GLN A O 1
ATOM 4870 N N . LYS A 1 646 ? -2.955 -19.274 -9.652 1.00 94.81 646 LYS A N 1
ATOM 4871 C CA . LYS A 1 646 ? -1.567 -19.036 -10.087 1.00 94.81 646 LYS A CA 1
ATOM 4872 C C . LYS A 1 646 ? -1.404 -17.685 -10.788 1.00 94.81 646 LYS A C 1
ATOM 4874 O O . LYS A 1 646 ? -0.635 -17.565 -11.738 1.00 94.81 646 LYS A O 1
ATOM 4879 N N . ASP A 1 647 ? -2.122 -16.679 -10.290 1.00 92.06 647 ASP A N 1
ATOM 4880 C CA . ASP A 1 647 ? -2.213 -15.348 -10.898 1.00 92.06 647 ASP A CA 1
ATOM 4881 C C . ASP A 1 647 ? -2.068 -14.236 -9.845 1.00 92.06 647 ASP A C 1
ATOM 4883 O O . ASP A 1 647 ? -2.886 -13.327 -9.713 1.00 92.06 647 ASP A O 1
ATOM 4887 N N . MET A 1 648 ? -1.005 -14.317 -9.036 1.00 90.88 648 MET A N 1
ATOM 4888 C CA . MET A 1 648 ? -0.738 -13.334 -7.973 1.00 90.88 648 MET A CA 1
ATOM 4889 C C . MET A 1 648 ? -0.457 -11.919 -8.494 1.00 90.88 648 MET A C 1
ATOM 4891 O O . MET A 1 648 ? -0.392 -10.982 -7.705 1.00 90.88 648 MET A O 1
ATOM 4895 N N . TRP A 1 649 ? -0.241 -11.755 -9.800 1.00 89.81 649 TRP A N 1
ATOM 4896 C CA . TRP A 1 649 ? 0.047 -10.458 -10.417 1.00 89.81 649 TRP A CA 1
ATOM 4897 C C . TRP A 1 649 ? -1.214 -9.779 -10.953 1.00 89.81 649 TRP A C 1
ATOM 4899 O O . TRP A 1 649 ? -1.130 -8.695 -11.521 1.00 89.81 649 TRP A O 1
ATOM 4909 N N . ASN A 1 650 ? -2.367 -10.416 -10.764 1.00 90.06 650 ASN A N 1
ATOM 4910 C CA . ASN A 1 650 ? -3.673 -9.923 -11.158 1.00 90.06 650 ASN A CA 1
ATOM 4911 C C . ASN A 1 650 ? -4.730 -10.329 -10.113 1.00 90.06 650 ASN A C 1
ATOM 4913 O O . ASN A 1 650 ? -5.862 -10.692 -10.433 1.00 90.06 650 ASN A O 1
ATOM 4917 N N . VAL A 1 651 ? -4.369 -10.251 -8.828 1.00 91.94 651 VAL A N 1
ATOM 4918 C CA . VAL A 1 651 ? -5.351 -10.421 -7.750 1.00 91.94 651 VAL A CA 1
ATOM 4919 C C . VAL A 1 651 ? -6.427 -9.335 -7.911 1.00 91.94 651 VAL A C 1
ATOM 4921 O O . VAL A 1 651 ? -6.085 -8.148 -7.981 1.00 91.94 651 VAL A O 1
ATOM 4924 N N . PRO A 1 652 ? -7.715 -9.704 -8.020 1.00 93.19 652 PRO A N 1
ATOM 4925 C CA . PRO A 1 652 ? -8.777 -8.738 -8.231 1.00 93.19 652 PRO A CA 1
ATOM 4926 C C . PRO A 1 652 ? -9.175 -8.038 -6.926 1.00 93.19 652 PRO A C 1
ATOM 4928 O O . PRO A 1 652 ? -8.774 -8.445 -5.836 1.00 93.19 652 PRO A O 1
ATOM 4931 N N . ALA A 1 653 ? -10.019 -7.013 -7.006 1.00 93.06 653 ALA A N 1
ATOM 4932 C CA . ALA A 1 653 ? -10.668 -6.448 -5.823 1.00 93.06 653 ALA A CA 1
ATOM 4933 C C . ALA A 1 653 ? -11.674 -7.444 -5.226 1.00 93.06 653 ALA A C 1
ATOM 4935 O O . ALA A 1 653 ? -11.714 -7.660 -4.011 1.00 93.06 653 ALA A O 1
ATOM 4936 N N . VAL A 1 654 ? -12.468 -8.070 -6.103 1.00 93.94 654 VAL A N 1
ATOM 4937 C CA . VAL A 1 654 ? -13.587 -8.932 -5.720 1.00 93.94 654 VAL A CA 1
ATOM 4938 C C . VAL A 1 654 ? -13.491 -10.286 -6.419 1.00 93.94 654 VAL A C 1
ATOM 4940 O O . VAL A 1 654 ? -13.295 -10.356 -7.635 1.00 93.94 654 VAL A O 1
ATOM 4943 N N . THR A 1 655 ? -13.670 -11.356 -5.650 1.00 94.44 655 THR A N 1
ATOM 4944 C CA . THR A 1 655 ? -13.707 -12.749 -6.111 1.00 94.44 655 THR A CA 1
ATOM 4945 C C . THR A 1 655 ? -15.145 -13.262 -6.088 1.00 94.44 655 THR A C 1
ATOM 4947 O O . THR A 1 655 ? -15.854 -13.083 -5.095 1.00 94.44 655 THR A O 1
ATOM 4950 N N . ALA A 1 656 ? -15.573 -13.909 -7.173 1.00 92.81 656 ALA A N 1
ATOM 4951 C CA . ALA A 1 656 ? -16.929 -14.432 -7.289 1.00 92.81 656 ALA A CA 1
ATOM 4952 C C . ALA A 1 656 ? -17.139 -15.695 -6.433 1.00 92.81 656 ALA A C 1
ATOM 4954 O O . ALA A 1 656 ? -16.245 -16.536 -6.334 1.00 92.81 656 ALA A O 1
ATOM 4955 N N . VAL A 1 657 ? -18.339 -15.893 -5.887 1.00 89.75 657 VAL A N 1
ATOM 4956 C CA . VAL A 1 657 ? -18.753 -17.136 -5.194 1.00 89.75 657 VAL A CA 1
ATOM 4957 C C . VAL A 1 657 ? -19.962 -17.802 -5.871 1.00 89.75 657 VAL A C 1
ATOM 4959 O O . VAL A 1 657 ? -20.228 -18.986 -5.657 1.00 89.75 657 VAL A O 1
ATOM 4962 N N . GLY A 1 658 ? -20.682 -17.077 -6.733 1.00 78.12 658 GLY A N 1
ATOM 4963 C CA . GLY A 1 658 ? -21.843 -17.579 -7.478 1.00 78.12 658 GLY A CA 1
ATOM 4964 C C . GLY A 1 658 ? -21.550 -18.716 -8.476 1.00 78.12 658 GLY A C 1
ATOM 4965 O O . GLY A 1 658 ? -20.422 -18.935 -8.920 1.00 78.12 658 GLY A O 1
ATOM 4966 N N . SER A 1 659 ? -22.593 -19.462 -8.861 1.00 66.06 659 SER A N 1
ATOM 4967 C CA . SER A 1 659 ? -22.472 -20.636 -9.740 1.00 66.06 659 SER A CA 1
ATOM 4968 C C . SER A 1 659 ? -21.948 -20.280 -11.136 1.00 66.06 659 SER A C 1
ATOM 4970 O O . SER A 1 659 ? -22.518 -19.423 -11.808 1.00 66.06 659 SER A O 1
ATOM 4972 N N . GLY A 1 660 ? -20.921 -21.000 -11.598 1.00 79.44 660 GLY A N 1
ATOM 4973 C CA . GLY A 1 660 ? -20.332 -20.863 -12.938 1.00 79.44 660 GLY A CA 1
ATOM 4974 C C . GLY A 1 660 ? -19.070 -19.997 -12.999 1.00 79.44 660 GLY A C 1
ATOM 4975 O O . GLY A 1 660 ? -18.277 -20.173 -13.919 1.00 79.44 660 GLY A O 1
ATOM 4976 N N . THR A 1 661 ? -18.845 -19.129 -12.007 1.00 86.19 661 THR A N 1
ATOM 4977 C CA . THR A 1 661 ? -17.650 -18.266 -11.908 1.00 86.19 661 THR A CA 1
ATOM 4978 C C . THR A 1 661 ? -16.986 -18.296 -10.529 1.00 86.19 661 THR A C 1
ATOM 4980 O O . THR A 1 661 ? -16.071 -17.523 -10.272 1.00 86.19 661 THR A O 1
ATOM 4983 N N . ALA A 1 662 ? -17.425 -19.183 -9.637 1.00 91.19 662 ALA A N 1
ATOM 4984 C CA . ALA A 1 662 ? -16.910 -19.300 -8.279 1.00 91.19 662 ALA A CA 1
ATOM 4985 C C . ALA A 1 662 ? -15.372 -19.430 -8.237 1.00 91.19 662 ALA A C 1
ATOM 4987 O O . ALA A 1 662 ? -14.786 -20.267 -8.927 1.00 91.19 662 ALA A O 1
ATOM 4988 N N . GLY A 1 663 ? -14.727 -18.591 -7.429 1.00 90.94 663 GLY A N 1
ATOM 4989 C CA . GLY A 1 663 ? -13.275 -18.498 -7.299 1.00 90.94 663 GLY A CA 1
ATOM 4990 C C . GLY A 1 663 ? -12.566 -17.732 -8.422 1.00 90.94 663 GLY A C 1
ATOM 4991 O O . GLY A 1 663 ? -11.342 -17.633 -8.384 1.00 90.94 663 GLY A O 1
ATOM 4992 N N . LEU A 1 664 ? -13.289 -17.194 -9.410 1.00 92.62 664 LEU A N 1
ATOM 4993 C CA . LEU A 1 664 ? -12.731 -16.374 -10.493 1.00 92.62 664 LEU A CA 1
ATOM 4994 C C . LEU A 1 664 ? -12.868 -14.871 -10.188 1.00 92.62 664 LEU A C 1
ATOM 4996 O O . LEU A 1 664 ? -13.652 -14.490 -9.309 1.00 92.62 664 LEU A O 1
ATOM 5000 N N . PRO A 1 665 ? -12.141 -13.994 -10.912 1.00 91.44 665 PRO A N 1
ATOM 5001 C CA . PRO A 1 665 ? -12.319 -12.553 -10.779 1.00 91.44 665 PRO A CA 1
ATOM 5002 C C . PRO A 1 665 ? -13.772 -12.131 -11.022 1.00 91.44 665 PRO A C 1
ATOM 5004 O O . PRO A 1 665 ? -14.371 -12.506 -12.031 1.00 91.44 665 PRO A O 1
ATOM 5007 N N . TRP A 1 666 ? -14.322 -11.324 -10.114 1.00 88.88 666 TRP A N 1
ATOM 5008 C CA . TRP A 1 666 ? -15.632 -10.690 -10.278 1.00 88.88 666 TRP A CA 1
ATOM 5009 C C . TRP A 1 666 ? -15.504 -9.237 -10.733 1.00 88.88 666 TRP A C 1
ATOM 5011 O O . TRP A 1 666 ? -16.124 -8.836 -11.716 1.00 88.88 666 TRP A O 1
ATOM 5021 N N . ALA A 1 667 ? -14.695 -8.447 -10.022 1.00 88.31 667 ALA A N 1
ATOM 5022 C CA . ALA A 1 667 ? -14.525 -7.027 -10.298 1.00 88.31 667 ALA A CA 1
ATOM 5023 C C . ALA A 1 667 ? -13.107 -6.547 -9.983 1.00 88.31 667 ALA A C 1
ATOM 5025 O O . ALA A 1 667 ? -12.491 -6.986 -9.012 1.00 88.31 667 ALA A O 1
ATOM 5026 N N . ASN A 1 668 ? -12.667 -5.606 -10.818 1.00 86.94 668 ASN A N 1
ATOM 5027 C CA . ASN A 1 668 ? -11.397 -4.890 -10.827 1.00 86.94 668 ASN A CA 1
ATOM 5028 C C . ASN A 1 668 ? -10.131 -5.762 -10.778 1.00 86.94 668 ASN A C 1
ATOM 5030 O O . ASN A 1 668 ? -9.825 -6.374 -9.768 1.00 86.94 668 ASN A O 1
ATOM 5034 N N . SER A 1 669 ? -9.356 -5.770 -11.859 1.00 89.44 669 SER A N 1
ATOM 5035 C CA . SER A 1 669 ? -8.100 -6.520 -12.019 1.00 89.44 669 SER A CA 1
ATOM 5036 C C . SER A 1 669 ? -6.899 -5.780 -11.409 1.00 89.44 669 SER A C 1
ATOM 5038 O O . SER A 1 669 ? -6.894 -4.552 -11.449 1.00 89.44 669 SER A O 1
ATOM 5040 N N . HIS A 1 670 ? -5.840 -6.481 -10.985 1.00 91.69 670 HIS A N 1
ATOM 5041 C CA . HIS A 1 670 ? -4.581 -5.874 -10.491 1.00 91.69 670 HIS A CA 1
ATOM 5042 C C . HIS A 1 670 ? -4.775 -4.891 -9.314 1.00 91.69 670 HIS A C 1
ATOM 5044 O O . HIS A 1 670 ? -4.252 -3.770 -9.328 1.00 91.69 670 HIS A O 1
ATOM 5050 N N . TYR A 1 671 ? -5.570 -5.282 -8.317 1.00 91.88 671 TYR A N 1
ATOM 5051 C CA . TYR A 1 671 ? -6.046 -4.385 -7.262 1.00 91.88 671 TYR A CA 1
ATOM 5052 C C . TYR A 1 671 ? -5.308 -4.578 -5.926 1.00 91.88 671 TYR A C 1
ATOM 5054 O O . TYR A 1 671 ? -4.959 -5.696 -5.545 1.00 91.88 671 TYR A O 1
ATOM 5062 N N . GLY A 1 672 ? -5.113 -3.487 -5.177 1.00 91.88 672 GLY A N 1
ATOM 5063 C CA . GLY A 1 672 ? -4.343 -3.457 -3.924 1.00 91.88 672 GLY A CA 1
ATOM 5064 C C . GLY A 1 672 ? -5.062 -3.943 -2.656 1.00 91.88 672 GLY A C 1
ATOM 5065 O O . GLY A 1 672 ? -4.449 -3.987 -1.604 1.00 91.88 672 GLY A O 1
ATOM 5066 N N . TYR A 1 673 ? -6.329 -4.349 -2.719 1.00 92.69 673 TYR A N 1
ATOM 5067 C CA . TYR A 1 673 ? -7.159 -4.676 -1.547 1.00 92.69 673 TYR A CA 1
ATOM 5068 C C . TYR A 1 673 ? -6.563 -5.755 -0.642 1.00 92.69 673 TYR A C 1
ATOM 5070 O O . TYR A 1 673 ? -6.536 -5.633 0.577 1.00 92.69 673 TYR A O 1
ATOM 5078 N N . HIS A 1 674 ? -6.024 -6.811 -1.240 1.00 93.81 674 HIS A N 1
ATOM 5079 C CA . HIS A 1 674 ? -5.382 -7.897 -0.505 1.00 93.81 674 HIS A CA 1
ATOM 5080 C C . HIS A 1 674 ? -4.096 -7.465 0.232 1.00 93.81 674 HIS A C 1
ATOM 5082 O O . HIS A 1 674 ? -3.563 -8.240 1.025 1.00 93.81 674 HIS A O 1
ATOM 5088 N N . MET A 1 675 ? -3.587 -6.248 -0.005 1.00 96.06 675 MET A N 1
ATOM 5089 C CA . MET A 1 675 ? -2.384 -5.715 0.643 1.00 96.06 675 MET A CA 1
ATOM 5090 C C . MET A 1 675 ? -2.612 -5.346 2.114 1.00 96.06 675 MET A C 1
ATOM 5092 O O . MET A 1 675 ? -1.637 -5.193 2.848 1.00 96.06 675 MET A O 1
ATOM 5096 N N . THR A 1 676 ? -3.849 -5.365 2.619 1.00 96.88 676 THR A N 1
ATOM 5097 C CA . THR A 1 676 ? -4.065 -5.338 4.075 1.00 96.88 676 THR A CA 1
ATOM 5098 C C . THR A 1 676 ? -3.423 -6.540 4.783 1.00 96.88 676 THR A C 1
ATOM 5100 O O . THR A 1 676 ? -3.148 -6.485 5.981 1.00 96.88 676 THR A O 1
ATOM 5103 N N . ALA A 1 677 ? -3.069 -7.604 4.046 1.00 97.75 677 ALA A N 1
ATOM 5104 C CA . ALA A 1 677 ? -2.289 -8.734 4.548 1.00 97.75 677 ALA A CA 1
ATOM 5105 C C . ALA A 1 677 ? -0.927 -8.356 5.138 1.00 97.75 677 ALA A C 1
ATOM 5107 O O . ALA A 1 677 ? -0.420 -9.095 5.983 1.00 97.75 677 ALA A O 1
ATOM 5108 N N . TRP A 1 678 ? -0.351 -7.209 4.770 1.00 98.00 678 TRP A N 1
ATOM 5109 C CA . TRP A 1 678 ? 0.873 -6.719 5.405 1.00 98.00 678 TRP A CA 1
ATOM 5110 C C . TRP A 1 678 ? 0.682 -6.461 6.913 1.00 98.00 678 TRP A C 1
ATOM 5112 O O . TRP A 1 678 ? 1.623 -6.656 7.682 1.00 98.00 678 TRP A O 1
ATOM 5122 N N . HIS A 1 679 ? -0.539 -6.160 7.377 1.00 98.25 679 HIS A N 1
ATOM 5123 C CA . HIS A 1 679 ? -0.831 -6.015 8.808 1.00 98.25 679 HIS A CA 1
ATOM 5124 C C . HIS A 1 679 ? -0.775 -7.338 9.594 1.00 98.25 679 HIS A C 1
ATOM 5126 O O . HIS A 1 679 ? -0.569 -7.311 10.809 1.00 98.25 679 HIS A O 1
ATOM 5132 N N . ILE A 1 680 ? -0.864 -8.501 8.929 1.00 98.62 680 ILE A N 1
ATOM 5133 C CA . ILE A 1 680 ? -0.672 -9.807 9.585 1.00 98.62 680 ILE A CA 1
ATOM 5134 C C . ILE A 1 680 ? 0.744 -9.894 10.170 1.00 98.62 680 ILE A C 1
ATOM 5136 O O . ILE A 1 680 ? 0.927 -10.440 11.256 1.00 98.62 680 ILE A O 1
ATOM 5140 N N . VAL A 1 681 ? 1.744 -9.310 9.498 1.00 98.12 681 VAL A N 1
ATOM 5141 C CA . VAL A 1 681 ? 3.132 -9.280 9.984 1.00 98.12 681 VAL A CA 1
ATOM 5142 C C . VAL A 1 681 ? 3.237 -8.504 11.297 1.00 98.12 681 VAL A C 1
ATOM 5144 O O . VAL A 1 681 ? 3.874 -8.977 12.242 1.00 98.12 681 VAL A O 1
ATOM 5147 N N . PHE A 1 682 ? 2.567 -7.352 11.395 1.00 97.75 682 PHE A N 1
ATOM 5148 C CA . PHE A 1 682 ? 2.518 -6.573 12.634 1.00 97.75 682 PHE A CA 1
ATOM 5149 C C . PHE A 1 682 ? 1.778 -7.314 13.743 1.00 97.75 682 PHE A C 1
ATOM 5151 O O . PHE A 1 682 ? 2.244 -7.318 14.877 1.00 97.75 682 PHE A O 1
ATOM 5158 N N . ALA A 1 683 ? 0.680 -8.003 13.428 1.00 98.25 683 ALA A N 1
ATOM 5159 C CA . ALA A 1 683 ? -0.050 -8.783 14.422 1.00 98.25 683 ALA A CA 1
ATOM 5160 C C . ALA A 1 683 ? 0.772 -9.968 14.955 1.00 98.25 683 ALA A C 1
ATOM 5162 O O . ALA A 1 683 ? 0.784 -10.209 16.160 1.00 98.25 683 ALA A O 1
ATOM 5163 N N . LEU A 1 684 ? 1.490 -10.686 14.080 1.00 98.44 684 LEU A N 1
ATOM 5164 C CA . LEU A 1 684 ? 2.333 -11.825 14.460 1.00 98.44 684 LEU A CA 1
ATOM 5165 C C . LEU A 1 684 ? 3.530 -11.407 15.317 1.00 98.44 684 LEU A C 1
ATOM 5167 O O . LEU A 1 684 ? 3.844 -12.079 16.298 1.00 98.44 684 LEU A O 1
ATOM 5171 N N . SER A 1 685 ? 4.205 -10.319 14.947 1.00 97.19 685 SER A N 1
ATOM 5172 C CA . SER A 1 685 ? 5.377 -9.809 15.672 1.00 97.19 685 SER A CA 1
ATOM 5173 C C . SER A 1 685 ? 5.007 -8.938 16.877 1.00 97.19 685 SER A C 1
ATOM 5175 O O . SER A 1 685 ? 5.835 -8.711 17.760 1.00 97.19 685 SER A O 1
ATOM 5177 N N . GLY A 1 686 ? 3.774 -8.432 16.924 1.00 96.56 686 GLY A N 1
ATOM 5178 C CA . GLY A 1 686 ? 3.360 -7.384 17.852 1.00 96.56 686 GLY A CA 1
ATOM 5179 C C . GLY A 1 686 ? 4.161 -6.092 17.674 1.00 96.56 686 GLY A C 1
ATOM 5180 O O . GLY A 1 686 ? 4.355 -5.375 18.655 1.00 96.56 686 GLY A O 1
ATOM 5181 N N . GLN A 1 687 ? 4.693 -5.840 16.472 1.00 96.75 687 GLN A N 1
ATOM 5182 C CA . GLN A 1 687 ? 5.577 -4.708 16.217 1.00 96.75 687 GLN A CA 1
ATOM 5183 C C . GLN A 1 687 ? 4.846 -3.368 16.401 1.00 96.75 687 GLN A C 1
ATOM 5185 O O . GLN A 1 687 ? 3.727 -3.195 15.926 1.00 96.75 687 GLN A O 1
ATOM 5190 N N . GLN A 1 688 ? 5.522 -2.404 17.028 1.00 96.19 688 GLN A N 1
ATOM 5191 C CA . GLN A 1 688 ? 5.159 -0.983 17.052 1.00 96.19 688 GLN A CA 1
ATOM 5192 C C . GLN A 1 688 ? 6.413 -0.136 16.847 1.00 96.19 688 GLN A C 1
ATOM 5194 O O . GLN A 1 688 ? 7.437 -0.413 17.476 1.00 96.19 688 GLN A O 1
ATOM 5199 N N . PHE A 1 689 ? 6.333 0.895 16.008 1.00 95.31 689 PHE A N 1
ATOM 5200 C CA . PHE A 1 689 ? 7.446 1.801 15.726 1.00 95.31 689 PHE A CA 1
ATOM 5201 C C . PHE A 1 689 ? 7.023 3.263 15.895 1.00 95.31 689 PHE A C 1
ATOM 5203 O O . PHE A 1 689 ? 5.968 3.662 15.412 1.00 95.31 689 PHE A O 1
ATOM 5210 N N . ASP A 1 690 ? 7.859 4.044 16.578 1.00 95.19 690 ASP A N 1
ATOM 5211 C CA . ASP A 1 690 ? 7.675 5.477 16.806 1.00 95.19 690 ASP A CA 1
ATOM 5212 C C . ASP A 1 690 ? 9.017 6.202 16.630 1.00 95.19 690 ASP A C 1
ATOM 5214 O O . ASP A 1 690 ? 9.824 6.326 17.554 1.00 95.19 690 ASP A O 1
ATOM 5218 N N . ALA A 1 691 ? 9.274 6.672 15.411 1.00 94.38 691 ALA A N 1
ATOM 5219 C CA . ALA A 1 691 ? 10.443 7.459 15.040 1.00 94.38 691 ALA A CA 1
ATOM 5220 C C . ALA A 1 691 ? 10.616 8.741 15.876 1.00 94.38 691 ALA A C 1
ATOM 5222 O O . ALA A 1 691 ? 11.755 9.017 16.254 1.00 94.38 691 ALA A O 1
ATOM 5223 N N . PRO A 1 692 ? 9.561 9.508 16.232 1.00 93.94 692 PRO A N 1
ATOM 5224 C CA . PRO A 1 692 ? 9.680 10.659 17.130 1.00 93.94 692 PRO A CA 1
ATOM 5225 C C . PRO A 1 692 ? 10.390 10.379 18.459 1.00 93.94 692 PRO A C 1
ATOM 5227 O O . PRO A 1 692 ? 11.088 11.255 18.970 1.00 93.94 692 PRO A O 1
ATOM 5230 N N . THR A 1 693 ? 10.226 9.177 19.022 1.00 92.12 693 THR A N 1
ATOM 5231 C CA . THR A 1 693 ? 10.916 8.748 20.251 1.00 92.12 693 THR A CA 1
ATOM 5232 C C . THR A 1 693 ? 12.036 7.735 19.995 1.00 92.12 693 THR A C 1
ATOM 5234 O O . THR A 1 693 ? 12.650 7.244 20.947 1.00 92.12 693 THR A O 1
ATOM 5237 N N . SER A 1 694 ? 12.323 7.437 18.723 1.00 91.44 694 SER A N 1
ATOM 5238 C CA . SER A 1 694 ? 13.229 6.377 18.268 1.00 91.44 694 SER A CA 1
ATOM 5239 C C . SER A 1 694 ? 12.972 5.044 18.986 1.00 91.44 694 SER A C 1
ATOM 5241 O O . SER A 1 694 ? 13.911 4.376 19.434 1.00 91.44 694 SER A O 1
ATOM 5243 N N . ALA A 1 695 ? 11.699 4.680 19.148 1.00 92.88 695 ALA A N 1
ATOM 5244 C CA . ALA A 1 695 ? 11.278 3.485 19.865 1.00 92.88 695 ALA A CA 1
ATOM 5245 C C . ALA A 1 695 ? 10.777 2.404 18.903 1.00 92.88 695 ALA A C 1
ATOM 5247 O O . ALA A 1 695 ? 9.934 2.651 18.041 1.00 92.88 695 ALA A O 1
ATOM 5248 N N . LEU A 1 696 ? 11.269 1.182 19.091 1.00 94.31 696 LEU A N 1
ATOM 5249 C CA . LEU A 1 696 ? 10.766 -0.018 18.432 1.00 94.31 696 LEU A CA 1
ATOM 5250 C C . LEU A 1 696 ? 10.352 -1.017 19.509 1.00 94.31 696 LEU A C 1
ATOM 5252 O O . LEU A 1 696 ? 11.086 -1.246 20.471 1.00 94.31 696 LEU A O 1
ATOM 5256 N N . SER A 1 697 ? 9.175 -1.616 19.374 1.00 95.56 697 SER A N 1
ATOM 5257 C CA . SER A 1 697 ? 8.758 -2.676 20.283 1.00 95.56 697 SER A CA 1
ATOM 5258 C C . SER A 1 697 ? 8.121 -3.854 19.581 1.00 95.56 697 SER A C 1
ATOM 5260 O O . SER A 1 697 ? 7.602 -3.699 18.483 1.00 95.56 697 SER A O 1
ATOM 5262 N N . PHE A 1 698 ? 8.167 -5.008 20.236 1.00 96.44 698 PHE A N 1
ATOM 5263 C CA . PHE A 1 698 ? 7.627 -6.276 19.773 1.00 96.44 698 PHE A CA 1
ATOM 5264 C C . PHE A 1 698 ? 6.863 -6.969 20.903 1.00 96.44 698 PHE A C 1
ATOM 5266 O O . PHE A 1 698 ? 7.227 -6.854 22.075 1.00 96.44 698 PHE A O 1
ATOM 5273 N N . SER A 1 699 ? 5.830 -7.725 20.540 1.00 95.44 699 SER A N 1
ATOM 5274 C CA . SER A 1 699 ? 5.186 -8.702 21.423 1.00 95.44 699 SER A CA 1
ATOM 5275 C C . SER A 1 699 ? 4.748 -9.914 20.597 1.00 95.44 699 SER A C 1
ATOM 5277 O O . SER A 1 699 ? 3.570 -10.009 20.217 1.00 95.44 699 SER A O 1
ATOM 5279 N N . PRO A 1 700 ? 5.698 -10.802 20.254 1.00 96.06 700 PRO A N 1
ATOM 5280 C CA . PRO A 1 700 ? 5.483 -11.898 19.317 1.00 96.06 700 PRO A CA 1
ATOM 5281 C C . PRO A 1 700 ? 4.366 -12.853 19.758 1.00 96.06 700 PRO A C 1
ATOM 5283 O O . PRO A 1 700 ? 4.164 -13.105 20.945 1.00 96.06 700 PRO A O 1
ATOM 5286 N N . LYS A 1 701 ? 3.609 -13.385 18.792 1.00 95.75 701 LYS A N 1
ATOM 5287 C CA . LYS A 1 701 ? 2.466 -14.295 19.026 1.00 95.75 701 LYS A CA 1
ATOM 5288 C C . LYS A 1 701 ? 2.766 -15.758 18.706 1.00 95.75 701 LYS A C 1
ATOM 5290 O O . LYS A 1 701 ? 1.895 -16.608 18.877 1.00 95.75 701 LYS A O 1
ATOM 5295 N N . LEU A 1 702 ? 3.978 -16.050 18.240 1.00 94.88 702 LEU A N 1
ATOM 5296 C CA . LEU A 1 702 ? 4.443 -17.406 17.969 1.00 94.88 702 LEU A CA 1
ATOM 5297 C C . LEU A 1 702 ? 5.275 -17.940 19.144 1.00 94.88 702 LEU A C 1
ATOM 5299 O O . LEU A 1 702 ? 6.012 -17.170 19.761 1.00 94.88 702 LEU A O 1
ATOM 5303 N N . PRO A 1 703 ? 5.189 -19.244 19.456 1.00 93.06 703 PRO A N 1
ATOM 5304 C CA . PRO A 1 703 ? 6.088 -19.863 20.421 1.00 93.06 703 PRO A CA 1
ATOM 5305 C C . PRO A 1 703 ? 7.513 -19.974 19.845 1.00 93.06 703 PRO A C 1
ATOM 5307 O O . PRO A 1 703 ? 7.663 -20.122 18.631 1.00 93.06 703 PRO A O 1
ATOM 5310 N N . PRO A 1 704 ? 8.564 -19.951 20.685 1.00 91.50 704 PRO A N 1
ATOM 5311 C CA . PRO A 1 704 ? 9.921 -20.223 20.231 1.00 91.50 704 PRO A CA 1
ATOM 5312 C C . PRO A 1 704 ? 10.077 -21.681 19.750 1.00 91.50 704 PRO A C 1
ATOM 5314 O O . PRO A 1 704 ? 9.472 -22.591 20.326 1.00 91.50 704 PRO A O 1
ATOM 5317 N N . PRO A 1 705 ? 10.935 -21.935 18.748 1.00 95.56 705 PRO A N 1
ATOM 5318 C CA . PRO A 1 705 ? 11.730 -20.954 18.025 1.00 95.56 705 PRO A CA 1
ATOM 5319 C C . PRO A 1 705 ? 10.900 -20.281 16.925 1.00 95.56 705 PRO A C 1
ATOM 5321 O O . PRO A 1 705 ? 10.038 -20.912 16.314 1.00 95.56 705 PRO A O 1
ATOM 5324 N N . PHE A 1 706 ? 11.200 -19.017 16.634 1.00 96.75 706 PHE A N 1
ATOM 5325 C CA . PHE A 1 706 ? 10.614 -18.323 15.489 1.00 96.75 706 PHE A CA 1
ATOM 5326 C C . PHE A 1 706 ? 11.582 -17.311 14.875 1.00 96.75 706 PHE A C 1
ATOM 5328 O O . PHE A 1 706 ? 12.516 -16.853 15.530 1.00 96.75 706 PHE A O 1
ATOM 5335 N N . GLU A 1 707 ? 11.308 -16.922 13.633 1.00 97.56 707 GLU A N 1
ATOM 5336 C CA . GLU A 1 707 ? 11.912 -15.797 12.923 1.00 97.56 707 GLU A CA 1
ATOM 5337 C C . GLU A 1 707 ? 10.799 -15.033 12.193 1.00 97.56 707 GLU A C 1
ATOM 5339 O O . GLU A 1 707 ? 10.150 -15.558 11.287 1.00 97.56 707 GLU A O 1
ATOM 5344 N N . LEU A 1 708 ? 10.530 -13.804 12.630 1.00 98.12 708 LEU A N 1
ATOM 5345 C CA . LEU A 1 708 ? 9.458 -12.961 12.109 1.00 98.12 708 LEU A CA 1
ATOM 5346 C C . LEU A 1 708 ? 10.034 -11.706 11.449 1.00 98.12 708 LEU A C 1
ATOM 5348 O O . LEU A 1 708 ? 10.929 -11.086 12.027 1.00 98.12 708 LEU A O 1
ATOM 5352 N N . PRO A 1 709 ? 9.519 -11.287 10.281 1.00 97.44 709 PRO A N 1
ATOM 5353 C CA . PRO A 1 709 ? 9.941 -10.038 9.673 1.00 97.44 709 PRO A CA 1
ATOM 5354 C C . PRO A 1 709 ? 9.521 -8.838 10.525 1.00 97.44 709 PRO A C 1
ATOM 5356 O O . PRO A 1 709 ? 8.440 -8.829 11.117 1.00 97.44 709 PRO A O 1
ATOM 5359 N N . PHE A 1 710 ? 10.358 -7.805 10.525 1.00 95.75 710 PHE A N 1
ATOM 5360 C CA . PHE A 1 710 ? 9.999 -6.467 10.984 1.00 95.75 710 PHE A CA 1
ATOM 5361 C C . PHE A 1 710 ? 10.266 -5.443 9.879 1.00 95.75 710 PHE A C 1
ATOM 5363 O O . PHE A 1 710 ? 11.138 -5.639 9.025 1.00 95.75 710 PHE A O 1
ATOM 5370 N N . MET A 1 711 ? 9.502 -4.352 9.891 1.00 95.44 711 MET A N 1
ATOM 5371 C CA . MET A 1 711 ? 9.493 -3.360 8.811 1.00 95.44 711 MET A CA 1
ATOM 5372 C C . MET A 1 711 ? 9.420 -1.945 9.373 1.00 95.44 711 MET A C 1
ATOM 5374 O O . MET A 1 711 ? 8.486 -1.623 10.099 1.00 95.44 711 MET A O 1
ATOM 5378 N N . VAL A 1 712 ? 10.369 -1.089 9.012 1.00 94.56 712 VAL A N 1
ATOM 5379 C CA . VAL A 1 712 ? 10.334 0.359 9.284 1.00 94.56 712 VAL A CA 1
ATOM 5380 C C . VAL A 1 712 ? 10.714 1.104 7.990 1.00 94.56 712 VAL A C 1
ATOM 5382 O O . VAL A 1 712 ? 11.096 0.446 7.014 1.00 94.56 712 VAL A O 1
ATOM 5385 N N . PRO A 1 713 ? 10.613 2.445 7.891 1.00 93.75 713 PRO A N 1
ATOM 5386 C CA . PRO A 1 713 ? 10.935 3.126 6.638 1.00 93.75 713 PRO A CA 1
ATOM 5387 C C . PRO A 1 713 ? 12.353 2.833 6.157 1.00 93.75 713 PRO A C 1
ATOM 5389 O O . PRO A 1 713 ? 13.329 3.100 6.856 1.00 93.75 713 PRO A O 1
ATOM 5392 N N . ASN A 1 714 ? 12.466 2.389 4.909 1.00 91.19 714 ASN A N 1
ATOM 5393 C CA . ASN A 1 714 ? 13.711 2.038 4.231 1.00 91.19 714 ASN A CA 1
ATOM 5394 C C . ASN A 1 714 ? 14.524 0.916 4.896 1.00 91.19 714 ASN A C 1
ATOM 5396 O O . ASN A 1 714 ? 15.701 0.795 4.559 1.00 91.19 714 ASN A O 1
ATOM 5400 N N . THR A 1 715 ? 13.956 0.127 5.816 1.00 91.31 715 THR A N 1
ATOM 5401 C CA . THR A 1 715 ? 14.685 -0.952 6.500 1.00 91.31 715 THR A CA 1
ATOM 5402 C C . THR A 1 715 ? 13.784 -2.153 6.762 1.00 91.31 715 THR A C 1
ATOM 5404 O O . THR A 1 715 ? 12.706 -2.032 7.347 1.00 91.31 715 THR A O 1
ATOM 5407 N N . VAL A 1 716 ? 14.264 -3.334 6.374 1.00 93.94 716 VAL A N 1
ATOM 5408 C CA . VAL A 1 716 ? 13.608 -4.621 6.621 1.00 93.94 716 VAL A CA 1
ATOM 5409 C C . VAL A 1 716 ? 14.591 -5.548 7.321 1.00 93.94 716 VAL A C 1
ATOM 5411 O O . VAL A 1 716 ? 15.782 -5.594 6.998 1.00 93.94 716 VAL A O 1
ATOM 5414 N N . GLY A 1 717 ? 14.096 -6.312 8.284 1.00 93.50 717 GLY A N 1
ATOM 5415 C CA . GLY A 1 717 ? 14.905 -7.283 8.999 1.00 93.50 717 GLY A CA 1
ATOM 5416 C C . GLY A 1 717 ? 14.071 -8.386 9.623 1.00 93.50 717 GLY A C 1
ATOM 5417 O O . GLY A 1 717 ? 12.892 -8.538 9.305 1.00 93.50 717 GLY A O 1
ATOM 5418 N N . VAL A 1 718 ? 14.696 -9.157 10.506 1.00 95.56 718 VAL A N 1
ATOM 5419 C CA . VAL A 1 718 ? 14.055 -10.246 11.241 1.00 95.56 718 VAL A CA 1
ATOM 5420 C C . VAL A 1 718 ? 14.271 -10.113 12.744 1.00 95.56 718 VAL A C 1
ATOM 5422 O O . VAL A 1 718 ? 15.350 -9.740 13.207 1.00 95.56 718 VAL A O 1
ATOM 5425 N N . LEU A 1 719 ? 13.229 -10.441 13.500 1.00 95.44 719 LEU A N 1
ATOM 5426 C CA . LEU A 1 719 ? 13.290 -10.755 14.918 1.00 95.44 719 LEU A CA 1
ATOM 5427 C C . LEU A 1 719 ? 13.250 -12.275 15.067 1.00 95.44 719 LEU A C 1
ATOM 5429 O O . LEU A 1 719 ? 12.259 -12.911 14.709 1.00 95.44 719 LEU A O 1
ATOM 5433 N N . ARG A 1 720 ? 14.305 -12.849 15.635 1.00 94.00 720 ARG A N 1
ATOM 5434 C CA . ARG A 1 720 ? 14.412 -14.276 15.929 1.00 94.00 720 ARG A CA 1
ATOM 5435 C C . ARG A 1 720 ? 14.366 -14.526 17.430 1.00 94.00 720 ARG A C 1
ATOM 5437 O O . ARG A 1 720 ? 14.939 -13.754 18.189 1.00 94.00 720 ARG A O 1
ATOM 5444 N N . MET A 1 721 ? 13.745 -15.625 17.839 1.00 91.38 721 MET A N 1
ATOM 5445 C CA . MET A 1 721 ? 13.865 -16.196 19.181 1.00 91.38 721 MET A CA 1
ATOM 5446 C C . MET A 1 721 ? 14.279 -17.660 19.056 1.00 91.38 721 MET A C 1
ATOM 5448 O O . MET A 1 721 ? 13.676 -18.407 18.284 1.00 91.38 721 MET A O 1
ATOM 5452 N N . ASP A 1 722 ? 15.316 -18.077 19.777 1.00 88.69 722 ASP A N 1
ATOM 5453 C CA . ASP A 1 722 ? 15.747 -19.477 19.803 1.00 88.69 722 ASP A CA 1
ATOM 5454 C C . ASP A 1 722 ? 15.065 -20.296 20.919 1.00 88.69 722 ASP A C 1
ATOM 5456 O O . ASP A 1 722 ? 14.257 -19.789 21.698 1.00 88.69 722 ASP A O 1
ATOM 5460 N N . HIS A 1 723 ? 15.389 -21.591 21.007 1.00 88.50 723 HIS A N 1
ATOM 5461 C CA . HIS A 1 723 ? 14.861 -22.482 22.049 1.00 88.50 723 HIS A CA 1
ATOM 5462 C C . HIS A 1 723 ? 15.306 -22.116 23.473 1.00 88.50 723 HIS A C 1
ATOM 5464 O O . HIS A 1 723 ? 14.649 -22.522 24.429 1.00 88.50 723 HIS A O 1
ATOM 5470 N N . ALA A 1 724 ? 16.417 -21.390 23.624 1.00 82.88 724 ALA A N 1
ATOM 5471 C CA . ALA A 1 724 ? 16.908 -20.908 24.913 1.00 82.88 724 ALA A CA 1
ATOM 5472 C C . ALA A 1 724 ? 16.228 -19.590 25.333 1.00 82.88 724 ALA A C 1
ATOM 5474 O O . ALA A 1 724 ? 16.455 -19.101 26.439 1.00 82.88 724 ALA A O 1
ATOM 5475 N N . GLY A 1 725 ? 15.377 -19.033 24.468 1.00 80.25 725 GLY A N 1
ATOM 5476 C CA . GLY A 1 725 ? 14.667 -17.782 24.681 1.00 80.25 725 GLY A CA 1
ATOM 5477 C C . GLY A 1 725 ? 15.494 -16.538 24.371 1.00 80.25 725 GLY A C 1
ATOM 5478 O O . GLY A 1 725 ? 15.077 -15.442 24.735 1.00 80.25 725 GLY A O 1
ATOM 5479 N N . LEU A 1 726 ? 16.643 -16.684 23.706 1.00 83.25 726 LEU A N 1
ATOM 5480 C CA . LEU A 1 726 ? 17.470 -15.562 23.284 1.00 83.25 726 LEU A CA 1
ATOM 5481 C C . LEU A 1 726 ? 16.841 -14.887 22.064 1.00 83.25 726 LEU A C 1
ATOM 5483 O O . LEU A 1 726 ? 16.649 -15.519 21.021 1.00 83.25 726 LEU A O 1
ATOM 5487 N N 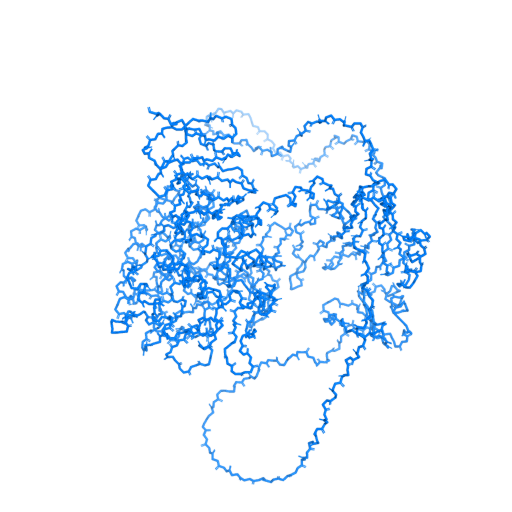. TYR A 1 727 ? 16.559 -13.591 22.181 1.00 85.94 727 TYR A N 1
ATOM 5488 C CA . TYR A 1 727 ? 16.125 -12.783 21.049 1.00 85.94 727 TYR A CA 1
ATOM 5489 C C . TYR A 1 727 ? 17.315 -12.296 20.236 1.00 85.94 727 TYR A C 1
ATOM 5491 O O . TYR A 1 727 ? 18.336 -11.920 20.799 1.00 85.94 727 TYR A O 1
ATOM 5499 N N . THR A 1 728 ? 17.165 -12.264 18.916 1.00 87.06 728 THR A N 1
ATOM 5500 C CA . THR A 1 728 ? 18.122 -11.684 17.974 1.00 87.06 728 THR A CA 1
ATOM 5501 C C . THR A 1 728 ? 17.386 -10.768 17.004 1.00 87.06 728 THR A C 1
ATOM 5503 O O . THR A 1 728 ? 16.520 -11.231 16.265 1.00 87.06 728 THR A O 1
ATOM 5506 N N . LEU A 1 729 ? 17.736 -9.483 16.973 1.00 88.50 729 LEU A N 1
ATOM 5507 C CA . LEU A 1 729 ? 17.263 -8.546 15.948 1.00 88.50 729 LEU A CA 1
ATOM 5508 C C . LEU A 1 729 ? 18.336 -8.385 14.866 1.00 88.50 729 LEU A C 1
ATOM 5510 O O . LEU A 1 729 ? 19.474 -8.057 15.195 1.00 88.50 729 LEU A O 1
ATOM 5514 N N . LEU A 1 730 ? 17.986 -8.616 13.598 1.00 88.31 730 LEU A N 1
ATOM 5515 C CA . LEU A 1 730 ? 18.903 -8.536 12.455 1.00 88.31 730 LEU A CA 1
ATOM 5516 C C . LEU A 1 730 ? 18.310 -7.674 11.344 1.00 88.31 730 LEU A C 1
ATOM 5518 O O . LEU A 1 730 ? 17.247 -7.999 10.819 1.00 88.31 730 LEU A O 1
ATOM 5522 N N . VAL A 1 731 ? 19.019 -6.628 10.926 1.00 89.38 731 VAL A N 1
ATOM 5523 C CA . VAL A 1 731 ? 18.712 -5.916 9.677 1.00 89.38 731 VAL A CA 1
ATOM 5524 C C . VAL A 1 731 ? 19.171 -6.779 8.503 1.00 89.38 731 VAL A C 1
ATOM 5526 O O . VAL A 1 731 ? 20.285 -7.295 8.517 1.00 89.38 731 VAL A O 1
ATOM 5529 N N . LYS A 1 732 ? 18.302 -6.969 7.508 1.00 89.56 732 LYS A N 1
ATOM 5530 C CA . LYS A 1 732 ? 18.589 -7.785 6.318 1.00 89.56 732 LYS A CA 1
ATOM 5531 C C . LYS A 1 732 ? 18.738 -6.951 5.054 1.00 89.56 732 LYS A C 1
ATOM 5533 O O . LYS A 1 732 ? 19.429 -7.376 4.139 1.00 89.56 732 LYS A O 1
ATOM 5538 N N . ALA A 1 733 ? 18.083 -5.794 4.994 1.00 90.19 733 ALA A N 1
ATOM 5539 C CA . ALA A 1 733 ? 18.196 -4.862 3.884 1.00 90.19 733 ALA A CA 1
ATOM 5540 C C . ALA A 1 733 ? 17.821 -3.441 4.317 1.00 90.19 733 ALA A C 1
ATOM 5542 O O . ALA A 1 733 ? 16.972 -3.247 5.195 1.00 90.19 733 ALA A O 1
ATOM 5543 N N . GLY A 1 734 ? 18.400 -2.452 3.634 1.00 87.50 734 GLY A N 1
ATOM 5544 C CA . GLY A 1 734 ? 18.055 -1.048 3.809 1.00 87.50 734 GLY A CA 1
ATOM 5545 C C . GLY A 1 734 ? 18.989 -0.288 4.749 1.00 87.50 734 GLY A C 1
ATOM 5546 O O . GLY A 1 734 ? 20.165 -0.611 4.873 1.00 87.50 734 GLY A O 1
ATOM 5547 N N . ARG A 1 735 ? 18.489 0.780 5.376 1.00 84.06 735 ARG A N 1
ATOM 5548 C CA . ARG A 1 735 ? 19.308 1.664 6.224 1.00 84.06 735 ARG A CA 1
ATOM 5549 C C . ARG A 1 735 ? 19.539 1.067 7.615 1.00 84.06 735 ARG A C 1
ATOM 5551 O O . ARG A 1 735 ? 18.710 0.313 8.121 1.00 84.06 735 ARG A O 1
ATOM 5558 N N . ALA A 1 736 ? 20.626 1.473 8.269 1.00 79.50 736 ALA A N 1
ATOM 5559 C CA . ALA A 1 736 ? 20.860 1.150 9.676 1.00 79.50 736 ALA A CA 1
ATOM 5560 C C . ALA A 1 736 ? 19.752 1.722 10.583 1.00 79.50 736 ALA A C 1
ATOM 5562 O O . ALA A 1 736 ? 19.261 2.834 10.361 1.00 79.50 736 ALA A O 1
ATOM 5563 N N . LEU A 1 737 ? 19.382 0.972 11.624 1.00 81.31 737 LEU A N 1
ATOM 5564 C CA . LEU A 1 737 ? 18.327 1.346 12.567 1.00 81.31 737 LEU A CA 1
ATOM 5565 C C . LEU A 1 737 ? 18.843 2.322 13.627 1.00 81.31 737 LEU A C 1
ATOM 5567 O O . LEU A 1 737 ? 19.676 1.976 14.452 1.00 81.31 737 LEU A O 1
ATOM 5571 N N . GLN A 1 738 ? 18.290 3.529 13.682 1.00 80.94 738 GLN A N 1
ATOM 5572 C CA . GLN A 1 738 ? 18.584 4.470 14.767 1.00 80.94 738 GLN A CA 1
ATOM 5573 C C . GLN A 1 738 ? 17.511 4.337 15.854 1.00 80.94 738 GLN A C 1
ATOM 5575 O O . GLN A 1 738 ? 16.387 4.809 15.678 1.00 80.94 738 GLN A O 1
ATOM 5580 N N . LEU A 1 739 ? 17.844 3.664 16.959 1.00 85.25 739 LEU A N 1
ATOM 5581 C CA . LEU A 1 739 ? 16.929 3.413 18.075 1.00 85.25 739 LEU A CA 1
ATOM 5582 C C . LEU A 1 739 ? 17.480 4.011 19.369 1.00 85.25 739 LEU A C 1
ATOM 5584 O O . LEU A 1 739 ? 18.642 3.818 19.712 1.00 85.25 739 LEU A O 1
ATOM 5588 N N . ALA A 1 740 ? 16.610 4.675 20.123 1.00 87.50 740 ALA A N 1
ATOM 5589 C CA . ALA A 1 740 ? 16.856 5.049 21.511 1.00 87.50 740 ALA A CA 1
ATOM 5590 C C . ALA A 1 740 ? 16.315 3.984 22.472 1.00 87.50 740 ALA A C 1
ATOM 5592 O O . ALA A 1 740 ? 16.827 3.842 23.583 1.00 87.50 740 ALA A O 1
ATOM 5593 N N . GLN A 1 741 ? 15.271 3.253 22.063 1.00 89.00 741 GLN A N 1
ATOM 5594 C CA . GLN A 1 741 ? 14.582 2.273 22.899 1.00 89.00 741 GLN A CA 1
ATOM 5595 C C . GLN A 1 741 ? 14.167 1.045 22.083 1.00 89.00 741 GLN A C 1
ATOM 5597 O O . GLN A 1 741 ? 13.580 1.175 21.008 1.00 89.00 741 GLN A O 1
ATOM 5602 N N . LEU A 1 742 ? 14.435 -0.144 22.624 1.00 90.06 742 LEU A N 1
ATOM 5603 C CA . LEU A 1 742 ? 13.940 -1.420 22.113 1.00 90.06 742 LEU A CA 1
ATOM 5604 C C . LEU A 1 742 ? 13.214 -2.162 23.235 1.00 90.06 742 LEU A C 1
ATOM 5606 O O . LEU A 1 742 ? 13.780 -2.366 24.309 1.00 90.06 742 LEU A O 1
ATOM 5610 N N . ARG A 1 743 ? 11.975 -2.590 22.986 1.00 91.50 743 ARG A N 1
ATOM 5611 C CA . ARG A 1 743 ? 11.207 -3.423 23.922 1.00 91.50 743 ARG A CA 1
ATOM 5612 C C . ARG A 1 743 ? 10.752 -4.716 23.258 1.00 91.50 743 ARG A C 1
ATOM 5614 O O . ARG A 1 743 ? 10.174 -4.667 22.182 1.00 91.50 743 ARG A O 1
ATOM 5621 N N . ILE A 1 744 ? 10.954 -5.857 23.901 1.00 91.25 744 ILE A N 1
ATOM 5622 C CA . ILE A 1 744 ? 10.439 -7.151 23.438 1.00 91.25 744 ILE A CA 1
ATOM 5623 C C . ILE A 1 744 ? 9.723 -7.804 24.611 1.00 91.25 744 ILE A C 1
ATOM 5625 O O . ILE A 1 744 ? 10.364 -8.162 25.597 1.00 91.25 744 ILE A O 1
ATOM 5629 N N . ASP A 1 745 ? 8.397 -7.897 24.523 1.00 87.56 745 ASP A N 1
ATOM 5630 C CA . ASP A 1 745 ? 7.528 -8.214 25.659 1.00 87.56 745 ASP A CA 1
ATOM 5631 C C . ASP A 1 745 ? 7.872 -7.334 26.880 1.00 87.56 745 ASP A C 1
ATOM 5633 O O . ASP A 1 745 ? 7.760 -6.106 26.807 1.00 87.56 745 ASP A O 1
ATOM 5637 N N . ASP A 1 746 ? 8.327 -7.944 27.977 1.00 80.50 746 ASP A N 1
ATOM 5638 C CA . ASP A 1 746 ? 8.722 -7.258 29.212 1.00 80.50 746 ASP A CA 1
ATOM 5639 C C . ASP A 1 746 ? 10.209 -6.849 29.234 1.00 80.50 746 ASP A C 1
ATOM 5641 O O . ASP A 1 746 ? 10.640 -6.106 30.120 1.00 80.50 746 ASP A O 1
ATOM 5645 N N . ALA A 1 747 ? 11.017 -7.320 28.277 1.00 79.44 747 ALA A N 1
ATOM 5646 C CA . ALA A 1 747 ? 12.424 -6.951 28.166 1.00 79.44 747 ALA A CA 1
ATOM 5647 C C . ALA A 1 747 ? 12.566 -5.566 27.523 1.00 79.44 747 ALA A C 1
ATOM 5649 O O . ALA A 1 747 ? 11.921 -5.261 26.521 1.00 79.44 747 ALA A O 1
ATOM 5650 N N . PHE A 1 748 ? 13.439 -4.728 28.079 1.00 81.38 748 PHE A N 1
ATOM 5651 C CA . PHE A 1 748 ? 13.625 -3.348 27.639 1.00 81.38 748 PHE A CA 1
ATOM 5652 C C . PHE A 1 748 ? 15.102 -2.967 27.620 1.00 81.38 748 PHE A C 1
ATOM 5654 O O . PHE A 1 748 ? 15.831 -3.232 28.578 1.00 81.38 748 PHE A O 1
ATOM 5661 N N . VAL A 1 749 ? 15.518 -2.295 26.549 1.00 78.06 749 VAL A N 1
ATOM 5662 C CA . VAL A 1 749 ? 16.863 -1.749 26.369 1.00 78.06 749 VAL A CA 1
ATOM 5663 C C . VAL A 1 749 ? 16.777 -0.294 25.941 1.00 78.06 749 VAL A C 1
ATOM 5665 O O . VAL A 1 749 ? 15.976 0.072 25.081 1.00 78.06 749 VAL A O 1
ATOM 5668 N N . ARG A 1 750 ? 17.642 0.532 26.534 1.00 79.12 750 ARG A N 1
ATOM 5669 C CA . ARG A 1 750 ? 17.857 1.927 26.155 1.00 79.12 750 ARG A CA 1
ATOM 5670 C C . ARG A 1 750 ? 19.276 2.090 25.627 1.00 79.12 750 ARG A C 1
ATOM 5672 O O . ARG A 1 750 ? 20.212 1.616 26.265 1.00 79.12 750 ARG A O 1
ATOM 5679 N N . PHE A 1 751 ? 19.424 2.769 24.497 1.00 76.38 751 PHE A N 1
ATOM 5680 C CA . PHE A 1 751 ? 20.720 3.036 23.874 1.00 76.38 751 PHE A CA 1
ATOM 5681 C C . PHE A 1 751 ? 21.180 4.456 24.235 1.00 76.38 751 PHE A C 1
ATOM 5683 O O . PHE A 1 751 ? 20.438 5.416 24.026 1.00 76.38 751 PHE A O 1
ATOM 5690 N N . GLU A 1 752 ? 22.374 4.595 24.820 1.00 64.31 752 GLU A N 1
ATOM 5691 C CA . GLU A 1 752 ? 22.895 5.886 25.310 1.00 64.31 752 GLU A CA 1
ATOM 5692 C C . GLU A 1 752 ? 23.463 6.782 24.195 1.00 64.31 752 GLU A C 1
ATOM 5694 O O . GLU A 1 752 ? 23.446 8.003 24.332 1.00 64.31 752 GLU A O 1
ATOM 5699 N N . ASP A 1 753 ? 23.922 6.204 23.081 1.00 60.72 753 ASP A N 1
ATOM 5700 C CA . ASP A 1 753 ? 24.496 6.924 21.933 1.00 60.72 753 ASP A CA 1
ATOM 5701 C C . ASP A 1 753 ? 23.535 7.042 20.732 1.00 60.72 753 ASP A C 1
ATOM 5703 O O . ASP A 1 753 ? 23.900 7.595 19.695 1.00 60.72 753 ASP A O 1
ATOM 5707 N N . GLY A 1 754 ? 22.293 6.556 20.874 1.00 54.12 754 GLY A N 1
ATOM 5708 C CA . GLY A 1 754 ? 21.227 6.669 19.872 1.00 54.12 754 GLY A CA 1
ATOM 5709 C C . GLY A 1 754 ? 21.469 5.912 18.562 1.00 54.12 754 GLY A C 1
ATOM 5710 O O . GLY A 1 754 ? 20.646 6.029 17.653 1.00 54.12 754 GLY A O 1
ATOM 5711 N N . SER A 1 755 ? 22.557 5.138 18.457 1.00 51.44 755 SER A N 1
ATOM 5712 C CA . SER A 1 755 ? 22.916 4.419 17.236 1.00 51.44 755 SER A CA 1
ATOM 5713 C C . SER A 1 755 ? 23.016 2.917 17.477 1.00 51.44 755 SER A C 1
ATOM 5715 O O . SER A 1 755 ? 23.931 2.426 18.135 1.00 51.44 755 SER A O 1
ATOM 5717 N N . VAL A 1 756 ? 22.095 2.165 16.879 1.00 50.53 756 VAL A N 1
ATOM 5718 C CA . VAL A 1 756 ? 22.293 0.738 16.628 1.00 50.53 756 VAL A CA 1
ATOM 5719 C C . VAL A 1 756 ? 22.878 0.668 15.212 1.00 50.53 756 VAL A C 1
ATOM 5721 O O . VAL A 1 756 ? 22.320 1.223 14.270 1.00 50.53 756 VAL A O 1
ATOM 5724 N N . GLY A 1 757 ? 24.086 0.129 15.054 1.00 50.31 757 GLY A N 1
ATOM 5725 C CA . GLY A 1 757 ? 24.709 0.009 13.730 1.00 50.31 757 GLY A CA 1
ATOM 5726 C C . GLY A 1 757 ? 24.028 -1.067 12.876 1.00 50.31 757 GLY A C 1
ATOM 5727 O O . GLY A 1 757 ? 22.907 -1.496 13.156 1.00 50.31 757 GLY A O 1
ATOM 5728 N N . GLU A 1 758 ? 24.735 -1.564 11.861 1.00 41.72 758 GLU A N 1
ATOM 5729 C CA . GLU A 1 758 ? 24.517 -2.930 11.367 1.00 41.72 758 GLU A CA 1
ATOM 5730 C C . GLU A 1 758 ? 24.749 -3.862 12.554 1.00 41.72 758 GLU A C 1
ATOM 5732 O O . GLU A 1 758 ? 25.887 -4.063 12.970 1.00 41.72 758 GLU A O 1
ATOM 5737 N N . THR A 1 759 ? 23.698 -4.266 13.267 1.00 50.72 759 THR A N 1
ATOM 5738 C CA . THR A 1 759 ? 23.920 -4.911 14.561 1.00 50.72 759 THR A CA 1
ATOM 5739 C C . THR A 1 759 ? 22.880 -5.965 14.867 1.00 50.72 759 THR A C 1
ATOM 5741 O O . THR A 1 759 ? 21.676 -5.728 14.872 1.00 50.72 759 THR A O 1
ATOM 5744 N N . THR A 1 760 ? 23.415 -7.143 15.173 1.00 50.12 760 THR A N 1
ATOM 5745 C CA . THR A 1 760 ? 22.764 -8.200 15.938 1.00 50.12 760 THR A CA 1
ATOM 5746 C C . THR A 1 760 ? 22.551 -7.696 17.363 1.00 50.12 760 THR A C 1
ATOM 5748 O O . THR A 1 760 ? 23.531 -7.507 18.085 1.00 50.12 760 THR A O 1
ATOM 5751 N N . VAL A 1 761 ? 21.304 -7.472 17.778 1.00 59.06 761 VAL A N 1
ATOM 5752 C CA . VAL A 1 761 ? 20.982 -7.223 19.195 1.00 59.06 761 VAL A CA 1
ATOM 5753 C C . VAL A 1 761 ? 20.552 -8.540 19.818 1.00 59.06 761 VAL A C 1
ATOM 5755 O O . VAL A 1 761 ? 19.514 -9.076 19.431 1.00 59.06 761 VAL A O 1
ATOM 5758 N N . LEU A 1 762 ? 21.345 -9.062 20.753 1.00 53.06 762 LEU A N 1
ATOM 5759 C CA . LEU A 1 762 ? 20.995 -10.249 21.531 1.00 53.06 762 LEU A CA 1
ATOM 5760 C C . LEU A 1 762 ? 20.256 -9.815 22.797 1.00 53.06 762 LEU A C 1
ATOM 5762 O O . LEU A 1 762 ? 20.793 -8.984 23.504 1.00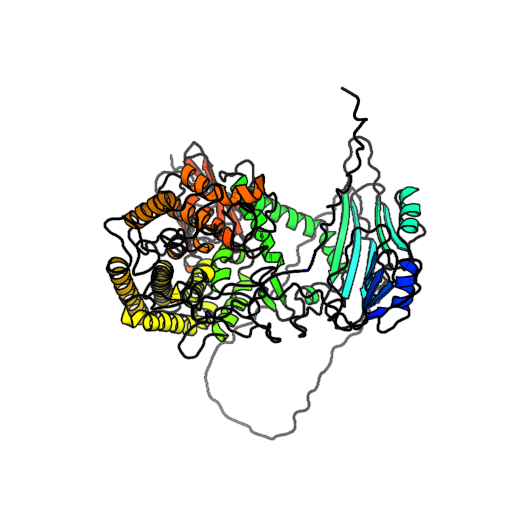 53.06 762 LEU A O 1
ATOM 5766 N N . LEU A 1 763 ? 19.073 -10.346 23.126 1.00 55.09 763 LEU A N 1
ATOM 5767 C CA . LEU A 1 763 ? 18.420 -10.093 24.426 1.00 55.09 763 LEU A CA 1
ATOM 5768 C C . LEU A 1 763 ? 18.122 -11.411 25.133 1.00 55.09 763 LEU A C 1
ATOM 5770 O O . LEU A 1 763 ? 17.385 -12.240 24.603 1.00 55.09 763 LEU A O 1
ATOM 5774 N N . ALA A 1 764 ? 18.668 -11.592 26.336 1.00 52.25 764 ALA A N 1
ATOM 5775 C CA . ALA A 1 764 ? 18.316 -12.708 27.203 1.00 52.25 764 ALA A CA 1
ATOM 5776 C C . ALA A 1 764 ? 17.122 -12.318 28.094 1.00 52.25 764 ALA A C 1
ATOM 5778 O O . ALA A 1 764 ? 17.078 -11.194 28.608 1.00 52.25 764 ALA A O 1
ATOM 5779 N N . PRO A 1 765 ? 16.158 -13.219 28.323 1.00 45.16 765 PRO A N 1
ATOM 5780 C CA . PRO A 1 765 ? 15.073 -12.965 29.248 1.00 45.16 765 PRO A CA 1
ATOM 5781 C C . PRO A 1 765 ? 15.639 -13.104 30.664 1.00 45.16 765 PRO A C 1
ATOM 5783 O O . PRO A 1 765 ? 15.720 -14.223 31.149 1.00 45.16 765 PRO A O 1
ATOM 5786 N N . LEU A 1 766 ? 16.099 -12.004 31.286 1.00 40.50 766 LEU A N 1
ATOM 5787 C CA . LEU A 1 766 ? 16.090 -11.740 32.743 1.00 40.50 766 LEU A CA 1
ATOM 5788 C C . LEU A 1 766 ? 16.833 -10.432 33.123 1.00 40.50 766 LEU A C 1
ATOM 5790 O O . LEU A 1 766 ? 18.028 -10.298 32.893 1.00 40.50 766 LEU A O 1
ATOM 5794 N N . LYS A 1 767 ? 16.094 -9.548 33.824 1.00 40.62 767 LYS A N 1
ATOM 5795 C CA . LYS A 1 767 ? 16.446 -8.273 34.506 1.00 40.62 767 LYS A CA 1
ATOM 5796 C C . LYS A 1 767 ? 17.070 -7.134 33.663 1.00 40.62 767 LYS A C 1
ATOM 5798 O O . LYS A 1 767 ? 17.873 -7.376 32.776 1.00 40.62 767 LYS A O 1
ATOM 5803 N N . PRO A 1 768 ? 16.717 -5.862 33.963 1.00 38.44 768 PRO A N 1
ATOM 5804 C CA . PRO A 1 768 ? 17.230 -4.703 33.238 1.00 38.44 768 PRO A CA 1
ATOM 5805 C C . PRO A 1 768 ? 18.735 -4.551 33.480 1.00 38.44 768 PRO A C 1
ATOM 5807 O O . PRO A 1 768 ? 19.162 -4.161 34.565 1.00 38.44 768 PRO A O 1
ATOM 5810 N N . THR A 1 769 ? 19.542 -4.852 32.472 1.00 44.78 769 THR A N 1
ATOM 5811 C CA . THR A 1 769 ? 20.976 -4.546 32.448 1.00 44.78 769 THR A CA 1
ATOM 5812 C C . THR A 1 769 ? 21.255 -3.458 31.420 1.00 44.78 769 THR A C 1
ATOM 5814 O O . THR A 1 769 ? 20.612 -3.396 30.375 1.00 44.78 769 THR A O 1
ATOM 5817 N N . MET A 1 770 ? 22.198 -2.565 31.732 1.00 41.16 770 MET A N 1
ATOM 5818 C CA . MET A 1 770 ? 22.760 -1.630 30.753 1.00 41.16 770 MET A CA 1
ATOM 5819 C C . MET A 1 770 ? 23.601 -2.410 29.738 1.00 41.16 770 MET A C 1
ATOM 5821 O O . MET A 1 770 ? 24.350 -3.307 30.122 1.00 41.16 770 MET A O 1
ATOM 5825 N N . TRP A 1 771 ? 23.483 -2.059 28.458 1.00 45.25 771 TRP A N 1
ATOM 5826 C CA . TRP A 1 771 ? 24.187 -2.714 27.355 1.00 45.25 771 TRP A CA 1
ATOM 5827 C C . TRP A 1 771 ? 25.292 -1.804 26.831 1.00 45.25 771 TRP A C 1
ATOM 5829 O O . TRP A 1 771 ? 25.089 -0.598 26.697 1.00 45.25 771 TRP A O 1
ATOM 5839 N N . ARG A 1 772 ? 26.457 -2.379 26.519 1.00 38.56 772 ARG A N 1
ATOM 5840 C CA . ARG A 1 772 ? 27.593 -1.672 25.918 1.00 38.56 772 ARG A CA 1
ATOM 5841 C C . ARG A 1 772 ? 27.930 -2.322 24.577 1.00 38.56 772 ARG A C 1
ATOM 5843 O O . ARG A 1 772 ? 27.880 -3.539 24.452 1.00 38.56 772 ARG A O 1
ATOM 5850 N N . LYS A 1 773 ? 28.256 -1.508 23.575 1.00 39.97 773 LYS A N 1
ATOM 5851 C CA . LYS A 1 773 ? 28.661 -1.950 22.232 1.00 39.97 773 LYS A CA 1
ATOM 5852 C C . LYS A 1 773 ? 30.022 -2.665 22.275 1.00 39.97 773 LYS A C 1
ATOM 5854 O O . LYS A 1 773 ? 30.993 -2.059 22.727 1.00 39.97 773 LYS A O 1
ATOM 5859 N N . GLU A 1 774 ? 30.104 -3.900 21.770 1.00 35.88 774 GLU A N 1
ATOM 5860 C CA . GLU A 1 774 ? 31.357 -4.650 21.566 1.00 35.88 774 GLU A CA 1
ATOM 5861 C C . GLU A 1 774 ? 31.472 -5.112 20.096 1.00 35.88 774 GLU A C 1
ATOM 5863 O O . GLU A 1 774 ? 30.967 -6.160 19.707 1.00 35.88 774 GLU A O 1
ATOM 5868 N N . GLY A 1 775 ? 32.150 -4.324 19.251 1.00 48.69 775 GLY A N 1
ATOM 5869 C CA . GLY A 1 775 ? 32.306 -4.624 17.816 1.00 48.69 775 GLY A CA 1
ATOM 5870 C C . GLY A 1 775 ? 31.050 -4.328 16.977 1.00 48.69 775 GLY A C 1
ATOM 5871 O O . GLY A 1 775 ? 30.361 -3.337 17.231 1.00 48.69 775 GLY A O 1
ATOM 5872 N N . GLU A 1 776 ? 30.770 -5.165 15.966 1.00 37.62 776 GLU A N 1
ATOM 5873 C CA . GLU A 1 776 ? 29.546 -5.129 15.127 1.00 37.62 776 GLU A CA 1
ATOM 5874 C C . GLU A 1 776 ? 28.342 -5.844 15.775 1.00 37.62 776 GLU A C 1
ATOM 5876 O O . GLU A 1 776 ? 27.243 -5.879 15.222 1.00 37.62 776 GLU A O 1
ATOM 5881 N N . HIS A 1 777 ? 28.516 -6.400 16.977 1.00 39.53 777 HIS A N 1
ATOM 5882 C CA . HIS A 1 777 ? 27.467 -7.082 17.728 1.00 39.53 777 HIS A CA 1
ATOM 5883 C C . HIS A 1 777 ? 27.165 -6.331 19.037 1.00 39.53 777 HIS A C 1
ATOM 5885 O O . HIS A 1 777 ? 28.054 -5.802 19.704 1.00 39.53 777 HIS A O 1
ATOM 5891 N N . LEU A 1 778 ? 25.892 -6.284 19.435 1.00 43.91 778 LEU A N 1
ATOM 5892 C CA . LEU A 1 778 ? 25.483 -5.878 20.780 1.00 43.91 778 LEU A CA 1
ATOM 5893 C C . LEU A 1 778 ? 25.226 -7.162 21.574 1.00 43.91 778 LEU A C 1
ATOM 5895 O O . LEU A 1 778 ? 24.181 -7.798 21.427 1.00 43.91 778 LEU A O 1
ATOM 5899 N N . VAL A 1 779 ? 26.217 -7.566 22.372 1.00 38.38 779 VAL A N 1
ATOM 5900 C CA . VAL A 1 779 ? 26.175 -8.776 23.206 1.00 38.38 779 VAL A CA 1
ATOM 5901 C C . VAL A 1 779 ? 25.898 -8.396 24.659 1.00 38.38 779 VAL A C 1
ATOM 5903 O O . VAL A 1 779 ? 26.416 -7.404 25.170 1.00 38.38 779 VAL A O 1
ATOM 5906 N N . ALA A 1 780 ? 25.080 -9.199 25.341 1.00 37.69 780 ALA A N 1
ATOM 5907 C CA . ALA A 1 780 ? 24.856 -9.066 26.775 1.00 37.69 780 ALA A CA 1
ATOM 5908 C C . ALA A 1 780 ? 26.090 -9.591 27.485 1.00 37.69 780 ALA A C 1
ATOM 5910 O O . ALA A 1 780 ? 26.394 -10.779 27.373 1.00 37.69 780 ALA A O 1
ATOM 5911 N N . ALA A 1 781 ? 26.742 -8.763 28.292 1.00 32.00 781 ALA A N 1
ATOM 5912 C CA . ALA A 1 781 ? 27.520 -9.307 29.387 1.00 32.00 781 ALA A CA 1
ATOM 5913 C C . ALA A 1 781 ? 26.525 -9.888 30.406 1.00 32.00 781 ALA A C 1
ATOM 5915 O O . ALA A 1 781 ? 25.878 -9.145 31.146 1.00 32.00 781 ALA A O 1
ATOM 5916 N N . MET A 1 782 ? 26.375 -11.218 30.432 1.00 30.95 782 MET A N 1
ATOM 5917 C CA . MET A 1 782 ? 25.841 -11.892 31.614 1.00 30.95 782 MET A CA 1
ATOM 5918 C C . MET A 1 782 ? 26.758 -11.529 32.783 1.00 30.95 782 MET A C 1
ATOM 5920 O O . MET A 1 782 ? 27.899 -11.985 32.845 1.00 30.95 782 MET A O 1
ATOM 5924 N N . VAL A 1 783 ? 26.274 -10.705 33.711 1.00 26.80 783 VAL A N 1
ATOM 5925 C CA . VAL A 1 783 ? 26.837 -10.710 35.061 1.00 26.80 783 VAL A CA 1
ATOM 5926 C C . VAL A 1 783 ? 26.364 -12.024 35.679 1.00 26.80 783 VAL A C 1
ATOM 5928 O O . VAL A 1 783 ? 25.181 -12.161 35.987 1.00 26.80 783 VAL A O 1
ATOM 5931 N N . VAL A 1 784 ? 27.270 -13.006 35.716 1.00 26.33 784 VAL A N 1
ATOM 5932 C CA . VAL A 1 784 ? 27.084 -14.312 36.372 1.00 26.33 784 VAL A CA 1
ATOM 5933 C C . VAL A 1 784 ? 26.799 -14.127 37.855 1.00 26.33 784 VAL A C 1
ATOM 5935 O O . VAL A 1 784 ? 27.495 -13.293 38.481 1.00 26.33 784 VAL A O 1
#

Secondary structure (DSSP, 8-state):
----------------PPPPPP-------------------PPPP--S-S----SEEEETT-SSHHHHHHHHHH-TT--EEEE-SS-EEEES-GGGPPS------TT-EEEES--EEE------------------------------------PPPP--------PPPPPPPS---PPPPPEEEEEEE-SSSTT-EEEEEEEEEESTT-EEEEEEESSHHHHHHHHHHHSS-TT-TT--BSEEEEEEE----TT---EEEEEEEEE----EETTEE---GGGGT-SSHHHHHHHTT-HHHHHHHHHHHHHHHHHHHSTT--S-HHHHHHHHHHGGGGGGEEE-TTS-EEEBS-SS---B--HHHHHHHHHHHHHH-GGGHHHHHHHHHHT--TTSPPPSBSB--SSSPPPSSTT--B---BHHHHHHHHHHHHHHHHHH--HHHHHHHHHHHHHHHHHHHHTTTTTSS--S-B-S-GGGTGGGSS-BHHHHHHHHHHHHHHHHHHHSTTT--HHHHHHHHHHHHHHHHHHHHHTEETTTTEE-SBTTS--EETTTTHHHHHHHHTT---SS-HHHHHHHHHHHHHHHEETTEEBSEESS--SGGGSEETTHHHHHHHHHHHTT--HHHHHHHHHHHHHIIIIII--TTS--SEE--STTTTTSEEE-SS-SGGGGGHHHHHHHHT-EEEGGGTEEEE---SPSSEEEEEEETTEEEEEEE-TT--EEEEEEEESPP--SEEEETTEEEE-SSS---S-EEEE-SSS------BTTEE------

InterPro domains:
  IPR006775 Glycosyl-hydrolase family 116, catalytic region [PF04685] (429-588)
  IPR008928 Six-hairpin glycosidase superfamily [SSF48208] (410-705)
  IPR012341 Six-hairpin glycosidase-like superfamily [G3DSA:1.50.10.10] (379-627)
  IPR052566 Non-lysosomal glucosylceramidase [PTHR12654] (219-689)

Foldseek 3Di:
DDDDDDDDDDDDDDDDDDDDDDDDDDDDDDDDDDDDDDDDDDDDPPDPPDDDPFQKDWPQDDQAPLSLLVVLQVDPLFFKWKDQNHTIIGHSDPVRDPPDCPPPHPRIDMTGRWKKAWDPDPPDDPPDDDDDDDDDDDDDDDDDDDDDDDDDDDDDDDDDDDDDDDDDDDDDDPPDDDKDDKTKIKIAADDQDQPHAMKIKIKTWTADPKDKAKAGDSDVVLQCVCCVPPNHSPVRHRPMYRDIDMGIDHDDDPPDDIDMDMFMFIDRFQDADLNHGQGAQCCVVAVHRVSRRVCCVPCVNVVQVVQQVCLQLCQQQNPFAPHDNLLSVLQVLLCLLCVQWGQTNVRAIWGAQAPLFRFIPFLVQCVLFVQVCQQEPVVNVLSVLVLQLVCQDPQLARAGGQWHPNVDPTDSDGSNGHDFFALQRLLSSLLVLLVSCQFPVPLVSLVVRVVSNLSSLVSQLVCCVPQLFHALHDYPVVVVSQSVFGDFLQSLLSNLLSLLSNLVSCVDPSNVNNVSSVVSVVSLVSSQVSQVVFFQDPVQLAGQRGGDFNKAFLCSNLSQLSCLQQVSDDSDDLSSVVSHLVSQCVAQDDQQAGQRMDGDPDQNSNKDQLQSLLSSLLSCLLSLHDNVVSVVRNCSHSVLVVPPVVPSQWRARIADCDPPRHRHHDHGTRHSNNSSNVSNLCSQFVWHGGVSQLEIETEHSDDPQHWGWDGGHQWIWIWGAHPQRKIWTATSHGAFRQHQWYYYPPDIAGDPVRGLGREIEIDHPDDDDHWDDDPRYTDDPPPD

Sequence (784 aa):
QFLVLARHVLLPLRARRCPPQPFDSRSLLTSTSTIPPSQSFKPPPACFCCVQDFGTLHVSRAADATECYAACKANVACAAWSFDGSACQIHTNFDRIPPAHNCAVVGAASGVRGDWGAEKGRLGRQESEDMGGGIGRELGDGTGGTEGAGAHGAGGAGGRRVGVGRVGGSAIDESGARASSPRCLSLERVGTHAQAGSASLCGSGEAAGLEVSVGAAADLSTIWTHFSLNGSLDGLNGQTGPHGAVAVKVRLEPMTRGSASVALGWRFPFRDFMGATVGNYYAGIVRDSASAARLLLDDETSSLDIEHWSGVSSCFIGEASSLPRWLGDSLLNSLHHTRSSMWLADGRWRQWESFSCVNVDSVHNDGERHVPYLMLWPASLPSKMRAWGDGAISNGMVQEQLACGCFNAVPRALDTACGRRMADVSAMYITYLLELWQWTADGALVKELWPVAKRAALWQMDVSKELGVPFQLQSTYDGLNLQRYNATTYNSMFHMLAMKAAAALARSSIVNDAQFAESCDAALERARSAVDQLLWNEAGKFYRSYTGADAIMADALYPQVLSDSLGLGPLDKDERVLLHLEEVLRQNDSPFGLLVQTGRRVQSDKEVWNMANPNWATLSIWRRGDVARALGVAAKTLDWWRSVQKDMWNVPAVTAVGSGTAGLPWANSHYGYHMTAWHIVFALSGQQFDAPTSALSFSPKLPPPFELPFMVPNTVGVLRMDHAGLYTLLVKAGRALQLAQLRIDDAFVRFEDGSVGETTVLLAPLKPTMWRKEGEHLVAAMVV

Organism: Chrysotila carterae (NCBI:txid13221)